Protein AF-0000000074168795 (afdb_homodimer)

Organism: Staphylococcus epidermidis (strain ATCC 35984 / DSM 28319 / BCRC 17069 / CCUG 31568 / BM 3577 / RP62A) (NCBI:txid176279)

Radius of gyration: 31.97 Å; Cα contacts (8 Å, |Δi|>4): 2483; chains: 2; bounding box: 90×80×62 Å

Structure (mmCIF, N/CA/C/O backbone):
data_AF-0000000074168795-model_v1
#
loop_
_entity.id
_entity.type
_entity.pdbx_description
1 polymer ATPase
#
loop_
_atom_site.group_PDB
_atom_site.id
_atom_site.type_symbol
_atom_site.label_atom_id
_atom_site.label_alt_id
_atom_site.label_comp_id
_atom_site.label_asym_id
_atom_site.label_entity_id
_atom_site.label_seq_id
_atom_site.pdbx_PDB_ins_code
_atom_site.Cartn_x
_atom_site.Cartn_y
_atom_site.Cartn_z
_atom_site.occupancy
_atom_site.B_iso_or_equiv
_atom_site.auth_seq_id
_atom_site.auth_comp_id
_atom_site.auth_asym_id
_atom_site.auth_atom_id
_atom_site.pdbx_PDB_model_num
ATOM 1 N N . MET A 1 1 ? -36.219 32.031 12.727 1 80.06 1 MET A N 1
ATOM 2 C CA . MET A 1 1 ? -35.438 31.453 13.82 1 80.06 1 MET A CA 1
ATOM 3 C C . MET A 1 1 ? -36.375 30.984 14.945 1 80.06 1 MET A C 1
ATOM 5 O O . MET A 1 1 ? -37.25 31.703 15.359 1 80.06 1 MET A O 1
ATOM 9 N N . LYS A 1 2 ? -36.188 29.719 15.266 1 93.5 2 LYS A N 1
ATOM 10 C CA . LYS A 1 2 ? -37.031 29.109 16.297 1 93.5 2 LYS A CA 1
ATOM 11 C C . LYS A 1 2 ? -36.312 29.031 17.625 1 93.5 2 LYS A C 1
ATOM 13 O O . LYS A 1 2 ? -35.094 29.203 17.672 1 93.5 2 LYS A O 1
ATOM 18 N N . SER A 1 3 ? -37.094 28.875 18.641 1 95.44 3 SER A N 1
ATOM 19 C CA . SER A 1 3 ? -36.5 28.766 19.969 1 95.44 3 SER A CA 1
ATOM 20 C C . SER A 1 3 ? -36.094 27.344 20.281 1 95.44 3 SER A C 1
ATOM 22 O O . SER A 1 3 ? -36.531 26.391 19.625 1 95.44 3 SER A O 1
ATOM 24 N N . ALA A 1 4 ? -35.219 27.234 21.188 1 96.75 4 ALA A N 1
ATOM 25 C CA . ALA A 1 4 ? -34.812 25.906 21.672 1 96.75 4 ALA A CA 1
ATOM 26 C C . ALA A 1 4 ? -36 25.125 22.172 1 96.75 4 ALA A C 1
ATOM 28 O O . ALA A 1 4 ? -36.062 23.906 22.047 1 96.75 4 ALA A O 1
ATOM 29 N N . GLN A 1 5 ? -36.969 25.812 22.719 1 96.12 5 GLN A N 1
ATOM 30 C CA . GLN A 1 5 ? -38.188 25.188 23.219 1 96.12 5 GLN A CA 1
ATOM 31 C C . GLN A 1 5 ? -39 24.578 22.078 1 96.12 5 GLN A C 1
ATOM 33 O O . GLN A 1 5 ? -39.625 23.516 22.234 1 96.12 5 GLN A O 1
ATOM 38 N N . ALA A 1 6 ? -38.969 25.328 21.078 1 96.75 6 ALA A N 1
ATOM 39 C CA . ALA A 1 6 ? -39.688 24.812 19.922 1 96.75 6 ALA A CA 1
ATOM 40 C C . ALA A 1 6 ? -39.062 23.5 19.438 1 96.75 6 ALA A C 1
ATOM 42 O O . ALA A 1 6 ? -39.781 22.594 19.016 1 96.75 6 ALA A O 1
ATOM 43 N N . LEU A 1 7 ? -37.719 23.484 19.422 1 97.69 7 LEU A N 1
ATOM 44 C CA . LEU A 1 7 ? -37.031 22.25 19.047 1 97.69 7 LEU A CA 1
ATOM 45 C C . LEU A 1 7 ? -37.375 21.125 20 1 97.69 7 LEU A C 1
ATOM 47 O O . LEU A 1 7 ? -37.625 19.984 19.578 1 97.69 7 LEU A O 1
ATOM 51 N N . GLU A 1 8 ? -37.406 21.422 21.234 1 97.44 8 GLU A N 1
ATOM 52 C CA . GLU A 1 8 ? -37.75 20.438 22.266 1 97.44 8 GLU A CA 1
ATOM 53 C C . GLU A 1 8 ? -39.156 19.859 22.047 1 97.44 8 GLU A C 1
ATOM 55 O O . GLU A 1 8 ? -39.344 18.656 22.125 1 97.44 8 GLU A O 1
ATOM 60 N N . GLN A 1 9 ? -40.062 20.703 21.75 1 97.12 9 GLN A N 1
ATOM 61 C CA . GLN A 1 9 ? -41.438 20.281 21.516 1 97.12 9 GLN A CA 1
ATOM 62 C C . GLN A 1 9 ? -41.531 19.406 20.266 1 97.12 9 GLN A C 1
ATOM 64 O O . GLN A 1 9 ? -42.219 18.391 20.266 1 97.12 9 GLN A O 1
ATOM 69 N N . THR A 1 10 ? -40.875 19.875 19.312 1 97.44 10 THR A N 1
ATOM 70 C CA . THR A 1 10 ? -40.906 19.125 18.062 1 97.44 10 THR A CA 1
ATOM 71 C C . THR A 1 10 ? -40.344 17.719 18.25 1 97.44 10 THR A C 1
ATOM 73 O O . THR A 1 10 ? -40.906 16.734 17.781 1 97.44 10 THR A O 1
ATOM 76 N N . LEU A 1 11 ? -39.188 17.594 18.906 1 97.56 11 LEU A N 1
ATOM 77 C CA . LEU A 1 11 ? -38.531 16.297 19.125 1 97.56 11 LEU A CA 1
ATOM 78 C C . LEU A 1 11 ? -39.406 15.383 19.969 1 97.56 11 LEU A C 1
ATOM 80 O O . LEU A 1 11 ? -39.438 14.172 19.734 1 97.56 11 LEU A O 1
ATOM 84 N N . THR A 1 12 ? -40.125 16 20.891 1 96.75 12 THR A N 1
ATOM 85 C CA . THR A 1 12 ? -41.031 15.227 21.734 1 96.75 12 THR A CA 1
ATOM 86 C C . THR A 1 12 ? -42.188 14.688 20.922 1 96.75 12 THR A C 1
ATOM 88 O O . THR A 1 12 ? -42.594 13.531 21.094 1 96.75 12 THR A O 1
ATOM 91 N N . SER A 1 13 ? -42.656 15.508 20.094 1 97.19 13 SER A N 1
ATOM 92 C CA . SER A 1 13 ? -43.781 15.117 19.266 1 97.19 13 SER A CA 1
ATOM 93 C C . SER A 1 13 ? -43.406 14.062 18.234 1 97.19 13 SER A C 1
ATOM 95 O O . SER A 1 13 ? -44.25 13.273 17.797 1 97.19 13 SER A O 1
ATOM 97 N N . LEU A 1 14 ? -42.156 14.047 17.859 1 96.94 14 LEU A N 1
ATOM 98 C CA . LEU A 1 14 ? -41.688 13.148 16.812 1 96.94 14 LEU A CA 1
ATOM 99 C C . LEU A 1 14 ? -41.406 11.758 17.375 1 96.94 14 LEU A C 1
ATOM 101 O O . LEU A 1 14 ? -41.25 10.797 16.625 1 96.94 14 LEU A O 1
ATOM 105 N N . ASP A 1 15 ? -41.438 11.617 18.719 1 96.81 15 ASP A N 1
ATOM 106 C CA . ASP A 1 15 ? -41.125 10.328 19.328 1 96.81 15 ASP A CA 1
ATOM 107 C C . ASP A 1 15 ? -42.062 9.242 18.844 1 96.81 15 ASP A C 1
ATOM 109 O O . ASP A 1 15 ? -43.312 9.422 18.859 1 96.81 15 ASP A O 1
ATOM 113 N N . GLY A 1 16 ? -41.5 8.227 18.328 1 95.81 16 GLY A N 1
ATOM 114 C CA . GLY A 1 16 ? -42.312 7.094 17.906 1 95.81 16 GLY A CA 1
ATOM 115 C C . GLY A 1 16 ? -42.719 7.168 16.438 1 95.81 16 GLY A C 1
ATOM 116 O O . GLY A 1 16 ? -43.219 6.199 15.883 1 95.81 16 GLY A O 1
ATOM 117 N N . GLN A 1 17 ? -42.469 8.219 15.852 1 96.38 17 GLN A N 1
ATOM 118 C CA . GLN A 1 17 ? -42.844 8.383 14.453 1 96.38 17 GLN A CA 1
ATOM 119 C C . GLN A 1 17 ? -41.781 7.75 13.539 1 96.38 17 GLN A C 1
ATOM 121 O O . GLN A 1 17 ? -40.812 7.18 14.016 1 96.38 17 GLN A O 1
ATOM 126 N N . LYS A 1 18 ? -42.094 7.816 12.242 1 94.5 18 LYS A N 1
ATOM 127 C CA . LYS A 1 18 ? -41.188 7.25 11.25 1 94.5 18 LYS A CA 1
ATOM 128 C C . LYS A 1 18 ? -39.938 8.094 11.117 1 94.5 18 LYS A C 1
ATOM 130 O O . LYS A 1 18 ? -39.969 9.32 11.227 1 94.5 18 LYS A O 1
ATOM 135 N N . TYR A 1 19 ? -38.875 7.551 10.82 1 94.62 19 TYR A N 1
ATOM 136 C CA . TYR A 1 19 ? -37.562 8.164 10.828 1 94.62 19 TYR A CA 1
ATOM 137 C C . TYR A 1 19 ? -37.531 9.406 9.938 1 94.62 19 TYR A C 1
ATOM 139 O O . TYR A 1 19 ? -36.844 10.391 10.258 1 94.62 19 TYR A O 1
ATOM 147 N N . GLY A 1 20 ? -38.281 9.297 8.852 1 93.88 20 GLY A N 1
ATOM 148 C CA . GLY A 1 20 ? -38.281 10.398 7.902 1 93.88 20 GLY A CA 1
ATOM 149 C C . GLY A 1 20 ? -38.781 11.695 8.492 1 93.88 20 GLY A C 1
ATOM 150 O O . GLY A 1 20 ? -38.5 12.781 7.984 1 93.88 20 GLY A O 1
ATOM 151 N N . ALA A 1 21 ? -39.531 11.602 9.57 1 95.81 21 ALA A N 1
ATOM 152 C CA . ALA A 1 21 ? -40.156 12.766 10.203 1 95.81 21 ALA A CA 1
ATOM 153 C C . ALA A 1 21 ? -39.094 13.672 10.828 1 95.81 21 ALA A C 1
ATOM 155 O O . ALA A 1 21 ? -39.375 14.844 11.102 1 95.81 21 ALA A O 1
ATOM 156 N N . TYR A 1 22 ? -37.875 13.219 11 1 96.62 22 TYR A N 1
ATOM 157 C CA . TYR A 1 22 ? -36.812 14.031 11.547 1 96.62 22 TYR A CA 1
ATOM 158 C C . TYR A 1 22 ? -36.562 15.273 10.68 1 96.62 22 TYR A C 1
ATOM 160 O O . TYR A 1 22 ? -36 16.25 11.148 1 96.62 22 TYR A O 1
ATOM 168 N N . LYS A 1 23 ? -36.938 15.219 9.461 1 95.94 23 LYS A N 1
ATOM 169 C CA . LYS A 1 23 ? -36.75 16.328 8.539 1 95.94 23 LYS A CA 1
ATOM 170 C C . LYS A 1 23 ? -37.406 17.609 9.062 1 95.94 23 LYS A C 1
ATOM 172 O O . LYS A 1 23 ? -37 18.719 8.703 1 95.94 23 LYS A O 1
ATOM 177 N N . GLN A 1 24 ? -38.281 17.453 9.977 1 95.5 24 GLN A N 1
ATOM 178 C CA . GLN A 1 24 ? -39.031 18.562 10.516 1 95.5 24 GLN A CA 1
ATOM 179 C C . GLN A 1 24 ? -38.188 19.453 11.414 1 95.5 24 GLN A C 1
ATOM 181 O O . GLN A 1 24 ? -38.531 20.594 11.688 1 95.5 24 GLN A O 1
ATOM 186 N N . ILE A 1 25 ? -37.062 18.906 11.773 1 96.56 25 ILE A N 1
ATOM 187 C CA . ILE A 1 25 ? -36.312 19.672 12.734 1 96.56 25 ILE A CA 1
ATOM 188 C C . ILE A 1 25 ? -35.25 20.516 12 1 96.56 25 ILE A C 1
ATOM 190 O O . ILE A 1 25 ? -34.5 21.266 12.625 1 96.56 25 ILE A O 1
ATOM 194 N N . LYS A 1 26 ? -35.125 20.422 10.719 1 96.44 26 LYS A N 1
ATOM 195 C CA . LYS A 1 26 ? -34.188 21.219 9.961 1 96.44 26 LYS A CA 1
ATOM 196 C C . LYS A 1 26 ? -34.531 22.703 10.047 1 96.44 26 LYS A C 1
ATOM 198 O O . LYS A 1 26 ? -35.469 23.172 9.414 1 96.44 26 LYS A O 1
ATOM 203 N N . ASP A 1 27 ? -33.75 23.453 10.781 1 95.81 27 ASP A N 1
ATOM 204 C CA . ASP A 1 27 ? -33.938 24.891 10.984 1 95.81 27 ASP A CA 1
ATOM 205 C C . ASP A 1 27 ? -32.812 25.5 11.805 1 95.81 27 ASP A C 1
ATOM 207 O O . ASP A 1 27 ? -31.797 24.859 12.047 1 95.81 27 ASP A O 1
ATOM 211 N N . LEU A 1 28 ? -32.969 26.75 12.094 1 97.19 28 LEU A N 1
ATOM 212 C CA . LEU A 1 28 ? -32.094 27.484 13 1 97.19 28 LEU A CA 1
ATOM 213 C C . LEU A 1 28 ? -32.781 27.719 14.344 1 97.19 28 LEU A C 1
ATOM 215 O O . LEU A 1 28 ? -33.906 28.219 14.391 1 97.19 28 LEU A O 1
ATOM 219 N N . TYR A 1 29 ? -32.125 27.328 15.406 1 98.19 29 TYR A N 1
ATOM 220 C CA . TYR A 1 29 ? -32.719 27.406 16.734 1 98.19 29 TYR A CA 1
ATOM 221 C C . TYR A 1 29 ? -31.906 28.297 17.656 1 98.19 29 TYR A C 1
ATOM 223 O O . TYR A 1 29 ? -30.672 28.219 17.656 1 98.19 29 TYR A O 1
ATOM 231 N N . GLU A 1 30 ? -32.531 29.078 18.375 1 97.62 30 GLU A N 1
ATOM 232 C CA . GLU A 1 30 ? -31.859 29.969 19.312 1 97.62 30 GLU A CA 1
ATOM 233 C C . GLU A 1 30 ? -31.828 29.375 20.719 1 97.62 30 GLU A C 1
ATOM 235 O O . GLU A 1 30 ? -32.875 29.062 21.297 1 97.62 30 GLU A O 1
ATOM 240 N N . PHE A 1 31 ? -30.672 29.219 21.203 1 97.5 31 PHE A N 1
ATOM 241 C CA . PHE A 1 31 ? -30.453 28.828 22.578 1 97.5 31 PHE A CA 1
ATOM 242 C C . PHE A 1 31 ? -30 30.016 23.422 1 97.5 31 PHE A C 1
ATOM 244 O O . PHE A 1 31 ? -29.906 31.141 22.906 1 97.5 31 PHE A O 1
ATOM 251 N N . ASN A 1 32 ? -29.766 29.781 24.688 1 93.81 32 ASN A N 1
ATOM 252 C CA . ASN A 1 32 ? -29.359 30.875 25.578 1 93.81 32 ASN A CA 1
ATOM 253 C C . ASN A 1 32 ? -27.984 31.422 25.188 1 93.81 32 ASN A C 1
ATOM 255 O O . ASN A 1 32 ? -27.781 32.625 25.188 1 93.81 32 ASN A O 1
ATOM 259 N N . LEU A 1 33 ? -27.047 30.547 24.859 1 94.69 33 LEU A N 1
ATOM 260 C CA . LEU A 1 33 ? -25.656 30.938 24.656 1 94.69 33 LEU A CA 1
ATOM 261 C C . LEU A 1 33 ? -25.281 30.922 23.188 1 94.69 33 LEU A C 1
ATOM 263 O O . LEU A 1 33 ? -24.328 31.562 22.766 1 94.69 33 LEU A O 1
ATOM 267 N N . PHE A 1 34 ? -26.031 30.188 22.453 1 97.56 34 PHE A N 1
ATOM 268 C CA . PHE A 1 34 ? -25.625 29.938 21.078 1 97.56 34 PHE A CA 1
ATOM 269 C C . PHE A 1 34 ? -26.828 29.672 20.188 1 97.56 34 PHE A C 1
ATOM 271 O O . PHE A 1 34 ? -27.969 29.625 20.672 1 97.56 34 PHE A O 1
ATOM 278 N N . LYS A 1 35 ? -26.594 29.641 18.922 1 97.81 35 LYS A N 1
ATOM 279 C CA . LYS A 1 35 ? -27.562 29.203 17.922 1 97.81 35 LYS A CA 1
ATOM 280 C C . LYS A 1 35 ? -27.188 27.844 17.344 1 97.81 35 LYS A C 1
ATOM 282 O O . LYS A 1 35 ? -26 27.547 17.156 1 97.81 35 LYS A O 1
ATOM 287 N N . LEU A 1 36 ? -28.172 27.016 17.203 1 98 36 LEU A N 1
ATOM 288 C CA . LEU A 1 36 ? -27.984 25.719 16.578 1 98 36 LEU A CA 1
ATOM 289 C C . LEU A 1 36 ? -28.578 25.688 15.18 1 98 36 LEU A C 1
ATOM 291 O O . LEU A 1 36 ? -29.781 25.922 15.008 1 98 36 LEU A O 1
ATOM 295 N N . ARG A 1 37 ? -27.75 25.484 14.242 1 96.56 37 ARG A N 1
ATOM 296 C CA . ARG A 1 37 ? -28.188 25.328 12.859 1 96.56 37 ARG A CA 1
ATOM 297 C C . ARG A 1 37 ? -28.188 23.859 12.445 1 96.56 37 ARG A C 1
ATOM 299 O O . ARG A 1 37 ? -27.156 23.203 12.469 1 96.56 37 ARG A O 1
ATOM 306 N N . ILE A 1 38 ? -29.297 23.266 12.125 1 96.69 38 ILE A N 1
ATOM 307 C CA . ILE A 1 38 ? -29.406 21.922 11.586 1 96.69 38 ILE A CA 1
ATOM 308 C C . ILE A 1 38 ? -29.422 21.969 10.062 1 96.69 38 ILE A C 1
ATOM 310 O O . ILE A 1 38 ? -30.484 22.172 9.461 1 96.69 38 ILE A O 1
ATOM 314 N N . ASP A 1 39 ? -28.344 21.656 9.555 1 93.44 39 ASP A N 1
ATOM 315 C CA . ASP A 1 39 ? -28.109 21.938 8.141 1 93.44 39 ASP A CA 1
ATOM 316 C C . ASP A 1 39 ? -28.562 20.766 7.27 1 93.44 39 ASP A C 1
ATOM 318 O O . ASP A 1 39 ? -29.078 20.969 6.168 1 93.44 39 ASP A O 1
ATOM 322 N N . HIS A 1 40 ? -28.328 19.562 7.723 1 94.38 40 HIS A N 1
ATOM 323 C CA . HIS A 1 40 ? -28.656 18.375 6.957 1 94.38 40 HIS A CA 1
ATOM 324 C C . HIS A 1 40 ? -29.125 17.234 7.875 1 94.38 40 HIS A C 1
ATOM 326 O O . HIS A 1 40 ? -28.5 16.984 8.906 1 94.38 40 HIS A O 1
ATOM 332 N N . ILE A 1 41 ? -30.234 16.609 7.41 1 95.19 41 ILE A N 1
ATOM 333 C CA . ILE A 1 41 ? -30.781 15.492 8.18 1 95.19 41 ILE A CA 1
ATOM 334 C C . ILE A 1 41 ? -30.469 14.172 7.48 1 95.19 41 ILE A C 1
ATOM 336 O O . ILE A 1 41 ? -30.75 14.016 6.289 1 95.19 41 ILE A O 1
ATOM 340 N N . GLN A 1 42 ? -29.828 13.312 8.266 1 93.5 42 GLN A N 1
ATOM 341 C CA . GLN A 1 42 ? -29.547 12 7.695 1 93.5 42 GLN A CA 1
ATOM 342 C C . GLN A 1 42 ? -30.828 11.32 7.223 1 93.5 42 GLN A C 1
ATOM 344 O O . GLN A 1 42 ? -31.891 11.453 7.859 1 93.5 42 GLN A O 1
ATOM 349 N N . ALA A 1 43 ? -30.719 10.508 6.145 1 87.94 43 ALA A N 1
ATOM 350 C CA . ALA A 1 43 ? -31.875 9.953 5.449 1 87.94 43 ALA A CA 1
ATOM 351 C C . ALA A 1 43 ? -32.438 8.742 6.199 1 87.94 43 ALA A C 1
ATOM 353 O O . ALA A 1 43 ? -33.656 8.484 6.148 1 87.94 43 ALA A O 1
ATOM 354 N N . ASP A 1 44 ? -31.547 7.988 6.715 1 87.94 44 ASP A N 1
ATOM 355 C CA . ASP A 1 44 ? -31.922 6.801 7.469 1 87.94 44 ASP A CA 1
ATOM 356 C C . ASP A 1 44 ? -30.953 6.535 8.617 1 87.94 44 ASP A C 1
ATOM 358 O O . ASP A 1 44 ? -29.906 7.184 8.711 1 87.94 44 ASP A O 1
ATOM 362 N N . PRO A 1 45 ? -31.406 5.719 9.477 1 85.94 45 PRO A N 1
ATOM 363 C CA . PRO A 1 45 ? -30.578 5.488 10.656 1 85.94 45 PRO A CA 1
ATOM 364 C C . PRO A 1 45 ? -29.188 4.984 10.312 1 85.94 45 PRO A C 1
ATOM 366 O O . PRO A 1 45 ? -28.266 5.09 11.125 1 85.94 45 PRO A O 1
ATOM 369 N N . PHE A 1 46 ? -28.984 4.48 9.156 1 77.5 46 PHE A N 1
ATOM 370 C CA . PHE A 1 46 ? -27.703 3.879 8.781 1 77.5 46 PHE A CA 1
ATOM 371 C C . PHE A 1 46 ? -26.938 4.789 7.828 1 77.5 46 PHE A C 1
ATOM 373 O O . PHE A 1 46 ? -25.797 4.492 7.453 1 77.5 46 PHE A O 1
ATOM 380 N N . ALA A 1 47 ? -27.547 5.824 7.516 1 83.06 47 ALA A N 1
ATOM 381 C CA . ALA A 1 47 ? -26.906 6.816 6.656 1 83.06 47 ALA A CA 1
ATOM 382 C C . ALA A 1 47 ? -25.891 7.641 7.434 1 83.06 47 ALA A C 1
ATOM 384 O O . ALA A 1 47 ? -25.875 7.617 8.664 1 83.06 47 ALA A O 1
ATOM 385 N N . PRO A 1 48 ? -25.016 8.391 6.711 1 86.19 48 PRO A N 1
ATOM 386 C CA . PRO A 1 48 ? -24.125 9.312 7.418 1 86.19 48 PRO A CA 1
ATOM 387 C C . PRO A 1 48 ? -24.875 10.281 8.328 1 86.19 48 PRO A C 1
ATOM 389 O O . PRO A 1 48 ? -25.969 10.742 7.988 1 86.19 48 PRO A O 1
ATOM 392 N N . PRO A 1 49 ? -24.297 10.594 9.359 1 93.75 49 PRO A N 1
ATOM 393 C CA . PRO A 1 49 ? -24.984 11.391 10.375 1 93.75 49 PRO A CA 1
ATOM 394 C C . PRO A 1 49 ? -25.391 12.773 9.875 1 93.75 49 PRO A C 1
ATOM 396 O O . PRO A 1 49 ? -24.891 13.227 8.844 1 93.75 49 PRO A O 1
ATOM 399 N N . SER A 1 50 ? -26.312 13.328 10.594 1 95.94 50 SER A N 1
ATOM 400 C CA . SER A 1 50 ? -26.781 14.672 10.281 1 95.94 50 SER A CA 1
ATOM 401 C C . SER A 1 50 ? -25.703 15.711 10.516 1 95.94 50 SER A C 1
ATOM 403 O O . SER A 1 50 ? -24.859 15.555 11.398 1 95.94 50 SER A O 1
ATOM 405 N N . LYS A 1 51 ? -25.734 16.812 9.758 1 96.06 51 LYS A N 1
ATOM 406 C CA . LYS A 1 51 ? -24.766 17.891 9.852 1 96.06 51 LYS A CA 1
ATOM 407 C C . LYS A 1 51 ? -25.375 19.109 10.539 1 96.06 51 LYS A C 1
ATOM 409 O O . LYS A 1 51 ? -26.422 19.594 10.133 1 96.06 51 LYS A O 1
ATOM 414 N N . MET A 1 52 ? -24.688 19.516 11.578 1 96.75 52 MET A N 1
ATOM 415 C CA . MET A 1 52 ? -25.172 20.656 12.352 1 96.75 52 MET A CA 1
ATOM 416 C C . MET A 1 52 ? -24.047 21.625 12.664 1 96.75 52 MET A C 1
ATOM 418 O O . MET A 1 52 ? -22.859 21.281 12.547 1 96.75 52 MET A O 1
ATOM 422 N N . SER A 1 53 ? -24.375 22.906 13 1 96.44 53 SER A N 1
ATOM 423 C CA . SER A 1 53 ? -23.406 23.922 13.391 1 96.44 53 SER A CA 1
ATOM 424 C C . SER A 1 53 ? -23.859 24.672 14.641 1 96.44 53 SER A C 1
ATOM 426 O O . SER A 1 53 ? -25.031 25 14.773 1 96.44 53 SER A O 1
ATOM 428 N N . VAL A 1 54 ? -22.984 24.75 15.492 1 97.44 54 VAL A N 1
ATOM 429 C CA . VAL A 1 54 ? -23.172 25.578 16.688 1 97.44 54 VAL A CA 1
ATOM 430 C C . VAL A 1 54 ? -22.5 26.938 16.484 1 97.44 54 VAL A C 1
ATOM 432 O O . VAL A 1 54 ? -21.297 27.016 16.25 1 97.44 54 VAL A O 1
ATOM 435 N N . VAL A 1 55 ? -23.281 28.031 16.609 1 97.31 55 VAL A N 1
ATOM 436 C CA . VAL A 1 55 ? -22.75 29.375 16.375 1 97.31 55 VAL A CA 1
ATOM 437 C C . VAL A 1 55 ? -22.875 30.203 17.641 1 97.31 55 VAL A C 1
ATOM 439 O O . VAL A 1 55 ? -23.969 30.375 18.188 1 97.31 55 VAL A O 1
ATOM 442 N N . ILE A 1 56 ? -21.797 30.688 18.062 1 97.5 56 ILE A N 1
ATOM 443 C CA . ILE A 1 56 ? -21.797 31.547 19.25 1 97.5 56 ILE A CA 1
ATOM 444 C C . ILE A 1 56 ? -21.203 32.906 18.891 1 97.5 56 ILE A C 1
ATOM 446 O O . ILE A 1 56 ? -20.234 33 18.141 1 97.5 56 ILE A O 1
ATOM 450 N N . ASP A 1 57 ? -21.812 33.938 19.406 1 96.62 57 ASP A N 1
ATOM 451 C CA . ASP A 1 57 ? -21.281 35.25 19.203 1 96.62 57 ASP A CA 1
ATOM 452 C C . ASP A 1 57 ? -19.969 35.438 19.969 1 96.62 57 ASP A C 1
ATOM 454 O O . ASP A 1 57 ? -19.859 35 21.125 1 96.62 57 ASP A O 1
ATOM 458 N N . ARG A 1 58 ? -19.031 36.125 19.359 1 95.25 58 ARG A N 1
ATOM 459 C CA . ARG A 1 58 ? -17.734 36.344 20 1 95.25 58 ARG A CA 1
ATOM 460 C C . ARG A 1 58 ? -17.906 37.125 21.312 1 95.25 58 ARG A C 1
ATOM 462 O O . ARG A 1 58 ? -17.156 36.906 22.266 1 95.25 58 ARG A O 1
ATOM 469 N N . GLN A 1 59 ? -18.891 37.969 21.359 1 94.06 59 GLN A N 1
ATOM 470 C CA . GLN A 1 59 ? -19.172 38.75 22.562 1 94.06 59 GLN A CA 1
ATOM 471 C C . GLN A 1 59 ? -19.656 37.844 23.703 1 94.06 59 GLN A C 1
ATOM 473 O O . GLN A 1 59 ? -19.438 38.156 24.875 1 94.06 59 GLN A O 1
ATOM 478 N N . GLN A 1 60 ? -20.359 36.844 23.312 1 94.25 60 GLN A N 1
ATOM 479 C CA . GLN A 1 60 ? -20.844 35.906 24.312 1 94.25 60 GLN A CA 1
ATOM 480 C C . GLN A 1 60 ? -19.75 34.938 24.734 1 94.25 60 GLN A C 1
ATOM 482 O O . GLN A 1 60 ? -19.656 34.562 25.906 1 94.25 60 GLN A O 1
ATOM 487 N N . ALA A 1 61 ? -19 34.531 23.766 1 95.94 61 ALA A N 1
ATOM 488 C CA . ALA A 1 61 ? -17.906 33.594 24.031 1 95.94 61 ALA A CA 1
ATOM 489 C C . ALA A 1 61 ? -16.812 34.25 24.859 1 95.94 61 ALA A C 1
ATOM 491 O O . ALA A 1 61 ? -16.172 33.594 25.703 1 95.94 61 ALA A O 1
ATOM 492 N N . LYS A 1 62 ? -16.5 35.531 24.672 1 95.94 62 LYS A N 1
ATOM 493 C CA . LYS A 1 62 ? -15.656 36.438 25.438 1 95.94 62 LYS A CA 1
ATOM 494 C C . LYS A 1 62 ? -14.18 36.062 25.312 1 95.94 62 LYS A C 1
ATOM 496 O O . LYS A 1 62 ? -13.43 36.156 26.281 1 95.94 62 LYS A O 1
ATOM 501 N N . PHE A 1 63 ? -13.805 35.562 24.188 1 96.06 63 PHE A N 1
ATOM 502 C CA . PHE A 1 63 ? -12.383 35.406 23.922 1 96.06 63 PHE A CA 1
ATOM 503 C C . PHE A 1 63 ? -11.703 36.75 23.703 1 96.06 63 PHE A C 1
ATOM 505 O O . PHE A 1 63 ? -12.219 37.594 22.969 1 96.06 63 PHE A O 1
ATOM 512 N N . PRO A 1 64 ? -10.609 36.938 24.344 1 95.62 64 PRO A N 1
ATOM 513 C CA . PRO A 1 64 ? -9.914 38.219 24.156 1 95.62 64 PRO A CA 1
ATOM 514 C C . PRO A 1 64 ? -9.461 38.406 22.703 1 95.62 64 PRO A C 1
ATOM 516 O O . PRO A 1 64 ? -9.031 37.469 22.047 1 95.62 64 PRO A O 1
ATOM 519 N N . ASP A 1 65 ? -9.508 39.594 22.266 1 94.06 65 ASP A N 1
ATOM 520 C CA . ASP A 1 65 ? -9.094 39.938 20.922 1 94.06 65 ASP A CA 1
ATOM 521 C C . ASP A 1 65 ? -7.613 39.656 20.703 1 94.06 65 ASP A C 1
ATOM 523 O O . ASP A 1 65 ? -7.195 39.344 19.578 1 94.06 65 ASP A O 1
ATOM 527 N N . SER A 1 66 ? -6.91 39.75 21.734 1 94.56 66 SER A N 1
ATOM 528 C CA . SER A 1 66 ? -5.473 39.531 21.656 1 94.56 66 SER A CA 1
ATOM 529 C C . SER A 1 66 ? -5.176 38.094 21.203 1 94.56 66 SER A C 1
ATOM 531 O O . SER A 1 66 ? -4.113 37.812 20.641 1 94.56 66 SER A O 1
ATOM 533 N N . LEU A 1 67 ? -6.121 37.219 21.406 1 95.81 67 LEU A N 1
ATOM 534 C CA . LEU A 1 67 ? -5.941 35.844 21.016 1 95.81 67 LEU A CA 1
ATOM 535 C C . LEU A 1 67 ? -6.461 35.594 19.609 1 95.81 67 LEU A C 1
ATOM 537 O O . LEU A 1 67 ? -6.176 34.562 19 1 95.81 67 LEU A O 1
ATOM 541 N N . LEU A 1 68 ? -7.148 36.594 19 1 95.38 68 LEU A N 1
ATOM 542 C CA . LEU A 1 68 ? -7.832 36.344 17.734 1 95.38 68 LEU A CA 1
ATOM 543 C C . LEU A 1 68 ? -7.453 37.406 16.703 1 95.38 68 LEU A C 1
ATOM 545 O O . LEU A 1 68 ? -8.07 37.5 15.641 1 95.38 68 LEU A O 1
ATOM 549 N N . ASN A 1 69 ? -6.422 38.188 16.875 1 93.94 69 ASN A N 1
ATOM 550 C CA . ASN A 1 69 ? -6.145 39.344 16.062 1 93.94 69 ASN A CA 1
ATOM 551 C C . ASN A 1 69 ? -5.227 39.031 14.883 1 93.94 69 ASN A C 1
ATOM 553 O O . ASN A 1 69 ? -4.66 39.906 14.258 1 93.94 69 ASN A O 1
ATOM 557 N N . SER A 1 70 ? -4.914 37.812 14.68 1 93.88 70 SER A N 1
ATOM 558 C CA . SER A 1 70 ? -4.176 37.375 13.5 1 93.88 70 SER A CA 1
ATOM 559 C C . SER A 1 70 ? -4.672 36.031 13.008 1 93.88 70 SER A C 1
ATOM 561 O O . SER A 1 70 ? -5.273 35.25 13.766 1 93.88 70 SER A O 1
ATOM 563 N N . GLU A 1 71 ? -4.438 35.781 11.75 1 92.75 71 GLU A N 1
ATOM 564 C CA . GLU A 1 71 ? -4.855 34.5 11.164 1 92.75 71 GLU A CA 1
ATOM 565 C C . GLU A 1 71 ? -4.184 33.344 11.867 1 92.75 71 GLU A C 1
ATOM 567 O O . GLU A 1 71 ? -4.805 32.281 12.062 1 92.75 71 GLU A O 1
ATOM 572 N N . LEU A 1 72 ? -2.955 33.562 12.227 1 94.94 72 LEU A N 1
ATOM 573 C CA . LEU A 1 72 ? -2.186 32.531 12.891 1 94.94 72 LEU A CA 1
ATOM 574 C C . LEU A 1 72 ? -2.773 32.188 14.258 1 94.94 72 LEU A C 1
ATOM 576 O O . LEU A 1 72 ? -2.908 31.031 14.617 1 94.94 72 LEU A O 1
ATOM 580 N N . LYS A 1 73 ? -3.082 33.219 14.977 1 96.75 73 LYS A N 1
ATOM 581 C CA . LYS A 1 73 ? -3.676 33.031 16.297 1 96.75 73 LYS A CA 1
ATOM 582 C C . LYS A 1 73 ? -5.051 32.375 16.203 1 96.75 73 LYS A C 1
ATOM 584 O O . LYS A 1 73 ? -5.387 31.5 17 1 96.75 73 LYS A O 1
ATOM 589 N N . GLN A 1 74 ? -5.797 32.812 15.227 1 96.31 74 GLN A N 1
ATOM 590 C CA . GLN A 1 74 ? -7.117 32.219 15.031 1 96.31 74 GLN A CA 1
ATOM 591 C C . GLN A 1 74 ? -7.016 30.719 14.727 1 96.31 74 GLN A C 1
ATOM 593 O O . GLN A 1 74 ? -7.836 29.922 15.203 1 96.31 74 GLN A O 1
ATOM 598 N N . ARG A 1 75 ? -6.02 30.375 13.961 1 95.94 75 ARG A N 1
ATOM 599 C CA . ARG A 1 75 ? -5.805 28.969 13.656 1 95.94 75 ARG A CA 1
ATOM 600 C C . ARG A 1 75 ? -5.461 28.188 14.914 1 95.94 75 ARG A C 1
ATOM 602 O O . ARG A 1 75 ? -5.961 27.078 15.109 1 95.94 75 ARG A O 1
ATOM 609 N N . ALA A 1 76 ? -4.613 28.719 15.711 1 97.81 76 ALA A N 1
ATOM 610 C CA . ALA A 1 76 ? -4.223 28.062 16.953 1 97.81 76 ALA A CA 1
ATOM 611 C C . ALA A 1 76 ? -5.422 27.891 17.891 1 97.81 76 ALA A C 1
ATOM 613 O O . ALA A 1 76 ? -5.598 26.844 18.5 1 97.81 76 ALA A O 1
ATOM 614 N N . VAL A 1 77 ? -6.223 28.953 17.953 1 98 77 VAL A N 1
ATOM 615 C CA . VAL A 1 77 ? -7.387 28.922 18.828 1 98 77 VAL A CA 1
ATOM 616 C C . VAL A 1 77 ? -8.422 27.953 18.281 1 98 77 VAL A C 1
ATOM 618 O O . VAL A 1 77 ? -9.008 27.172 19.047 1 98 77 VAL A O 1
ATOM 621 N N . SER A 1 78 ? -8.641 28.031 17.031 1 97.56 78 SER A N 1
ATOM 622 C CA . SER A 1 78 ? -9.586 27.109 16.406 1 97.56 78 SER A CA 1
ATOM 623 C C . SER A 1 78 ? -9.195 25.656 16.656 1 97.56 78 SER A C 1
ATOM 625 O O . SER A 1 78 ? -10.062 24.828 16.922 1 9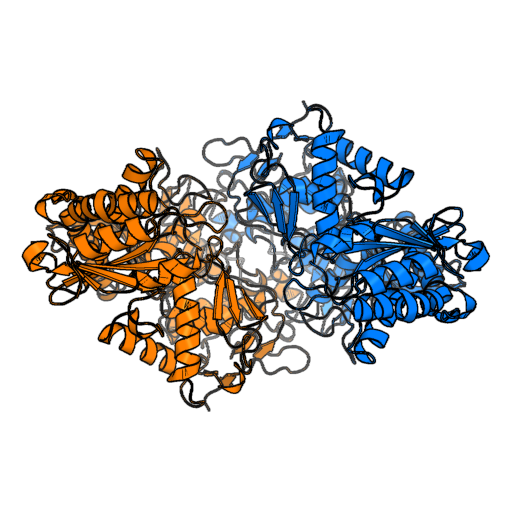7.56 78 SER A O 1
ATOM 627 N N . ASP A 1 79 ? -7.949 25.391 16.5 1 98.06 79 ASP A N 1
ATOM 628 C CA . ASP A 1 79 ? -7.465 24.031 16.75 1 98.06 79 ASP A CA 1
ATOM 629 C C . ASP A 1 79 ? -7.703 23.625 18.203 1 98.06 79 ASP A C 1
ATOM 631 O O . ASP A 1 79 ? -8.188 22.531 18.469 1 98.06 79 ASP A O 1
ATOM 635 N N . TYR A 1 80 ? -7.387 24.516 19.078 1 98.06 80 TYR A N 1
ATOM 636 C CA . TYR A 1 80 ? -7.555 24.25 20.5 1 98.06 80 TYR A CA 1
ATOM 637 C C . TYR A 1 80 ? -9.016 23.969 20.844 1 98.06 80 TYR A C 1
ATOM 639 O O . TYR A 1 80 ? -9.328 23.016 21.547 1 98.06 80 TYR A O 1
ATOM 647 N N . LEU A 1 81 ? -9.867 24.812 20.312 1 98.12 81 LEU A N 1
ATOM 648 C CA . LEU A 1 81 ? -11.289 24.672 20.594 1 98.12 81 LEU A CA 1
ATOM 649 C C . LEU A 1 81 ? -11.828 23.375 20.016 1 98.12 81 LEU A C 1
ATOM 651 O O . LEU A 1 81 ? -12.695 22.734 20.609 1 98.12 81 LEU A O 1
ATOM 655 N N . THR A 1 82 ? -11.352 23 18.844 1 98.12 82 THR A N 1
ATOM 656 C CA . THR A 1 82 ? -11.75 21.734 18.25 1 98.12 82 THR A CA 1
ATOM 657 C C . THR A 1 82 ? -11.406 20.562 19.156 1 98.12 82 THR A C 1
ATOM 659 O O . THR A 1 82 ? -12.219 19.656 19.359 1 98.12 82 THR A O 1
ATOM 662 N N . ARG A 1 83 ? -10.211 20.594 19.703 1 97.88 83 ARG A N 1
ATOM 663 C CA . ARG A 1 83 ? -9.75 19.531 20.594 1 97.88 83 ARG A CA 1
ATOM 664 C C . ARG A 1 83 ? -10.57 19.5 21.875 1 97.88 83 ARG A C 1
ATOM 666 O O . ARG A 1 83 ? -10.914 18.422 22.375 1 97.88 83 ARG A O 1
ATOM 673 N N . VAL A 1 84 ? -10.812 20.656 22.438 1 97.69 84 VAL A N 1
ATOM 674 C CA . VAL A 1 84 ? -11.586 20.734 23.672 1 97.69 84 VAL A CA 1
ATOM 675 C C . VAL A 1 84 ? -13.008 20.219 23.422 1 97.69 84 VAL A C 1
ATOM 677 O O . VAL A 1 84 ? -13.547 19.469 24.234 1 97.69 84 VAL A O 1
ATOM 680 N N . PHE A 1 85 ? -13.602 20.688 22.328 1 97.94 85 PHE A N 1
ATOM 681 C CA . PHE A 1 85 ? -14.938 20.234 21.969 1 97.94 85 PHE A CA 1
ATOM 682 C C . PHE A 1 85 ? -14.984 18.719 21.844 1 97.94 85 PHE A C 1
ATOM 684 O O . PHE A 1 85 ? -15.898 18.078 22.375 1 97.94 85 PHE A O 1
ATOM 691 N N . HIS A 1 86 ? -14.031 18.172 21.172 1 97.5 86 HIS A N 1
ATOM 692 C CA . HIS A 1 86 ? -13.945 16.719 20.984 1 97.5 86 HIS A CA 1
ATOM 693 C C . HIS A 1 86 ? -13.828 16 22.328 1 97.5 86 HIS A C 1
ATOM 695 O O . HIS A 1 86 ? -14.508 15 22.562 1 97.5 86 HIS A O 1
ATOM 701 N N . LYS A 1 87 ? -12.977 16.469 23.172 1 96.5 87 LYS A N 1
ATOM 702 C CA . LYS A 1 87 ? -12.773 15.875 24.484 1 96.5 87 LYS A CA 1
ATOM 703 C C . LYS A 1 87 ? -14.047 15.914 25.328 1 96.5 87 LYS A C 1
ATOM 705 O O . LYS A 1 87 ? -14.352 14.969 26.047 1 96.5 87 LYS A O 1
ATOM 710 N N . GLN A 1 88 ? -14.719 17.031 25.219 1 96.12 88 GLN A N 1
ATOM 711 C CA . GLN A 1 88 ? -15.969 17.172 25.953 1 96.12 88 GLN A CA 1
ATOM 712 C C . GLN A 1 88 ? -17 16.156 25.484 1 96.12 88 GLN A C 1
ATOM 714 O O . GLN A 1 88 ? -17.734 15.586 26.281 1 96.12 88 GLN A O 1
ATOM 719 N N . ILE A 1 89 ? -17.094 16.016 24.188 1 96.5 89 ILE A N 1
ATOM 720 C CA . ILE A 1 89 ? -18.016 15.016 23.625 1 96.5 89 ILE A CA 1
ATOM 721 C C . ILE A 1 89 ? -17.672 13.633 24.188 1 96.5 89 ILE A C 1
ATOM 723 O O . ILE A 1 89 ? -18.562 12.922 24.672 1 96.5 89 ILE A O 1
ATOM 727 N N . GLN A 1 90 ? -16.406 13.312 24.156 1 94.75 90 GLN A N 1
ATOM 728 C CA . GLN A 1 90 ? -15.984 11.992 24.625 1 94.75 90 GLN A CA 1
ATOM 729 C C . GLN A 1 90 ? -16.312 11.797 26.094 1 94.75 90 GLN A C 1
ATOM 731 O O . GLN A 1 90 ? -16.766 10.727 26.5 1 94.75 90 GLN A O 1
ATOM 736 N N . SER A 1 91 ? -16.078 12.797 26.844 1 94 91 SER A N 1
ATOM 737 C CA . SER A 1 91 ? -16.297 12.727 28.281 1 94 91 SER A CA 1
ATOM 738 C C . SER A 1 91 ? -17.781 12.531 28.594 1 94 91 SER A C 1
ATOM 740 O O . SER A 1 91 ? -18.125 11.688 29.422 1 94 91 SER A O 1
ATOM 742 N N . ILE A 1 92 ? -18.562 13.227 27.922 1 92.25 92 ILE A N 1
ATOM 743 C CA . ILE A 1 92 ? -19.984 13.195 28.234 1 92.25 92 ILE A CA 1
ATOM 744 C C . ILE A 1 92 ? -20.578 11.883 27.734 1 92.25 92 ILE A C 1
ATOM 746 O O . ILE A 1 92 ? -21.422 11.281 28.406 1 92.25 92 ILE A O 1
ATOM 750 N N . VAL A 1 93 ? -20.188 11.5 26.547 1 88.06 93 VAL A N 1
ATOM 751 C CA . VAL A 1 93 ? -20.703 10.266 25.969 1 88.06 93 VAL A CA 1
ATOM 752 C C . VAL A 1 93 ? -20.297 9.078 26.828 1 88.06 93 VAL A C 1
ATOM 754 O O . VAL A 1 93 ? -21.031 8.102 26.953 1 88.06 93 VAL A O 1
ATOM 757 N N . ALA A 1 94 ? -19.125 9.125 27.438 1 89 94 ALA A N 1
ATOM 758 C CA . ALA A 1 94 ? -18.656 8.062 28.312 1 89 94 ALA A CA 1
ATOM 759 C C . ALA A 1 94 ? -19.516 7.977 29.578 1 89 94 ALA A C 1
ATOM 761 O O . ALA A 1 94 ? -19.703 6.895 30.125 1 89 94 ALA A O 1
ATOM 762 N N . GLN A 1 95 ? -20.016 9.062 30 1 89.81 95 GLN A N 1
ATOM 763 C CA . GLN A 1 95 ? -20.75 9.141 31.25 1 89.81 95 GLN A CA 1
ATOM 764 C C . GLN A 1 95 ? -22.234 8.906 31.031 1 89.81 95 GLN A C 1
ATOM 766 O O . GLN A 1 95 ? -22.953 8.477 31.953 1 89.81 95 GLN A O 1
ATOM 771 N N . ASP A 1 96 ? -22.719 9.25 29.906 1 90.88 96 ASP A N 1
ATOM 772 C CA . ASP A 1 96 ? -24.141 9.164 29.578 1 90.88 96 ASP A CA 1
ATOM 773 C C . ASP A 1 96 ? -24.359 8.336 28.328 1 90.88 96 ASP A C 1
ATOM 775 O O . ASP A 1 96 ? -24.312 8.859 27.203 1 90.88 96 ASP A O 1
ATOM 779 N N . LYS A 1 97 ? -24.75 7.098 28.516 1 85.5 97 LYS A N 1
ATOM 780 C CA . LYS A 1 97 ? -24.906 6.141 27.422 1 85.5 97 LYS A CA 1
ATOM 781 C C . LYS A 1 97 ? -26.188 6.383 26.656 1 85.5 97 LYS A C 1
ATOM 783 O O . LYS A 1 97 ? -26.406 5.789 25.594 1 85.5 97 LYS A O 1
ATOM 788 N N . LYS A 1 98 ? -27.016 7.344 27.156 1 88.5 98 LYS A N 1
ATOM 789 C CA . LYS A 1 98 ? -28.281 7.625 26.484 1 88.5 98 LYS A CA 1
ATOM 790 C C . LYS A 1 98 ? -28.094 8.648 25.375 1 88.5 98 LYS A C 1
ATOM 792 O O . LYS A 1 98 ? -29.016 8.875 24.578 1 88.5 98 LYS A O 1
ATOM 797 N N . VAL A 1 99 ? -26.953 9.234 25.312 1 89.56 99 VAL A N 1
ATOM 798 C CA . VAL A 1 99 ? -26.672 10.281 24.328 1 89.56 99 VAL A CA 1
ATOM 799 C C . VAL A 1 99 ? -26.469 9.672 22.953 1 89.56 99 VAL A C 1
ATOM 801 O O . VAL A 1 99 ? -25.812 8.625 22.828 1 89.56 99 VAL A O 1
ATOM 804 N N . SER A 1 100 ? -27.125 10.297 22 1 89.38 100 SER A N 1
ATOM 805 C CA . SER A 1 100 ? -26.891 9.875 20.625 1 89.38 100 SER A CA 1
ATOM 806 C C . SER A 1 100 ? -25.469 10.219 20.172 1 89.38 100 SER A C 1
ATOM 808 O O . SER A 1 100 ? -24.766 10.984 20.828 1 89.38 100 SER A O 1
ATOM 810 N N . LYS A 1 101 ? -25.172 9.656 19.062 1 91.69 101 LYS A N 1
ATOM 811 C CA . LYS A 1 101 ? -23.844 9.852 18.516 1 91.69 101 LYS A CA 1
ATOM 812 C C . LYS A 1 101 ? -23.609 11.312 18.141 1 91.69 101 LYS A C 1
ATOM 814 O O . LYS A 1 101 ? -24.391 11.898 17.391 1 91.69 101 LYS A O 1
ATOM 819 N N . ILE A 1 102 ? -22.656 12.008 18.781 1 95.5 102 ILE A N 1
ATOM 820 C CA . ILE A 1 102 ? -22.172 13.344 18.469 1 95.5 102 ILE A CA 1
ATOM 821 C C . ILE A 1 102 ? -20.688 13.281 18.109 1 95.5 102 ILE A C 1
ATOM 823 O O . ILE A 1 102 ? -19.906 12.641 18.812 1 95.5 102 ILE A O 1
ATOM 827 N N . GLN A 1 103 ? -20.406 13.883 17 1 96 103 GLN A N 1
ATOM 828 C CA . GLN A 1 103 ? -19 13.828 16.578 1 96 103 GLN A CA 1
ATOM 829 C C . GLN A 1 103 ? -18.531 15.18 16.047 1 96 103 GLN A C 1
ATOM 831 O O . GLN A 1 103 ? -19.344 15.953 15.523 1 96 103 GLN A O 1
ATOM 836 N N . ILE A 1 104 ? -17.312 15.516 16.203 1 96.94 104 ILE A N 1
ATOM 837 C CA . ILE A 1 104 ? -16.578 16.609 15.578 1 96.94 104 ILE A CA 1
ATOM 838 C C . ILE A 1 104 ? -15.25 16.109 15.039 1 96.94 104 ILE A C 1
ATOM 840 O O . ILE A 1 104 ? -14.812 15.008 15.375 1 96.94 104 ILE A O 1
ATOM 844 N N . ASP A 1 105 ? -14.688 16.828 14.102 1 95.25 105 ASP A N 1
ATOM 845 C CA . ASP A 1 105 ? -13.398 16.438 13.531 1 95.25 105 ASP A CA 1
ATOM 846 C C . ASP A 1 105 ? -12.359 16.203 14.625 1 95.25 105 ASP A C 1
ATOM 848 O O . ASP A 1 105 ? -12.336 16.922 15.625 1 95.25 105 ASP A O 1
ATOM 852 N N . SER A 1 106 ? -11.609 15.156 14.453 1 90.19 106 SER A N 1
ATOM 853 C CA . SER A 1 106 ? -10.586 14.797 15.438 1 90.19 106 SER A CA 1
ATOM 854 C C . SER A 1 106 ? -9.195 15.203 14.961 1 90.19 106 SER A C 1
ATOM 856 O O . SER A 1 106 ? -8.836 14.961 13.805 1 90.19 106 SER A O 1
ATOM 858 N N . CYS A 1 107 ? -8.539 15.797 15.859 1 90.44 107 CYS A N 1
ATOM 859 C CA . CYS A 1 107 ? -7.195 16.281 15.539 1 90.44 107 CYS A CA 1
ATOM 860 C C . CYS A 1 107 ? -6.141 15.266 15.969 1 90.44 107 CYS A C 1
ATOM 862 O O . CYS A 1 107 ? -6.336 14.531 16.938 1 90.44 107 CYS A O 1
ATOM 864 N N . GLY A 1 108 ? -5.047 15.242 15.18 1 94.12 108 GLY A N 1
ATOM 865 C CA . GLY A 1 108 ? -3.854 14.531 15.609 1 94.12 108 GLY A CA 1
ATOM 866 C C . GLY A 1 108 ? -2.861 15.43 16.328 1 94.12 108 GLY A C 1
ATOM 867 O O . GLY A 1 108 ? -3.254 16.344 17.047 1 94.12 108 GLY A O 1
ATOM 868 N N . GLN A 1 109 ? -1.558 15.078 16.203 1 97.06 109 GLN A N 1
ATOM 869 C CA . GLN A 1 109 ? -0.51 15.828 16.891 1 97.06 109 GLN A CA 1
ATOM 870 C C . GLN A 1 109 ? -0.214 17.141 16.172 1 97.06 109 GLN A C 1
ATOM 872 O O . GLN A 1 109 ? 0.322 18.078 16.781 1 97.06 109 GLN A O 1
ATOM 877 N N . GLU A 1 110 ? -0.558 17.25 14.93 1 97.81 110 GLU A N 1
ATOM 878 C CA . GLU A 1 110 ? -0.259 18.422 14.109 1 97.81 110 GLU A CA 1
ATOM 879 C C . GLU A 1 110 ? -1.404 19.422 14.148 1 97.81 110 GLU A C 1
ATOM 881 O O . GLU A 1 110 ? -2.568 19.047 14.297 1 97.81 110 GLU A O 1
ATOM 886 N N . ILE A 1 111 ? -1.083 20.656 14.055 1 97.88 111 ILE A N 1
ATOM 887 C CA . ILE A 1 111 ? -2.072 21.719 13.938 1 97.88 111 ILE A CA 1
ATOM 888 C C . ILE A 1 111 ? -2.303 22.047 12.461 1 97.88 111 ILE A C 1
ATOM 890 O O . ILE A 1 111 ? -1.404 22.547 11.781 1 97.88 111 ILE A O 1
ATOM 894 N N . LEU A 1 112 ? -3.469 21.75 12 1 96.81 112 LEU A N 1
ATOM 895 C CA . LEU A 1 112 ? -3.852 21.984 10.609 1 96.81 112 LEU A CA 1
ATOM 896 C C . LEU A 1 112 ? -5.012 22.969 10.531 1 96.81 112 LEU A C 1
ATOM 898 O O . LEU A 1 112 ? -5.758 23.141 11.492 1 96.81 112 LEU A O 1
ATOM 902 N N . GLU A 1 113 ? -5.102 23.703 9.469 1 96.12 113 GLU A N 1
ATOM 903 C CA . GLU A 1 113 ? -6.312 24.469 9.211 1 96.12 113 GLU A CA 1
ATOM 904 C C . GLU A 1 113 ? -7.496 23.562 8.898 1 96.12 113 GLU A C 1
ATOM 906 O O . GLU A 1 113 ? -7.426 22.734 7.996 1 96.12 113 GLU A O 1
ATOM 911 N N . ARG A 1 114 ? -8.531 23.688 9.695 1 96.44 114 ARG A N 1
ATOM 912 C CA . ARG A 1 114 ? -9.68 22.781 9.578 1 96.44 114 ARG A CA 1
ATOM 913 C C . ARG A 1 114 ? -10.977 23.578 9.453 1 96.44 114 ARG A C 1
ATOM 915 O O . ARG A 1 114 ? -10.992 24.797 9.656 1 96.44 114 ARG A O 1
ATOM 922 N N . THR A 1 115 ? -12.023 22.828 9.156 1 96.06 115 THR A N 1
ATOM 923 C CA . THR A 1 115 ? -13.344 23.438 9.047 1 96.06 115 THR A CA 1
ATOM 924 C C . THR A 1 115 ? -14.188 23.125 10.273 1 96.06 115 THR A C 1
ATOM 926 O O . THR A 1 115 ? -15.336 23.578 10.383 1 96.06 115 THR A O 1
ATOM 929 N N . ALA A 1 116 ? -13.641 22.438 11.234 1 96.81 116 ALA A N 1
ATOM 930 C CA . ALA A 1 116 ? -14.398 21.984 12.391 1 96.81 116 ALA A CA 1
ATOM 931 C C . ALA A 1 116 ? -14.844 23.156 13.25 1 96.81 116 ALA A C 1
ATOM 933 O O . ALA A 1 116 ? -16.016 23.25 13.641 1 96.81 116 ALA A O 1
ATOM 934 N N . VAL A 1 117 ? -13.922 24.031 13.594 1 97.38 117 VAL A N 1
ATOM 935 C CA . VAL A 1 117 ? -14.211 25.266 14.297 1 97.38 117 VAL A CA 1
ATOM 936 C C . VAL A 1 117 ? -13.68 26.453 13.492 1 97.38 117 VAL A C 1
ATOM 938 O O . VAL A 1 117 ? -12.484 26.547 13.227 1 97.38 117 VAL A O 1
ATOM 941 N N . VAL A 1 118 ? -14.586 27.359 13.148 1 95.62 118 VAL A N 1
ATOM 942 C CA . VAL A 1 118 ? -14.227 28.516 12.328 1 95.62 118 VAL A CA 1
ATOM 943 C C . VAL A 1 118 ? -14.5 29.797 13.109 1 95.62 118 VAL A C 1
ATOM 945 O O . VAL A 1 118 ? -15.602 30 13.617 1 95.62 118 VAL A O 1
ATOM 948 N N . ILE A 1 119 ? -13.484 30.562 13.164 1 95.44 119 ILE A N 1
ATOM 949 C CA . ILE A 1 119 ? -13.617 31.859 13.82 1 95.44 119 ILE A CA 1
ATOM 950 C C . ILE A 1 119 ? -13.812 32.969 12.773 1 95.44 119 ILE A C 1
ATOM 952 O O . ILE A 1 119 ? -12.93 33.188 11.938 1 95.44 119 ILE A O 1
ATOM 956 N N . LYS A 1 120 ? -14.906 33.531 12.844 1 91.38 120 LYS A N 1
ATOM 957 C CA . LYS A 1 120 ? -15.234 34.625 11.953 1 91.38 120 LYS A CA 1
ATOM 958 C C . LYS A 1 120 ? -15.18 35.969 12.695 1 91.38 120 LYS A C 1
ATOM 960 O O . LYS A 1 120 ? -14.789 36 13.867 1 91.38 120 LYS A O 1
ATOM 965 N N . ASN A 1 121 ? -15.492 37 12.031 1 89.38 121 ASN A N 1
ATOM 966 C CA . ASN A 1 121 ? -15.367 38.344 12.594 1 89.38 121 ASN A CA 1
ATOM 967 C C . ASN A 1 121 ? -16.266 38.5 13.812 1 89.38 121 ASN A C 1
ATOM 969 O O . ASN A 1 121 ? -15.859 39.125 14.805 1 89.38 121 ASN A O 1
ATOM 973 N N . ARG A 1 122 ? -17.484 37.875 13.766 1 92.38 122 ARG A N 1
ATOM 974 C CA . ARG A 1 122 ? -18.406 38.156 14.852 1 92.38 122 ARG A CA 1
ATOM 975 C C . ARG A 1 122 ? -18.875 36.875 15.531 1 92.38 122 ARG A C 1
ATOM 977 O O . ARG A 1 122 ? -19.609 36.938 16.516 1 92.38 122 ARG A O 1
ATOM 984 N N . GLN A 1 123 ? -18.422 35.812 15.039 1 95.94 123 GLN A N 1
ATOM 985 C CA . GLN A 1 123 ? -18.969 34.562 15.562 1 95.94 123 GLN A CA 1
ATOM 986 C C . GLN A 1 123 ? -17.906 33.438 15.531 1 95.94 123 GLN A C 1
ATOM 988 O O . GLN A 1 123 ? -16.922 33.562 14.812 1 95.94 123 GLN A O 1
ATOM 993 N N . ILE A 1 124 ? -18.094 32.5 16.359 1 97.06 124 ILE A N 1
ATOM 994 C CA . ILE A 1 124 ? -17.375 31.25 16.344 1 97.06 124 ILE A CA 1
ATOM 995 C C . ILE A 1 124 ? -18.344 30.109 16.016 1 97.06 124 ILE A C 1
ATOM 997 O O . ILE A 1 124 ? -19.406 29.984 16.625 1 97.06 124 ILE A O 1
ATOM 1001 N N . GLU A 1 125 ? -18 29.375 15.039 1 96.94 125 GLU A N 1
ATOM 1002 C CA . GLU A 1 125 ? -18.859 28.312 14.555 1 96.94 125 GLU A CA 1
ATOM 1003 C C . GLU A 1 125 ? -18.203 26.953 14.711 1 96.94 125 GLU A C 1
ATOM 1005 O O . GLU A 1 125 ? -17.078 26.734 14.242 1 96.94 125 GLU A O 1
ATOM 1010 N N . ALA A 1 126 ? -18.844 26.047 15.453 1 97.75 126 ALA A N 1
ATOM 1011 C CA . ALA A 1 126 ? -18.406 24.656 15.539 1 97.75 126 ALA A CA 1
ATOM 1012 C C . ALA A 1 126 ? -19.312 23.75 14.703 1 97.75 126 ALA A C 1
ATOM 1014 O O . ALA A 1 126 ? -20.531 23.75 14.875 1 97.75 126 ALA A O 1
ATOM 1015 N N . ARG A 1 127 ? -18.734 23.016 13.875 1 97.5 127 ARG A N 1
ATOM 1016 C CA . ARG A 1 127 ? -19.484 22.141 12.977 1 97.5 127 ARG A CA 1
ATOM 1017 C C . ARG A 1 127 ? -19.422 20.688 13.438 1 97.5 127 ARG A C 1
ATOM 1019 O O . ARG A 1 127 ? -18.344 20.109 13.523 1 97.5 127 ARG A O 1
ATOM 1026 N N . ILE A 1 128 ? -20.594 20.078 13.641 1 97.31 128 ILE A N 1
ATOM 1027 C CA . ILE A 1 128 ? -20.641 18.75 14.258 1 97.31 128 ILE A CA 1
ATOM 1028 C C . ILE A 1 128 ? -21.562 17.844 13.453 1 97.31 128 ILE A C 1
ATOM 1030 O O . ILE A 1 128 ? -22.281 18.297 12.562 1 97.31 128 ILE A O 1
ATOM 1034 N N . GLU A 1 129 ? -21.391 16.609 13.703 1 96.44 129 GLU A N 1
ATOM 1035 C CA . GLU A 1 129 ? -22.281 15.57 13.172 1 96.44 129 GLU A CA 1
ATOM 1036 C C . GLU A 1 129 ? -23.031 14.852 14.297 1 96.44 129 GLU A C 1
ATOM 1038 O O . GLU A 1 129 ? -22.438 14.508 15.32 1 96.44 129 GLU A O 1
ATOM 1043 N N . VAL A 1 130 ? -24.312 14.734 14.078 1 96.31 130 VAL A N 1
ATOM 1044 C CA . VAL A 1 130 ? -25.141 14.094 15.094 1 96.31 130 VAL A CA 1
ATOM 1045 C C . VAL A 1 130 ? -25.938 12.961 14.469 1 96.31 130 VAL A C 1
ATOM 1047 O O . VAL A 1 130 ? -26.688 13.18 13.516 1 96.31 130 VAL A O 1
ATOM 1050 N N . GLY A 1 131 ? -25.719 11.789 15.016 1 95.69 131 GLY A N 1
ATOM 1051 C CA . GLY A 1 131 ? -26.578 10.688 14.617 1 95.69 131 GLY A CA 1
ATOM 1052 C C . GLY A 1 131 ? -27.922 10.695 15.312 1 95.69 131 GLY A C 1
ATOM 1053 O O . GLY A 1 131 ? -28 10.508 16.531 1 95.69 131 GLY A O 1
ATOM 1054 N N . LEU A 1 132 ? -28.906 10.844 14.492 1 96.38 132 LEU A N 1
ATOM 1055 C CA . LEU A 1 132 ? -30.234 10.867 15.07 1 96.38 132 LEU A CA 1
ATOM 1056 C C . LEU A 1 132 ? -30.703 9.461 15.43 1 96.38 132 LEU A C 1
ATOM 1058 O O . LEU A 1 132 ? -30.688 8.562 14.586 1 96.38 132 LEU A O 1
ATOM 1062 N N . PRO A 1 133 ? -31.078 9.273 16.609 1 95.44 133 PRO A N 1
ATOM 1063 C CA . PRO A 1 133 ? -31.312 7.918 17.125 1 95.44 133 PRO A CA 1
ATOM 1064 C C . PRO A 1 133 ? -32.656 7.344 16.641 1 95.44 133 PRO A C 1
ATOM 1066 O O . PRO A 1 133 ? -33.625 8.094 16.453 1 95.44 133 PRO A O 1
ATOM 1069 N N . ALA A 1 134 ? -32.656 6.055 16.531 1 94.19 134 ALA A N 1
ATOM 1070 C CA . ALA A 1 134 ? -33.875 5.328 16.141 1 94.19 134 ALA A CA 1
ATOM 1071 C C . ALA A 1 134 ? -33.812 3.881 16.625 1 94.19 134 ALA A C 1
ATOM 1073 O O . ALA A 1 134 ? -32.719 3.363 16.938 1 94.19 134 ALA A O 1
ATOM 1074 N N . ARG A 1 135 ? -34.844 3.312 16.906 1 91.56 135 ARG A N 1
ATOM 1075 C CA . ARG A 1 135 ? -35.031 1.869 17.016 1 91.56 135 ARG A CA 1
ATOM 1076 C C . ARG A 1 135 ? -35.562 1.28 15.711 1 91.56 135 ARG A C 1
ATOM 1078 O O . ARG A 1 135 ? -36.75 1.383 15.398 1 91.56 135 ARG A O 1
ATOM 1085 N N . GLY A 1 136 ? -34.594 0.648 15.078 1 85.12 136 GLY A N 1
ATOM 1086 C CA . GLY A 1 136 ? -34.938 0.37 13.688 1 85.12 136 GLY A CA 1
ATOM 1087 C C . GLY A 1 136 ? -35.125 1.625 12.859 1 85.12 136 GLY A C 1
ATOM 1088 O O . GLY A 1 136 ? -34.188 2.404 12.68 1 85.12 136 GLY A O 1
ATOM 1089 N N . ARG A 1 137 ? -36.406 1.822 12.5 1 88.25 137 ARG A N 1
ATOM 1090 C CA . ARG A 1 137 ? -36.719 3.029 11.734 1 88.25 137 ARG A CA 1
ATOM 1091 C C . ARG A 1 137 ? -37.719 3.908 12.484 1 88.25 137 ARG A C 1
ATOM 1093 O O . ARG A 1 137 ? -38.312 4.816 11.906 1 88.25 137 ARG A O 1
ATOM 1100 N N . THR A 1 138 ? -37.844 3.637 13.781 1 94.06 138 THR A N 1
ATOM 1101 C CA . THR A 1 138 ? -38.719 4.414 14.648 1 94.06 138 THR A CA 1
ATOM 1102 C C . THR A 1 138 ? -37.906 5.438 15.445 1 94.06 138 THR A C 1
ATOM 1104 O O . THR A 1 138 ? -36.969 5.082 16.125 1 94.06 138 THR A O 1
ATOM 1107 N N . ILE A 1 139 ? -38.406 6.641 15.422 1 96.56 139 ILE A N 1
ATOM 1108 C CA . ILE A 1 139 ? -37.688 7.762 16.016 1 96.56 139 ILE A CA 1
ATOM 1109 C C . ILE A 1 139 ? -37.656 7.613 17.531 1 96.56 139 ILE A C 1
ATOM 1111 O O . ILE A 1 139 ? -38.656 7.289 18.156 1 96.56 139 ILE A O 1
ATOM 1115 N N . LEU A 1 140 ? -36.5 7.848 18.047 1 96.31 140 LEU A N 1
ATOM 1116 C CA . LEU A 1 140 ? -36.375 7.996 19.5 1 96.31 140 LEU A CA 1
ATOM 1117 C C . LEU A 1 140 ? -36.25 9.469 19.875 1 96.31 140 LEU A C 1
ATOM 1119 O O . LEU A 1 140 ? -35.156 9.945 20.203 1 96.31 140 LEU A O 1
ATOM 1123 N N . GLY A 1 141 ? -37.312 10.133 19.938 1 96 141 GLY A N 1
ATOM 1124 C CA . GLY A 1 141 ? -37.375 11.578 20.109 1 96 141 GLY A CA 1
ATOM 1125 C C . GLY A 1 141 ? -36.875 12.031 21.469 1 96 141 GLY A C 1
ATOM 1126 O O . GLY A 1 141 ? -36.281 13.109 21.578 1 96 141 GLY A O 1
ATOM 1127 N N . ARG A 1 142 ? -37.094 11.281 22.484 1 95.56 142 ARG A N 1
ATOM 1128 C CA . ARG A 1 142 ? -36.625 11.625 23.844 1 95.56 142 ARG A CA 1
ATOM 1129 C C . ARG A 1 142 ? -35.125 11.625 23.922 1 95.56 142 ARG A C 1
ATOM 1131 O O . ARG A 1 142 ? -34.531 12.484 24.594 1 95.56 142 ARG A O 1
ATOM 1138 N N . ILE A 1 143 ? -34.562 10.664 23.266 1 96.25 143 ILE A N 1
ATOM 1139 C CA . ILE A 1 143 ? -33.094 10.578 23.25 1 96.25 143 ILE A CA 1
ATOM 1140 C C . ILE A 1 143 ? -32.5 11.75 22.469 1 96.25 143 ILE A C 1
ATOM 1142 O O . ILE A 1 143 ? -31.531 12.352 22.891 1 96.25 143 ILE A O 1
ATOM 1146 N N . ALA A 1 144 ? -33.125 12.031 21.344 1 97.44 144 ALA A N 1
ATOM 1147 C CA . ALA A 1 144 ? -32.688 13.172 20.531 1 97.44 144 ALA A CA 1
ATOM 1148 C C . ALA A 1 144 ? -32.812 14.477 21.328 1 97.44 144 ALA A C 1
ATOM 1150 O O . ALA A 1 144 ? -31.922 15.336 21.25 1 97.44 144 ALA A O 1
ATOM 1151 N N . ARG A 1 145 ? -33.906 14.578 22.031 1 97 145 ARG A N 1
ATOM 1152 C CA . ARG A 1 145 ? -34.156 15.742 22.875 1 97 145 ARG A CA 1
ATOM 1153 C C . ARG A 1 145 ? -33.062 15.867 23.953 1 97 145 ARG A C 1
ATOM 1155 O O . ARG A 1 145 ? -32.5 16.938 24.156 1 97 145 ARG A O 1
ATOM 1162 N N . HIS A 1 146 ? -32.844 14.805 24.562 1 96.94 146 HIS A N 1
ATOM 1163 C CA . HIS A 1 146 ? -31.797 14.797 25.594 1 96.94 146 HIS A CA 1
ATOM 1164 C C . HIS A 1 146 ? -30.453 15.211 25.031 1 96.94 146 HIS A C 1
ATOM 1166 O O . HIS A 1 146 ? -29.734 16.016 25.625 1 96.94 146 HIS A O 1
ATOM 1172 N N . THR A 1 147 ? -30.109 14.742 23.875 1 97.44 147 THR A N 1
ATOM 1173 C CA . THR A 1 147 ? -28.828 14.992 23.234 1 97.44 147 THR A CA 1
ATOM 1174 C C . THR A 1 147 ? -28.703 16.453 22.828 1 97.44 147 THR A C 1
ATOM 1176 O O . THR A 1 147 ? -27.703 17.109 23.141 1 97.44 147 THR A O 1
ATOM 1179 N N . LEU A 1 148 ? -29.703 17.031 22.25 1 97.69 148 LEU A N 1
ATOM 1180 C CA . LEU A 1 148 ? -29.594 18.359 21.641 1 97.69 148 LEU A CA 1
ATOM 1181 C C . LEU A 1 148 ? -29.938 19.453 22.641 1 97.69 148 LEU A C 1
ATOM 1183 O O . LEU A 1 148 ? -29.391 20.547 22.562 1 97.69 148 LEU A O 1
ATOM 1187 N N . ILE A 1 149 ? -30.828 19.141 23.594 1 97.12 149 ILE A N 1
ATOM 1188 C CA . ILE A 1 149 ? -31.344 20.188 24.469 1 97.12 149 ILE A CA 1
ATOM 1189 C C . ILE A 1 149 ? -30.578 20.172 25.797 1 97.12 149 ILE A C 1
ATOM 1191 O O . ILE A 1 149 ? -30.328 21.219 26.375 1 97.12 149 ILE A O 1
ATOM 1195 N N . ASN A 1 150 ? -30.25 19.031 26.219 1 95.88 150 ASN A N 1
ATOM 1196 C CA . ASN A 1 150 ? -29.625 18.938 27.547 1 95.88 150 ASN A CA 1
ATOM 1197 C C . ASN A 1 150 ? -28.109 18.812 27.438 1 95.88 150 ASN A C 1
ATOM 1199 O O . ASN A 1 150 ? -27.359 19.469 28.172 1 95.88 150 ASN A O 1
ATOM 1203 N N . VAL A 1 151 ? -27.625 17.969 26.562 1 96.88 151 VAL A N 1
ATOM 1204 C CA . VAL A 1 151 ? -26.219 17.609 26.531 1 96.88 151 VAL A CA 1
ATOM 1205 C C . VAL A 1 151 ? -25.438 18.625 25.703 1 96.88 151 VAL A C 1
ATOM 1207 O O . VAL A 1 151 ? -24.391 19.125 26.156 1 96.88 151 VAL A O 1
ATOM 1210 N N . LEU A 1 152 ? -25.891 18.984 24.516 1 97.56 152 LEU A N 1
ATOM 1211 C CA . LEU A 1 152 ? -25.172 19.859 23.594 1 97.56 152 LEU A CA 1
ATOM 1212 C C . LEU A 1 152 ? -24.844 21.203 24.234 1 97.56 152 LEU A C 1
ATOM 1214 O O . LEU A 1 152 ? -23.719 21.688 24.109 1 97.56 152 LEU A O 1
ATOM 1218 N N . PRO A 1 153 ? -25.781 21.812 24.922 1 97.19 153 PRO A N 1
ATOM 1219 C CA . PRO A 1 153 ? -25.453 23.094 25.562 1 97.19 153 PRO A CA 1
ATOM 1220 C C . PRO A 1 153 ? -24.328 22.969 26.578 1 97.19 153 PRO A C 1
ATOM 1222 O O . PRO A 1 153 ? -23.516 23.906 26.719 1 97.19 153 PRO A O 1
ATOM 1225 N N . GLN A 1 154 ? -24.266 21.859 27.234 1 96.38 154 GLN A N 1
ATOM 1226 C CA . GLN A 1 154 ? -23.188 21.641 28.172 1 96.38 154 GLN A CA 1
ATOM 1227 C C . GLN A 1 154 ? -21.828 21.578 27.469 1 96.38 154 GLN A C 1
ATOM 1229 O O . GLN A 1 154 ? -20.859 22.188 27.922 1 96.38 154 GLN A O 1
ATOM 1234 N N . ILE A 1 155 ? -21.828 20.906 26.391 1 97.12 155 ILE A N 1
ATOM 1235 C CA . ILE A 1 155 ? -20.609 20.781 25.594 1 97.12 155 ILE A CA 1
ATOM 1236 C C . ILE A 1 155 ? -20.156 22.172 25.109 1 97.12 155 ILE A C 1
ATOM 1238 O O . ILE A 1 155 ? -18.984 22.516 25.219 1 97.12 155 ILE A O 1
ATOM 1242 N N . VAL A 1 156 ? -21.125 22.922 24.609 1 97.56 156 VAL A N 1
ATOM 1243 C CA . VAL A 1 156 ? -20.844 24.25 24.047 1 97.56 156 VAL A CA 1
ATOM 1244 C C . VAL A 1 156 ? -20.312 25.172 25.141 1 97.56 156 VAL A C 1
ATOM 1246 O O . VAL A 1 156 ? -19.328 25.875 24.938 1 97.56 156 VAL A O 1
ATOM 1249 N N . GLU A 1 157 ? -20.938 25.141 26.25 1 96.31 157 GLU A N 1
ATOM 1250 C CA . GLU A 1 157 ? -20.547 26 27.359 1 96.31 157 GLU A CA 1
ATOM 1251 C C . GLU A 1 157 ? -19.109 25.688 27.812 1 96.31 157 GLU A C 1
ATOM 1253 O O . GLU A 1 157 ? -18.359 26.609 28.125 1 96.31 157 GLU A O 1
ATOM 1258 N N . HIS A 1 158 ? -18.781 24.469 27.797 1 96.19 158 HIS A N 1
ATOM 1259 C CA . HIS A 1 158 ? -17.469 24.062 28.297 1 96.19 158 HIS A CA 1
ATOM 1260 C C . HIS A 1 158 ? -16.391 24.188 27.219 1 96.19 158 HIS A C 1
ATOM 1262 O O . HIS A 1 158 ? -15.211 24.359 27.531 1 96.19 158 HIS A O 1
ATOM 1268 N N . ALA A 1 159 ? -16.781 24.203 25.984 1 96.62 159 ALA A N 1
ATOM 1269 C CA . ALA A 1 159 ? -15.789 24.125 24.922 1 96.62 159 ALA A CA 1
ATOM 1270 C C . ALA A 1 159 ? -15.633 25.469 24.219 1 96.62 159 ALA A C 1
ATOM 1272 O O . ALA A 1 159 ? -14.555 25.781 23.703 1 96.62 159 ALA A O 1
ATOM 1273 N N . LEU A 1 160 ? -16.688 26.328 24.219 1 97.44 160 LEU A N 1
ATOM 1274 C CA . LEU A 1 160 ? -16.641 27.5 23.359 1 97.44 160 LEU A CA 1
ATOM 1275 C C . LEU A 1 160 ? -16.766 28.797 24.172 1 97.44 160 LEU A C 1
ATOM 1277 O O . LEU A 1 160 ? -16.875 29.875 23.594 1 97.44 160 LEU A O 1
ATOM 1281 N N . CYS A 1 161 ? -16.734 28.672 25.438 1 97 161 CYS A N 1
ATOM 1282 C CA . CYS A 1 161 ? -16.75 29.859 26.297 1 97 161 CYS A CA 1
ATOM 1283 C C . CYS A 1 161 ? -15.422 30.047 27.016 1 97 161 CYS A C 1
ATOM 1285 O O . CYS A 1 161 ? -14.961 29.156 27.719 1 97 161 CYS A O 1
ATOM 1287 N N . TYR A 1 162 ? -14.898 31.219 26.906 1 96.94 162 TYR A N 1
ATOM 1288 C CA . TYR A 1 162 ? -13.57 31.531 27.422 1 96.94 162 TYR A CA 1
ATOM 1289 C C . TYR A 1 162 ? -13.484 31.266 28.922 1 96.94 162 TYR A C 1
ATOM 1291 O O . TYR A 1 162 ? -12.461 30.781 29.406 1 96.94 162 TYR A O 1
ATOM 1299 N N . ARG A 1 163 ? -14.547 31.453 29.641 1 95.38 163 ARG A N 1
ATOM 1300 C CA . ARG A 1 163 ? -14.562 31.328 31.094 1 95.38 163 ARG A CA 1
ATOM 1301 C C . ARG A 1 163 ? -14.375 29.875 31.516 1 95.38 163 ARG A C 1
ATOM 1303 O O . ARG A 1 163 ? -13.93 29.609 32.625 1 95.38 163 ARG A O 1
ATOM 1310 N N . ASN A 1 164 ? -14.703 28.953 30.656 1 95.5 164 ASN A N 1
ATOM 1311 C CA . ASN A 1 164 ? -14.703 27.547 31.062 1 95.5 164 ASN A CA 1
ATOM 1312 C C . ASN A 1 164 ? -13.508 26.797 30.484 1 95.5 164 ASN A C 1
ATOM 1314 O O . ASN A 1 164 ? -13.25 25.641 30.859 1 95.5 164 ASN A O 1
ATOM 1318 N N . ILE A 1 165 ? -12.812 27.469 29.594 1 95.19 165 ILE A N 1
ATOM 1319 C CA . ILE A 1 165 ? -11.672 26.797 28.984 1 95.19 165 ILE A CA 1
ATOM 1320 C C . ILE A 1 165 ? -10.43 27 29.844 1 95.19 165 ILE A C 1
ATOM 1322 O O . ILE A 1 165 ? -10.391 27.906 30.688 1 95.19 165 ILE A O 1
ATOM 1326 N N . ASN A 1 166 ? -9.492 26.109 29.75 1 96.81 166 ASN A N 1
ATOM 1327 C CA . ASN A 1 166 ? -8.195 26.281 30.391 1 96.81 166 ASN A CA 1
ATOM 1328 C C . ASN A 1 166 ? -7.367 27.359 29.703 1 96.81 166 ASN A C 1
ATOM 1330 O O . ASN A 1 166 ? -6.609 27.078 28.781 1 96.81 166 ASN A O 1
ATOM 1334 N N . VAL A 1 167 ? -7.422 28.5 30.203 1 95.88 167 VAL A N 1
ATOM 1335 C CA . VAL A 1 167 ? -6.848 29.703 29.594 1 95.88 167 VAL A CA 1
ATOM 1336 C C . VAL A 1 167 ? -5.336 29.531 29.438 1 95.88 167 VAL A C 1
ATOM 1338 O O . VAL A 1 167 ? -4.762 29.906 28.422 1 95.88 167 VAL A O 1
ATOM 1341 N N . SER A 1 168 ? -4.762 29 30.438 1 96.88 168 SER A N 1
ATOM 1342 C CA . SER A 1 168 ? -3.316 28.797 30.406 1 96.88 168 SER A CA 1
ATOM 1343 C C . SER A 1 168 ? -2.902 27.906 29.25 1 96.88 168 SER A C 1
ATOM 1345 O O . SER A 1 168 ? -1.952 28.219 28.531 1 96.88 168 SER A O 1
ATOM 1347 N N . GLN A 1 169 ? -3.594 26.844 29.062 1 97.19 169 GLN A N 1
ATOM 1348 C CA . GLN A 1 169 ? -3.293 25.906 27.984 1 97.19 169 GLN A CA 1
ATOM 1349 C C . GLN A 1 169 ? -3.537 26.562 26.625 1 97.19 169 GLN A C 1
ATOM 1351 O O . GLN A 1 169 ? -2.781 26.344 25.672 1 97.19 169 GLN A O 1
ATOM 1356 N N . LEU A 1 170 ? -4.598 27.297 26.531 1 97.81 170 LEU A N 1
ATOM 1357 C CA . LEU A 1 170 ? -4.91 28 25.297 1 97.81 170 LEU A CA 1
ATOM 1358 C C . LEU A 1 170 ? -3.811 28.984 24.938 1 97.81 170 LEU A C 1
ATOM 1360 O O . LEU A 1 170 ? -3.344 29.016 23.797 1 97.81 170 LEU A O 1
ATOM 1364 N N . GLU A 1 171 ? -3.414 29.781 25.906 1 96.94 171 GLU A N 1
ATOM 1365 C CA . GLU A 1 171 ? -2.367 30.766 25.688 1 96.94 171 GLU A CA 1
ATOM 1366 C C . GLU A 1 171 ? -1.043 30.109 25.312 1 96.94 171 GLU A C 1
ATOM 1368 O O . GLU A 1 171 ? -0.31 30.594 24.453 1 96.94 171 GLU A O 1
ATOM 1373 N N . GLN A 1 172 ? -0.814 29.047 25.953 1 97.12 172 GLN A N 1
ATOM 1374 C CA . GLN A 1 172 ? 0.398 28.297 25.656 1 97.12 172 GLN A CA 1
ATOM 1375 C C . GLN A 1 172 ? 0.394 27.797 24.219 1 97.12 172 GLN A C 1
ATOM 1377 O O . GLN A 1 172 ? 1.42 27.844 23.531 1 97.12 172 GLN A O 1
ATOM 1382 N N . GLN A 1 173 ? -0.691 27.297 23.734 1 97.75 173 GLN A N 1
ATOM 1383 C CA . GLN A 1 173 ? -0.785 26.797 22.375 1 97.75 173 GLN A CA 1
ATOM 1384 C C . GLN A 1 173 ? -0.576 27.922 21.359 1 97.75 173 GLN A C 1
ATOM 1386 O O . GLN A 1 173 ? 0.118 27.75 20.359 1 97.75 173 GLN A O 1
ATOM 1391 N N . VAL A 1 174 ? -1.218 29.031 21.625 1 97.88 174 VAL A N 1
ATOM 1392 C CA . VAL A 1 174 ? -1.091 30.188 20.734 1 97.88 174 VAL A CA 1
ATOM 1393 C C . VAL A 1 174 ? 0.365 30.641 20.688 1 97.88 174 VAL A C 1
ATOM 1395 O O . VAL A 1 174 ? 0.917 30.859 19.609 1 97.88 174 VAL A O 1
ATOM 1398 N N . GLU A 1 175 ? 0.956 30.75 21.859 1 97.56 175 GLU A N 1
ATOM 1399 C CA . GLU A 1 175 ? 2.354 31.156 21.938 1 97.56 175 GLU A CA 1
ATOM 1400 C C . GLU A 1 175 ? 3.262 30.188 21.203 1 97.56 175 GLU A C 1
ATOM 1402 O O . GLU A 1 175 ? 4.16 30.594 20.453 1 97.56 175 GLU A O 1
ATOM 1407 N N . LEU A 1 176 ? 3.057 28.938 21.422 1 98.06 176 LEU A N 1
ATOM 1408 C CA . LEU A 1 176 ? 3.859 27.891 20.797 1 98.06 176 LEU A CA 1
ATOM 1409 C C . LEU A 1 176 ? 3.752 27.969 19.281 1 98.06 176 LEU A C 1
ATOM 1411 O O . LEU A 1 176 ? 4.758 27.844 18.578 1 98.06 176 LEU A O 1
ATOM 1415 N N . MET A 1 177 ? 2.561 28.141 18.797 1 97.88 177 MET A N 1
ATOM 1416 C CA . MET A 1 177 ? 2.365 28.219 17.344 1 97.88 177 MET A CA 1
ATOM 1417 C C . MET A 1 177 ? 3.1 29.406 16.766 1 97.88 177 MET A C 1
ATOM 1419 O O . MET A 1 177 ? 3.709 29.312 15.703 1 97.88 177 MET A O 1
ATOM 1423 N N . ILE A 1 178 ? 3.031 30.516 17.422 1 97.69 178 ILE A N 1
ATOM 1424 C CA . ILE A 1 178 ? 3.73 31.719 16.984 1 97.69 178 ILE A CA 1
ATOM 1425 C C . ILE A 1 178 ? 5.238 31.469 16.969 1 97.69 178 ILE A C 1
ATOM 1427 O O . ILE A 1 178 ? 5.926 31.828 16.016 1 97.69 178 ILE A O 1
ATOM 1431 N N . ASP A 1 179 ? 5.711 30.828 18.031 1 98.25 179 ASP A N 1
ATOM 1432 C CA . ASP A 1 179 ? 7.125 30.484 18.125 1 98.25 179 ASP A CA 1
ATOM 1433 C C . ASP A 1 179 ? 7.547 29.594 16.938 1 98.25 179 ASP A C 1
ATOM 1435 O O . ASP A 1 179 ? 8.594 29.828 16.344 1 98.25 179 ASP A O 1
ATOM 1439 N N . GLN A 1 180 ? 6.789 28.625 16.672 1 98.5 180 GLN A N 1
ATOM 1440 C CA . GLN A 1 180 ? 7.098 27.688 15.602 1 98.5 180 GLN A CA 1
ATOM 1441 C C . GLN A 1 180 ? 7.152 28.406 14.25 1 98.5 180 GLN A C 1
ATOM 1443 O O . GLN A 1 180 ? 8.062 28.156 13.453 1 98.5 180 GLN A O 1
ATOM 1448 N N . GLU A 1 181 ? 6.203 29.328 14.031 1 97.88 181 GLU A N 1
ATOM 1449 C CA . GLU A 1 181 ? 6.188 30.078 12.781 1 97.88 181 GLU A CA 1
ATOM 1450 C C . GLU A 1 181 ? 7.367 31.031 12.703 1 97.88 181 GLU A C 1
ATOM 1452 O O . GLU A 1 181 ? 7.91 31.281 11.617 1 97.88 181 GLU A O 1
ATOM 1457 N N . GLU A 1 182 ? 7.711 31.562 13.805 1 97.81 182 GLU A N 1
ATOM 1458 C CA . GLU A 1 182 ? 8.867 32.469 13.828 1 97.81 182 GLU A CA 1
ATOM 1459 C C . GLU A 1 182 ? 10.156 31.703 13.5 1 97.81 182 GLU A C 1
ATOM 1461 O O . GLU A 1 182 ? 11.016 32.219 12.781 1 97.81 182 GLU A O 1
ATOM 1466 N N . ILE A 1 183 ? 10.281 30.562 14.039 1 98.38 183 ILE A N 1
ATOM 1467 C CA . ILE A 1 183 ? 11.445 29.734 13.727 1 98.38 183 ILE A CA 1
ATOM 1468 C C . ILE A 1 183 ? 11.477 29.422 12.227 1 98.38 183 ILE A C 1
ATOM 1470 O O . ILE A 1 183 ? 12.531 29.5 11.594 1 98.38 183 ILE A O 1
ATOM 1474 N N . ARG A 1 184 ? 10.383 29.109 11.703 1 98 184 ARG A N 1
ATOM 1475 C CA . ARG A 1 184 ? 10.305 28.797 10.281 1 98 184 ARG A CA 1
ATOM 1476 C C . ARG A 1 184 ? 10.734 30 9.438 1 98 184 ARG A C 1
ATOM 1478 O O . ARG A 1 184 ? 11.398 29.844 8.414 1 98 184 ARG A O 1
ATOM 1485 N N . GLN A 1 185 ? 10.344 31.172 9.844 1 97.12 185 GLN A N 1
ATOM 1486 C CA . GLN A 1 185 ? 10.766 32.375 9.148 1 97.12 185 GLN A CA 1
ATOM 1487 C C . GLN A 1 185 ? 12.266 32.594 9.273 1 97.12 185 GLN A C 1
ATOM 1489 O O . GLN A 1 185 ? 12.922 33.031 8.32 1 97.12 185 GLN A O 1
ATOM 1494 N N . GLN A 1 186 ? 12.727 32.281 10.422 1 97.31 186 GLN A N 1
ATOM 1495 C CA . GLN A 1 186 ? 14.156 32.438 10.656 1 97.31 186 GLN A CA 1
ATOM 1496 C C . GLN A 1 186 ? 14.969 31.469 9.805 1 97.31 186 GLN A C 1
ATOM 1498 O O . GLN A 1 186 ? 16.109 31.781 9.422 1 97.31 186 GLN A O 1
ATOM 1503 N N . LEU A 1 187 ? 14.43 30.281 9.539 1 98 187 LEU A N 1
ATOM 1504 C CA . LEU A 1 187 ? 15.117 29.344 8.664 1 98 187 LEU A CA 1
ATOM 1505 C C . LEU A 1 187 ? 15.469 30 7.328 1 98 187 LEU A C 1
ATOM 1507 O O . LEU A 1 187 ? 16.594 29.891 6.852 1 98 187 LEU A O 1
ATOM 1511 N N . VAL A 1 188 ? 14.492 30.719 6.797 1 95.94 188 VAL A N 1
ATOM 1512 C CA . VAL A 1 188 ? 14.656 31.359 5.5 1 95.94 188 VAL A CA 1
ATOM 1513 C C . VAL A 1 188 ? 15.727 32.438 5.594 1 95.94 188 VAL A C 1
ATOM 1515 O O . VAL A 1 188 ? 16.609 32.531 4.746 1 95.94 188 VAL A O 1
ATOM 1518 N N . LYS A 1 189 ? 15.672 33.188 6.617 1 96.31 189 LYS A N 1
ATOM 1519 C CA . LYS A 1 189 ? 16.578 34.312 6.797 1 96.31 189 LYS A CA 1
ATOM 1520 C C . LYS A 1 189 ? 18.016 33.844 7.004 1 96.31 189 LYS A C 1
ATOM 1522 O O . LYS A 1 189 ? 18.969 34.531 6.605 1 96.31 189 LYS A O 1
ATOM 1527 N N . ARG A 1 190 ? 18.172 32.688 7.566 1 97.5 190 ARG A N 1
ATOM 1528 C CA . ARG A 1 190 ? 19.5 32.219 7.938 1 97.5 190 ARG A CA 1
ATOM 1529 C C . ARG A 1 190 ? 20 31.156 6.957 1 97.5 190 ARG A C 1
ATOM 1531 O O . ARG A 1 190 ? 21 30.484 7.215 1 97.5 190 ARG A O 1
ATOM 1538 N N . ASP A 1 191 ? 19.328 30.922 5.902 1 97.31 191 ASP A N 1
ATOM 1539 C CA . ASP A 1 191 ? 19.672 29.969 4.863 1 97.31 191 ASP A CA 1
ATOM 1540 C C . ASP A 1 191 ? 19.75 28.547 5.43 1 97.31 191 ASP A C 1
ATOM 1542 O O . ASP A 1 191 ? 20.734 27.828 5.211 1 97.31 191 ASP A O 1
ATOM 1546 N N . LEU A 1 192 ? 18.75 28.266 6.266 1 98.44 192 LEU A N 1
ATOM 1547 C CA . LEU A 1 192 ? 18.562 26.938 6.828 1 98.44 192 LEU A CA 1
ATOM 1548 C C . LEU A 1 192 ? 17.344 26.25 6.219 1 98.44 192 LEU A C 1
ATOM 1550 O O . LEU A 1 192 ? 16.438 26.922 5.719 1 98.44 192 LEU A O 1
ATOM 1554 N N . VAL A 1 193 ? 17.391 24.922 6.234 1 98.56 193 VAL A N 1
ATOM 1555 C CA . VAL A 1 193 ? 16.25 24.219 5.672 1 98.56 193 VAL A CA 1
ATOM 1556 C C . VAL A 1 193 ? 15.453 23.547 6.793 1 98.56 193 VAL A C 1
ATOM 1558 O O . VAL A 1 193 ? 14.281 23.219 6.613 1 98.56 193 VAL A O 1
ATOM 1561 N N . ALA A 1 194 ? 16.078 23.375 7.961 1 98.69 194 ALA A N 1
ATOM 1562 C CA . ALA A 1 194 ? 15.391 22.734 9.086 1 98.69 194 ALA A CA 1
ATOM 1563 C C . ALA A 1 194 ? 16.078 23.094 10.406 1 98.69 194 ALA A C 1
ATOM 1565 O O . ALA A 1 194 ? 17.219 23.547 10.422 1 98.69 194 ALA A O 1
ATOM 1566 N N . PHE A 1 195 ? 15.375 23.016 11.477 1 98.81 195 PHE A N 1
ATOM 1567 C CA . PHE A 1 195 ? 15.836 23.234 12.844 1 98.81 195 PHE A CA 1
ATOM 1568 C C . PHE A 1 195 ? 15.312 22.141 13.773 1 98.81 195 PHE A C 1
ATOM 1570 O O . PHE A 1 195 ? 14.125 21.812 13.727 1 98.81 195 PHE A O 1
ATOM 1577 N N . VAL A 1 196 ? 16.172 21.5 14.5 1 98.75 196 VAL A N 1
ATOM 1578 C CA . VAL A 1 196 ? 15.805 20.516 15.508 1 98.75 196 VAL A CA 1
ATOM 1579 C C . VAL A 1 196 ? 16.297 20.969 16.875 1 98.75 196 VAL A C 1
ATOM 1581 O O . VAL A 1 196 ? 17.5 21.047 17.109 1 98.75 196 VAL A O 1
ATOM 1584 N N . ALA A 1 197 ? 15.398 21.188 17.75 1 98.69 197 ALA A N 1
ATOM 1585 C CA . ALA A 1 197 ? 15.742 21.703 19.078 1 98.69 197 ALA A CA 1
ATOM 1586 C C . ALA A 1 197 ? 16.375 20.609 19.938 1 98.69 197 ALA A C 1
ATOM 1588 O O . ALA A 1 197 ? 16 19.438 19.844 1 98.69 197 ALA A O 1
ATOM 1589 N N . ASN A 1 198 ? 17.375 21.047 20.766 1 98.25 198 ASN A N 1
ATOM 1590 C CA . ASN A 1 198 ? 17.859 20.141 21.797 1 98.25 198 ASN A CA 1
ATOM 1591 C C . ASN A 1 198 ? 16.75 19.734 22.766 1 98.25 198 ASN A C 1
ATOM 1593 O O . ASN A 1 198 ? 15.898 20.562 23.109 1 98.25 198 ASN A O 1
ATOM 1597 N N . GLY A 1 199 ? 16.75 18.484 23.109 1 97.56 199 GLY A N 1
ATOM 1598 C CA . GLY A 1 199 ? 15.742 18 24.031 1 97.56 199 GLY A CA 1
ATOM 1599 C C . GLY A 1 199 ? 14.5 17.469 23.344 1 97.56 199 GLY A C 1
ATOM 1600 O O . GLY A 1 199 ? 13.602 16.922 24 1 97.56 199 GLY A O 1
ATOM 1601 N N . ALA A 1 200 ? 14.398 17.578 22.047 1 98.19 200 ALA A N 1
ATOM 1602 C CA . ALA A 1 200 ? 13.258 17.062 21.312 1 98.19 200 ALA A CA 1
ATOM 1603 C C . ALA A 1 200 ? 13.148 15.547 21.453 1 98.19 200 ALA A C 1
ATOM 1605 O O . ALA A 1 200 ? 14.164 14.852 21.547 1 98.19 200 ALA A O 1
ATOM 1606 N N . ILE A 1 201 ? 11.977 15.047 21.5 1 98.06 201 ILE A N 1
ATOM 1607 C CA . ILE A 1 201 ? 11.688 13.617 21.484 1 98.06 201 ILE A CA 1
ATOM 1608 C C . ILE A 1 201 ? 11.203 13.211 20.109 1 98.06 201 ILE A C 1
ATOM 1610 O O . ILE A 1 201 ? 10.023 13.391 19.766 1 98.06 201 ILE A O 1
ATOM 1614 N N . LEU A 1 202 ? 12.078 12.531 19.375 1 96.75 202 LEU A N 1
ATOM 1615 C CA . LEU A 1 202 ? 11.812 12.266 17.969 1 96.75 202 LEU A CA 1
ATOM 1616 C C . LEU A 1 202 ? 11.039 10.961 17.797 1 96.75 202 LEU A C 1
ATOM 1618 O O . LEU A 1 202 ? 10.086 10.898 17.016 1 96.75 202 LEU A O 1
ATOM 1622 N N . PRO A 1 203 ? 11.344 9.844 18.562 1 93.62 203 PRO A N 1
ATOM 1623 C CA . PRO A 1 203 ? 10.656 8.57 18.359 1 93.62 203 PRO A CA 1
ATOM 1624 C C . PRO A 1 203 ? 9.219 8.594 18.859 1 93.62 203 PRO A C 1
ATOM 1626 O O . PRO A 1 203 ? 8.883 9.375 19.75 1 93.62 203 PRO A O 1
ATOM 1629 N N . ARG A 1 204 ? 8.422 7.844 18.266 1 94.25 204 ARG A N 1
ATOM 1630 C CA . ARG A 1 204 ? 7.016 7.723 18.656 1 94.25 204 ARG A CA 1
ATOM 1631 C C . ARG A 1 204 ? 6.781 6.48 19.5 1 94.25 204 ARG A C 1
ATOM 1633 O O . ARG A 1 204 ? 7.637 5.59 19.562 1 94.25 204 ARG A O 1
ATOM 1640 N N . LYS A 1 205 ? 5.703 6.496 20.125 1 91 205 LYS A N 1
ATOM 1641 C CA . LYS A 1 205 ? 5.363 5.422 21.047 1 91 205 LYS A CA 1
ATOM 1642 C C . LYS A 1 205 ? 5.359 4.066 20.344 1 91 205 LYS A C 1
ATOM 1644 O O . LYS A 1 205 ? 5.836 3.074 20.891 1 91 205 LYS A O 1
ATOM 1649 N N . SER A 1 206 ? 4.77 4.051 19.203 1 82.12 206 SER A N 1
ATOM 1650 C CA . SER A 1 206 ? 4.746 2.857 18.359 1 82.12 206 SER A CA 1
ATOM 1651 C C . SER A 1 206 ? 4.539 3.221 16.906 1 82.12 206 SER A C 1
ATOM 1653 O O . SER A 1 206 ? 4.336 4.391 16.562 1 82.12 206 SER A O 1
ATOM 1655 N N . GLY A 1 207 ? 4.695 2.248 16.094 1 76.44 207 GLY A N 1
ATOM 1656 C CA . GLY A 1 207 ? 4.477 2.48 14.68 1 76.44 207 GLY A CA 1
ATOM 1657 C C . GLY A 1 207 ? 3.057 2.912 14.359 1 76.44 207 GLY A C 1
ATOM 1658 O O . GLY A 1 207 ? 2.805 3.5 13.305 1 76.44 207 GLY A O 1
ATOM 1659 N N . VAL A 1 208 ? 2.156 2.686 15.258 1 75.88 208 VAL A N 1
ATOM 1660 C CA . VAL A 1 208 ? 0.76 2.992 14.969 1 75.88 208 VAL A CA 1
ATOM 1661 C C . VAL A 1 208 ? 0.29 4.148 15.852 1 75.88 208 VAL A C 1
ATOM 1663 O O . VAL A 1 208 ? -0.856 4.59 15.742 1 75.88 208 VAL A O 1
ATOM 1666 N N . SER A 1 209 ? 1.232 4.656 16.656 1 86.94 209 SER A N 1
ATOM 1667 C CA . SER A 1 209 ? 0.903 5.789 17.516 1 86.94 209 SER A CA 1
ATOM 1668 C C . SER A 1 209 ? 1.849 6.957 17.281 1 86.94 209 SER A C 1
ATOM 1670 O O . SER A 1 209 ? 3.07 6.797 17.312 1 86.94 209 SER A O 1
ATOM 1672 N N . ASP A 1 210 ? 1.263 8.078 17.125 1 92.31 210 ASP A N 1
ATOM 1673 C CA . ASP A 1 210 ? 2.059 9.266 16.844 1 92.31 210 ASP A CA 1
ATOM 1674 C C . ASP A 1 210 ? 2.451 9.992 18.125 1 92.31 210 ASP A C 1
ATOM 1676 O O . ASP A 1 210 ? 3.053 11.062 18.094 1 92.31 210 ASP A O 1
ATOM 1680 N N . LEU A 1 211 ? 2.127 9.398 19.281 1 95.38 211 LEU A N 1
ATOM 1681 C CA . LEU A 1 211 ? 2.518 9.969 20.578 1 95.38 211 LEU A CA 1
ATOM 1682 C C . LEU A 1 211 ? 4.004 9.742 20.844 1 95.38 211 LEU A C 1
ATOM 1684 O O . LEU A 1 211 ? 4.605 8.828 20.281 1 95.38 211 LEU A O 1
ATOM 1688 N N . PRO A 1 212 ? 4.586 10.648 21.594 1 96.31 212 PRO A N 1
ATOM 1689 C CA . PRO A 1 212 ? 6.02 10.5 21.859 1 96.31 212 PRO A CA 1
ATOM 1690 C C . PRO A 1 212 ? 6.34 9.25 22.672 1 96.31 212 PRO A C 1
ATOM 1692 O O . PRO A 1 212 ? 5.559 8.859 23.547 1 96.31 212 PRO A O 1
ATOM 1695 N N . MET A 1 213 ? 7.422 8.672 22.344 1 94.31 213 MET A N 1
ATOM 1696 C CA . MET A 1 213 ? 7.91 7.52 23.094 1 94.31 213 MET A CA 1
ATOM 1697 C C . MET A 1 213 ? 8.297 7.918 24.516 1 94.31 213 MET A C 1
ATOM 1699 O O . MET A 1 213 ? 8.922 8.961 24.719 1 94.31 213 MET A O 1
ATOM 1703 N N . ASN A 1 214 ? 7.938 7.055 25.469 1 92.31 214 ASN A N 1
ATOM 1704 C CA . ASN A 1 214 ? 8.344 7.285 26.844 1 92.31 214 ASN A CA 1
ATOM 1705 C C . ASN A 1 214 ? 9.812 6.961 27.062 1 92.31 214 ASN A C 1
ATOM 1707 O O . ASN A 1 214 ? 10.336 6 26.5 1 92.31 214 ASN A O 1
ATOM 1711 N N . ASN A 1 215 ? 10.516 7.719 27.797 1 90.31 215 ASN A N 1
ATOM 1712 C CA . ASN A 1 215 ? 11.906 7.512 28.156 1 90.31 215 ASN A CA 1
ATOM 1713 C C . ASN A 1 215 ? 12.812 7.457 26.938 1 90.31 215 ASN A C 1
ATOM 1715 O O . ASN A 1 215 ? 13.734 6.641 26.859 1 90.31 215 ASN A O 1
ATOM 1719 N N . ALA A 1 216 ? 12.422 8.164 25.938 1 92.19 216 ALA A N 1
ATOM 1720 C CA . ALA A 1 216 ? 13.227 8.242 24.719 1 92.19 216 ALA A CA 1
ATOM 1721 C C . ALA A 1 216 ? 14.5 9.047 24.953 1 92.19 216 ALA A C 1
ATOM 1723 O O . ALA A 1 216 ? 14.562 9.883 25.875 1 92.19 216 ALA A O 1
ATOM 1724 N N . ILE A 1 217 ? 15.484 8.727 24.203 1 93.12 217 ILE A N 1
ATOM 1725 C CA . ILE A 1 217 ? 16.703 9.539 24.203 1 93.12 217 ILE A CA 1
ATOM 1726 C C . ILE A 1 217 ? 16.422 10.883 23.547 1 93.12 217 ILE A C 1
ATOM 1728 O O . ILE A 1 217 ? 15.977 10.945 22.391 1 93.12 217 ILE A O 1
ATOM 1732 N N . GLU A 1 218 ? 16.656 11.93 24.281 1 96.69 218 GLU A N 1
ATOM 1733 C CA . GLU A 1 218 ? 16.406 13.281 23.766 1 96.69 218 GLU A CA 1
ATOM 1734 C C . GLU A 1 218 ? 17.438 13.648 22.688 1 96.69 218 GLU A C 1
ATOM 1736 O O . GLU A 1 218 ? 18.609 13.273 22.781 1 96.69 218 GLU A O 1
ATOM 1741 N N . PHE A 1 219 ? 17.016 14.398 21.797 1 97.69 219 PHE A N 1
ATOM 1742 C CA . PHE A 1 219 ? 17.891 14.836 20.703 1 97.69 219 PHE A CA 1
ATOM 1743 C C . PHE A 1 219 ? 18.938 15.828 21.219 1 97.69 219 PHE A C 1
ATOM 1745 O O . PHE A 1 219 ? 18.625 16.688 22.047 1 97.69 219 PHE A O 1
ATOM 1752 N N . LYS A 1 220 ? 20.109 15.695 20.719 1 97.19 220 LYS A N 1
ATOM 1753 C CA . LYS A 1 220 ? 21.219 16.625 21 1 97.19 220 LYS A CA 1
ATOM 1754 C C . LYS A 1 220 ? 21.953 16.984 19.734 1 97.19 220 LYS A C 1
ATOM 1756 O O . LYS A 1 220 ? 22.375 16.109 18.969 1 97.19 220 LYS A O 1
ATOM 1761 N N . SER A 1 221 ? 22.141 18.234 19.547 1 96.94 221 SER A N 1
ATOM 1762 C CA . SER A 1 221 ? 22.781 18.734 18.328 1 96.94 221 SER A CA 1
ATOM 1763 C C . SER A 1 221 ? 24.281 18.484 18.359 1 96.94 221 SER A C 1
ATOM 1765 O O . SER A 1 221 ? 24.922 18.609 19.406 1 96.94 221 SER A O 1
ATOM 1767 N N . PRO A 1 222 ? 24.828 18.094 17.172 1 96.38 222 PRO A N 1
ATOM 1768 C CA . PRO A 1 222 ? 26.281 18.219 17.109 1 96.38 222 PRO A CA 1
ATOM 1769 C C . PRO A 1 222 ? 26.766 19.656 17.344 1 96.38 222 PRO A C 1
ATOM 1771 O O . PRO A 1 222 ? 26.109 20.609 16.891 1 96.38 222 PRO A O 1
ATOM 1774 N N . LYS A 1 223 ? 27.844 19.734 17.969 1 94.5 223 LYS A N 1
ATOM 1775 C CA . LYS A 1 223 ? 28.344 21.047 18.391 1 94.5 223 LYS A CA 1
ATOM 1776 C C . LYS A 1 223 ? 28.5 21.984 17.203 1 94.5 223 LYS A C 1
ATOM 1778 O O . LYS A 1 223 ? 28.141 23.172 17.297 1 94.5 223 LYS A O 1
ATOM 1783 N N . GLN A 1 224 ? 28.938 21.5 16.141 1 93.94 224 GLN A N 1
ATOM 1784 C CA . GLN A 1 224 ? 29.25 22.312 14.969 1 93.94 224 GLN A CA 1
ATOM 1785 C C . GLN A 1 224 ? 27.984 22.891 14.344 1 93.94 224 GLN A C 1
ATOM 1787 O O . GLN A 1 224 ? 28.047 23.891 13.625 1 93.94 224 GLN A O 1
ATOM 1792 N N . TYR A 1 225 ? 26.859 22.344 14.609 1 96.56 225 TYR A N 1
ATOM 1793 C CA . TYR A 1 225 ? 25.625 22.766 13.945 1 96.56 225 TYR A CA 1
ATOM 1794 C C . TYR A 1 225 ? 24.625 23.328 14.961 1 96.56 225 TYR A C 1
ATOM 1796 O O . TYR A 1 225 ? 23.484 23.625 14.609 1 96.56 225 TYR A O 1
ATOM 1804 N N . GLU A 1 226 ? 25.047 23.484 16.188 1 97.88 226 GLU A N 1
ATOM 1805 C CA . GLU A 1 226 ? 24.172 24.031 17.219 1 97.88 226 GLU A CA 1
ATOM 1806 C C . GLU A 1 226 ? 24.016 25.531 17.062 1 97.88 226 GLU A C 1
ATOM 1808 O O . GLU A 1 226 ? 25 26.266 16.953 1 97.88 226 GLU A O 1
ATOM 1813 N N . ILE A 1 227 ? 22.859 25.953 17 1 98.25 227 ILE A N 1
ATOM 1814 C CA . ILE A 1 227 ? 22.562 27.391 16.891 1 98.25 227 ILE A CA 1
ATOM 1815 C C . ILE A 1 227 ? 21.547 27.781 17.953 1 98.25 227 ILE A C 1
ATOM 1817 O O . ILE A 1 227 ? 20.969 26.922 18.625 1 98.25 227 ILE A O 1
ATOM 1821 N N . VAL A 1 228 ? 21.344 29.078 18.062 1 98 228 VAL A N 1
ATOM 1822 C CA . VAL A 1 228 ? 20.406 29.625 19.031 1 98 228 VAL A CA 1
ATOM 1823 C C . VAL A 1 228 ? 19.297 30.406 18.312 1 98 228 VAL A C 1
ATOM 1825 O O . VAL A 1 228 ? 19.594 31.25 17.453 1 98 228 VAL A O 1
ATOM 1828 N N . MET A 1 229 ? 18.125 30.094 18.578 1 97.44 229 MET A N 1
ATOM 1829 C CA . MET A 1 229 ? 16.953 30.812 18.094 1 97.44 229 MET A CA 1
ATOM 1830 C C . MET A 1 229 ? 16.344 31.672 19.188 1 97.44 229 MET A C 1
ATOM 1832 O O . MET A 1 229 ? 15.891 31.141 20.203 1 97.44 229 MET A O 1
ATOM 1836 N N . LYS A 1 230 ? 16.312 32.969 18.906 1 97.06 230 LYS A N 1
ATOM 1837 C CA . LYS A 1 230 ? 15.633 33.875 19.828 1 97.06 230 LYS A CA 1
ATOM 1838 C C . LYS A 1 230 ? 14.234 34.219 19.328 1 97.06 230 LYS A C 1
ATOM 1840 O O . LYS A 1 230 ? 14.078 34.688 18.188 1 97.06 230 LYS A O 1
ATOM 1845 N N . LEU A 1 231 ? 13.352 34.094 20.219 1 97.44 231 LEU A N 1
ATOM 1846 C CA . LEU A 1 231 ? 11.961 34.25 19.812 1 97.44 231 LEU A CA 1
ATOM 1847 C C . LEU A 1 231 ? 11.344 35.469 20.484 1 97.44 231 LEU A C 1
ATOM 1849 O O . LEU A 1 231 ? 11.844 35.938 21.516 1 97.44 231 LEU A O 1
ATOM 1853 N N . SER A 1 232 ? 10.305 35.969 19.906 1 93.62 232 SER A N 1
ATOM 1854 C CA . SER A 1 232 ? 9.617 37.156 20.406 1 93.62 232 SER A CA 1
ATOM 1855 C C . SER A 1 232 ? 8.961 36.875 21.75 1 93.62 232 SER A C 1
ATOM 1857 O O . SER A 1 232 ? 8.711 37.812 22.531 1 93.62 232 SER A O 1
ATOM 1859 N N . SER A 1 233 ? 8.68 35.625 22 1 94.69 233 SER A N 1
ATOM 1860 C CA . SER A 1 233 ? 8.094 35.25 23.281 1 94.69 233 SER A CA 1
ATOM 1861 C C . SER A 1 233 ? 9.102 35.406 24.406 1 94.69 233 SER A C 1
ATOM 1863 O O . SER A 1 233 ? 8.727 35.375 25.594 1 94.69 233 SER A O 1
ATOM 1865 N N . GLY A 1 234 ? 10.328 35.562 24.047 1 95.88 234 GLY A N 1
ATOM 1866 C CA . GLY A 1 234 ? 11.398 35.625 25.031 1 95.88 234 GLY A CA 1
ATOM 1867 C C . GLY A 1 234 ? 12.156 34.312 25.188 1 95.88 234 GLY A C 1
ATOM 1868 O O . GLY A 1 234 ? 13.219 34.281 25.812 1 95.88 234 GLY A O 1
ATOM 1869 N N . LYS A 1 235 ? 11.641 33.312 24.609 1 96.75 235 LYS A N 1
ATOM 1870 C CA . LYS A 1 235 ? 12.297 32.031 24.688 1 96.75 235 LYS A CA 1
ATOM 1871 C C . LYS A 1 235 ? 13.562 31.984 23.844 1 96.75 235 LYS A C 1
ATOM 1873 O O . LYS A 1 235 ? 13.617 32.594 22.766 1 96.75 235 LYS A O 1
ATOM 1878 N N . VAL A 1 236 ? 14.555 31.344 24.391 1 97.88 236 VAL A N 1
ATOM 1879 C CA . VAL A 1 236 ? 15.797 31.078 23.672 1 97.88 236 VAL A CA 1
ATOM 1880 C C . VAL A 1 236 ? 15.984 29.578 23.516 1 97.88 236 VAL A C 1
ATOM 1882 O O . VAL A 1 236 ? 16.141 28.844 24.5 1 97.88 236 VAL A O 1
ATOM 1885 N N . ILE A 1 237 ? 15.945 29.156 22.281 1 97.81 237 ILE A N 1
ATOM 1886 C CA . ILE A 1 237 ? 15.969 27.719 22.031 1 97.81 237 ILE A CA 1
ATOM 1887 C C . ILE A 1 237 ? 17.266 27.344 21.312 1 97.81 237 ILE A C 1
ATOM 1889 O O . ILE A 1 237 ? 17.625 27.953 20.312 1 97.81 237 ILE A O 1
ATOM 1893 N N . LYS A 1 238 ? 17.938 26.359 21.875 1 98.25 238 LYS A N 1
ATOM 1894 C CA . LYS A 1 238 ? 19.141 25.812 21.25 1 98.25 238 LYS A CA 1
ATOM 1895 C C . LYS A 1 238 ? 18.828 24.531 20.484 1 98.25 238 LYS A C 1
ATOM 1897 O O . LYS A 1 238 ? 18.016 23.719 20.938 1 98.25 238 LYS A O 1
ATOM 1902 N N . GLY A 1 239 ? 19.453 24.422 19.344 1 98.5 239 GLY A N 1
ATOM 1903 C CA . GLY A 1 239 ? 19.25 23.219 18.562 1 98.5 239 GLY A CA 1
ATOM 1904 C C . GLY A 1 239 ? 20.109 23.156 17.328 1 98.5 239 GLY A C 1
ATOM 1905 O O . GLY A 1 239 ? 21 23.984 17.141 1 98.5 239 GLY A O 1
ATOM 1906 N N . MET A 1 240 ? 19.906 22.141 16.516 1 98.62 240 MET A N 1
ATOM 1907 C CA . MET A 1 240 ? 20.656 21.938 15.281 1 98.62 240 MET A CA 1
ATOM 1908 C C . MET A 1 240 ? 20 22.688 14.117 1 98.62 240 MET A C 1
ATOM 1910 O O . MET A 1 240 ? 18.812 22.5 13.859 1 98.62 240 MET A O 1
ATOM 1914 N N . GLY A 1 241 ? 20.734 23.578 13.492 1 98.5 241 GLY A N 1
ATOM 1915 C CA . GLY A 1 241 ? 20.328 24.156 12.219 1 98.5 241 GLY A CA 1
ATOM 1916 C C . GLY A 1 241 ? 20.969 23.469 11.023 1 98.5 241 GLY A C 1
ATOM 1917 O O . GLY A 1 241 ? 22.203 23.344 10.953 1 98.5 241 GLY A O 1
ATOM 1918 N N . ILE A 1 242 ? 20.172 22.938 10.133 1 98.44 242 ILE A N 1
ATOM 1919 C CA . ILE A 1 242 ? 20.688 22.297 8.93 1 98.44 242 ILE A CA 1
ATOM 1920 C C . ILE A 1 242 ? 20.781 23.312 7.797 1 98.44 242 ILE A C 1
ATOM 1922 O O . ILE A 1 242 ? 19.766 23.859 7.363 1 98.44 242 ILE A O 1
ATOM 1926 N N . PRO A 1 243 ? 21.906 23.547 7.273 1 98.19 243 PRO A N 1
ATOM 1927 C CA . PRO A 1 243 ? 22.047 24.562 6.223 1 98.19 243 PRO A CA 1
ATOM 1928 C C . PRO A 1 243 ? 21.516 24.078 4.871 1 98.19 243 PRO A C 1
ATOM 1930 O O . PRO A 1 243 ? 21.344 22.875 4.66 1 98.19 243 PRO A O 1
ATOM 1933 N N . LYS A 1 244 ? 21.25 25.062 4 1 98.12 244 LYS A N 1
ATOM 1934 C CA . LYS A 1 244 ? 20.984 24.734 2.605 1 98.12 244 LYS A CA 1
ATOM 1935 C C . LYS A 1 244 ? 22.141 23.922 1.998 1 98.12 244 LYS A C 1
ATOM 1937 O O . LYS A 1 244 ? 23.281 24.062 2.416 1 98.12 244 LYS A O 1
ATOM 1942 N N . GLY A 1 245 ? 21.797 23.125 1.07 1 98.06 245 GLY A N 1
ATOM 1943 C CA . GLY A 1 245 ? 22.797 22.266 0.444 1 98.06 245 GLY A CA 1
ATOM 1944 C C . GLY A 1 245 ? 22.422 20.797 0.503 1 98.06 245 GLY A C 1
ATOM 1945 O O . GLY A 1 245 ? 21.25 20.438 0.49 1 98.06 245 GLY A O 1
ATOM 1946 N N . ILE A 1 246 ? 23.453 19.969 0.431 1 98.06 246 ILE A N 1
ATOM 1947 C CA . ILE A 1 246 ? 23.266 18.516 0.441 1 98.06 246 ILE A CA 1
ATOM 1948 C C . ILE A 1 246 ? 23.734 17.953 1.778 1 98.06 246 ILE A C 1
ATOM 1950 O O . ILE A 1 246 ? 24.922 17.984 2.092 1 98.06 246 ILE A O 1
ATOM 1954 N N . THR A 1 247 ? 22.797 17.531 2.59 1 98.31 247 THR A N 1
ATOM 1955 C CA . THR A 1 247 ? 23.094 16.938 3.893 1 98.31 247 THR A CA 1
ATOM 1956 C C . THR A 1 247 ? 22.891 15.43 3.869 1 98.31 247 THR A C 1
ATOM 1958 O O . THR A 1 247 ? 21.812 14.953 3.473 1 98.31 247 THR A O 1
ATOM 1961 N N . LEU A 1 248 ? 23.891 14.711 4.297 1 97.69 248 LEU A N 1
ATOM 1962 C CA . LEU A 1 248 ? 23.812 13.258 4.375 1 97.69 248 LEU A CA 1
ATOM 1963 C C . LEU A 1 248 ? 23.688 12.797 5.824 1 97.69 248 LEU A C 1
ATOM 1965 O O . LEU A 1 248 ? 24.422 13.266 6.695 1 97.69 248 LEU A O 1
ATOM 1969 N N . ILE A 1 249 ? 22.719 12.016 6.066 1 96.44 249 ILE A N 1
ATOM 1970 C CA . ILE A 1 249 ? 22.594 11.336 7.348 1 96.44 249 ILE A CA 1
ATOM 1971 C C . ILE A 1 249 ? 22.984 9.867 7.195 1 96.44 24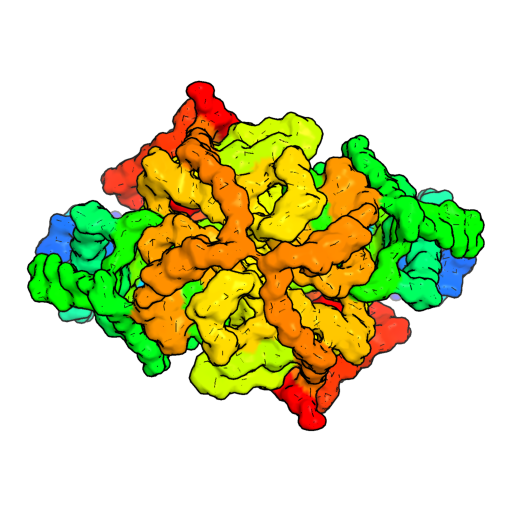9 ILE A C 1
ATOM 1973 O O . ILE A 1 249 ? 22.359 9.125 6.43 1 96.44 249 ILE A O 1
ATOM 1977 N N . VAL A 1 250 ? 24.016 9.477 7.902 1 94.56 250 VAL A N 1
ATOM 1978 C CA . VAL A 1 250 ? 24.531 8.117 7.789 1 94.56 250 VAL A CA 1
ATOM 1979 C C . VAL A 1 250 ? 24.547 7.453 9.164 1 94.56 250 VAL A C 1
ATOM 1981 O O . VAL A 1 250 ? 24.188 8.078 10.164 1 94.56 250 VAL A O 1
ATOM 1984 N N . GLY A 1 251 ? 24.859 6.191 9.219 1 89.25 251 GLY A N 1
ATOM 1985 C CA . GLY A 1 251 ? 24.891 5.41 10.445 1 89.25 251 GLY A CA 1
ATOM 1986 C C . GLY A 1 251 ? 24.469 3.969 10.242 1 89.25 251 GLY A C 1
ATOM 1987 O O . GLY A 1 251 ? 24.031 3.59 9.156 1 89.25 251 GLY A O 1
ATOM 1988 N N . GLY A 1 252 ? 24.734 3.25 11.305 1 82.62 252 GLY A N 1
ATOM 1989 C CA . GLY A 1 252 ? 24.328 1.854 11.25 1 82.62 252 GLY A CA 1
ATOM 1990 C C . GLY A 1 252 ? 22.828 1.668 11.25 1 82.62 252 GLY A C 1
ATOM 1991 O O . GLY A 1 252 ? 22.078 2.619 11.484 1 82.62 252 GLY A O 1
ATOM 1992 N N . GLY A 1 253 ? 22.438 0.449 10.922 1 79.56 253 GLY A N 1
ATOM 1993 C CA . GLY A 1 253 ? 21.016 0.119 10.984 1 79.56 253 GLY A CA 1
ATOM 1994 C C . GLY A 1 253 ? 20.438 0.249 12.383 1 79.56 253 GLY A C 1
ATOM 1995 O O . GLY A 1 253 ? 21.094 -0.108 13.367 1 79.56 253 GLY A O 1
ATOM 1996 N N . TYR A 1 254 ? 19.25 0.822 12.43 1 79.5 254 TYR A N 1
ATOM 1997 C CA . TYR A 1 254 ? 18.469 0.892 13.672 1 79.5 254 TYR A CA 1
ATOM 1998 C C . TYR A 1 254 ? 19.125 1.858 14.656 1 79.5 254 TYR A C 1
ATOM 2000 O O . TYR A 1 254 ? 18.953 1.713 15.867 1 79.5 254 TYR A O 1
ATOM 2008 N N . HIS A 1 255 ? 19.844 2.838 14.148 1 86.25 255 HIS A N 1
ATOM 2009 C CA . HIS A 1 255 ? 20.469 3.84 15 1 86.25 255 HIS A CA 1
ATOM 2010 C C . HIS A 1 255 ? 19.641 5.125 15.039 1 86.25 255 HIS A C 1
ATOM 2012 O O . HIS A 1 255 ? 20.031 6.094 15.695 1 86.25 255 HIS A O 1
ATOM 2018 N N . GLY A 1 256 ? 18.547 5.16 14.297 1 88.12 256 GLY A N 1
ATOM 2019 C CA . GLY A 1 256 ? 17.625 6.285 14.414 1 88.12 256 GLY A CA 1
ATOM 2020 C C . GLY A 1 256 ? 17.609 7.164 13.18 1 88.12 256 GLY A C 1
ATOM 2021 O O . GLY A 1 256 ? 17.031 8.258 13.203 1 88.12 256 GLY A O 1
ATOM 2022 N N . LYS A 1 257 ? 18.219 6.75 12.086 1 91.62 257 LYS A N 1
ATOM 2023 C CA . LYS A 1 257 ? 18.266 7.547 10.859 1 91.62 257 LYS A CA 1
ATOM 2024 C C . LYS A 1 257 ? 16.859 7.871 10.367 1 91.62 257 LYS A C 1
ATOM 2026 O O . LYS A 1 257 ? 16.531 9.039 10.148 1 91.62 257 LYS A O 1
ATOM 2031 N N . SER A 1 258 ? 16.094 6.859 10.242 1 90.38 258 SER A N 1
ATOM 2032 C CA . SER A 1 258 ? 14.734 7.051 9.734 1 90.38 258 SER A CA 1
ATOM 2033 C C . SER A 1 258 ? 13.891 7.859 10.719 1 90.38 258 SER A C 1
ATOM 2035 O O . SER A 1 258 ? 13.031 8.641 10.305 1 90.38 258 SER A O 1
ATOM 2037 N N . THR A 1 259 ? 14.117 7.703 12.039 1 91.88 259 THR A N 1
ATOM 2038 C CA . THR A 1 259 ? 13.398 8.453 13.07 1 91.88 259 THR A CA 1
ATOM 2039 C C . THR A 1 259 ? 13.641 9.953 12.906 1 91.88 259 THR A C 1
ATOM 2041 O O . THR A 1 259 ? 12.703 10.75 12.984 1 91.88 259 THR A O 1
ATOM 2044 N N . LEU A 1 260 ? 14.883 10.242 12.688 1 95.88 260 LEU A N 1
ATOM 2045 C CA . LEU A 1 260 ? 15.227 11.641 12.484 1 95.88 260 LEU A CA 1
ATOM 2046 C C . LEU A 1 260 ? 14.586 12.188 11.219 1 95.88 260 LEU A C 1
ATOM 2048 O O . LEU A 1 260 ? 13.984 13.266 11.234 1 95.88 260 LEU A O 1
ATOM 2052 N N . LEU A 1 261 ? 14.695 11.469 10.125 1 96.12 261 LEU A N 1
ATOM 2053 C CA . LEU A 1 261 ? 14.133 11.938 8.867 1 96.12 261 LEU A CA 1
ATOM 2054 C C . LEU A 1 261 ? 12.617 12.07 8.961 1 96.12 261 LEU A C 1
ATOM 2056 O O . LEU A 1 261 ? 12.031 13.008 8.414 1 96.12 261 LEU A O 1
ATOM 2060 N N . GLU A 1 262 ? 12.023 11.164 9.625 1 94.62 262 GLU A N 1
ATOM 2061 C CA . GLU A 1 262 ? 10.578 11.227 9.797 1 94.62 262 GLU A CA 1
ATOM 2062 C C . GLU A 1 262 ? 10.172 12.461 10.594 1 94.62 262 GLU A C 1
ATOM 2064 O O . GLU A 1 262 ? 9.141 13.078 10.305 1 94.62 262 GLU A O 1
ATOM 2069 N N . ALA A 1 263 ? 10.93 12.734 11.594 1 97.5 263 ALA A N 1
ATOM 2070 C CA . ALA A 1 263 ? 10.664 13.953 12.359 1 97.5 263 ALA A CA 1
ATOM 2071 C C . ALA A 1 263 ? 10.781 15.195 11.484 1 97.5 263 ALA A C 1
ATOM 2073 O O . ALA A 1 263 ? 9.961 16.109 11.578 1 97.5 263 ALA A O 1
ATOM 2074 N N . LEU A 1 264 ? 11.797 15.188 10.625 1 98.38 264 LEU A N 1
ATOM 2075 C CA . LEU A 1 264 ? 11.977 16.312 9.711 1 98.38 264 LEU A CA 1
ATOM 2076 C C . LEU A 1 264 ? 10.828 16.391 8.719 1 98.38 264 LEU A C 1
ATOM 2078 O O . LEU A 1 264 ? 10.359 17.484 8.391 1 98.38 264 LEU A O 1
ATOM 2082 N N . GLU A 1 265 ? 10.375 15.266 8.258 1 97.31 265 GLU A N 1
ATOM 2083 C CA . GLU A 1 265 ? 9.242 15.195 7.336 1 97.31 265 GLU A CA 1
ATOM 2084 C C . GLU A 1 265 ? 7.996 15.828 7.949 1 97.31 265 GLU A C 1
ATOM 2086 O O . GLU A 1 265 ? 7.25 16.531 7.262 1 97.31 265 GLU A O 1
ATOM 2091 N N . ARG A 1 266 ? 7.797 15.547 9.203 1 97.69 266 ARG A N 1
ATOM 2092 C CA . ARG A 1 266 ? 6.617 16.047 9.898 1 97.69 266 ARG A CA 1
ATOM 2093 C C . ARG A 1 266 ? 6.812 17.5 10.336 1 97.69 266 ARG A C 1
ATOM 2095 O O . ARG A 1 266 ? 5.844 18.188 10.664 1 97.69 266 ARG A O 1
ATOM 2102 N N . GLY A 1 267 ? 8.039 17.938 10.266 1 98.38 267 GLY A N 1
ATOM 2103 C CA . GLY A 1 267 ? 8.367 19.297 10.688 1 98.38 267 GLY A CA 1
ATOM 2104 C C . GLY A 1 267 ? 7.777 20.359 9.773 1 98.38 267 GLY A C 1
ATOM 2105 O O . GLY A 1 267 ? 7.84 21.547 10.086 1 98.38 267 GLY A O 1
ATOM 2106 N N . VAL A 1 268 ? 7.16 19.922 8.695 1 98.31 268 VAL A N 1
ATOM 2107 C CA . VAL A 1 268 ? 6.496 20.859 7.805 1 98.31 268 VAL A CA 1
ATOM 2108 C C . VAL A 1 268 ? 5.227 21.391 8.469 1 98.31 268 VAL A C 1
ATOM 2110 O O . VAL A 1 268 ? 4.695 22.438 8.062 1 98.31 268 VAL A O 1
ATOM 2113 N N . TYR A 1 269 ? 4.766 20.703 9.508 1 98.25 269 TYR A N 1
ATOM 2114 C CA . TYR A 1 269 ? 3.588 21.109 10.266 1 98.25 269 TYR A CA 1
ATOM 2115 C C . TYR A 1 269 ? 3.982 21.625 11.641 1 98.25 269 TYR A C 1
ATOM 2117 O O . TYR A 1 269 ? 5.078 21.344 12.125 1 98.25 269 TYR A O 1
ATOM 2125 N N . ASN A 1 270 ? 3.109 22.453 12.203 1 98.38 270 ASN A N 1
ATOM 2126 C CA . ASN A 1 270 ? 3.225 22.797 13.617 1 98.38 270 ASN A CA 1
ATOM 2127 C C . ASN A 1 270 ? 2.678 21.688 14.508 1 98.38 270 ASN A C 1
ATOM 2129 O O . ASN A 1 270 ? 1.76 20.969 14.117 1 98.38 270 ASN A O 1
ATOM 2133 N N . HIS A 1 271 ? 3.332 21.484 15.648 1 98.5 271 HIS A N 1
ATOM 2134 C CA . HIS A 1 271 ? 2.914 20.453 16.578 1 98.5 271 HIS A CA 1
ATOM 2135 C C . HIS A 1 271 ? 2.396 21.062 17.875 1 98.5 271 HIS A C 1
ATOM 2137 O O . HIS A 1 271 ? 2.781 22.172 18.25 1 98.5 271 HIS A O 1
ATOM 2143 N N . ILE A 1 272 ? 1.515 20.344 18.578 1 98.12 272 ILE A N 1
ATOM 2144 C CA . ILE A 1 272 ? 0.973 20.781 19.859 1 98.12 272 ILE A CA 1
ATOM 2145 C C . ILE A 1 272 ? 1.997 20.531 20.953 1 98.12 272 ILE A C 1
ATOM 2147 O O . ILE A 1 272 ? 2.969 19.797 20.766 1 98.12 272 ILE A O 1
ATOM 2151 N N . ALA A 1 273 ? 1.715 21.203 22.078 1 97.44 273 ALA A N 1
ATOM 2152 C CA . ALA A 1 273 ? 2.57 21 23.25 1 97.44 273 ALA A CA 1
ATOM 2153 C C . ALA A 1 273 ? 2.52 19.562 23.719 1 97.44 273 ALA A C 1
ATOM 2155 O O . ALA A 1 273 ? 1.452 18.938 23.734 1 97.44 273 ALA A O 1
ATOM 2156 N N . GLY A 1 274 ? 3.672 19.016 24.047 1 96.25 274 GLY A N 1
ATOM 2157 C CA . GLY A 1 274 ? 3.736 17.656 24.547 1 96.25 274 GLY A CA 1
ATOM 2158 C C . GLY A 1 274 ? 4.066 16.625 23.484 1 96.25 274 GLY A C 1
ATOM 2159 O O . GLY A 1 274 ? 4.332 15.461 23.781 1 96.25 274 GLY A O 1
ATOM 2160 N N . ASP A 1 275 ? 4.121 17.031 22.25 1 97.25 275 ASP A N 1
ATOM 2161 C CA . ASP A 1 275 ? 4.418 16.125 21.141 1 97.25 275 ASP A CA 1
ATOM 2162 C C . ASP A 1 275 ? 5.883 15.695 21.172 1 97.25 275 ASP A C 1
ATOM 2164 O O . ASP A 1 275 ? 6.227 14.602 20.703 1 97.25 275 ASP A O 1
ATOM 2168 N N . GLY A 1 276 ? 6.734 16.469 21.672 1 97.81 276 GLY A N 1
ATOM 2169 C CA . GLY A 1 276 ? 8.164 16.203 21.625 1 97.81 276 GLY A CA 1
ATOM 2170 C C . GLY A 1 276 ? 8.844 16.766 20.391 1 97.81 276 GLY A C 1
ATOM 2171 O O . GLY A 1 276 ? 10.062 16.891 20.359 1 97.81 276 GLY A O 1
ATOM 2172 N N . ARG A 1 277 ? 8.055 17.109 19.359 1 97.75 277 ARG A N 1
ATOM 2173 C CA . ARG A 1 277 ? 8.586 17.672 18.125 1 97.75 277 ARG A CA 1
ATOM 2174 C C . ARG A 1 277 ? 8.117 19.109 17.922 1 97.75 277 ARG A C 1
ATOM 2176 O O . ARG A 1 277 ? 8.031 19.578 16.781 1 97.75 277 ARG A O 1
ATOM 2183 N N . GLU A 1 278 ? 7.863 19.781 19 1 97.94 278 GLU A N 1
ATOM 2184 C CA . GLU A 1 278 ? 7.328 21.125 18.938 1 97.94 278 GLU A CA 1
ATOM 2185 C C . GLU A 1 278 ? 8.273 22.062 18.172 1 97.94 278 GLU A C 1
ATOM 2187 O O . GLU A 1 278 ? 7.824 22.969 17.469 1 97.94 278 GLU A O 1
ATOM 2192 N N . TYR A 1 279 ? 9.523 21.812 18.391 1 98.44 279 TYR A N 1
ATOM 2193 C CA . TYR A 1 279 ? 10.516 22.703 17.797 1 98.44 279 TYR A CA 1
ATOM 2194 C C . TYR A 1 279 ? 11.391 21.953 16.797 1 98.44 279 TYR A C 1
ATOM 2196 O O . TYR A 1 279 ? 12.602 22.188 16.719 1 98.44 279 TYR A O 1
ATOM 2204 N N . VAL A 1 280 ? 10.867 20.922 16.172 1 98.75 280 VAL A N 1
ATOM 2205 C CA . VAL A 1 280 ? 11.383 20.359 14.938 1 98.75 280 VAL A CA 1
ATOM 2206 C C . VAL A 1 280 ? 10.68 20.984 13.742 1 98.75 280 VAL A C 1
ATOM 2208 O O . VAL A 1 280 ? 9.547 20.641 13.422 1 98.75 280 VAL A O 1
ATOM 2211 N N . ILE A 1 281 ? 11.375 21.953 13.133 1 98.81 281 ILE A N 1
ATOM 2212 C CA . ILE A 1 281 ? 10.75 22.781 12.109 1 98.81 281 ILE A CA 1
ATOM 2213 C C . ILE A 1 281 ? 11.492 22.609 10.789 1 98.81 281 ILE A C 1
ATOM 2215 O O . ILE A 1 281 ? 12.719 22.734 10.742 1 98.81 281 ILE A O 1
ATOM 2219 N N . THR A 1 282 ? 10.812 22.25 9.742 1 98.69 282 THR A N 1
ATOM 2220 C CA . THR A 1 282 ? 11.336 22.109 8.391 1 98.69 282 THR A CA 1
ATOM 2221 C C . THR A 1 282 ? 10.656 23.094 7.438 1 98.69 282 THR A C 1
ATOM 2223 O O . THR A 1 282 ? 9.539 23.547 7.695 1 98.69 282 THR A O 1
ATOM 2226 N N . ASN A 1 283 ? 11.367 23.469 6.383 1 97.56 283 ASN A N 1
ATOM 2227 C CA . ASN A 1 283 ? 10.719 24.25 5.34 1 97.56 283 ASN A CA 1
ATOM 2228 C C . ASN A 1 283 ? 9.359 23.672 4.957 1 97.56 283 ASN A C 1
ATOM 2230 O O . ASN A 1 283 ? 9.234 22.453 4.777 1 97.56 283 ASN A O 1
ATOM 2234 N N . GLN A 1 284 ? 8.406 24.516 4.809 1 96.38 284 GLN A N 1
ATOM 2235 C CA . GLN A 1 284 ? 7.027 24.078 4.645 1 96.38 284 GLN A CA 1
ATOM 2236 C C . GLN A 1 284 ? 6.836 23.344 3.314 1 96.38 284 GLN A C 1
ATOM 2238 O O . GLN A 1 284 ? 5.965 22.484 3.193 1 96.38 284 GLN A O 1
ATOM 2243 N N . ASP A 1 285 ? 7.652 23.688 2.287 1 97.62 285 ASP A N 1
ATOM 2244 C CA . ASP A 1 285 ? 7.453 23.125 0.958 1 97.62 285 ASP A CA 1
ATOM 2245 C C . ASP A 1 285 ? 8.328 21.891 0.748 1 97.62 285 ASP A C 1
ATOM 2247 O O . ASP A 1 285 ? 8.492 21.422 -0.381 1 97.62 285 ASP A O 1
ATOM 2251 N N . ALA A 1 286 ? 8.938 21.375 1.858 1 98.62 286 ALA A N 1
ATOM 2252 C CA . ALA A 1 286 ? 9.766 20.172 1.767 1 98.62 286 ALA A CA 1
ATOM 2253 C C . ALA A 1 286 ? 8.93 18.969 1.341 1 98.62 286 ALA A C 1
ATOM 2255 O O . ALA A 1 286 ? 7.789 18.797 1.778 1 98.62 286 ALA A O 1
ATOM 2256 N N . MET A 1 287 ? 9.539 18.141 0.443 1 98.44 287 MET A N 1
ATOM 2257 C CA . MET A 1 287 ? 8.82 16.953 -0.019 1 98.44 287 MET A CA 1
ATOM 2258 C C . MET A 1 287 ? 9.656 15.703 0.182 1 98.44 287 MET A C 1
ATOM 2260 O O . MET A 1 287 ? 10.852 15.688 -0.117 1 98.44 287 MET A O 1
ATOM 2264 N N . LYS A 1 288 ? 9.055 14.719 0.781 1 98.12 288 LYS A N 1
ATOM 2265 C CA . LYS A 1 288 ? 9.656 13.391 0.856 1 98.12 288 LYS A CA 1
ATOM 2266 C C . LYS A 1 288 ? 9.523 12.648 -0.471 1 98.12 288 LYS A C 1
ATOM 2268 O O . LYS A 1 288 ? 8.445 12.617 -1.064 1 98.12 288 LYS A O 1
ATOM 2273 N N . ILE A 1 289 ? 10.648 12.117 -0.978 1 97.69 289 ILE A N 1
ATOM 2274 C CA . ILE A 1 289 ? 10.688 11.43 -2.26 1 97.69 289 ILE A CA 1
ATOM 2275 C C . ILE A 1 289 ? 10.914 9.938 -2.033 1 97.69 289 ILE A C 1
ATOM 2277 O O . ILE A 1 289 ? 11.719 9.547 -1.189 1 97.69 289 ILE A O 1
ATOM 2281 N N . ARG A 1 290 ? 10.195 9.109 -2.699 1 95.44 290 ARG A N 1
ATOM 2282 C CA . ARG A 1 290 ? 10.359 7.66 -2.652 1 95.44 290 ARG A CA 1
ATOM 2283 C C . ARG A 1 290 ? 10.031 7.031 -4 1 95.44 290 ARG A C 1
ATOM 2285 O O . ARG A 1 290 ? 9.492 7.695 -4.891 1 95.44 290 ARG A O 1
ATOM 2292 N N . ALA A 1 291 ? 10.422 5.801 -4.121 1 93.5 291 ALA A N 1
ATOM 2293 C CA . ALA A 1 291 ? 9.984 5.027 -5.281 1 93.5 291 ALA A CA 1
ATOM 2294 C C . ALA A 1 291 ? 8.555 4.539 -5.109 1 93.5 291 ALA A C 1
ATOM 2296 O O . ALA A 1 291 ? 8.148 4.152 -4.008 1 93.5 291 ALA A O 1
ATOM 2297 N N . GLU A 1 292 ? 7.758 4.699 -6.133 1 92.31 292 GLU A N 1
ATOM 2298 C CA . GLU A 1 292 ? 6.391 4.184 -6.164 1 92.31 292 GLU A CA 1
ATOM 2299 C C . GLU A 1 292 ? 6.16 3.312 -7.391 1 92.31 292 GLU A C 1
ATOM 2301 O O . GLU A 1 292 ? 5.48 3.725 -8.336 1 92.31 292 GLU A O 1
ATOM 2306 N N . ASP A 1 293 ? 6.566 2.141 -7.293 1 83.81 293 ASP A N 1
ATOM 2307 C CA . ASP A 1 293 ? 6.453 1.214 -8.414 1 83.81 293 ASP A CA 1
ATOM 2308 C C . ASP A 1 293 ? 4.996 1.01 -8.812 1 83.81 293 ASP A C 1
ATOM 2310 O O . ASP A 1 293 ? 4.117 0.898 -7.957 1 83.81 293 ASP A O 1
ATOM 2314 N N . GLY A 1 294 ? 4.809 1.012 -10.125 1 85.75 294 GLY A N 1
ATOM 2315 C CA . GLY A 1 294 ? 3.488 0.704 -10.656 1 85.75 294 GLY A CA 1
ATOM 2316 C C . GLY A 1 294 ? 2.617 1.933 -10.836 1 85.75 294 GLY A C 1
ATOM 2317 O O . GLY A 1 294 ? 1.569 1.867 -11.484 1 85.75 294 GLY A O 1
ATOM 2318 N N . ARG A 1 295 ? 3.049 3.076 -10.328 1 91.81 295 ARG A N 1
ATOM 2319 C CA . ARG A 1 295 ? 2.227 4.277 -10.445 1 91.81 295 ARG A CA 1
ATOM 2320 C C . ARG A 1 295 ? 2.203 4.781 -11.883 1 91.81 295 ARG A C 1
ATOM 2322 O O . ARG A 1 295 ? 3.094 4.461 -12.68 1 91.81 295 ARG A O 1
ATOM 2329 N N . SER A 1 296 ? 1.178 5.516 -12.25 1 93.75 296 SER A N 1
ATOM 2330 C CA . SER A 1 296 ? 1.068 6.121 -13.578 1 93.75 296 SER A CA 1
ATOM 2331 C C . SER A 1 296 ? 1.841 7.434 -13.648 1 93.75 296 SER A C 1
ATOM 2333 O O . SER A 1 296 ? 1.915 8.172 -12.664 1 93.75 296 SER A O 1
ATOM 2335 N N . ILE A 1 297 ? 2.496 7.652 -14.695 1 95.44 297 ILE A N 1
ATOM 2336 C CA . ILE A 1 297 ? 3.215 8.891 -14.984 1 95.44 297 ILE A CA 1
ATOM 2337 C C . ILE A 1 297 ? 2.717 9.484 -16.297 1 95.44 297 ILE A C 1
ATOM 2339 O O . ILE A 1 297 ? 2.582 8.766 -17.297 1 95.44 297 ILE A O 1
ATOM 2343 N N . GLN A 1 298 ? 2.387 10.773 -16.312 1 96.56 298 GLN A N 1
ATOM 2344 C CA . GLN A 1 298 ? 1.831 11.383 -17.516 1 96.56 298 GLN A CA 1
ATOM 2345 C C . GLN A 1 298 ? 2.645 12.609 -17.938 1 96.56 298 GLN A C 1
ATOM 2347 O O . GLN A 1 298 ? 2.617 13.641 -17.266 1 96.56 298 GLN A O 1
ATOM 2352 N N . ASN A 1 299 ? 3.373 12.469 -19 1 95.94 299 ASN A N 1
ATOM 2353 C CA . ASN A 1 299 ? 4.023 13.555 -19.734 1 95.94 299 ASN A CA 1
ATOM 2354 C C . ASN A 1 299 ? 4.988 14.328 -18.844 1 95.94 299 ASN A C 1
ATOM 2356 O O . ASN A 1 299 ? 4.922 15.555 -18.766 1 95.94 299 ASN A O 1
ATOM 2360 N N . VAL A 1 300 ? 5.832 13.719 -18.125 1 96.75 300 VAL A N 1
ATOM 2361 C CA . VAL A 1 300 ? 6.805 14.336 -17.25 1 96.75 300 VAL A CA 1
ATOM 2362 C C . VAL A 1 300 ? 8.188 14.32 -17.891 1 96.75 300 VAL A C 1
ATOM 2364 O O . VAL A 1 300 ? 8.57 13.328 -18.516 1 96.75 300 VAL A O 1
ATOM 2367 N N . ASN A 1 301 ? 8.859 15.406 -17.938 1 96 301 ASN A N 1
ATOM 2368 C CA . ASN A 1 301 ? 10.242 15.43 -18.391 1 96 301 ASN A CA 1
ATOM 2369 C C . ASN A 1 301 ? 11.172 14.773 -17.375 1 96 301 ASN A C 1
ATOM 2371 O O . ASN A 1 301 ? 11.516 15.383 -16.359 1 96 301 ASN A O 1
ATOM 2375 N N . ILE A 1 302 ? 11.594 13.562 -17.656 1 95.31 302 ILE A N 1
ATOM 2376 C CA . ILE A 1 302 ? 12.492 12.891 -16.719 1 95.31 302 ILE A CA 1
ATOM 2377 C C . ILE A 1 302 ? 13.883 12.797 -17.344 1 95.31 302 ILE A C 1
ATOM 2379 O O . ILE A 1 302 ? 14.734 12.047 -16.844 1 95.31 302 ILE A O 1
ATOM 2383 N N . GLN A 1 303 ? 14.164 13.531 -18.328 1 93.81 303 GLN A N 1
ATOM 2384 C CA . GLN A 1 303 ? 15.406 13.492 -19.078 1 93.81 303 GLN A CA 1
ATOM 2385 C C . GLN A 1 303 ? 16.609 13.742 -18.172 1 93.81 303 GLN A C 1
ATOM 2387 O O . GLN A 1 303 ? 17.688 13.164 -18.391 1 93.81 303 GLN A O 1
ATOM 2392 N N . PRO A 1 304 ? 16.5 14.523 -17.172 1 93.88 304 PRO A N 1
ATOM 2393 C CA . PRO A 1 304 ? 17.656 14.742 -16.297 1 93.88 304 PRO A CA 1
ATOM 2394 C C . PRO A 1 304 ? 18.203 13.453 -15.703 1 93.88 304 PRO A C 1
ATOM 2396 O O . PRO A 1 304 ? 19.391 13.359 -15.406 1 93.88 304 PRO A O 1
ATOM 2399 N N . PHE A 1 305 ? 17.328 12.477 -15.578 1 94.31 305 PHE A N 1
ATOM 2400 C CA . PHE A 1 305 ? 17.75 11.258 -14.891 1 94.31 305 PHE A CA 1
ATOM 2401 C C . PHE A 1 305 ? 17.766 10.078 -15.852 1 94.31 305 PHE A C 1
ATOM 2403 O O . PHE A 1 305 ? 18.5 9.109 -15.641 1 94.31 305 PHE A O 1
ATOM 2410 N N . ILE A 1 306 ? 16.906 10.109 -16.734 1 91.69 306 ILE A N 1
ATOM 2411 C CA . ILE A 1 306 ? 16.75 8.977 -17.641 1 91.69 306 ILE A CA 1
ATOM 2412 C C . ILE A 1 306 ? 16.766 9.469 -19.078 1 91.69 306 ILE A C 1
ATOM 2414 O O . ILE A 1 306 ? 15.898 10.25 -19.484 1 91.69 306 ILE A O 1
ATOM 2418 N N . ASP A 1 307 ? 17.75 8.969 -19.766 1 86.69 307 ASP A N 1
ATOM 2419 C CA . ASP A 1 307 ? 17.859 9.383 -21.156 1 86.69 307 ASP A CA 1
ATOM 2420 C C . ASP A 1 307 ? 18.078 8.18 -22.078 1 86.69 307 ASP A C 1
ATOM 2422 O O . ASP A 1 307 ? 18.625 7.16 -21.641 1 86.69 307 ASP A O 1
ATOM 2426 N N . HIS A 1 308 ? 17.625 8.156 -23.281 1 80.38 308 HIS A N 1
ATOM 2427 C CA . HIS A 1 308 ? 17.875 7.176 -24.344 1 80.38 308 HIS A CA 1
ATOM 2428 C C . HIS A 1 308 ? 17.266 5.82 -23.984 1 80.38 308 HIS A C 1
ATOM 2430 O O . HIS A 1 308 ? 17.953 4.797 -24.031 1 80.38 308 HIS A O 1
ATOM 2436 N N . LEU A 1 309 ? 16.078 5.824 -23.625 1 80.31 309 LEU A N 1
ATOM 2437 C CA . LEU A 1 309 ? 15.398 4.566 -23.359 1 80.31 309 LEU A CA 1
ATOM 2438 C C . LEU A 1 309 ? 15.352 3.688 -24.594 1 80.31 309 LEU A C 1
ATOM 2440 O O . LEU A 1 309 ? 15.297 4.195 -25.719 1 80.31 309 LEU A O 1
ATOM 2444 N N . PRO A 1 310 ? 15.469 2.373 -24.359 1 76.31 310 PRO A N 1
ATOM 2445 C CA . PRO A 1 310 ? 15.312 1.49 -25.516 1 76.31 310 PRO A CA 1
ATOM 2446 C C . PRO A 1 310 ? 14.047 1.778 -26.312 1 76.31 310 PRO A C 1
ATOM 2448 O O . PRO A 1 310 ? 13.008 2.088 -25.734 1 76.31 310 PRO A O 1
ATOM 2451 N N . GLY A 1 311 ? 14.016 1.609 -27.672 1 72.25 311 GLY A N 1
ATOM 2452 C CA . GLY A 1 311 ? 12.891 1.883 -28.547 1 72.25 311 GLY A CA 1
ATOM 2453 C C . GLY A 1 311 ? 12.727 3.357 -28.875 1 72.25 311 GLY A C 1
ATOM 2454 O O . GLY A 1 311 ? 11.711 3.766 -29.438 1 72.25 311 GLY A O 1
ATOM 2455 N N . GLU A 1 312 ? 13.75 4.18 -28.453 1 68.31 312 GLU A N 1
ATOM 2456 C CA . GLU A 1 312 ? 13.812 5.613 -28.719 1 68.31 312 GLU A CA 1
ATOM 2457 C C . GLU A 1 312 ? 12.609 6.336 -28.125 1 68.31 312 GLU A C 1
ATOM 2459 O O . GLU A 1 312 ? 11.961 7.141 -28.797 1 68.31 312 GLU A O 1
ATOM 2464 N N . ARG A 1 313 ? 12.336 5.938 -27.047 1 78.81 313 ARG A N 1
ATOM 2465 C CA . ARG A 1 313 ? 11.25 6.621 -26.359 1 78.81 313 ARG A CA 1
ATOM 2466 C C . ARG A 1 313 ? 11.688 8 -25.875 1 78.81 313 ARG A C 1
ATOM 2468 O O . ARG A 1 313 ? 12.812 8.172 -25.406 1 78.81 313 ARG A O 1
ATOM 2475 N N . ASP A 1 314 ? 10.789 8.977 -26.047 1 87.5 314 ASP A N 1
ATOM 2476 C CA . ASP A 1 314 ? 11.07 10.352 -25.641 1 87.5 314 ASP A CA 1
ATOM 2477 C C . ASP A 1 314 ? 10.906 10.508 -24.125 1 87.5 314 ASP A C 1
ATOM 2479 O O . ASP A 1 314 ? 9.797 10.398 -23.594 1 87.5 314 ASP A O 1
ATOM 2483 N N . THR A 1 315 ? 12.016 10.82 -23.391 1 92.31 315 THR A N 1
ATOM 2484 C CA . THR A 1 315 ? 11.969 10.938 -21.938 1 92.31 315 THR A CA 1
ATOM 2485 C C . THR A 1 315 ? 11.648 12.367 -21.516 1 92.31 315 THR A C 1
ATOM 2487 O O . THR A 1 315 ? 11.461 12.641 -20.328 1 92.31 315 THR A O 1
ATOM 2490 N N . THR A 1 316 ? 11.547 13.297 -22.469 1 93.44 316 THR A N 1
ATOM 2491 C CA . THR A 1 316 ? 11.125 14.664 -22.188 1 93.44 316 THR A CA 1
ATOM 2492 C C . THR A 1 316 ? 9.609 14.734 -22.031 1 93.44 316 THR A C 1
ATOM 2494 O O . THR A 1 316 ? 9.078 15.695 -21.469 1 93.44 316 THR A O 1
ATOM 2497 N N . HIS A 1 317 ? 8.969 13.828 -22.641 1 93.69 317 HIS A N 1
ATOM 2498 C CA . HIS A 1 317 ? 7.52 13.664 -22.5 1 93.69 317 HIS A CA 1
ATOM 2499 C C . HIS A 1 317 ? 7.16 12.234 -22.109 1 93.69 317 HIS A C 1
ATOM 2501 O O . HIS A 1 317 ? 6.387 11.57 -22.797 1 93.69 317 HIS A O 1
ATOM 2507 N N . PHE A 1 318 ? 7.613 11.891 -21 1 93.56 318 PHE A N 1
ATOM 2508 C CA . PHE A 1 318 ? 7.531 10.492 -20.594 1 93.56 318 PHE A CA 1
ATOM 2509 C C . PHE A 1 318 ? 6.172 10.18 -19.984 1 93.56 318 PHE A C 1
ATOM 2511 O O . PHE A 1 318 ? 5.699 10.906 -19.109 1 93.56 318 PHE A O 1
ATOM 2518 N N . SER A 1 319 ? 5.523 9.117 -20.453 1 93.19 319 SER A N 1
ATOM 2519 C CA . SER A 1 319 ? 4.262 8.617 -19.922 1 93.19 319 SER A CA 1
ATOM 2520 C C . SER A 1 319 ? 4.27 7.098 -19.812 1 93.19 319 SER A C 1
ATOM 2522 O O . SER A 1 319 ? 4.832 6.414 -20.672 1 93.19 319 SER A O 1
ATOM 2524 N N . THR A 1 320 ? 3.76 6.617 -18.734 1 90.38 320 THR A N 1
ATOM 2525 C CA . THR A 1 320 ? 3.594 5.18 -18.562 1 90.38 320 THR A CA 1
ATOM 2526 C C . THR A 1 320 ? 2.479 4.883 -17.562 1 90.38 320 THR A C 1
ATOM 2528 O O . THR A 1 320 ? 2.207 5.691 -16.672 1 90.38 320 THR A O 1
ATOM 2531 N N . GLU A 1 321 ? 1.807 3.779 -17.734 1 89.38 321 GLU A N 1
ATOM 2532 C CA . GLU A 1 321 ? 0.774 3.354 -16.797 1 89.38 321 GLU A CA 1
ATOM 2533 C C . GLU A 1 321 ? 1.364 2.504 -15.672 1 89.38 321 GLU A C 1
ATOM 2535 O O . GLU A 1 321 ? 0.707 2.264 -14.656 1 89.38 321 GLU A O 1
ATOM 2540 N N . ASN A 1 322 ? 2.578 2.184 -15.836 1 86.31 322 ASN A N 1
ATOM 2541 C CA . ASN A 1 322 ? 3.234 1.28 -14.898 1 86.31 322 ASN A CA 1
ATOM 2542 C C . ASN A 1 322 ? 4.723 1.585 -14.773 1 86.31 322 ASN A C 1
ATOM 2544 O O . ASN A 1 322 ? 5.559 0.854 -15.312 1 86.31 322 ASN A O 1
ATOM 2548 N N . ALA A 1 323 ? 5.008 2.482 -13.93 1 88.75 323 ALA A N 1
ATOM 2549 C CA . ALA A 1 323 ? 6.383 2.945 -13.789 1 88.75 323 ALA A CA 1
ATOM 2550 C C . ALA A 1 323 ? 7.223 1.938 -13.008 1 88.75 323 ALA A C 1
ATOM 2552 O O . ALA A 1 323 ? 6.734 1.309 -12.07 1 88.75 323 ALA A O 1
ATOM 2553 N N . SER A 1 324 ? 8.477 1.822 -13.422 1 84.44 324 SER A N 1
ATOM 2554 C CA . SER A 1 324 ? 9.453 1.083 -12.617 1 84.44 324 SER A CA 1
ATOM 2555 C C . SER A 1 324 ? 9.906 1.895 -11.406 1 84.44 324 SER A C 1
ATOM 2557 O O . SER A 1 324 ? 9.547 3.068 -11.273 1 84.44 324 SER A O 1
ATOM 2559 N N . GLY A 1 325 ? 10.664 1.284 -10.523 1 88.19 325 GLY A N 1
ATOM 2560 C CA . GLY A 1 325 ? 11.18 1.991 -9.367 1 88.19 325 GLY A CA 1
ATOM 2561 C C . GLY A 1 325 ? 11.961 3.236 -9.719 1 88.19 325 GLY A C 1
ATOM 2562 O O . GLY A 1 325 ? 11.703 4.316 -9.188 1 88.19 325 GLY A O 1
ATOM 2563 N N . SER A 1 326 ? 12.836 3.096 -10.703 1 90.38 326 SER A N 1
ATOM 2564 C CA . SER A 1 326 ? 13.711 4.203 -11.062 1 90.38 326 SER A CA 1
ATOM 2565 C C . SER A 1 326 ? 12.945 5.301 -11.789 1 90.38 326 SER A C 1
ATOM 2567 O O . SER A 1 326 ? 13.125 6.488 -11.5 1 90.38 326 SER A O 1
ATOM 2569 N N . THR A 1 327 ? 11.992 4.879 -12.664 1 90.94 327 THR A N 1
ATOM 2570 C CA . THR A 1 327 ? 11.25 5.879 -13.414 1 90.94 327 THR A CA 1
ATOM 2571 C C . THR A 1 327 ? 10.234 6.59 -12.523 1 90.94 327 THR A C 1
ATOM 2573 O O . THR A 1 327 ? 10 7.789 -12.672 1 90.94 327 THR A O 1
ATOM 2576 N N . SER A 1 328 ? 9.68 5.867 -11.602 1 94.06 328 SER A N 1
ATOM 2577 C CA . SER A 1 328 ? 8.719 6.48 -10.688 1 94.06 328 SER A CA 1
ATOM 2578 C C . SER A 1 328 ? 9.391 7.504 -9.781 1 94.06 328 SER A C 1
ATOM 2580 O O . SER A 1 328 ? 8.836 8.578 -9.531 1 94.06 328 SER A O 1
ATOM 2582 N N . GLN A 1 329 ? 10.547 7.16 -9.328 1 95.44 329 GLN A N 1
ATOM 2583 C CA . GLN A 1 329 ? 11.258 8.078 -8.445 1 95.44 329 GLN A CA 1
ATOM 2584 C C . GLN A 1 329 ? 11.766 9.297 -9.219 1 95.44 329 GLN A C 1
ATOM 2586 O O . GLN A 1 329 ? 11.711 10.422 -8.711 1 95.44 329 GLN A O 1
ATOM 2591 N N . ALA A 1 330 ? 12.258 9.047 -10.422 1 96.06 330 ALA A N 1
ATOM 2592 C CA . ALA A 1 330 ? 12.648 10.164 -11.273 1 96.06 330 ALA A CA 1
ATOM 2593 C C . ALA A 1 330 ? 11.484 11.133 -11.492 1 96.06 330 ALA A C 1
ATOM 2595 O O . ALA A 1 330 ? 11.648 12.344 -11.352 1 96.06 330 ALA A O 1
ATOM 2596 N N . ALA A 1 331 ? 10.352 10.523 -11.812 1 97.06 331 ALA A N 1
ATOM 2597 C CA . ALA A 1 331 ? 9.156 11.336 -12.016 1 97.06 331 ALA A CA 1
ATOM 2598 C C . ALA A 1 331 ? 8.773 12.078 -10.734 1 97.06 331 ALA A C 1
ATOM 2600 O O . ALA A 1 331 ? 8.367 13.234 -10.773 1 97.06 331 ALA A O 1
ATOM 2601 N N . ASN A 1 332 ? 8.898 11.43 -9.617 1 97.94 332 ASN A N 1
ATOM 2602 C CA . ASN A 1 332 ? 8.562 12.023 -8.328 1 97.94 332 ASN A CA 1
ATOM 2603 C C . ASN A 1 332 ? 9.422 13.258 -8.047 1 97.94 332 ASN A C 1
ATOM 2605 O O . ASN A 1 332 ? 8.922 14.266 -7.547 1 97.94 332 ASN A O 1
ATOM 2609 N N . VAL A 1 333 ? 10.68 13.148 -8.336 1 98.12 333 VAL A N 1
ATOM 2610 C CA . VAL A 1 333 ? 11.586 14.281 -8.141 1 98.12 333 VAL A CA 1
ATOM 2611 C C . VAL A 1 333 ? 11.156 15.445 -9.031 1 98.12 333 VAL A C 1
ATOM 2613 O O . VAL A 1 333 ? 11 16.562 -8.562 1 98.12 333 VAL A O 1
ATOM 2616 N N . MET A 1 334 ? 10.898 15.148 -10.289 1 98.19 334 MET A N 1
ATOM 2617 C CA . MET A 1 334 ? 10.562 16.203 -11.25 1 98.19 334 MET A CA 1
ATOM 2618 C C . MET A 1 334 ? 9.227 16.844 -10.898 1 98.19 334 MET A C 1
ATOM 2620 O O . MET A 1 334 ? 9.062 18.062 -11.008 1 98.19 334 MET A O 1
ATOM 2624 N N . GLU A 1 335 ? 8.312 16 -10.492 1 98.12 335 GLU A N 1
ATOM 2625 C CA . GLU A 1 335 ? 7.004 16.516 -10.086 1 98.12 335 GLU A CA 1
ATOM 2626 C C . GLU A 1 335 ? 7.109 17.359 -8.828 1 98.12 335 GLU A C 1
ATOM 2628 O O . GLU A 1 335 ? 6.391 18.359 -8.68 1 98.12 335 GLU A O 1
ATOM 2633 N N . ALA A 1 336 ? 7.953 16.984 -7.883 1 98.25 336 ALA A N 1
ATOM 2634 C CA . ALA A 1 336 ? 8.188 17.781 -6.676 1 98.25 336 ALA A CA 1
ATOM 2635 C C . ALA A 1 336 ? 8.781 19.141 -7.027 1 98.25 336 ALA A C 1
ATOM 2637 O O . ALA A 1 336 ? 8.398 20.156 -6.445 1 98.25 336 ALA A O 1
ATOM 2638 N N . LEU A 1 337 ? 9.695 19.109 -7.984 1 98.12 337 LEU A N 1
ATOM 2639 C CA . LEU A 1 337 ? 10.289 20.359 -8.438 1 98.12 337 LEU A CA 1
ATOM 2640 C C . LEU A 1 337 ? 9.25 21.234 -9.125 1 98.12 337 LEU A C 1
ATOM 2642 O O . LEU A 1 337 ? 9.219 22.453 -8.906 1 98.12 337 LEU A O 1
ATOM 2646 N N . GLU A 1 338 ? 8.422 20.578 -9.922 1 97.38 338 GLU A N 1
ATOM 2647 C CA . GLU A 1 338 ? 7.332 21.297 -10.57 1 97.38 338 GLU A CA 1
ATOM 2648 C C . GLU A 1 338 ? 6.402 21.922 -9.539 1 97.38 338 GLU A C 1
ATOM 2650 O O . GLU A 1 338 ? 5.852 23 -9.773 1 97.38 338 GLU A O 1
ATOM 2655 N N . SER A 1 339 ? 6.273 21.328 -8.391 1 97.44 339 SER A N 1
ATOM 2656 C CA . SER A 1 339 ? 5.43 21.828 -7.312 1 97.44 339 SER A CA 1
ATOM 2657 C C . SER A 1 339 ? 6.16 22.859 -6.469 1 97.44 339 SER A C 1
ATOM 2659 O O . SER A 1 339 ? 5.648 23.312 -5.445 1 97.44 339 SER A O 1
ATOM 2661 N N . GLN A 1 340 ? 7.434 23.188 -6.848 1 96.75 340 GLN A N 1
ATOM 2662 C CA . GLN A 1 340 ? 8.234 24.25 -6.273 1 96.75 340 GLN A CA 1
ATOM 2663 C C . GLN A 1 340 ? 8.758 23.875 -4.891 1 96.75 340 GLN A C 1
ATOM 2665 O O . GLN A 1 340 ? 8.82 24.719 -3.992 1 96.75 340 GLN A O 1
ATOM 2670 N N . ALA A 1 341 ? 9.008 22.594 -4.699 1 97.75 341 ALA A N 1
ATOM 2671 C CA . ALA A 1 341 ? 9.68 22.172 -3.477 1 97.75 341 ALA A CA 1
ATOM 2672 C C . ALA A 1 341 ? 11.102 22.719 -3.412 1 97.75 341 ALA A C 1
ATOM 2674 O O . ALA A 1 341 ? 11.812 22.734 -4.422 1 97.75 341 ALA A O 1
ATOM 2675 N N . SER A 1 342 ? 11.523 23.203 -2.25 1 97.75 342 SER A N 1
ATOM 2676 C CA . SER A 1 342 ? 12.867 23.75 -2.088 1 97.75 342 SER A CA 1
ATOM 2677 C C . SER A 1 342 ? 13.766 22.781 -1.324 1 97.75 342 SER A C 1
ATOM 2679 O O . SER A 1 342 ? 14.969 23.016 -1.207 1 97.75 342 SER A O 1
ATOM 2681 N N . LEU A 1 343 ? 13.172 21.75 -0.803 1 98.69 343 LEU A N 1
ATOM 2682 C CA . LEU A 1 343 ? 13.898 20.734 -0.043 1 98.69 343 LEU A CA 1
ATOM 2683 C C . LEU A 1 343 ? 13.344 19.344 -0.327 1 98.69 343 LEU A C 1
ATOM 2685 O O . LEU A 1 343 ? 12.133 19.125 -0.254 1 98.69 343 LEU A O 1
ATOM 2689 N N . LEU A 1 344 ? 14.234 18.438 -0.758 1 98.69 344 LEU A N 1
ATOM 2690 C CA . LEU A 1 344 ? 13.867 17.031 -0.959 1 98.69 344 LEU A CA 1
ATOM 2691 C C . LEU A 1 344 ? 14.398 16.172 0.172 1 98.69 344 LEU A C 1
ATOM 2693 O O . LEU A 1 344 ? 15.555 16.297 0.574 1 98.69 344 LEU A O 1
ATOM 2697 N N . LEU A 1 345 ? 13.539 15.414 0.802 1 98.62 345 LEU A N 1
ATOM 2698 C CA . LEU A 1 345 ? 13.898 14.414 1.804 1 98.62 345 LEU A CA 1
ATOM 2699 C C . LEU A 1 345 ? 13.883 13.008 1.205 1 98.62 345 LEU A C 1
ATOM 2701 O O . LEU A 1 345 ? 12.852 12.562 0.697 1 98.62 345 LEU A O 1
ATOM 2705 N N . ILE A 1 346 ? 15.023 12.297 1.233 1 97.25 346 ILE A N 1
ATOM 2706 C CA . ILE A 1 346 ? 15.133 11.008 0.555 1 97.25 346 ILE A CA 1
ATOM 2707 C C . ILE A 1 346 ? 15.711 9.969 1.512 1 97.25 346 ILE A C 1
ATOM 2709 O O . ILE A 1 346 ? 16.703 10.242 2.203 1 97.25 346 ILE A O 1
ATOM 2713 N N . ASP A 1 347 ? 15.086 8.891 1.609 1 94.19 347 ASP A N 1
ATOM 2714 C CA . ASP A 1 347 ? 15.562 7.727 2.35 1 94.19 347 ASP A CA 1
ATOM 2715 C C . ASP A 1 347 ? 15.992 6.609 1.399 1 94.19 347 ASP A C 1
ATOM 2717 O O . ASP A 1 347 ? 15.188 6.125 0.603 1 94.19 347 ASP A O 1
ATOM 2721 N N . GLU A 1 348 ? 17.219 6.234 1.518 1 90.81 348 GLU A N 1
ATOM 2722 C CA . GLU A 1 348 ? 17.781 5.215 0.64 1 90.81 348 GLU A CA 1
ATOM 2723 C C . GLU A 1 348 ? 16.938 3.938 0.666 1 90.81 348 GLU A C 1
ATOM 2725 O O . GLU A 1 348 ? 16.766 3.283 -0.364 1 90.81 348 GLU A O 1
ATOM 2730 N N . ASP A 1 349 ? 16.422 3.596 1.767 1 88.62 349 ASP A N 1
ATOM 2731 C CA . ASP A 1 349 ? 15.742 2.316 1.949 1 88.62 349 ASP A CA 1
ATOM 2732 C C . ASP A 1 349 ? 14.375 2.314 1.264 1 88.62 349 ASP A C 1
ATOM 2734 O O . ASP A 1 349 ? 13.781 1.256 1.052 1 88.62 349 ASP A O 1
ATOM 2738 N N . THR A 1 350 ? 13.844 3.455 0.949 1 90.56 350 THR A N 1
ATOM 2739 C CA . THR A 1 350 ? 12.562 3.516 0.248 1 90.56 350 THR A CA 1
ATOM 2740 C C . THR A 1 350 ? 12.758 4.008 -1.184 1 90.56 350 THR A C 1
ATOM 2742 O O . THR A 1 350 ? 11.797 4.406 -1.843 1 90.56 350 THR A O 1
ATOM 2745 N N . SER A 1 351 ? 13.977 4.043 -1.611 1 93.31 351 SER A N 1
ATOM 2746 C CA . SER A 1 351 ? 14.328 4.496 -2.955 1 93.31 351 SER A CA 1
ATOM 2747 C C . SER A 1 351 ? 14.742 3.328 -3.844 1 93.31 351 SER A C 1
ATOM 2749 O O . SER A 1 351 ? 15.062 2.248 -3.346 1 93.31 351 SER A O 1
ATOM 2751 N N . ALA A 1 352 ? 14.664 3.527 -5.117 1 90.81 352 ALA A N 1
ATOM 2752 C CA . ALA A 1 352 ? 15.211 2.557 -6.062 1 90.81 352 ALA A CA 1
ATOM 2753 C C . ALA A 1 352 ? 16.734 2.65 -6.121 1 90.81 352 ALA A C 1
ATOM 2755 O O . ALA A 1 352 ? 17.281 3.723 -6.375 1 90.81 352 ALA A O 1
ATOM 2756 N N . THR A 1 353 ? 17.344 1.575 -5.938 1 88.69 353 THR A N 1
ATOM 2757 C CA . THR A 1 353 ? 18.812 1.554 -5.848 1 88.69 353 THR A CA 1
ATOM 2758 C C . THR A 1 353 ? 19.438 2.072 -7.137 1 88.69 353 THR A C 1
ATOM 2760 O O . THR A 1 353 ? 20.359 2.885 -7.102 1 88.69 353 THR A O 1
ATOM 2763 N N . ASN A 1 354 ? 18.875 1.644 -8.281 1 87.19 354 ASN A N 1
ATOM 2764 C CA . ASN A 1 354 ? 19.438 2.02 -9.57 1 87.19 354 ASN A CA 1
ATOM 2765 C C . ASN A 1 354 ? 19.281 3.512 -9.844 1 87.19 354 ASN A C 1
ATOM 2767 O O . ASN A 1 354 ? 19.969 4.074 -10.688 1 87.19 354 ASN A O 1
ATOM 2771 N N . PHE A 1 355 ? 18.438 4.145 -9.211 1 91.38 355 PHE A N 1
ATOM 2772 C CA . PHE A 1 355 ? 18.234 5.586 -9.312 1 91.38 355 PHE A CA 1
ATOM 2773 C C . PHE A 1 355 ? 19.219 6.328 -8.406 1 91.38 355 PHE A C 1
ATOM 2775 O O . PHE A 1 355 ? 19.656 7.438 -8.734 1 91.38 355 PHE A O 1
ATOM 2782 N N . MET A 1 356 ? 19.531 5.648 -7.312 1 91.81 356 MET A N 1
ATOM 2783 C CA . MET A 1 356 ? 20.328 6.332 -6.293 1 91.81 356 MET A CA 1
ATOM 2784 C C . MET A 1 356 ? 21.812 6.223 -6.602 1 91.81 356 MET A C 1
ATOM 2786 O O . MET A 1 356 ? 22.562 7.176 -6.387 1 91.81 356 MET A O 1
ATOM 2790 N N . ILE A 1 357 ? 22.188 5.035 -7.066 1 87.56 357 ILE A N 1
ATOM 2791 C CA . ILE A 1 357 ? 23.641 4.848 -7.211 1 87.56 357 ILE A CA 1
ATOM 2792 C C . ILE A 1 357 ? 23.922 3.953 -8.414 1 87.56 357 ILE A C 1
ATOM 2794 O O . ILE A 1 357 ? 23.031 3.254 -8.898 1 87.56 357 ILE A O 1
ATOM 2798 N N . ARG A 1 358 ? 25.172 4.039 -8.867 1 84.06 358 ARG A N 1
ATOM 2799 C CA . ARG A 1 358 ? 25.781 3.105 -9.812 1 84.06 358 ARG A CA 1
ATOM 2800 C C . ARG A 1 358 ? 27.266 2.932 -9.531 1 84.06 358 ARG A C 1
ATOM 2802 O O . ARG A 1 358 ? 28.062 3.852 -9.75 1 84.06 358 ARG A O 1
ATOM 2809 N N . ASP A 1 359 ? 27.594 1.744 -9.133 1 79 359 ASP A N 1
ATOM 2810 C CA . ASP A 1 359 ? 28.969 1.576 -8.68 1 79 359 ASP A CA 1
ATOM 2811 C C . ASP A 1 359 ? 29.906 1.317 -9.859 1 79 359 ASP A C 1
ATOM 2813 O O . ASP A 1 359 ? 29.453 1.117 -10.992 1 79 359 ASP A O 1
ATOM 2817 N N . GLY A 1 360 ? 31.141 1.303 -9.609 1 77.56 360 GLY A N 1
ATOM 2818 C CA . GLY A 1 360 ? 32.156 1.188 -10.641 1 77.56 360 GLY A CA 1
ATOM 2819 C C . GLY A 1 360 ? 32.156 -0.161 -11.328 1 77.56 360 GLY A C 1
ATOM 2820 O O . GLY A 1 360 ? 32.406 -0.245 -12.539 1 77.56 360 GLY A O 1
ATOM 2821 N N . ARG A 1 361 ? 31.891 -1.17 -10.617 1 82.38 361 ARG A N 1
ATOM 2822 C CA . ARG A 1 361 ? 31.891 -2.51 -11.195 1 82.38 361 ARG A CA 1
ATOM 2823 C C . ARG A 1 361 ? 30.75 -2.674 -12.188 1 82.38 361 ARG A C 1
ATOM 2825 O O . ARG A 1 361 ? 30.922 -3.246 -13.266 1 82.38 361 ARG A O 1
ATOM 2832 N N . MET A 1 362 ? 29.672 -2.154 -11.781 1 85.31 362 MET A N 1
ATOM 2833 C CA . MET A 1 362 ? 28.531 -2.219 -12.68 1 85.31 362 MET A CA 1
ATOM 2834 C C . MET A 1 362 ? 28.766 -1.402 -13.945 1 85.31 362 MET A C 1
ATOM 2836 O O . MET A 1 362 ? 28.375 -1.809 -15.039 1 85.31 362 MET A O 1
ATOM 2840 N N . GLN A 1 363 ? 29.422 -0.331 -13.758 1 83.31 363 GLN A N 1
ATOM 2841 C CA . GLN A 1 363 ? 29.719 0.535 -14.891 1 83.31 363 GLN A CA 1
ATOM 2842 C C . GLN A 1 363 ? 30.656 -0.159 -15.875 1 83.31 363 GLN A C 1
ATOM 2844 O O . GLN A 1 363 ? 30.594 0.091 -17.078 1 83.31 363 GLN A O 1
ATOM 2849 N N . ARG A 1 364 ? 31.422 -0.984 -15.375 1 84.81 364 ARG A N 1
ATOM 2850 C CA . ARG A 1 364 ? 32.344 -1.72 -16.219 1 84.81 364 ARG A CA 1
ATOM 2851 C C . ARG A 1 364 ? 31.625 -2.834 -16.984 1 84.81 364 ARG A C 1
ATOM 2853 O O . ARG A 1 364 ? 32 -3.17 -18.109 1 84.81 364 ARG A O 1
ATOM 2860 N N . LEU A 1 365 ? 30.672 -3.361 -16.359 1 88.19 365 LEU A N 1
ATOM 2861 C CA . LEU A 1 365 ? 29.953 -4.484 -16.953 1 88.19 365 LEU A CA 1
ATOM 2862 C C . LEU A 1 365 ? 28.984 -3.996 -18.016 1 88.19 365 LEU A C 1
ATOM 2864 O O . LEU A 1 365 ? 28.844 -4.613 -19.078 1 88.19 365 LEU A O 1
ATOM 2868 N N . ILE A 1 366 ? 28.281 -2.971 -17.719 1 85.44 366 ILE A N 1
ATOM 2869 C CA . ILE A 1 366 ? 27.281 -2.402 -18.609 1 85.44 366 ILE A CA 1
ATOM 2870 C C . ILE A 1 366 ? 27.828 -1.136 -19.266 1 85.44 366 ILE A C 1
ATOM 2872 O O . ILE A 1 366 ? 28.125 -0.156 -18.578 1 85.44 366 ILE A O 1
ATOM 2876 N N . ALA A 1 367 ? 27.859 -1.135 -20.5 1 81.31 367 ALA A N 1
ATOM 2877 C CA . ALA A 1 367 ? 28.359 0.024 -21.234 1 81.31 367 ALA A CA 1
ATOM 2878 C C . ALA A 1 367 ? 27.516 1.263 -20.953 1 81.31 367 ALA A C 1
ATOM 2880 O O . ALA A 1 367 ? 26.281 1.175 -20.844 1 81.31 367 ALA A O 1
ATOM 2881 N N . PRO A 1 368 ? 28.188 2.396 -20.781 1 76.94 368 PRO A N 1
ATOM 2882 C CA . PRO A 1 368 ? 27.469 3.637 -20.469 1 76.94 368 PRO A CA 1
ATOM 2883 C C . PRO A 1 368 ? 26.359 3.949 -21.469 1 76.94 368 PRO A C 1
ATOM 2885 O O . PRO A 1 368 ? 25.312 4.473 -21.078 1 76.94 368 PRO A O 1
ATOM 2888 N N . GLU A 1 369 ? 26.578 3.578 -22.672 1 78.44 369 GLU A N 1
ATOM 2889 C CA . GLU A 1 369 ? 25.609 3.883 -23.703 1 78.44 369 GLU A CA 1
ATOM 2890 C C . GLU A 1 369 ? 24.344 3.037 -23.547 1 78.44 369 GLU A C 1
ATOM 2892 O O . GLU A 1 369 ? 23.297 3.371 -24.094 1 78.44 369 GLU A O 1
ATOM 2897 N N . LYS A 1 370 ? 24.547 2.059 -22.75 1 79.69 370 LYS A N 1
ATOM 2898 C CA . LYS A 1 370 ? 23.422 1.14 -22.594 1 79.69 370 LYS A CA 1
ATOM 2899 C C . LYS A 1 370 ? 22.688 1.402 -21.281 1 79.69 370 LYS A C 1
ATOM 2901 O O . LYS A 1 370 ? 21.703 0.733 -20.969 1 79.69 370 LYS A O 1
ATOM 2906 N N . GLU A 1 371 ? 23.156 2.381 -20.594 1 80.56 371 GLU A N 1
ATOM 2907 C CA . GLU A 1 371 ? 22.516 2.73 -19.328 1 80.56 371 GLU A CA 1
ATOM 2908 C C . GLU A 1 371 ? 21.812 4.078 -19.438 1 80.56 371 GLU A C 1
ATOM 2910 O O . GLU A 1 371 ? 22.438 5.129 -19.328 1 80.56 371 GLU A O 1
ATOM 2915 N N . PRO A 1 372 ? 20.547 3.922 -19.453 1 84.44 372 PRO A N 1
ATOM 2916 C CA . PRO A 1 372 ? 19.812 5.176 -19.641 1 84.44 372 PRO A CA 1
ATOM 2917 C C . PRO A 1 372 ? 19.703 5.992 -18.359 1 84.44 372 PRO A C 1
ATOM 2919 O O . PRO A 1 372 ? 19.391 7.188 -18.406 1 84.44 372 PRO A O 1
ATOM 2922 N N . ILE A 1 373 ? 19.969 5.469 -17.156 1 87.56 373 ILE A N 1
ATOM 2923 C CA . ILE A 1 373 ? 19.688 6.145 -15.891 1 87.56 373 ILE A CA 1
ATOM 2924 C C . ILE A 1 373 ? 20.938 6.871 -15.406 1 87.56 373 ILE A C 1
ATOM 2926 O O . ILE A 1 373 ? 22.016 6.277 -15.32 1 87.56 373 ILE A O 1
ATOM 2930 N N . THR A 1 374 ? 20.875 8.094 -15.297 1 90.38 374 THR A N 1
ATOM 2931 C CA . THR A 1 374 ? 21.859 8.859 -14.555 1 90.38 374 THR A CA 1
ATOM 2932 C C . THR A 1 374 ? 21.531 8.867 -13.062 1 90.38 374 THR A C 1
ATOM 2934 O O . THR A 1 374 ? 20.5 9.43 -12.656 1 90.38 374 THR A O 1
ATOM 2937 N N . PRO A 1 375 ? 22.375 8.266 -12.312 1 90.81 375 PRO A N 1
ATOM 2938 C CA . PRO A 1 375 ? 22.047 8.148 -10.891 1 90.81 375 PRO A CA 1
ATOM 2939 C C . PRO A 1 375 ? 21.875 9.508 -10.211 1 90.81 375 PRO A C 1
ATOM 2941 O O . PRO A 1 375 ? 22.5 10.492 -10.633 1 90.81 375 PRO A O 1
ATOM 2944 N N . PHE A 1 376 ? 21.125 9.562 -9.172 1 94.19 376 PHE A N 1
ATOM 2945 C CA . PHE A 1 376 ? 20.844 10.789 -8.438 1 94.19 376 PHE A CA 1
ATOM 2946 C C . PHE A 1 376 ? 22.125 11.375 -7.852 1 94.19 376 PHE A C 1
ATOM 2948 O O . PHE A 1 376 ? 22.25 12.594 -7.75 1 94.19 376 PHE A O 1
ATOM 2955 N N . SER A 1 377 ? 23.078 10.531 -7.488 1 91.19 377 SER A N 1
ATOM 2956 C CA . SER A 1 377 ? 24.359 10.969 -6.938 1 91.19 377 SER A CA 1
ATOM 2957 C C . SER A 1 377 ? 25.094 11.875 -7.91 1 91.19 377 SER A C 1
ATOM 2959 O O . SER A 1 377 ? 25.891 12.734 -7.496 1 91.19 377 SER A O 1
ATOM 2961 N N . ASN A 1 378 ? 24.766 11.727 -9.18 1 90.81 378 ASN A N 1
ATOM 2962 C CA . ASN A 1 378 ? 25.438 12.523 -10.211 1 90.81 378 ASN A CA 1
ATOM 2963 C C . ASN A 1 378 ? 24.688 13.82 -10.484 1 90.81 378 ASN A C 1
ATOM 2965 O O . ASN A 1 378 ? 25.203 14.727 -11.133 1 90.81 378 ASN A O 1
ATOM 2969 N N . LYS A 1 379 ? 23.5 13.93 -9.969 1 94.38 379 LYS A N 1
ATOM 2970 C CA . LYS A 1 379 ? 22.641 15.055 -10.359 1 94.38 379 LYS A CA 1
ATOM 2971 C C . LYS A 1 379 ? 22.328 15.945 -9.164 1 94.38 379 LYS A C 1
ATOM 2973 O O . LYS A 1 379 ? 21.906 17.094 -9.328 1 94.38 379 LYS A O 1
ATOM 2978 N N . VAL A 1 380 ? 22.562 15.453 -7.98 1 95.44 380 VAL A N 1
ATOM 2979 C CA . VAL A 1 380 ? 22.094 16.125 -6.77 1 95.44 380 VAL A CA 1
ATOM 2980 C C . VAL A 1 380 ? 22.828 17.453 -6.613 1 95.44 380 VAL A C 1
ATOM 2982 O O . VAL A 1 380 ? 22.234 18.453 -6.184 1 95.44 380 VAL A O 1
ATOM 2985 N N . LYS A 1 381 ? 24.094 17.562 -6.957 1 95.12 381 LYS A N 1
ATOM 2986 C CA . LYS A 1 381 ? 24.844 18.812 -6.871 1 95.12 381 LYS A CA 1
ATOM 2987 C C . LYS A 1 381 ? 24.312 19.828 -7.879 1 95.12 381 LYS A C 1
ATOM 2989 O O . LYS A 1 381 ? 24.094 21 -7.535 1 95.12 381 LYS A O 1
ATOM 2994 N N . ALA A 1 382 ? 24.062 19.344 -9.07 1 95.69 382 ALA A N 1
ATOM 2995 C CA . ALA A 1 382 ? 23.5 20.219 -10.102 1 95.69 382 ALA A CA 1
ATOM 2996 C C . ALA A 1 382 ? 22.109 20.719 -9.695 1 95.69 382 ALA A C 1
ATOM 2998 O O . ALA A 1 382 ? 21.75 21.844 -10.016 1 95.69 382 ALA A O 1
ATOM 2999 N N . LEU A 1 383 ? 21.391 19.875 -9.062 1 96.88 383 LEU A N 1
ATOM 3000 C CA . LEU A 1 383 ? 20.062 20.266 -8.586 1 96.88 383 LEU A CA 1
ATOM 3001 C C . LEU A 1 383 ? 20.141 21.453 -7.648 1 96.88 383 LEU A C 1
ATOM 3003 O O . LEU A 1 383 ? 19.375 22.406 -7.781 1 96.88 383 LEU A O 1
ATOM 3007 N N . TYR A 1 384 ? 21.062 21.422 -6.719 1 96.88 384 TYR A N 1
ATOM 3008 C CA . TYR A 1 384 ? 21.25 22.531 -5.781 1 96.88 384 TYR A CA 1
ATOM 3009 C C . TYR A 1 384 ? 21.812 23.75 -6.488 1 96.88 384 TYR A C 1
ATOM 3011 O O . TYR A 1 384 ? 21.297 24.859 -6.32 1 96.88 384 TYR A O 1
ATOM 3019 N N . ASP A 1 385 ? 22.797 23.578 -7.34 1 95.56 385 ASP A N 1
ATOM 3020 C CA . ASP A 1 385 ? 23.5 24.688 -7.98 1 95.56 385 ASP A CA 1
ATOM 3021 C C . ASP A 1 385 ? 22.594 25.422 -8.969 1 95.56 385 ASP A C 1
ATOM 3023 O O . ASP A 1 385 ? 22.609 26.641 -9.047 1 95.56 385 ASP A O 1
ATOM 3027 N N . ASP A 1 386 ? 21.781 24.641 -9.68 1 96 386 ASP A N 1
ATOM 3028 C CA . ASP A 1 386 ? 21 25.219 -10.758 1 96 386 ASP A CA 1
ATOM 3029 C C . ASP A 1 386 ? 19.625 25.688 -10.25 1 96 386 ASP A C 1
ATOM 3031 O O . ASP A 1 386 ? 19.078 26.672 -10.758 1 96 386 ASP A O 1
ATOM 3035 N N . HIS A 1 387 ? 19.094 25 -9.281 1 96.25 387 HIS A N 1
ATOM 3036 C CA . HIS A 1 387 ? 17.703 25.266 -8.938 1 96.25 387 HIS A CA 1
ATOM 3037 C C . HIS A 1 387 ? 17.547 25.625 -7.461 1 96.25 387 HIS A C 1
ATOM 3039 O O . HIS A 1 387 ? 16.453 25.906 -6.988 1 96.25 387 HIS A O 1
ATOM 3045 N N . ASN A 1 388 ? 18.641 25.641 -6.699 1 96.5 388 ASN A N 1
ATOM 3046 C CA . ASN A 1 388 ? 18.656 26 -5.285 1 96.5 388 ASN A CA 1
ATOM 3047 C C . ASN A 1 388 ? 17.75 25.109 -4.461 1 96.5 388 ASN A C 1
ATOM 3049 O O . ASN A 1 388 ? 17 25.578 -3.609 1 96.5 388 ASN A O 1
ATOM 3053 N N . VAL A 1 389 ? 17.719 23.812 -4.848 1 98 389 VAL A N 1
ATOM 3054 C CA . VAL A 1 389 ? 16.938 22.828 -4.109 1 98 389 VAL A CA 1
ATOM 3055 C C . VAL A 1 389 ? 17.859 21.984 -3.227 1 98 389 VAL A C 1
ATOM 3057 O O . VAL A 1 389 ? 18.781 21.344 -3.725 1 98 389 VAL A O 1
ATOM 3060 N N . SER A 1 390 ? 17.625 22.109 -1.904 1 98.62 390 SER A N 1
ATOM 3061 C CA . SER A 1 390 ? 18.422 21.344 -0.947 1 98.62 390 SER A CA 1
ATOM 3062 C C . SER A 1 390 ? 17.938 19.906 -0.839 1 98.62 390 SER A C 1
ATOM 3064 O O . SER A 1 390 ? 16.812 19.594 -1.261 1 98.62 390 SER A O 1
ATOM 3066 N N . THR A 1 391 ? 18.844 19.031 -0.409 1 98.38 391 THR A N 1
ATOM 3067 C CA . THR A 1 391 ? 18.484 17.625 -0.229 1 98.38 391 THR A CA 1
ATOM 3068 C C . THR A 1 391 ? 19 17.109 1.109 1 98.38 391 THR A C 1
ATOM 3070 O O . THR A 1 391 ? 20.125 17.422 1.51 1 98.38 391 THR A O 1
ATOM 3073 N N . ILE A 1 392 ? 18.188 16.5 1.889 1 98.44 392 ILE A N 1
ATOM 3074 C CA . ILE A 1 392 ? 18.594 15.695 3.033 1 98.44 392 ILE A CA 1
ATOM 3075 C C . ILE A 1 392 ? 18.406 14.211 2.705 1 98.44 392 ILE A C 1
ATOM 3077 O O . ILE A 1 392 ? 17.297 13.766 2.418 1 98.44 392 ILE A O 1
ATOM 3081 N N . LEU A 1 393 ? 19.531 13.453 2.748 1 96.62 393 LEU A N 1
ATOM 3082 C CA . LEU A 1 393 ? 19.547 12.062 2.312 1 96.62 393 LEU A CA 1
ATOM 3083 C C . LEU A 1 393 ? 19.984 11.141 3.447 1 96.62 393 LEU A C 1
ATOM 3085 O O . LEU A 1 393 ? 20.984 11.398 4.113 1 96.62 393 LEU A O 1
ATOM 3089 N N . ILE A 1 394 ? 19.156 10.148 3.652 1 94.62 394 ILE A N 1
ATOM 3090 C CA . ILE A 1 394 ? 19.641 9.031 4.457 1 94.62 394 ILE A CA 1
ATOM 3091 C C . ILE A 1 394 ? 20.312 8 3.559 1 94.62 394 ILE A C 1
ATOM 3093 O O . ILE A 1 394 ? 19.719 7.523 2.588 1 94.62 394 ILE A O 1
ATOM 3097 N N . VAL A 1 395 ? 21.547 7.711 3.889 1 91.5 395 VAL A N 1
ATOM 3098 C CA . VAL A 1 395 ? 22.266 6.695 3.133 1 91.5 395 VAL A CA 1
ATOM 3099 C C . VAL A 1 395 ? 22.938 5.711 4.094 1 91.5 395 VAL A C 1
ATOM 3101 O O . VAL A 1 395 ? 23.531 6.117 5.098 1 91.5 395 VAL A O 1
ATOM 3104 N N . GLY A 1 396 ? 22.844 4.453 3.867 1 83.44 396 GLY A N 1
ATOM 3105 C CA . GLY A 1 396 ? 23.438 3.43 4.707 1 83.44 396 GLY A CA 1
ATOM 3106 C C . GLY A 1 396 ? 24.359 2.5 3.951 1 83.44 396 GLY A C 1
ATOM 3107 O O . GLY A 1 396 ? 25.25 1.876 4.543 1 83.44 396 GLY A O 1
ATOM 3108 N N . GLY A 1 397 ? 24.203 2.389 2.705 1 80.94 397 GLY A N 1
ATOM 3109 C CA . GLY A 1 397 ? 24.922 1.353 1.979 1 80.94 397 GLY A CA 1
ATOM 3110 C C . GLY A 1 397 ? 25.953 1.903 1.019 1 80.94 397 GLY A C 1
ATOM 3111 O O . GLY A 1 397 ? 26.906 1.211 0.663 1 80.94 397 GLY A O 1
ATOM 3112 N N . SER A 1 398 ? 25.766 3.111 0.63 1 82.25 398 SER A N 1
ATOM 3113 C CA . SER A 1 398 ? 26.625 3.621 -0.426 1 82.25 398 SER A CA 1
ATOM 3114 C C . SER A 1 398 ? 27.344 4.898 0.009 1 82.25 398 SER A C 1
ATOM 3116 O O . SER A 1 398 ? 26.703 5.832 0.498 1 82.25 398 SER A O 1
ATOM 3118 N N . GLY A 1 399 ? 28.594 4.918 -0.208 1 85 399 GLY A N 1
ATOM 3119 C CA . GLY A 1 399 ? 29.375 6.109 0.094 1 85 399 GLY A CA 1
ATOM 3120 C C . GLY A 1 399 ? 29.516 7.047 -1.09 1 85 399 GLY A C 1
ATOM 3121 O O . GLY A 1 399 ? 30.281 8.016 -1.033 1 85 399 GLY A O 1
ATOM 3122 N N . ASP A 1 400 ? 28.781 6.859 -2.178 1 83.81 400 ASP A N 1
ATOM 3123 C CA . ASP A 1 400 ? 28.859 7.656 -3.4 1 83.81 400 ASP A CA 1
ATOM 3124 C C . ASP A 1 400 ? 28.516 9.117 -3.129 1 83.81 400 ASP A C 1
ATOM 3126 O O . ASP A 1 400 ? 29.031 10.016 -3.801 1 83.81 400 ASP A O 1
ATOM 3130 N N . TYR A 1 401 ? 27.812 9.352 -2.162 1 91.44 401 TYR A N 1
ATOM 3131 C CA . TYR A 1 401 ? 27.312 10.703 -1.904 1 91.44 401 TYR A CA 1
ATOM 3132 C C . TYR A 1 401 ? 28.328 11.516 -1.102 1 91.44 401 TYR A C 1
ATOM 3134 O O . TYR A 1 401 ? 28.141 12.711 -0.898 1 91.44 401 TYR A O 1
ATOM 3142 N N . PHE A 1 402 ? 29.391 10.867 -0.61 1 92.38 402 PHE A N 1
ATOM 3143 C CA . PHE A 1 402 ? 30.422 11.594 0.127 1 92.38 402 PHE A CA 1
ATOM 3144 C C . PHE A 1 402 ? 31.047 12.68 -0.74 1 92.38 402 PHE A C 1
ATOM 3146 O O . PHE A 1 402 ? 31.453 13.734 -0.234 1 92.38 402 PHE A O 1
ATOM 3153 N N . ASP A 1 403 ? 31.047 12.445 -2.021 1 88.81 403 ASP A N 1
ATOM 3154 C CA . ASP A 1 403 ? 31.703 13.352 -2.965 1 88.81 403 ASP A CA 1
ATOM 3155 C C . ASP A 1 403 ? 30.922 14.656 -3.107 1 88.81 403 ASP A C 1
ATOM 3157 O O . ASP A 1 403 ? 31.5 15.711 -3.379 1 88.81 403 ASP A O 1
ATOM 3161 N N . VAL A 1 404 ? 29.672 14.57 -2.934 1 92.38 404 VAL A N 1
ATOM 3162 C CA . VAL A 1 404 ? 28.844 15.711 -3.293 1 92.38 404 VAL A CA 1
ATOM 3163 C C . VAL A 1 404 ? 28.219 16.312 -2.035 1 92.38 404 VAL A C 1
ATOM 3165 O O . VAL A 1 404 ? 27.703 17.438 -2.064 1 92.38 404 VAL A O 1
ATOM 3168 N N . ALA A 1 405 ? 28.312 15.656 -0.924 1 95.94 405 ALA A N 1
ATOM 3169 C CA . ALA A 1 405 ? 27.656 16.109 0.301 1 95.94 405 ALA A CA 1
ATOM 3170 C C . ALA A 1 405 ? 28.359 17.328 0.888 1 95.94 405 ALA A C 1
ATOM 3172 O O . ALA A 1 405 ? 29.594 17.391 0.917 1 95.94 405 ALA A O 1
ATOM 3173 N N . ASP A 1 406 ? 27.578 18.297 1.269 1 96.62 406 ASP A N 1
ATOM 3174 C CA . ASP A 1 406 ? 28.125 19.453 1.984 1 96.62 406 ASP A CA 1
ATOM 3175 C C . ASP A 1 406 ? 28.359 19.125 3.459 1 96.62 406 ASP A C 1
ATOM 3177 O O . ASP A 1 406 ? 29.359 19.547 4.047 1 96.62 406 ASP A O 1
ATOM 3181 N N . GLN A 1 407 ? 27.406 18.422 4.055 1 96.56 407 GLN A N 1
ATOM 3182 C CA . GLN A 1 407 ? 27.484 17.953 5.438 1 96.56 407 GLN A CA 1
ATOM 3183 C C . GLN A 1 407 ? 27.156 16.469 5.539 1 96.56 407 GLN A C 1
ATOM 3185 O O . GLN A 1 407 ? 26.281 15.977 4.828 1 96.56 407 GLN A O 1
ATOM 3190 N N . VAL A 1 408 ? 27.922 15.82 6.375 1 97.12 408 VAL A N 1
ATOM 3191 C CA . VAL A 1 408 ? 27.672 14.414 6.652 1 97.12 408 VAL A CA 1
ATOM 3192 C C . VAL A 1 408 ? 27.516 14.195 8.156 1 97.12 408 VAL A C 1
ATOM 3194 O O . VAL A 1 408 ? 28.453 14.414 8.922 1 97.12 408 VAL A O 1
ATOM 3197 N N . LEU A 1 409 ? 26.328 13.836 8.555 1 97.25 409 LEU A N 1
ATOM 3198 C CA . LEU A 1 409 ? 25.984 13.602 9.953 1 97.25 409 LEU A CA 1
ATOM 3199 C C . LEU A 1 409 ? 25.75 12.117 10.219 1 97.25 409 LEU A C 1
ATOM 3201 O O . LEU A 1 409 ? 25 11.461 9.5 1 97.25 409 LEU A O 1
ATOM 3205 N N . MET A 1 410 ? 26.375 11.57 11.227 1 95.94 410 MET A N 1
ATOM 3206 C CA . MET A 1 410 ? 26.281 10.141 11.523 1 95.94 410 MET A CA 1
ATOM 3207 C C . MET A 1 410 ? 25.469 9.906 12.789 1 95.94 410 MET A C 1
ATOM 3209 O O . MET A 1 410 ? 25.766 10.492 13.836 1 95.94 410 MET A O 1
ATOM 3213 N N . MET A 1 411 ? 24.438 9.156 12.609 1 93.25 411 MET A N 1
ATOM 3214 C CA . MET A 1 411 ? 23.672 8.703 13.773 1 93.25 411 MET A CA 1
ATOM 3215 C C . MET A 1 411 ? 24.375 7.527 14.453 1 93.25 411 MET A C 1
ATOM 3217 O O . MET A 1 411 ? 24.562 6.473 13.844 1 93.25 411 MET A O 1
ATOM 3221 N N . ASP A 1 412 ? 24.781 7.691 15.648 1 90.75 412 ASP A N 1
ATOM 3222 C CA . ASP A 1 412 ? 25.438 6.668 16.453 1 90.75 412 ASP A CA 1
ATOM 3223 C C . ASP A 1 412 ? 24.703 6.457 17.781 1 90.75 412 ASP A C 1
ATOM 3225 O O . ASP A 1 412 ? 24.875 7.234 18.719 1 90.75 412 ASP A O 1
ATOM 3229 N N . GLU A 1 413 ? 23.953 5.316 17.891 1 87.81 413 GLU A N 1
ATOM 3230 C CA . GLU A 1 413 ? 23.141 5.008 19.062 1 87.81 413 GLU A CA 1
ATOM 3231 C C . GLU A 1 413 ? 22.219 6.176 19.422 1 87.81 413 GLU A C 1
ATOM 3233 O O . GLU A 1 413 ? 22.234 6.648 20.562 1 87.81 413 GLU A O 1
ATOM 3238 N N . TYR A 1 414 ? 21.625 6.723 18.5 1 88.69 414 TYR A N 1
ATOM 3239 C CA . TYR A 1 414 ? 20.594 7.738 18.578 1 88.69 414 TYR A CA 1
ATOM 3240 C C . TYR A 1 414 ? 21.188 9.109 18.875 1 88.69 414 TYR A C 1
ATOM 3242 O O . TYR A 1 414 ? 20.453 10.047 19.219 1 88.69 414 TYR A O 1
ATOM 3250 N N . VAL A 1 415 ? 22.516 9.188 18.75 1 93.31 415 VAL A N 1
ATOM 3251 C CA . VAL A 1 415 ? 23.188 10.469 18.906 1 93.31 415 VAL A CA 1
ATOM 3252 C C . VAL A 1 415 ? 23.812 10.891 17.578 1 93.31 415 VAL A C 1
ATOM 3254 O O . VAL A 1 415 ? 24.469 10.086 16.906 1 93.31 415 VAL A O 1
ATOM 3257 N N . LEU A 1 416 ? 23.641 12.125 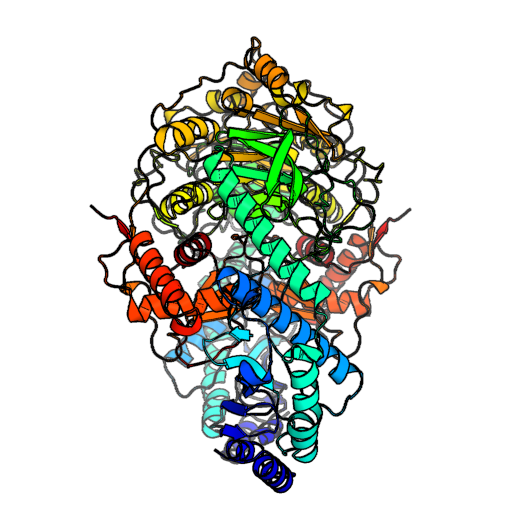17.234 1 95.69 416 LEU A N 1
ATOM 3258 C CA . LEU A 1 416 ? 24.109 12.641 15.953 1 95.69 416 LEU A CA 1
ATOM 3259 C C . LEU A 1 416 ? 25.516 13.234 16.094 1 95.69 416 LEU A C 1
ATOM 3261 O O . LEU A 1 416 ? 25.766 14.039 17 1 95.69 416 LEU A O 1
ATOM 3265 N N . LYS A 1 417 ? 26.391 12.852 15.18 1 95.75 417 LYS A N 1
ATOM 3266 C CA . LYS A 1 417 ? 27.766 13.344 15.164 1 95.75 417 LYS A CA 1
ATOM 3267 C C . LYS A 1 417 ? 28.141 13.898 13.789 1 95.75 417 LYS A C 1
ATOM 3269 O O . LYS A 1 417 ? 27.688 13.383 12.766 1 95.75 417 LYS A O 1
ATOM 3274 N N . ASP A 1 418 ? 28.938 14.93 13.812 1 96.5 418 ASP A N 1
ATOM 3275 C CA . ASP A 1 418 ? 29.453 15.469 12.562 1 96.5 418 ASP A CA 1
ATOM 3276 C C . ASP A 1 418 ? 30.688 14.68 12.094 1 96.5 418 ASP A C 1
ATOM 3278 O O . ASP A 1 418 ? 31.703 14.656 12.781 1 96.5 418 ASP A O 1
ATOM 3282 N N . VAL A 1 419 ? 30.547 14.078 10.938 1 96.31 419 VAL A N 1
ATOM 3283 C CA . VAL A 1 419 ? 31.672 13.312 10.391 1 96.31 419 VAL A CA 1
ATOM 3284 C C . VAL A 1 419 ? 32.031 13.828 9 1 96.31 419 VAL A C 1
ATOM 3286 O O . VAL A 1 419 ? 32.438 13.062 8.133 1 96.31 419 VAL A O 1
ATOM 3289 N N . THR A 1 420 ? 31.703 15.094 8.703 1 96.25 420 THR A N 1
ATOM 3290 C CA . THR A 1 420 ? 31.859 15.695 7.387 1 96.25 420 THR A CA 1
ATOM 3291 C C . THR A 1 420 ? 33.312 15.578 6.914 1 96.25 420 THR A C 1
ATOM 3293 O O . THR A 1 420 ? 33.562 15.125 5.797 1 96.25 420 THR A O 1
ATOM 3296 N N . GLN A 1 421 ? 34.219 15.938 7.781 1 95.19 421 GLN A N 1
ATOM 3297 C CA . GLN A 1 421 ? 35.625 15.906 7.395 1 95.19 421 GLN A CA 1
ATOM 3298 C C . GLN A 1 421 ? 36.094 14.477 7.133 1 95.19 421 GLN A C 1
ATOM 3300 O O . GLN A 1 421 ? 36.812 14.219 6.164 1 95.19 421 GLN A O 1
ATOM 3305 N N . HIS A 1 422 ? 35.656 13.625 7.988 1 94.56 422 HIS A N 1
ATOM 3306 C CA . HIS A 1 422 ? 36.031 12.219 7.816 1 94.56 422 HIS A CA 1
ATOM 3307 C C . HIS A 1 422 ? 35.5 11.68 6.484 1 94.56 422 HIS A C 1
ATOM 3309 O O . HIS A 1 422 ? 36.219 10.969 5.781 1 94.56 422 HIS A O 1
ATOM 3315 N N . ALA A 1 423 ? 34.312 11.945 6.164 1 94.25 423 ALA A N 1
ATOM 3316 C CA . ALA A 1 423 ? 33.688 11.508 4.91 1 94.25 423 ALA A CA 1
ATOM 3317 C C . ALA A 1 423 ? 34.438 12.094 3.711 1 94.25 423 ALA A C 1
ATOM 3319 O O . ALA A 1 423 ? 34.656 11.398 2.713 1 94.25 423 ALA A O 1
ATOM 3320 N N . LYS A 1 424 ? 34.812 13.32 3.799 1 93.38 424 LYS A N 1
ATOM 3321 C CA . LYS A 1 424 ? 35.562 13.961 2.721 1 93.38 424 LYS A CA 1
ATOM 3322 C C . LYS A 1 424 ? 36.906 13.312 2.535 1 93.38 424 LYS A C 1
ATOM 3324 O O . LYS A 1 424 ? 37.375 13.141 1.407 1 93.38 424 LYS A O 1
ATOM 3329 N N . ASP A 1 425 ? 37.5 12.961 3.639 1 92.88 425 ASP A N 1
ATOM 3330 C CA . ASP A 1 425 ? 38.812 12.273 3.584 1 92.88 425 ASP A CA 1
ATOM 3331 C C . ASP A 1 425 ? 38.688 10.93 2.869 1 92.88 425 ASP A C 1
ATOM 3333 O O . ASP A 1 425 ? 39.562 10.562 2.076 1 92.88 425 ASP A O 1
ATOM 3337 N N . ILE A 1 426 ? 37.656 10.297 3.182 1 89.81 426 ILE A N 1
ATOM 3338 C CA . ILE A 1 426 ? 37.406 9 2.557 1 89.81 426 ILE A CA 1
ATOM 3339 C C . ILE A 1 426 ? 37.156 9.188 1.06 1 89.81 426 ILE A C 1
ATOM 3341 O O . ILE A 1 426 ? 37.688 8.414 0.245 1 89.81 426 ILE A O 1
ATOM 3345 N N . ALA A 1 427 ? 36.438 10.141 0.737 1 87 427 ALA A N 1
ATOM 3346 C CA . ALA A 1 427 ? 36.094 10.406 -0.661 1 87 427 ALA A CA 1
ATOM 3347 C C . ALA A 1 427 ? 37.344 10.734 -1.467 1 87 427 ALA A C 1
ATOM 3349 O O . ALA A 1 427 ? 37.438 10.43 -2.66 1 87 427 ALA A O 1
ATOM 3350 N N . GLN A 1 428 ? 38.312 11.328 -0.892 1 84.12 428 GLN A N 1
ATOM 3351 C CA . GLN A 1 428 ? 39.531 11.75 -1.566 1 84.12 428 GLN A CA 1
ATOM 3352 C C . GLN A 1 428 ? 40.594 10.633 -1.582 1 84.12 428 GLN A C 1
ATOM 3354 O O . GLN A 1 428 ? 41.594 10.711 -2.303 1 84.12 428 GLN A O 1
ATOM 3359 N N . SER A 1 429 ? 40.469 9.758 -0.743 1 74.69 429 SER A N 1
ATOM 3360 C CA . SER A 1 429 ? 41.469 8.695 -0.655 1 74.69 429 SER A CA 1
ATOM 3361 C C . SER A 1 429 ? 41.469 7.832 -1.913 1 74.69 429 SER A C 1
ATOM 3363 O O . SER A 1 429 ? 40.469 7.754 -2.619 1 74.69 429 SER A O 1
ATOM 3365 N N . ASP A 1 430 ? 42.719 7.426 -2.402 1 54.75 430 ASP A N 1
ATOM 3366 C CA . ASP A 1 430 ? 43.188 6.691 -3.578 1 54.75 430 ASP A CA 1
ATOM 3367 C C . ASP A 1 430 ? 42.5 5.332 -3.68 1 54.75 430 ASP A C 1
ATOM 3369 O O . ASP A 1 430 ? 42.188 4.707 -2.662 1 54.75 430 ASP A O 1
ATOM 3373 N N . GLY A 1 431 ? 41.375 5.051 -4.652 1 51.94 431 GLY A N 1
ATOM 3374 C CA . GLY A 1 431 ? 40.875 3.77 -5.121 1 51.94 431 GLY A CA 1
ATOM 3375 C C . GLY A 1 431 ? 39.438 3.838 -5.648 1 51.94 431 GLY A C 1
ATOM 3376 O O . GLY A 1 431 ? 38.969 2.92 -6.328 1 51.94 431 GLY A O 1
ATOM 3377 N N . TYR A 1 432 ? 38.719 4.746 -5.082 1 53.44 432 TYR A N 1
ATOM 3378 C CA . TYR A 1 432 ? 37.344 4.719 -5.594 1 53.44 432 TYR A CA 1
ATOM 3379 C C . TYR A 1 432 ? 37.125 5.816 -6.633 1 53.44 432 TYR A C 1
ATOM 3381 O O . TYR A 1 432 ? 36.906 6.977 -6.281 1 53.44 432 TYR A O 1
ATOM 3389 N N . GLN A 1 433 ? 37.875 5.723 -7.766 1 49.94 433 GLN A N 1
ATOM 3390 C CA . GLN A 1 433 ? 37.688 6.762 -8.773 1 49.94 433 GLN A CA 1
ATOM 3391 C C . GLN A 1 433 ? 36.312 6.617 -9.453 1 49.94 433 GLN A C 1
ATOM 3393 O O . GLN A 1 433 ? 36.094 5.633 -10.156 1 49.94 433 GLN A O 1
ATOM 3398 N N . ARG A 1 434 ? 35.344 7.094 -8.844 1 55.28 434 ARG A N 1
ATOM 3399 C CA . ARG A 1 434 ? 34.125 7.242 -9.633 1 55.28 434 ARG A CA 1
ATOM 3400 C C . ARG A 1 434 ? 34.312 8.289 -10.727 1 55.28 434 ARG A C 1
ATOM 3402 O O . ARG A 1 434 ? 34.906 9.352 -10.484 1 55.28 434 ARG A O 1
ATOM 3409 N N . ARG A 1 435 ? 34.219 7.793 -12.016 1 47.59 435 ARG A N 1
ATOM 3410 C CA . ARG A 1 435 ? 34.219 8.82 -13.055 1 47.59 435 ARG A CA 1
ATOM 3411 C C . ARG A 1 435 ? 33.094 9.828 -12.812 1 47.59 435 ARG A C 1
ATOM 3413 O O . ARG A 1 435 ? 31.922 9.484 -12.859 1 47.59 435 ARG A O 1
ATOM 3420 N N . LEU A 1 436 ? 33.25 10.719 -11.836 1 52.69 436 LEU A N 1
ATOM 3421 C CA . LEU A 1 436 ? 32.25 11.773 -11.633 1 52.69 436 LEU A CA 1
ATOM 3422 C C . LEU A 1 436 ? 31.906 12.445 -12.961 1 52.69 436 LEU A C 1
ATOM 3424 O O . LEU A 1 436 ? 32.75 13.07 -13.586 1 52.69 436 LEU A O 1
ATOM 3428 N N . SER A 1 437 ? 31.141 11.875 -13.836 1 50.56 437 SER A N 1
ATOM 3429 C CA . SER A 1 437 ? 30.609 12.695 -14.922 1 50.56 437 SER A CA 1
ATOM 3430 C C . SER A 1 437 ? 29.656 13.766 -14.391 1 50.56 437 SER A C 1
ATOM 3432 O O . SER A 1 437 ? 28.5 13.469 -14.055 1 50.56 437 SER A O 1
ATOM 3434 N N . SER A 1 438 ? 30.156 14.531 -13.43 1 51.19 438 SER A N 1
ATOM 3435 C CA . SER A 1 438 ? 29.312 15.625 -12.984 1 51.19 438 SER A CA 1
ATOM 3436 C C . SER A 1 438 ? 28.578 16.281 -14.164 1 51.19 438 SER A C 1
ATOM 3438 O O . SER A 1 438 ? 29.219 16.766 -15.094 1 51.19 438 SER A O 1
ATOM 3440 N N . HIS A 1 439 ? 27.453 15.734 -14.469 1 61 439 HIS A N 1
ATOM 3441 C CA . HIS A 1 439 ? 26.625 16.453 -15.43 1 61 439 HIS A CA 1
ATOM 3442 C C . HIS A 1 439 ? 26.406 17.906 -14.984 1 61 439 HIS A C 1
ATOM 3444 O O . HIS A 1 439 ? 25.875 18.156 -13.906 1 61 439 HIS A O 1
ATOM 3450 N N . TYR A 1 440 ? 27.078 18.781 -15.531 1 70.31 440 TYR A N 1
ATOM 3451 C CA . TYR A 1 440 ? 27.203 20.188 -15.148 1 70.31 440 TYR A CA 1
ATOM 3452 C C . TYR A 1 440 ? 25.828 20.859 -15.117 1 70.31 440 TYR A C 1
ATOM 3454 O O . TYR A 1 440 ? 25.578 21.719 -14.266 1 70.31 440 TYR A O 1
ATOM 3462 N N . GLN A 1 441 ? 24.875 20.344 -15.852 1 89.81 441 GLN A N 1
ATOM 3463 C CA . GLN A 1 441 ? 23.578 20.984 -15.844 1 89.81 441 GLN A CA 1
ATOM 3464 C C . GLN A 1 441 ? 22.469 19.984 -15.469 1 89.81 441 GLN A C 1
ATOM 3466 O O . GLN A 1 441 ? 22.516 18.828 -15.891 1 89.81 441 GLN A O 1
ATOM 3471 N N . PHE A 1 442 ? 21.641 20.344 -14.594 1 93.88 442 PHE A N 1
ATOM 3472 C CA . PHE A 1 442 ? 20.562 19.469 -14.133 1 93.88 442 PHE A CA 1
ATOM 3473 C C . PHE A 1 442 ? 19.562 19.203 -15.258 1 93.88 442 PHE A C 1
ATOM 3475 O O . PHE A 1 442 ? 19.203 18.047 -15.508 1 93.88 442 PHE A O 1
ATOM 3482 N N . GLY A 1 443 ? 19.141 20.219 -15.945 1 91.88 443 GLY A N 1
ATOM 3483 C CA . GLY A 1 443 ? 18.109 20.109 -16.969 1 91.88 443 GLY A CA 1
ATOM 3484 C C . GLY A 1 443 ? 16.875 20.922 -16.656 1 91.88 443 GLY A C 1
ATOM 3485 O O . GLY A 1 443 ? 16.891 21.797 -15.789 1 91.88 443 GLY A O 1
ATOM 3486 N N . HIS A 1 444 ? 15.781 20.625 -17.391 1 91.56 444 HIS A N 1
ATOM 3487 C CA . HIS A 1 444 ? 14.594 21.484 -17.328 1 91.56 444 HIS A CA 1
ATOM 3488 C C . HIS A 1 444 ? 13.516 20.859 -16.469 1 91.56 444 HIS A C 1
ATOM 3490 O O . HIS A 1 444 ? 13.297 19.641 -16.516 1 91.56 444 HIS A O 1
ATOM 3496 N N . ILE A 1 445 ? 12.906 21.719 -15.672 1 93.75 445 ILE A N 1
ATOM 3497 C CA . ILE A 1 445 ? 11.742 21.328 -14.883 1 93.75 445 ILE A CA 1
ATOM 3498 C C . ILE A 1 445 ? 10.484 21.406 -15.742 1 93.75 445 ILE A C 1
ATOM 3500 O O . ILE A 1 445 ? 10.266 22.391 -16.453 1 93.75 445 ILE A O 1
ATOM 3504 N N . PRO A 1 446 ? 9.664 20.422 -15.695 1 92.06 446 PRO A N 1
ATOM 3505 C CA . PRO A 1 446 ? 8.453 20.422 -16.531 1 92.06 446 PRO A CA 1
ATOM 3506 C C . PRO A 1 446 ? 7.469 21.516 -16.125 1 92.06 446 PRO A C 1
ATOM 3508 O O . PRO A 1 446 ? 7.453 21.938 -14.953 1 92.06 446 PRO A O 1
ATOM 3511 N N . SER A 1 447 ? 6.75 22.031 -17.047 1 95.19 447 SER A N 1
ATOM 3512 C CA . SER A 1 447 ? 5.582 22.891 -16.875 1 95.19 447 SER A CA 1
ATOM 3513 C C . SER A 1 447 ? 4.367 22.328 -17.609 1 95.19 447 SER A C 1
ATOM 3515 O O . SER A 1 447 ? 4.176 22.578 -18.797 1 95.19 447 SER A O 1
ATOM 3517 N N . ARG A 1 448 ? 3.535 21.719 -16.859 1 97.06 448 ARG A N 1
ATOM 3518 C CA . ARG A 1 448 ? 2.527 20.875 -17.5 1 97.06 448 ARG A CA 1
ATOM 3519 C C . ARG A 1 448 ? 1.131 21.453 -17.312 1 97.06 448 ARG A C 1
ATOM 3521 O O . ARG A 1 448 ? 0.864 22.141 -16.328 1 97.06 448 ARG A O 1
ATOM 3528 N N . ILE A 1 449 ? 0.281 21.203 -18.281 1 97.94 449 ILE A N 1
ATOM 3529 C CA . ILE A 1 449 ? -1.086 21.703 -18.312 1 97.94 449 ILE A CA 1
ATOM 3530 C C . ILE A 1 449 ? -2.07 20.547 -18.25 1 97.94 449 ILE A C 1
ATOM 3532 O O . ILE A 1 449 ? -2.152 19.734 -19.172 1 97.94 449 ILE A O 1
ATOM 3536 N N . PRO A 1 450 ? -2.779 20.422 -17.094 1 97.38 450 PRO A N 1
ATOM 3537 C CA . PRO A 1 450 ? -3.809 19.375 -17.031 1 97.38 450 PRO A CA 1
ATOM 3538 C C . PRO A 1 450 ? -5.016 19.688 -17.922 1 97.38 450 PRO A C 1
ATOM 3540 O O . PRO A 1 450 ? -5.438 20.844 -18 1 97.38 450 PRO A O 1
ATOM 3543 N N . LEU A 1 451 ? -5.547 18.688 -18.484 1 97.25 451 LEU A N 1
ATOM 3544 C CA . LEU A 1 451 ? -6.637 18.859 -19.438 1 97.25 451 LEU A CA 1
ATOM 3545 C C . LEU A 1 451 ? -7.973 18.484 -18.828 1 97.25 451 LEU A C 1
ATOM 3547 O O . LEU A 1 451 ? -8.047 17.531 -18.031 1 97.25 451 LEU A O 1
ATOM 3551 N N . ARG A 1 452 ? -8.992 19.125 -19.266 1 95.62 452 ARG A N 1
ATOM 3552 C CA . ARG A 1 452 ? -10.352 18.859 -18.812 1 95.62 452 ARG A CA 1
ATOM 3553 C C . ARG A 1 452 ? -10.773 17.438 -19.188 1 95.62 452 ARG A C 1
ATOM 3555 O O . ARG A 1 452 ? -11.539 16.797 -18.453 1 95.62 452 ARG A O 1
ATOM 3562 N N . ALA A 1 453 ? -10.234 16.953 -20.219 1 94.75 453 ALA A N 1
ATOM 3563 C CA . ALA A 1 453 ? -10.586 15.625 -20.719 1 94.75 453 ALA A CA 1
ATOM 3564 C C . ALA A 1 453 ? -10.203 14.539 -19.719 1 94.75 453 ALA A C 1
ATOM 3566 O O . ALA A 1 453 ? -10.664 13.398 -19.828 1 94.75 453 ALA A O 1
ATOM 3567 N N . SER A 1 454 ? -9.336 14.891 -18.734 1 94.94 454 SER A N 1
ATOM 3568 C CA . SER A 1 454 ? -8.938 13.945 -17.688 1 94.94 454 SER A CA 1
ATOM 3569 C C . SER A 1 454 ? -10.133 13.484 -16.875 1 94.94 454 SER A C 1
ATOM 3571 O O . SER A 1 454 ? -10.133 12.375 -16.328 1 94.94 454 SER A O 1
ATOM 3573 N N . PHE A 1 455 ? -11.078 14.336 -16.719 1 95.25 455 PHE A N 1
ATOM 3574 C CA . PHE A 1 455 ? -12.219 14.094 -15.844 1 95.25 455 PHE A CA 1
ATOM 3575 C C . PHE A 1 455 ? -13.5 13.938 -16.656 1 95.25 455 PHE A C 1
ATOM 3577 O O . PHE A 1 455 ? -14.32 14.859 -16.719 1 95.25 455 PHE A O 1
ATOM 3584 N N . ASN A 1 456 ? -13.742 12.719 -17.188 1 88.94 456 ASN A N 1
ATOM 3585 C CA . ASN A 1 456 ? -14.82 12.516 -18.156 1 88.94 456 ASN A CA 1
ATOM 3586 C C . ASN A 1 456 ? -15.906 11.609 -17.594 1 88.94 456 ASN A C 1
ATOM 3588 O O . ASN A 1 456 ? -16.719 11.055 -18.344 1 88.94 456 ASN A O 1
ATOM 3592 N N . GLN A 1 457 ? -15.867 11.445 -16.312 1 88 457 GLN A N 1
ATOM 3593 C CA . GLN A 1 457 ? -16.953 10.641 -15.742 1 88 457 GLN A CA 1
ATOM 3594 C C . GLN A 1 457 ? -18.266 11.406 -15.766 1 88 457 GLN A C 1
ATOM 3596 O O . GLN A 1 457 ? -18.281 12.641 -15.836 1 88 457 GLN A O 1
ATOM 3601 N N . LYS A 1 458 ? -19.375 10.656 -15.828 1 86.81 458 LYS A N 1
ATOM 3602 C CA . LYS A 1 458 ? -20.688 11.281 -15.898 1 86.81 458 LYS A CA 1
ATOM 3603 C C . LYS A 1 458 ? -21.609 10.742 -14.812 1 86.81 458 LYS A C 1
ATOM 3605 O O . LYS A 1 458 ? -21.359 9.688 -14.242 1 86.81 458 LYS A O 1
ATOM 3610 N N . GLY A 1 459 ? -22.547 11.523 -14.5 1 85.31 459 GLY A N 1
ATOM 3611 C CA . GLY A 1 459 ? -23.562 11.102 -13.562 1 85.31 459 GLY A CA 1
ATOM 3612 C C . GLY A 1 459 ? -23.047 10.883 -12.156 1 85.31 459 GLY A C 1
ATOM 3613 O O . GLY A 1 459 ? -22.312 11.727 -11.617 1 85.31 459 GLY A O 1
ATOM 3614 N N . LYS A 1 460 ? -23.469 9.742 -11.578 1 81.38 460 LYS A N 1
ATOM 3615 C CA . LYS A 1 460 ? -23.141 9.43 -10.188 1 81.38 460 LYS A CA 1
ATOM 3616 C C . LYS A 1 460 ? -21.656 9.109 -10.031 1 81.38 460 LYS A C 1
ATOM 3618 O O . LYS A 1 460 ? -21.109 9.203 -8.922 1 81.38 460 LYS A O 1
ATOM 3623 N N . ARG A 1 461 ? -21.062 8.906 -11.117 1 85.25 461 ARG A N 1
ATOM 3624 C CA . ARG A 1 461 ? -19.656 8.555 -11.078 1 85.25 461 ARG A CA 1
ATOM 3625 C C . ARG A 1 461 ? -18.781 9.805 -11.117 1 85.25 461 ARG A C 1
ATOM 3627 O O . ARG A 1 461 ? -17.578 9.734 -10.828 1 85.25 461 ARG A O 1
ATOM 3634 N N . ASP A 1 462 ? -19.375 10.938 -11.422 1 92 462 ASP A N 1
ATOM 3635 C CA . ASP A 1 462 ? -18.625 12.188 -11.508 1 92 462 ASP A CA 1
ATOM 3636 C C . ASP A 1 462 ? -18.453 12.82 -10.125 1 92 462 ASP A C 1
ATOM 3638 O O . ASP A 1 462 ? -18.891 13.953 -9.898 1 92 462 ASP A O 1
ATOM 3642 N N . ARG A 1 463 ? -17.844 12.117 -9.227 1 93.25 463 ARG A N 1
ATOM 3643 C CA . ARG A 1 463 ? -17.641 12.602 -7.863 1 93.25 463 ARG A CA 1
ATOM 3644 C C . ARG A 1 463 ? -16.344 12.047 -7.277 1 93.25 463 ARG A C 1
ATOM 3646 O O . ARG A 1 463 ? -15.984 10.898 -7.543 1 93.25 463 ARG A O 1
ATOM 3653 N N . PHE A 1 464 ? -15.734 12.945 -6.559 1 94.88 464 PHE A N 1
ATOM 3654 C CA . PHE A 1 464 ? -14.562 12.523 -5.797 1 94.88 464 PHE A CA 1
ATOM 3655 C C . PHE A 1 464 ? -14.953 12.133 -4.375 1 94.88 464 PHE A C 1
ATOM 3657 O O . PHE A 1 464 ? -15.812 12.781 -3.764 1 94.88 464 PHE A O 1
ATOM 3664 N N . LYS A 1 465 ? -14.375 11.109 -3.887 1 94.06 465 LYS A N 1
ATOM 3665 C CA . LYS A 1 465 ? -14.586 10.68 -2.506 1 94.06 465 LYS A CA 1
ATOM 3666 C C . LYS A 1 465 ? -13.266 10.297 -1.842 1 94.06 465 LYS A C 1
ATOM 3668 O O . LYS A 1 465 ? -12.359 9.789 -2.502 1 94.06 465 LYS A O 1
ATOM 3673 N N . ALA A 1 466 ? -13.156 10.641 -0.579 1 94.75 466 ALA A N 1
ATOM 3674 C CA . ALA A 1 466 ? -11.984 10.242 0.202 1 94.75 466 ALA A CA 1
ATOM 3675 C C . ALA A 1 466 ? -12.266 8.977 1.003 1 94.75 466 ALA A C 1
ATOM 3677 O O . ALA A 1 466 ? -13.375 8.797 1.523 1 94.75 466 ALA A O 1
ATOM 3678 N N . LYS A 1 467 ? -11.352 8.109 0.999 1 90.44 467 LYS A N 1
ATOM 3679 C CA . LYS A 1 467 ? -11.414 6.906 1.82 1 90.44 467 LYS A CA 1
ATOM 3680 C C . LYS A 1 467 ? -10.18 6.789 2.715 1 90.44 467 LYS A C 1
ATOM 3682 O O . LYS A 1 467 ? -9.148 6.262 2.297 1 90.44 467 LYS A O 1
ATOM 3687 N N . GLY A 1 468 ? -10.344 7.207 3.939 1 90.06 468 GLY A N 1
ATOM 3688 C CA . GLY A 1 468 ? -9.219 7.156 4.859 1 90.06 468 GLY A CA 1
ATOM 3689 C C . GLY A 1 468 ? -8.125 8.148 4.516 1 90.06 468 GLY A C 1
ATOM 3690 O O . GLY A 1 468 ? -8.391 9.188 3.904 1 90.06 468 GLY A O 1
ATOM 3691 N N . LEU A 1 469 ? -6.941 7.816 4.941 1 92.44 469 LEU A N 1
ATOM 3692 C CA . LEU A 1 469 ? -5.801 8.719 4.828 1 92.44 469 LEU A CA 1
ATOM 3693 C C . LEU A 1 469 ? -5.18 8.648 3.438 1 92.44 469 LEU A C 1
ATOM 3695 O O . LEU A 1 469 ? -4.656 9.641 2.934 1 92.44 469 LEU A O 1
ATOM 3699 N N . ASN A 1 470 ? -5.375 7.523 2.73 1 93.25 470 ASN A N 1
ATOM 3700 C CA . ASN A 1 470 ? -4.438 7.289 1.635 1 93.25 470 ASN A CA 1
ATOM 3701 C C . ASN A 1 470 ? -5.168 7.035 0.318 1 93.25 470 ASN A C 1
ATOM 3703 O O . ASN A 1 470 ? -4.559 6.602 -0.66 1 93.25 470 ASN A O 1
ATOM 3707 N N . VAL A 1 471 ? -6.469 7.285 0.23 1 94.31 471 VAL A N 1
ATOM 3708 C CA . VAL A 1 471 ? -7.184 6.926 -0.99 1 94.31 471 VAL A CA 1
ATOM 3709 C C . VAL A 1 471 ? -8.203 8.016 -1.333 1 94.31 471 VAL A C 1
ATOM 3711 O O . VAL A 1 471 ? -8.938 8.477 -0.463 1 94.31 471 VAL A O 1
ATOM 3714 N N . VAL A 1 472 ? -8.172 8.406 -2.537 1 96.56 472 VAL A N 1
ATOM 3715 C CA . VAL A 1 472 ? -9.227 9.203 -3.15 1 96.56 472 VAL A CA 1
ATOM 3716 C C . VAL A 1 472 ? -9.828 8.453 -4.332 1 96.56 472 VAL A C 1
ATOM 3718 O O . VAL A 1 472 ? -9.117 7.73 -5.043 1 96.56 472 VAL A O 1
ATOM 3721 N N . THR A 1 473 ? -11.086 8.523 -4.488 1 95.56 473 THR A N 1
ATOM 3722 C CA . THR A 1 473 ? -11.711 7.871 -5.637 1 95.56 473 THR A CA 1
ATOM 3723 C C . THR A 1 473 ? -12.406 8.898 -6.527 1 95.56 473 THR A C 1
ATOM 3725 O O . THR A 1 473 ? -12.922 9.898 -6.035 1 95.56 473 THR A O 1
ATOM 3728 N N . TYR A 1 474 ? -12.336 8.758 -7.719 1 96.19 474 TYR A N 1
ATOM 3729 C CA . TYR A 1 474 ? -13.117 9.461 -8.734 1 96.19 474 TYR A CA 1
ATOM 3730 C C . TYR A 1 474 ? -13.93 8.492 -9.57 1 96.19 474 TYR A C 1
ATOM 3732 O O . TYR A 1 474 ? -13.398 7.836 -10.477 1 96.19 474 TYR A O 1
ATOM 3740 N N . GLY A 1 475 ? -15.188 8.422 -9.242 1 92.19 475 GLY A N 1
ATOM 3741 C CA . GLY A 1 475 ? -15.969 7.328 -9.805 1 92.19 475 GLY A CA 1
ATOM 3742 C C . GLY A 1 475 ? -15.477 5.961 -9.375 1 92.19 475 GLY A C 1
ATOM 3743 O O . GLY A 1 475 ? -15.398 5.668 -8.18 1 92.19 475 GLY A O 1
ATOM 3744 N N . LYS A 1 476 ? -15.141 5.184 -10.32 1 86.19 476 LYS A N 1
ATOM 3745 C CA . LYS A 1 476 ? -14.633 3.846 -10.023 1 86.19 476 LYS A CA 1
ATOM 3746 C C . LYS A 1 476 ? -13.109 3.832 -9.984 1 86.19 476 LYS A C 1
ATOM 3748 O O . LYS A 1 476 ? -12.508 2.857 -9.539 1 86.19 476 LYS A O 1
ATOM 3753 N N . GLU A 1 477 ? -12.547 4.934 -10.297 1 90.62 477 GLU A N 1
ATOM 3754 C CA . GLU A 1 477 ? -11.086 5.004 -10.344 1 90.62 477 GLU A CA 1
ATOM 3755 C C . GLU A 1 477 ? -10.508 5.359 -8.984 1 90.62 477 GLU A C 1
ATOM 3757 O O . GLU A 1 477 ? -10.961 6.301 -8.328 1 90.62 477 GLU A O 1
ATOM 3762 N N . THR A 1 478 ? -9.562 4.59 -8.57 1 90.94 478 THR A N 1
ATOM 3763 C CA . THR A 1 478 ? -8.922 4.828 -7.281 1 90.94 478 THR A CA 1
ATOM 3764 C C . THR A 1 478 ? -7.602 5.57 -7.461 1 90.94 478 THR A C 1
ATOM 3766 O O . THR A 1 478 ? -6.793 5.215 -8.32 1 90.94 478 THR A O 1
ATOM 3769 N N . ILE A 1 479 ? -7.402 6.586 -6.762 1 95.44 479 ILE A N 1
ATOM 3770 C CA . ILE A 1 479 ? -6.148 7.328 -6.676 1 95.44 479 ILE A CA 1
ATOM 3771 C C . ILE A 1 479 ? -5.438 6.988 -5.367 1 95.44 479 ILE A C 1
ATOM 3773 O O . ILE A 1 479 ? -5.773 7.531 -4.312 1 95.44 479 ILE A O 1
ATOM 3777 N N . HIS A 1 480 ? -4.434 6.168 -5.504 1 92.06 480 HIS A N 1
ATOM 3778 C CA . HIS A 1 480 ? -3.672 5.77 -4.328 1 92.06 480 HIS A CA 1
ATOM 3779 C C . HIS A 1 480 ? -2.613 6.809 -3.977 1 92.06 480 HIS A C 1
ATOM 3781 O O . HIS A 1 480 ? -1.742 7.113 -4.797 1 92.06 480 HIS A O 1
ATOM 3787 N N . ILE A 1 481 ? -2.695 7.297 -2.766 1 96.38 481 ILE A N 1
ATOM 3788 C CA . ILE A 1 481 ? -1.737 8.336 -2.408 1 96.38 481 ILE A CA 1
ATOM 3789 C C . ILE A 1 481 ? -0.972 7.922 -1.152 1 96.38 481 ILE A C 1
ATOM 3791 O O . ILE A 1 481 ? -0.598 8.773 -0.339 1 96.38 481 ILE A O 1
ATOM 3795 N N . SER A 1 482 ? -0.79 6.66 -0.911 1 91.38 482 SER A N 1
ATOM 3796 C CA . SER A 1 482 ? -0.058 6.141 0.24 1 91.38 482 SER A CA 1
ATOM 3797 C C . SER A 1 482 ? 1.412 6.543 0.186 1 91.38 482 SER A C 1
ATOM 3799 O O . SER A 1 482 ? 2.098 6.547 1.211 1 91.38 482 SER A O 1
ATOM 3801 N N . GLY A 1 483 ? 1.892 6.875 -0.993 1 92.94 483 GLY A N 1
ATOM 3802 C CA . GLY A 1 483 ? 3.273 7.305 -1.136 1 92.94 483 GLY A CA 1
ATOM 3803 C C . GLY A 1 483 ? 3.523 8.695 -0.578 1 92.94 483 GLY A C 1
ATOM 3804 O O . GLY A 1 483 ? 4.676 9.094 -0.384 1 92.94 483 GLY A O 1
ATOM 3805 N N . LEU A 1 484 ? 2.479 9.422 -0.363 1 96.19 484 LEU A N 1
ATOM 3806 C CA . LEU A 1 484 ? 2.602 10.75 0.24 1 96.19 484 LEU A CA 1
ATOM 3807 C C . LEU A 1 484 ? 2.686 10.648 1.76 1 96.19 484 LEU A C 1
ATOM 3809 O O . LEU A 1 484 ? 1.707 10.914 2.459 1 96.19 484 LEU A O 1
ATOM 3813 N N . GLU A 1 485 ? 3.842 10.477 2.205 1 93.88 485 GLU A N 1
ATOM 3814 C CA . GLU A 1 485 ? 4.082 10.117 3.6 1 93.88 485 GLU A CA 1
ATOM 3815 C C . GLU A 1 485 ? 3.848 11.312 4.523 1 93.88 485 GLU A C 1
ATOM 3817 O O . GLU A 1 485 ? 3.73 11.148 5.738 1 93.88 485 GLU A O 1
ATOM 3822 N N . GLN A 1 486 ? 3.711 12.438 3.959 1 97.25 486 GLN A N 1
ATOM 3823 C CA . GLN A 1 486 ? 3.584 13.633 4.793 1 97.25 486 GLN A CA 1
ATOM 3824 C C . GLN A 1 486 ? 2.119 13.953 5.066 1 97.25 486 GLN A C 1
ATOM 3826 O O . GLN A 1 486 ? 1.813 14.883 5.82 1 97.25 486 GLN A O 1
ATOM 3831 N N . LEU A 1 487 ? 1.172 13.211 4.465 1 96.94 487 LEU A N 1
ATOM 3832 C CA . LEU A 1 487 ? -0.22 13.297 4.898 1 96.94 487 LEU A CA 1
ATOM 3833 C C . LEU A 1 487 ? -0.402 12.672 6.273 1 96.94 487 LEU A C 1
ATOM 3835 O O . LEU A 1 487 ? 0.003 11.531 6.5 1 96.94 487 LEU A O 1
ATOM 3839 N N . VAL A 1 488 ? -1.085 13.414 7.191 1 96.06 488 VAL A N 1
ATOM 3840 C CA . VAL A 1 488 ? -1.063 12.945 8.57 1 96.06 488 VAL A CA 1
ATOM 3841 C C . VAL A 1 488 ? -2.492 12.781 9.086 1 96.06 488 VAL A C 1
ATOM 3843 O O . VAL A 1 488 ? -2.709 12.297 10.195 1 96.06 488 VAL A O 1
ATOM 3846 N N . ASP A 1 489 ? -3.488 13.188 8.234 1 96.81 489 ASP A N 1
ATOM 3847 C CA . ASP A 1 489 ? -4.859 13.211 8.727 1 96.81 489 ASP A CA 1
ATOM 3848 C C . ASP A 1 489 ? -5.852 12.859 7.625 1 96.81 489 ASP A C 1
ATOM 3850 O O . ASP A 1 489 ? -5.707 13.305 6.484 1 96.81 489 ASP A O 1
ATOM 3854 N N . ASP A 1 490 ? -6.852 12.117 7.984 1 95.81 490 ASP A N 1
ATOM 3855 C CA . ASP A 1 490 ? -7.895 11.742 7.035 1 95.81 490 ASP A CA 1
ATOM 3856 C C . ASP A 1 490 ? -8.594 12.977 6.473 1 95.81 490 ASP A C 1
ATOM 3858 O O . ASP A 1 490 ? -9.023 12.984 5.316 1 95.81 490 ASP A O 1
ATOM 3862 N N . SER A 1 491 ? -8.742 13.953 7.305 1 97.31 491 SER A N 1
ATOM 3863 C CA . SER A 1 491 ? -9.453 15.156 6.891 1 97.31 491 SER A CA 1
ATOM 3864 C C . SER A 1 491 ? -8.672 15.914 5.816 1 97.31 491 SER A C 1
ATOM 3866 O O . SER A 1 491 ? -9.25 16.703 5.07 1 97.31 491 SER A O 1
ATOM 3868 N N . GLN A 1 492 ? -7.348 15.703 5.75 1 98.06 492 GLN A N 1
ATOM 3869 C CA . GLN A 1 492 ? -6.582 16.234 4.629 1 98.06 492 GLN A CA 1
ATOM 3870 C C . GLN A 1 492 ? -6.984 15.57 3.318 1 98.06 492 GLN A C 1
ATOM 3872 O O . GLN A 1 492 ? -7.109 16.234 2.289 1 98.06 492 GLN A O 1
ATOM 3877 N N . THR A 1 493 ? -7.16 14.266 3.412 1 97.94 493 THR A N 1
ATOM 3878 C CA . THR A 1 493 ? -7.574 13.523 2.225 1 97.94 493 THR A CA 1
ATOM 3879 C C . THR A 1 493 ? -8.969 13.961 1.771 1 97.94 493 THR A C 1
ATOM 3881 O O . THR A 1 493 ? -9.227 14.062 0.572 1 97.94 493 THR A O 1
ATOM 3884 N N . GLN A 1 494 ? -9.836 14.219 2.738 1 96.62 494 GLN A N 1
ATOM 3885 C CA . GLN A 1 494 ? -11.133 14.789 2.396 1 96.62 494 GLN A CA 1
ATOM 3886 C C . GLN A 1 494 ? -10.969 16.141 1.703 1 96.62 494 GLN A C 1
ATOM 3888 O O . GLN A 1 494 ? -11.68 16.438 0.742 1 96.62 494 GLN A O 1
ATOM 3893 N N . GLY A 1 495 ? -10.039 16.875 2.238 1 97.12 495 GLY A N 1
ATOM 3894 C CA . GLY A 1 495 ? -9.734 18.156 1.604 1 97.12 495 GLY A CA 1
ATOM 3895 C C . GLY A 1 495 ? -9.242 18 0.177 1 97.12 495 GLY A C 1
ATOM 3896 O O . GLY A 1 495 ? -9.664 18.75 -0.711 1 97.12 495 GLY A O 1
ATOM 3897 N N . LEU A 1 496 ? -8.391 17.031 -0.059 1 98.19 496 LEU A N 1
ATOM 3898 C CA . LEU A 1 496 ? -7.855 16.781 -1.394 1 98.19 496 LEU A CA 1
ATOM 3899 C C . LEU A 1 496 ? -8.977 16.438 -2.371 1 98.19 496 LEU A C 1
ATOM 3901 O O . LEU A 1 496 ? -8.984 16.922 -3.506 1 98.19 496 LEU A O 1
ATOM 3905 N N . ALA A 1 497 ? -9.883 15.586 -1.956 1 97.25 497 ALA A N 1
ATOM 3906 C CA . ALA A 1 497 ? -11 15.203 -2.809 1 97.25 497 ALA A CA 1
ATOM 3907 C C . ALA A 1 497 ? -11.828 16.422 -3.203 1 97.25 497 ALA A C 1
ATOM 3909 O O . ALA A 1 497 ? -12.188 16.594 -4.371 1 97.25 497 ALA A O 1
ATOM 3910 N N . MET A 1 498 ? -12.117 17.266 -2.24 1 96.31 498 MET A N 1
ATOM 3911 C CA . MET A 1 498 ? -12.922 18.453 -2.504 1 96.31 498 MET A CA 1
ATOM 3912 C C . MET A 1 498 ? -12.164 19.438 -3.387 1 96.31 498 MET A C 1
ATOM 3914 O O . MET A 1 498 ? -12.758 20.094 -4.242 1 96.31 498 MET A O 1
ATOM 3918 N N . MET A 1 499 ? -10.914 19.531 -3.131 1 97.56 499 MET A N 1
ATOM 3919 C CA . MET A 1 499 ? -10.078 20.422 -3.924 1 97.56 499 MET A CA 1
ATOM 3920 C C . MET A 1 499 ? -10.039 19.984 -5.383 1 97.56 499 MET A C 1
ATOM 3922 O O . MET A 1 499 ? -10.117 20.812 -6.289 1 97.56 499 MET A O 1
ATOM 3926 N N . LEU A 1 500 ? -9.891 18.688 -5.586 1 97.38 500 LEU A N 1
ATOM 3927 C CA . LEU A 1 500 ? -9.906 18.141 -6.945 1 97.38 500 LEU A CA 1
ATOM 3928 C C . LEU A 1 500 ? -11.227 18.469 -7.637 1 97.38 500 LEU A C 1
ATOM 3930 O O . LEU A 1 500 ? -11.242 18.859 -8.812 1 97.38 500 LEU A O 1
ATOM 3934 N N . SER A 1 501 ? -12.312 18.312 -6.898 1 95.81 501 SER A N 1
ATOM 3935 C CA . SER A 1 501 ? -13.633 18.641 -7.434 1 95.81 501 SER A CA 1
ATOM 3936 C C . SER A 1 501 ? -13.727 20.109 -7.805 1 95.81 501 SER A C 1
ATOM 3938 O O . SER A 1 501 ? -14.25 20.453 -8.867 1 95.81 501 SER A O 1
ATOM 3940 N N . TYR A 1 502 ? -13.266 20.953 -6.926 1 95.69 502 TYR A N 1
ATOM 3941 C CA . TYR A 1 502 ? -13.305 22.391 -7.156 1 95.69 502 TYR A CA 1
ATOM 3942 C C . TYR A 1 502 ? -12.492 22.766 -8.383 1 95.69 502 TYR A C 1
ATOM 3944 O O . TYR A 1 502 ? -12.953 23.547 -9.234 1 95.69 502 TYR A O 1
ATOM 3952 N N . VAL A 1 503 ? -11.297 22.25 -8.484 1 96.5 503 VAL A N 1
ATOM 3953 C CA . VAL A 1 503 ? -10.422 22.562 -9.602 1 96.5 503 VAL A CA 1
ATOM 3954 C C . VAL A 1 503 ? -11.047 22.078 -10.914 1 96.5 503 VAL A C 1
ATOM 3956 O O . VAL A 1 503 ? -11.062 22.797 -11.906 1 96.5 503 VAL A O 1
ATOM 3959 N N . LYS A 1 504 ? -11.531 20.875 -10.891 1 95.69 504 LYS A N 1
ATOM 3960 C CA . LYS A 1 504 ? -12.18 20.297 -12.062 1 95.69 504 LYS A CA 1
ATOM 3961 C C . LYS A 1 504 ? -13.32 21.188 -12.555 1 95.69 504 LYS A C 1
ATOM 3963 O O . LYS A 1 504 ? -13.43 21.469 -13.75 1 95.69 504 LYS A O 1
ATOM 3968 N N . ASN A 1 505 ? -14.078 21.719 -11.664 1 94.06 505 ASN A N 1
ATOM 3969 C CA . ASN A 1 505 ? -15.32 22.391 -12.016 1 94.06 505 ASN A CA 1
ATOM 3970 C C . ASN A 1 505 ? -15.094 23.875 -12.258 1 94.06 505 ASN A C 1
ATOM 3972 O O . ASN A 1 505 ? -15.789 24.5 -13.07 1 94.06 505 ASN A O 1
ATOM 3976 N N . GLU A 1 506 ? -14.078 24.438 -11.531 1 94.44 506 GLU A N 1
ATOM 3977 C CA . GLU A 1 506 ? -14.047 25.906 -11.5 1 94.44 506 GLU A CA 1
ATOM 3978 C C . GLU A 1 506 ? -12.766 26.438 -12.133 1 94.44 506 GLU A C 1
ATOM 3980 O O . GLU A 1 506 ? -12.719 27.594 -12.57 1 94.44 506 GLU A O 1
ATOM 3985 N N . LEU A 1 507 ? -11.742 25.656 -12.125 1 95.5 507 LEU A N 1
ATOM 3986 C CA . LEU A 1 507 ? -10.461 26.297 -12.43 1 95.5 507 LEU A CA 1
ATOM 3987 C C . LEU A 1 507 ? -9.852 25.703 -13.695 1 95.5 507 LEU A C 1
ATOM 3989 O O . LEU A 1 507 ? -9.078 26.391 -14.391 1 95.5 507 LEU A O 1
ATOM 3993 N N . LEU A 1 508 ? -10.133 24.469 -14 1 95.94 508 LEU A N 1
ATOM 3994 C CA . LEU A 1 508 ? -9.539 23.828 -15.172 1 95.94 508 LEU A CA 1
ATOM 3995 C C . LEU A 1 508 ? -9.93 24.547 -16.453 1 95.94 508 LEU A C 1
ATOM 3997 O O . LEU A 1 508 ? -11.117 24.766 -16.703 1 95.94 508 LEU A O 1
ATOM 4001 N N . ASP A 1 509 ? -8.883 24.922 -17.344 1 95.69 509 ASP A N 1
ATOM 4002 C CA . ASP A 1 509 ? -9.164 25.703 -18.547 1 95.69 509 ASP A CA 1
ATOM 4003 C C . ASP A 1 509 ? -8.32 25.219 -19.734 1 95.69 509 ASP A C 1
ATOM 4005 O O . ASP A 1 509 ? -8.289 25.844 -20.781 1 95.69 509 ASP A O 1
ATOM 4009 N N . ASP A 1 510 ? -7.523 24.266 -19.594 1 96.06 510 ASP A N 1
ATOM 4010 C CA . ASP A 1 510 ? -6.68 23.656 -20.609 1 96.06 510 ASP A CA 1
ATOM 4011 C C . ASP A 1 510 ? -5.574 24.609 -21.047 1 96.06 510 ASP A C 1
ATOM 4013 O O . ASP A 1 510 ? -5.043 24.5 -22.156 1 96.06 510 ASP A O 1
ATOM 4017 N N . LYS A 1 511 ? -5.234 25.594 -20.203 1 96.31 511 LYS A N 1
ATOM 4018 C CA . LYS A 1 511 ? -4.207 26.578 -20.531 1 96.31 511 LYS A CA 1
ATOM 4019 C C . LYS A 1 511 ? -3.246 26.766 -19.359 1 96.31 511 LYS A C 1
ATOM 4021 O O . LYS A 1 511 ? -2.031 26.844 -19.547 1 96.31 511 LYS A O 1
ATOM 4026 N N . SER A 1 512 ? -3.83 26.844 -18.172 1 97.19 512 SER A N 1
ATOM 4027 C CA . SER A 1 512 ? -3.025 27.078 -16.969 1 97.19 512 SER A CA 1
ATOM 4028 C C . SER A 1 512 ? -2.234 25.828 -16.578 1 97.19 512 SER A C 1
ATOM 4030 O O . SER A 1 512 ? -2.732 24.703 -16.703 1 97.19 512 SER A O 1
ATOM 4032 N N . THR A 1 513 ? -1.012 26.062 -16.172 1 97.62 513 THR A N 1
ATOM 4033 C CA . THR A 1 513 ? -0.19 24.953 -15.68 1 97.62 513 THR A CA 1
ATOM 4034 C C . THR A 1 513 ? -0.706 24.453 -14.344 1 97.62 513 THR A C 1
ATOM 4036 O O . THR A 1 513 ? -1.53 25.109 -13.695 1 97.62 513 THR A O 1
ATOM 4039 N N . ILE A 1 514 ? -0.195 23.297 -13.969 1 97.56 514 ILE A N 1
ATOM 4040 C CA . ILE A 1 514 ? -0.57 22.688 -12.695 1 97.56 514 ILE A CA 1
ATOM 4041 C C . ILE A 1 514 ? -0.263 23.656 -11.555 1 97.56 514 ILE A C 1
ATOM 4043 O O . ILE A 1 514 ? -1.087 23.844 -10.656 1 97.56 514 ILE A O 1
ATOM 4047 N N . VAL A 1 515 ? 0.88 24.344 -11.562 1 96.94 515 VAL A N 1
ATOM 4048 C CA . VAL A 1 515 ? 1.31 25.234 -10.492 1 96.94 515 VAL A CA 1
ATOM 4049 C C . VAL A 1 515 ? 0.432 26.484 -10.477 1 96.94 515 VAL A C 1
ATOM 4051 O O . VAL A 1 515 ? 0.027 26.953 -9.414 1 96.94 515 VAL A O 1
ATOM 4054 N N . GLU A 1 516 ? 0.136 27 -11.664 1 97 516 GLU A N 1
ATOM 4055 C CA . GLU A 1 516 ? -0.708 28.188 -11.75 1 97 516 GLU A CA 1
ATOM 4056 C C . GLU A 1 516 ? -2.109 27.906 -11.211 1 97 516 GLU A C 1
ATOM 4058 O O . GLU A 1 516 ? -2.658 28.703 -10.445 1 97 516 GLU A O 1
ATOM 4063 N N . LEU A 1 517 ? -2.605 26.812 -11.617 1 96.94 517 LEU A N 1
ATOM 4064 C CA . LEU A 1 517 ? -3.926 26.406 -11.141 1 96.94 517 LEU A CA 1
ATOM 4065 C C . LEU A 1 517 ? -3.926 26.219 -9.625 1 96.94 517 LEU A C 1
ATOM 4067 O O . LEU A 1 517 ? -4.848 26.672 -8.945 1 96.94 517 LEU A O 1
ATOM 4071 N N . THR A 1 518 ? -2.957 25.562 -9.125 1 97.81 518 THR A N 1
ATOM 4072 C CA . THR A 1 518 ? -2.857 25.281 -7.691 1 97.81 518 THR A CA 1
ATOM 4073 C C . THR A 1 518 ? -2.676 26.578 -6.902 1 97.81 518 THR A C 1
ATOM 4075 O O . THR A 1 518 ? -3.287 26.75 -5.848 1 97.81 518 THR A O 1
ATOM 4078 N N . ASN A 1 519 ? -1.838 27.469 -7.414 1 97.31 519 ASN A N 1
ATOM 4079 C CA . ASN A 1 519 ? -1.661 28.766 -6.766 1 97.31 519 ASN A CA 1
ATOM 4080 C C . ASN A 1 519 ? -2.973 29.547 -6.703 1 97.31 519 ASN A C 1
ATOM 4082 O O . ASN A 1 519 ? -3.281 30.172 -5.684 1 97.31 519 ASN A O 1
ATOM 4086 N N . SER A 1 520 ? -3.695 29.453 -7.742 1 97.44 520 SER A N 1
ATOM 4087 C CA . SER A 1 520 ? -4.992 30.125 -7.77 1 97.44 520 SER A CA 1
ATOM 4088 C C . SER A 1 520 ? -5.938 29.531 -6.723 1 97.44 520 SER A C 1
ATOM 4090 O O . SER A 1 520 ? -6.641 30.281 -6.031 1 97.44 520 SER A O 1
ATOM 4092 N N . LEU A 1 521 ? -5.949 28.297 -6.637 1 97.75 521 LEU A N 1
ATOM 4093 C CA . LEU A 1 521 ? -6.773 27.594 -5.652 1 97.75 521 LEU A CA 1
ATOM 4094 C C . LEU A 1 521 ? -6.41 28.031 -4.238 1 97.75 521 LEU A C 1
ATOM 4096 O O . LEU A 1 521 ? -7.289 28.391 -3.447 1 97.75 521 LEU A O 1
ATOM 4100 N N . TYR A 1 522 ? -5.191 28.062 -3.893 1 97.56 522 TYR A N 1
ATOM 4101 C CA . TYR A 1 522 ? -4.746 28.359 -2.537 1 97.56 522 TYR A CA 1
ATOM 4102 C C . TYR A 1 522 ? -4.914 29.844 -2.223 1 97.56 522 TYR A C 1
ATOM 4104 O O . TYR A 1 522 ? -5.152 30.219 -1.071 1 97.56 522 TYR A O 1
ATOM 4112 N N . GLN A 1 523 ? -4.793 30.641 -3.234 1 97.06 523 GLN A N 1
ATOM 4113 C CA . GLN A 1 523 ? -5.098 32.062 -3.037 1 97.06 523 GLN A CA 1
ATOM 4114 C C . GLN A 1 523 ? -6.566 32.25 -2.662 1 97.06 523 GLN A C 1
ATOM 4116 O O . GLN A 1 523 ? -6.883 33.062 -1.794 1 97.06 523 GLN A O 1
ATOM 4121 N N . ARG A 1 524 ? -7.398 31.547 -3.268 1 95.94 524 ARG A N 1
ATOM 4122 C CA . ARG A 1 524 ? -8.828 31.609 -2.963 1 95.94 524 ARG A CA 1
ATOM 4123 C C . ARG A 1 524 ? -9.109 31.109 -1.55 1 95.94 524 ARG A C 1
ATOM 4125 O O . ARG A 1 524 ? -9.922 31.703 -0.831 1 95.94 524 ARG A O 1
ATOM 4132 N N . ILE A 1 525 ? -8.461 30.078 -1.207 1 95.56 525 ILE A N 1
ATOM 4133 C CA . ILE A 1 525 ? -8.633 29.516 0.131 1 95.56 525 ILE A CA 1
ATOM 4134 C C . ILE A 1 525 ? -8.141 30.516 1.173 1 95.56 525 ILE A C 1
ATOM 4136 O O . ILE A 1 525 ? -8.758 30.688 2.225 1 95.56 525 ILE A O 1
ATOM 4140 N N . GLU A 1 526 ? -7.012 31.141 0.858 1 93.75 526 GLU A N 1
ATOM 4141 C CA . GLU A 1 526 ? -6.461 32.125 1.769 1 93.75 526 GLU A CA 1
ATOM 4142 C C . GLU A 1 526 ? -7.414 33.312 1.937 1 93.75 526 GLU A C 1
ATOM 4144 O O . GLU A 1 526 ? -7.578 33.844 3.041 1 93.75 526 GLU A O 1
ATOM 4149 N N . LYS A 1 527 ? -8.039 33.594 0.902 1 92.44 527 LYS A N 1
ATOM 4150 C CA . LYS A 1 527 ? -8.898 34.781 0.899 1 92.44 527 LYS A CA 1
ATOM 4151 C C . LYS A 1 527 ? -10.266 34.469 1.502 1 92.44 527 LYS A C 1
ATOM 4153 O O . LYS A 1 527 ? -10.828 35.312 2.232 1 92.44 527 LYS A O 1
ATOM 4158 N N . HIS A 1 528 ? -10.805 33.312 1.233 1 90.62 528 HIS A N 1
ATOM 4159 C CA . HIS A 1 528 ? -12.203 33.062 1.559 1 90.62 528 HIS A CA 1
ATOM 4160 C C . HIS A 1 528 ? -12.344 31.969 2.605 1 90.62 528 HIS A C 1
ATOM 4162 O O . HIS A 1 528 ? -13.445 31.688 3.076 1 90.62 528 HIS A O 1
ATOM 4168 N N . GLY A 1 529 ? -11.266 31.406 2.93 1 89.94 529 GLY A N 1
ATOM 4169 C CA . GLY A 1 529 ? -11.312 30.297 3.865 1 89.94 529 GLY A CA 1
ATOM 4170 C C . GLY A 1 529 ? -11.445 28.953 3.184 1 89.94 529 GLY A C 1
ATOM 4171 O O . GLY A 1 529 ? -11.789 28.875 2 1 89.94 529 GLY A O 1
ATOM 4172 N N . LEU A 1 530 ? -11.242 27.922 3.914 1 92.75 530 LEU A N 1
ATOM 4173 C CA . LEU A 1 530 ? -11.234 26.562 3.389 1 92.75 530 LEU A CA 1
ATOM 4174 C C . LEU A 1 530 ? -12.617 26.156 2.9 1 92.75 530 LEU A C 1
ATOM 4176 O O . LEU A 1 530 ? -12.75 25.266 2.072 1 92.75 530 LEU A O 1
ATOM 4180 N N . ASP A 1 531 ? -13.617 26.859 3.264 1 91.12 531 ASP A N 1
ATOM 4181 C CA . ASP A 1 531 ? -15 26.578 2.904 1 91.12 531 ASP A CA 1
ATOM 4182 C C . ASP A 1 531 ? -15.242 26.828 1.417 1 91.12 531 ASP A C 1
ATOM 4184 O O . ASP A 1 531 ? -16.234 26.344 0.856 1 91.12 531 ASP A O 1
ATOM 4188 N N . VAL A 1 532 ? -14.383 27.547 0.9 1 91.31 532 VAL A N 1
ATOM 4189 C CA . VAL A 1 532 ? -14.594 27.969 -0.48 1 91.31 532 VAL A CA 1
ATOM 4190 C C . VAL A 1 532 ? -14.625 26.75 -1.396 1 91.31 532 VAL A C 1
ATOM 4192 O O . VAL A 1 532 ? -15.266 26.766 -2.447 1 91.31 532 VAL A O 1
ATOM 4195 N N . ILE A 1 533 ? -13.984 25.641 -0.982 1 92.12 533 ILE A N 1
ATOM 4196 C CA . ILE A 1 533 ? -13.859 24.484 -1.865 1 92.12 533 ILE A CA 1
ATOM 4197 C C . ILE A 1 533 ? -15.078 23.578 -1.703 1 92.12 533 ILE A C 1
ATOM 4199 O O . ILE A 1 533 ? -15.258 22.625 -2.467 1 92.12 533 ILE A O 1
ATOM 4203 N N . SER A 1 534 ? -15.852 23.844 -0.764 1 87.31 534 SER A N 1
ATOM 4204 C CA . SER A 1 534 ? -17.031 23.016 -0.525 1 87.31 534 SER A CA 1
ATOM 4205 C C . SER A 1 534 ? -18.25 23.562 -1.268 1 87.31 534 SER A C 1
ATOM 4207 O O . SER A 1 534 ? -18.375 24.766 -1.457 1 87.31 534 SER A O 1
ATOM 4209 N N . ASN A 1 535 ? -19.031 22.609 -1.687 1 76.75 535 ASN A N 1
ATOM 4210 C CA . ASN A 1 535 ? -20.266 23 -2.373 1 76.75 535 ASN A CA 1
ATOM 4211 C C . ASN A 1 535 ? -21.344 23.422 -1.385 1 76.75 535 ASN A C 1
ATOM 4213 O O . ASN A 1 535 ? -22.328 24.047 -1.77 1 76.75 535 ASN A O 1
ATOM 4217 N N . HIS A 1 536 ? -21.203 23.047 -0.198 1 75.38 536 HIS A N 1
ATOM 4218 C CA . HIS A 1 536 ? -22.203 23.344 0.815 1 75.38 536 HIS A CA 1
ATOM 4219 C C . HIS A 1 536 ? -21.641 24.25 1.899 1 75.38 536 HIS A C 1
ATOM 4221 O O . HIS A 1 536 ? -20.562 23.984 2.443 1 75.38 536 HIS A O 1
ATOM 4227 N N . GLN A 1 537 ? -22.375 25.234 1.958 1 71.75 537 GLN A N 1
ATOM 4228 C CA . GLN A 1 537 ? -21.906 26.188 2.953 1 71.75 537 GLN A CA 1
ATOM 4229 C C . GLN A 1 537 ? -21.844 25.547 4.34 1 71.75 537 GLN A C 1
ATOM 4231 O O . GLN A 1 537 ? -22.828 24.969 4.809 1 71.75 537 GLN A O 1
ATOM 4236 N N . GLY A 1 538 ? -20.703 25.625 4.852 1 73.44 538 GLY A N 1
ATOM 4237 C CA . GLY A 1 538 ? -20.531 25.219 6.238 1 73.44 538 GLY A CA 1
ATOM 4238 C C . GLY A 1 538 ? -20.188 23.75 6.395 1 73.44 538 GLY A C 1
ATOM 4239 O O . GLY A 1 538 ? -19.828 23.297 7.484 1 73.44 538 GLY A O 1
ATOM 4240 N N . HIS A 1 539 ? -20.453 23.047 5.453 1 82.88 539 HIS A N 1
ATOM 4241 C CA . HIS A 1 539 ? -20.172 21.625 5.531 1 82.88 539 HIS A CA 1
ATOM 4242 C C . HIS A 1 539 ? -19.344 21.156 4.348 1 82.88 539 HIS A C 1
ATOM 4244 O O . HIS A 1 539 ? -19.406 21.734 3.264 1 82.88 539 HIS A O 1
ATOM 4250 N N . PRO A 1 540 ? -18.562 20.094 4.582 1 86.94 540 PRO A N 1
ATOM 4251 C CA . PRO A 1 540 ? -18.438 19.312 5.809 1 86.94 540 PRO A CA 1
ATOM 4252 C C . PRO A 1 540 ? -17.531 19.953 6.844 1 86.94 540 PRO A C 1
ATOM 4254 O O . PRO A 1 540 ? -16.688 20.797 6.496 1 86.94 540 PRO A O 1
ATOM 4257 N N . GLY A 1 541 ? -17.672 19.594 8.047 1 92.56 541 GLY A N 1
ATOM 4258 C CA . GLY A 1 541 ? -16.859 20.109 9.133 1 92.56 541 GLY A CA 1
ATOM 4259 C C . GLY A 1 541 ? -15.586 19.312 9.367 1 92.56 541 GLY A C 1
ATOM 4260 O O . GLY A 1 541 ? -14.82 19.625 10.273 1 92.56 541 GLY A O 1
ATOM 4261 N N . HIS A 1 542 ? -15.336 18.391 8.547 1 93.62 542 HIS A N 1
ATOM 4262 C CA . HIS A 1 542 ? -14.172 17.547 8.766 1 93.62 542 HIS A CA 1
ATOM 4263 C C . HIS A 1 542 ? -13.195 17.641 7.602 1 93.62 542 HIS A C 1
ATOM 4265 O O . HIS A 1 542 ? -12.75 16.609 7.07 1 93.62 542 HIS A O 1
ATOM 4271 N N . LEU A 1 543 ? -12.898 18.891 7.203 1 96 543 LEU A N 1
ATOM 4272 C CA . LEU A 1 543 ? -11.852 19.172 6.227 1 96 543 LEU A CA 1
ATOM 4273 C C . LEU A 1 543 ? -10.602 19.719 6.914 1 96 543 LEU A C 1
ATOM 4275 O O . LEU A 1 543 ? -10.695 20.438 7.906 1 96 543 LEU A O 1
ATOM 4279 N N . ALA A 1 544 ? -9.5 19.312 6.438 1 97.38 544 ALA A N 1
ATOM 4280 C CA . ALA A 1 544 ? -8.211 19.906 6.785 1 97.38 544 ALA A CA 1
ATOM 4281 C C . ALA A 1 544 ? -7.43 20.297 5.535 1 97.38 544 ALA A C 1
ATOM 4283 O O . ALA A 1 544 ? -7.512 19.625 4.508 1 97.38 544 ALA A O 1
ATOM 4284 N N . LEU A 1 545 ? -6.77 21.375 5.605 1 97.69 545 LEU A N 1
ATOM 4285 C CA . LEU A 1 545 ? -6.062 21.906 4.445 1 97.69 545 LEU A CA 1
ATOM 4286 C C . LEU A 1 545 ? -4.762 21.156 4.203 1 97.69 545 LEU A C 1
ATOM 4288 O O . LEU A 1 545 ? -3.871 21.156 5.055 1 97.69 545 LEU A O 1
ATOM 4292 N N . PRO A 1 546 ? -4.645 20.453 3.029 1 98.06 546 PRO A N 1
ATOM 4293 C CA . PRO A 1 546 ? -3.35 19.875 2.66 1 98.06 546 PRO A CA 1
ATOM 4294 C C . PRO A 1 546 ? -2.381 20.922 2.1 1 98.06 546 PRO A C 1
ATOM 4296 O O . PRO A 1 546 ? -2.783 22.047 1.811 1 98.06 546 PRO A O 1
ATOM 4299 N N . ARG A 1 547 ? -1.146 20.562 1.987 1 97.62 547 ARG A N 1
ATOM 4300 C CA . ARG A 1 547 ? -0.157 21.453 1.372 1 97.62 547 ARG A CA 1
ATOM 4301 C C . ARG A 1 547 ? -0.279 21.438 -0.148 1 97.62 547 ARG A C 1
ATOM 4303 O O . ARG A 1 547 ? -0.844 20.5 -0.72 1 97.62 547 ARG A O 1
ATOM 4310 N N . LYS A 1 548 ? 0.271 22.5 -0.775 1 97.5 548 LYS A N 1
ATOM 4311 C CA . LYS A 1 548 ? 0.257 22.609 -2.23 1 97.5 548 LYS A CA 1
ATOM 4312 C C . LYS A 1 548 ? 0.916 21.391 -2.875 1 97.5 548 LYS A C 1
ATOM 4314 O O . LYS A 1 548 ? 0.424 20.859 -3.879 1 97.5 548 LYS A O 1
ATOM 4319 N N . GLN A 1 549 ? 2 20.953 -2.311 1 98.12 549 GLN A N 1
ATOM 4320 C CA . GLN A 1 549 ? 2.773 19.828 -2.828 1 98.12 549 GLN A CA 1
ATOM 4321 C C . GLN A 1 549 ? 1.954 18.547 -2.805 1 98.12 549 GLN A C 1
ATOM 4323 O O . GLN A 1 549 ? 2.031 17.734 -3.732 1 98.12 549 GLN A O 1
ATOM 4328 N N . GLU A 1 550 ? 1.133 18.406 -1.776 1 98.19 550 GLU A N 1
ATOM 4329 C CA . GLU A 1 550 ? 0.317 17.203 -1.633 1 98.19 550 GLU A CA 1
ATOM 4330 C C . GLU A 1 550 ? -0.84 17.203 -2.629 1 98.19 550 GLU A C 1
ATOM 4332 O O . GLU A 1 550 ? -1.219 16.141 -3.143 1 98.19 550 GLU A O 1
ATOM 4337 N N . PHE A 1 551 ? -1.36 18.375 -2.877 1 98.31 551 PHE A N 1
ATOM 4338 C CA . PHE A 1 551 ? -2.422 18.469 -3.871 1 98.31 551 PHE A CA 1
ATOM 4339 C C . PHE A 1 551 ? -1.904 18.094 -5.254 1 98.31 551 PHE A C 1
ATOM 4341 O O . PHE A 1 551 ? -2.498 17.266 -5.941 1 98.31 551 PHE A O 1
ATOM 4348 N N . ILE A 1 552 ? -0.802 18.703 -5.645 1 98.5 552 ILE A N 1
ATOM 4349 C CA . ILE A 1 552 ? -0.222 18.453 -6.957 1 98.5 552 ILE A CA 1
ATOM 4350 C C . ILE A 1 552 ? 0.164 16.969 -7.078 1 98.5 552 ILE A C 1
ATOM 4352 O O . ILE A 1 552 ? -0.084 16.344 -8.109 1 98.5 552 ILE A O 1
ATOM 4356 N N . ALA A 1 553 ? 0.753 16.438 -6.023 1 98.44 553 ALA A N 1
ATOM 4357 C CA . ALA A 1 553 ? 1.154 15.039 -6.027 1 98.44 553 ALA A CA 1
ATOM 4358 C C . ALA A 1 553 ? -0.056 14.125 -6.195 1 98.44 553 ALA A C 1
ATOM 4360 O O . ALA A 1 553 ? 0.023 13.102 -6.875 1 98.44 553 ALA A O 1
ATOM 4361 N N . THR A 1 554 ? -1.177 14.461 -5.523 1 98.38 554 THR A N 1
ATOM 4362 C CA . THR A 1 554 ? -2.4 13.68 -5.648 1 98.38 554 THR A CA 1
ATOM 4363 C C . THR A 1 554 ? -2.914 13.703 -7.086 1 98.38 554 THR A C 1
ATOM 4365 O O . THR A 1 554 ? -3.287 12.672 -7.641 1 98.38 554 THR A O 1
ATOM 4368 N N . LEU A 1 555 ? -2.883 14.859 -7.668 1 98.06 555 LEU A N 1
ATOM 4369 C CA . LEU A 1 555 ? -3.297 15 -9.055 1 98.06 555 LEU A CA 1
ATOM 4370 C C . LEU A 1 555 ? -2.438 14.141 -9.977 1 98.06 555 LEU A C 1
ATOM 4372 O O . LEU A 1 555 ? -2.957 13.469 -10.867 1 98.06 555 LEU A O 1
ATOM 4376 N N . ASN A 1 556 ? -1.188 14.109 -9.719 1 97.88 556 ASN A N 1
ATOM 4377 C CA . ASN A 1 556 ? -0.229 13.375 -10.539 1 97.88 556 ASN A CA 1
ATOM 4378 C C . ASN A 1 556 ? -0.427 11.867 -10.43 1 97.88 556 ASN A C 1
ATOM 4380 O O . ASN A 1 556 ? 0.05 11.109 -11.273 1 97.88 556 ASN A O 1
ATOM 4384 N N . ARG A 1 557 ? -1.077 11.406 -9.43 1 97 557 ARG A N 1
ATOM 4385 C CA . ARG A 1 557 ? -1.238 9.977 -9.195 1 97 557 ARG A CA 1
ATOM 4386 C C . ARG A 1 557 ? -2.557 9.477 -9.781 1 97 557 ARG A C 1
ATOM 4388 O O . ARG A 1 557 ? -2.854 8.281 -9.711 1 97 557 ARG A O 1
ATOM 4395 N N . TYR A 1 558 ? -3.307 10.422 -10.375 1 96.5 558 TYR A N 1
ATOM 4396 C CA . TYR A 1 558 ? -4.535 10.039 -11.062 1 96.5 558 TYR A CA 1
ATOM 4397 C C . TYR A 1 558 ? -4.227 9.359 -12.391 1 96.5 558 TYR A C 1
ATOM 4399 O O . TYR A 1 558 ? -3.68 9.984 -13.305 1 96.5 558 TYR A O 1
ATOM 4407 N N . ARG A 1 559 ? -4.648 8.141 -12.562 1 93.81 559 ARG A N 1
ATOM 4408 C CA . ARG A 1 559 ? -4.23 7.309 -13.68 1 93.81 559 ARG A CA 1
ATOM 4409 C C . ARG A 1 559 ? -4.805 7.828 -14.992 1 93.81 559 ARG A C 1
ATOM 4411 O O . ARG A 1 559 ? -4.215 7.629 -16.062 1 93.81 559 ARG A O 1
ATOM 4418 N N . ARG A 1 560 ? -5.914 8.484 -15.008 1 94 560 ARG A N 1
ATOM 4419 C CA . ARG A 1 560 ? -6.555 8.93 -16.234 1 94 560 ARG A CA 1
ATOM 4420 C C . ARG A 1 560 ? -6.219 10.391 -16.547 1 94 560 ARG A C 1
ATOM 4422 O O . ARG A 1 560 ? -6.855 11.016 -17.391 1 94 560 ARG A O 1
ATOM 4429 N N . LEU A 1 561 ? -5.242 10.883 -15.805 1 96.31 561 LEU A N 1
ATOM 4430 C CA . LEU A 1 561 ? -4.816 12.266 -16 1 96.31 561 LEU A CA 1
ATOM 4431 C C . LEU A 1 561 ? -4.262 12.469 -17.406 1 96.31 561 LEU A C 1
ATOM 4433 O O . LEU A 1 561 ? -3.449 11.672 -17.875 1 96.31 561 LEU A O 1
ATOM 4437 N N . LYS A 1 562 ? -4.766 13.398 -18.109 1 96.06 562 LYS A N 1
ATOM 4438 C CA . LYS A 1 562 ? -4.242 13.844 -19.406 1 96.06 562 LYS A CA 1
ATOM 4439 C C . LYS A 1 562 ? -3.584 15.211 -19.281 1 96.06 562 LYS A C 1
ATOM 4441 O O . LYS A 1 562 ? -4.176 16.156 -18.75 1 96.06 562 LYS A O 1
ATOM 4446 N N . ILE A 1 563 ? -2.328 15.266 -19.734 1 96.19 563 ILE A N 1
ATOM 4447 C CA . ILE A 1 563 ? -1.533 16.469 -19.516 1 96.19 563 ILE A CA 1
ATOM 4448 C C . ILE A 1 563 ? -0.757 16.812 -20.797 1 96.19 563 ILE A C 1
ATOM 4450 O O . ILE A 1 563 ? -0.294 15.906 -21.5 1 96.19 563 ILE A O 1
ATOM 4454 N N . LYS A 1 564 ? -0.714 18.016 -21.141 1 94.81 564 LYS A N 1
ATOM 4455 C CA . LYS A 1 564 ? 0.187 18.484 -22.203 1 94.81 564 LYS A CA 1
ATOM 4456 C C . LYS A 1 564 ? 1.269 19.391 -21.641 1 94.81 564 LYS A C 1
ATOM 4458 O O . LYS A 1 564 ? 1.092 19.984 -20.578 1 94.81 564 LYS A O 1
ATOM 4463 N N . GLN A 1 565 ? 2.432 19.406 -22.219 1 92 565 GLN A N 1
ATOM 4464 C CA . GLN A 1 565 ? 3.516 20.297 -21.781 1 92 565 GLN A CA 1
ATOM 4465 C C . GLN A 1 565 ? 3.375 21.672 -22.406 1 92 565 GLN A C 1
ATOM 4467 O O . GLN A 1 565 ? 2.967 21.812 -23.562 1 92 565 GLN A O 1
ATOM 4472 N N . ARG A 1 566 ? 3.676 22.625 -21.547 1 87.81 566 ARG A N 1
ATOM 4473 C CA . ARG A 1 566 ? 3.666 24 -22.062 1 87.81 566 ARG A CA 1
ATOM 4474 C C . ARG A 1 566 ? 4.824 24.219 -23.031 1 87.81 566 ARG A C 1
ATOM 4476 O O . ARG A 1 566 ? 5.945 23.766 -22.781 1 87.81 566 ARG A O 1
ATOM 4483 N N . GLU A 1 567 ? 4.566 24.641 -24.266 1 67.56 567 GLU A N 1
ATOM 4484 C CA . GLU A 1 567 ? 5.562 24.969 -25.281 1 67.56 567 GLU A CA 1
ATOM 4485 C C . GLU A 1 567 ? 6.43 26.156 -24.844 1 67.56 567 GLU A C 1
ATOM 4487 O O . GLU A 1 567 ? 5.969 27.031 -24.125 1 67.56 567 GLU A O 1
ATOM 4492 N N . MET B 1 1 ? -37.25 -33.438 -3.338 1 80 1 MET B N 1
ATOM 4493 C CA . MET B 1 1 ? -36.812 -32.812 -4.578 1 80 1 MET B CA 1
ATOM 4494 C C . MET B 1 1 ? -38 -32.375 -5.422 1 80 1 MET B C 1
ATOM 4496 O O . MET B 1 1 ? -38.969 -33.125 -5.602 1 80 1 MET B O 1
ATOM 4500 N N . LYS B 1 2 ? -37.969 -31.125 -5.738 1 93.56 2 LYS B N 1
ATOM 4501 C CA . LYS B 1 2 ? -39.094 -30.531 -6.504 1 93.56 2 LYS B CA 1
ATOM 4502 C C . LYS B 1 2 ? -38.719 -30.438 -7.984 1 93.56 2 LYS B C 1
ATOM 4504 O O . LYS B 1 2 ? -37.562 -30.578 -8.359 1 93.56 2 LYS B O 1
ATOM 4509 N N . SER B 1 3 ? -39.781 -30.328 -8.758 1 95.44 3 SER B N 1
ATOM 4510 C CA . SER B 1 3 ? -39.562 -30.203 -10.195 1 95.44 3 SER B CA 1
ATOM 4511 C C . SER B 1 3 ? -39.281 -28.766 -10.602 1 95.44 3 SER B C 1
ATOM 4513 O O . SER B 1 3 ? -39.594 -27.828 -9.852 1 95.44 3 SER B O 1
ATOM 4515 N N . ALA B 1 4 ? -38.688 -28.641 -11.711 1 96.81 4 ALA B N 1
ATOM 4516 C CA . ALA B 1 4 ? -38.5 -27.312 -12.289 1 96.81 4 ALA B CA 1
ATOM 4517 C C . ALA B 1 4 ? -39.812 -26.562 -12.453 1 96.81 4 ALA B C 1
ATOM 4519 O O . ALA B 1 4 ? -39.875 -25.344 -12.305 1 96.81 4 ALA B O 1
ATOM 4520 N N . GLN B 1 5 ? -40.844 -27.297 -12.711 1 96.19 5 GLN B N 1
ATOM 4521 C CA . GLN B 1 5 ? -42.188 -26.719 -12.867 1 96.19 5 GLN B CA 1
ATOM 4522 C C . GLN B 1 5 ? -42.688 -26.141 -11.547 1 96.19 5 GLN B C 1
ATOM 4524 O O . GLN B 1 5 ? -43.344 -25.094 -11.539 1 96.19 5 GLN B O 1
ATOM 4529 N N . ALA B 1 6 ? -42.344 -26.859 -10.594 1 96.75 6 ALA B N 1
ATOM 4530 C CA . ALA B 1 6 ? -42.75 -26.359 -9.273 1 96.75 6 ALA B CA 1
ATOM 4531 C C . ALA B 1 6 ? -42.062 -25.031 -8.977 1 96.75 6 ALA B C 1
ATOM 4533 O O . ALA B 1 6 ? -42.688 -24.141 -8.375 1 96.75 6 ALA B O 1
ATOM 4534 N N . LEU B 1 7 ? -40.781 -24.953 -9.336 1 97.69 7 LEU B N 1
ATOM 4535 C CA . LEU B 1 7 ? -40.031 -23.703 -9.156 1 97.69 7 LEU B CA 1
ATOM 4536 C C . LEU B 1 7 ? -40.688 -22.594 -9.984 1 97.69 7 LEU B C 1
ATOM 4538 O O . LEU B 1 7 ? -40.812 -21.469 -9.516 1 97.69 7 LEU B O 1
ATOM 4542 N N . GLU B 1 8 ? -41.031 -22.906 -11.172 1 97.44 8 GLU B N 1
ATOM 4543 C CA . GLU B 1 8 ? -41.688 -21.953 -12.07 1 97.44 8 GLU B CA 1
ATOM 4544 C C . GLU B 1 8 ? -42.969 -21.422 -11.469 1 97.44 8 GLU B C 1
ATOM 4546 O O . GLU B 1 8 ? -43.219 -20.203 -11.492 1 97.44 8 GLU B O 1
ATOM 4551 N N . GLN B 1 9 ? -43.75 -22.281 -10.938 1 97.12 9 GLN B N 1
ATOM 4552 C CA . GLN B 1 9 ? -45 -21.906 -10.344 1 97.12 9 GLN B CA 1
ATOM 4553 C C . GLN B 1 9 ? -44.812 -21.031 -9.109 1 97.12 9 GLN B C 1
ATOM 4555 O O . GLN B 1 9 ? -45.5 -20.047 -8.914 1 97.12 9 GLN B O 1
ATOM 4560 N N . THR B 1 10 ? -43.906 -21.469 -8.359 1 97.44 10 THR B N 1
ATOM 4561 C CA . THR B 1 10 ? -43.625 -20.703 -7.148 1 97.44 10 THR B CA 1
ATOM 4562 C C . THR B 1 10 ? -43.156 -19.281 -7.488 1 97.44 10 THR B C 1
ATOM 4564 O O . THR B 1 10 ? -43.625 -18.312 -6.883 1 97.44 10 THR B O 1
ATOM 4567 N N . LEU B 1 11 ? -42.25 -19.125 -8.438 1 97.62 11 LEU B N 1
ATOM 4568 C CA . LEU B 1 11 ? -41.719 -17.812 -8.82 1 97.62 11 LEU B CA 1
ATOM 4569 C C . LEU B 1 11 ? -42.844 -16.938 -9.391 1 97.62 11 LEU B C 1
ATOM 4571 O O . LEU B 1 11 ? -42.844 -15.719 -9.156 1 97.62 11 LEU B O 1
ATOM 4575 N N . THR B 1 12 ? -43.75 -17.578 -10.102 1 96.75 12 THR B N 1
ATOM 4576 C CA . THR B 1 12 ? -44.875 -16.844 -10.664 1 96.75 12 THR B CA 1
ATOM 4577 C C . THR B 1 12 ? -45.781 -16.344 -9.562 1 96.75 12 THR B C 1
ATOM 4579 O O . THR B 1 12 ? -46.281 -15.203 -9.609 1 96.75 12 THR B O 1
ATOM 4582 N N . SER B 1 13 ? -45.969 -17.172 -8.633 1 97.25 13 SER B N 1
ATOM 4583 C CA . SER B 1 13 ? -46.875 -16.812 -7.527 1 97.25 13 SER B CA 1
ATOM 4584 C C . SER B 1 13 ? -46.25 -15.742 -6.641 1 97.25 13 SER B C 1
ATOM 4586 O O . SER B 1 13 ? -46.969 -14.984 -5.984 1 97.25 13 SER B O 1
ATOM 4588 N N . LEU B 1 14 ? -44.969 -15.688 -6.625 1 97 14 LEU B N 1
ATOM 4589 C CA . LEU B 1 14 ? -44.25 -14.766 -5.746 1 97 14 LEU B CA 1
ATOM 4590 C C . LEU B 1 14 ? -44.188 -13.367 -6.359 1 97 14 LEU B C 1
ATOM 4592 O O . LEU B 1 14 ? -43.844 -12.398 -5.672 1 97 14 LEU B O 1
ATOM 4596 N N . ASP B 1 15 ? -44.562 -13.25 -7.637 1 96.88 15 ASP B N 1
ATOM 4597 C CA . ASP B 1 15 ? -44.5 -11.961 -8.312 1 96.88 15 ASP B CA 1
ATOM 4598 C C . ASP B 1 15 ? -45.312 -10.898 -7.586 1 96.88 15 ASP B C 1
ATOM 4600 O O . ASP B 1 15 ? -46.5 -11.125 -7.281 1 96.88 15 ASP B O 1
ATOM 4604 N N . GLY B 1 16 ? -44.688 -9.859 -7.246 1 95.88 16 GLY B N 1
ATOM 4605 C CA . GLY B 1 16 ? -45.375 -8.75 -6.613 1 95.88 16 GLY B CA 1
ATOM 4606 C C . GLY B 1 16 ? -45.344 -8.828 -5.098 1 95.88 16 GLY B C 1
ATOM 4607 O O . GLY B 1 16 ? -45.75 -7.875 -4.418 1 95.88 16 GLY B O 1
ATOM 4608 N N . GLN B 1 17 ? -44.906 -9.859 -4.594 1 96.38 17 GLN B N 1
ATOM 4609 C CA . GLN B 1 17 ? -44.875 -10.023 -3.145 1 96.38 17 GLN B CA 1
ATOM 4610 C C . GLN B 1 17 ? -43.656 -9.344 -2.549 1 96.38 17 GLN B C 1
ATOM 4612 O O . GLN B 1 17 ? -42.844 -8.758 -3.277 1 96.38 17 GLN B O 1
ATOM 4617 N N . LYS B 1 18 ? -43.594 -9.406 -1.225 1 94.56 18 LYS B N 1
ATOM 4618 C CA . LYS B 1 18 ? -42.469 -8.797 -0.517 1 94.56 18 LYS B CA 1
ATOM 4619 C C . LYS B 1 18 ? -41.188 -9.602 -0.733 1 94.56 18 LYS B C 1
ATOM 4621 O O . LYS B 1 18 ? -41.219 -10.828 -0.82 1 94.56 18 LYS B O 1
ATOM 4626 N N . TYR B 1 19 ? -40.125 -9.023 -0.721 1 94.69 19 TYR B N 1
ATOM 4627 C CA . TYR B 1 19 ? -38.812 -9.594 -1.086 1 94.69 19 TYR B CA 1
ATOM 4628 C C . TYR B 1 19 ? -38.5 -10.82 -0.239 1 94.69 19 TYR B C 1
ATOM 4630 O O . TYR B 1 19 ? -37.938 -11.789 -0.731 1 94.69 19 TYR B O 1
ATOM 4638 N N . GLY B 1 20 ? -38.938 -10.734 1.008 1 93.94 20 GLY B N 1
ATOM 4639 C CA . GLY B 1 20 ? -38.656 -11.828 1.92 1 93.94 20 GLY B CA 1
ATOM 4640 C C . GLY B 1 20 ? -39.281 -13.148 1.49 1 93.94 20 GLY B C 1
ATOM 4641 O O . GLY B 1 20 ? -38.812 -14.219 1.901 1 93.94 20 GLY B O 1
ATOM 4642 N N . ALA B 1 21 ? -40.25 -13.078 0.641 1 95.81 21 ALA B N 1
ATOM 4643 C CA . ALA B 1 21 ? -40.969 -14.266 0.199 1 95.81 21 ALA B CA 1
ATOM 4644 C C . ALA B 1 21 ? -40.094 -15.148 -0.688 1 95.81 21 ALA B C 1
ATOM 4646 O O . ALA B 1 21 ? -40.406 -16.328 -0.877 1 95.81 21 ALA B O 1
ATOM 4647 N N . TYR B 1 22 ? -39 -14.656 -1.173 1 96.69 22 TYR B N 1
ATOM 4648 C CA . TYR B 1 22 ? -38.094 -15.438 -1.989 1 96.69 22 TYR B CA 1
ATOM 4649 C C . TYR B 1 22 ? -37.594 -16.656 -1.226 1 96.69 22 TYR B C 1
ATOM 4651 O O . TYR B 1 22 ? -37.125 -17.625 -1.828 1 96.69 22 TYR B O 1
ATOM 4659 N N . LYS B 1 23 ? -37.625 -16.609 0.056 1 96 23 LYS B N 1
ATOM 4660 C CA . LYS B 1 23 ? -37.125 -17.703 0.888 1 96 23 LYS B CA 1
ATOM 4661 C C . LYS B 1 23 ? -37.875 -19 0.558 1 96 23 LYS B C 1
ATOM 4663 O O . LYS B 1 23 ? -37.344 -20.094 0.792 1 96 23 LYS B O 1
ATOM 4668 N N . GLN B 1 24 ? -38.969 -18.891 -0.083 1 95.56 24 GLN B N 1
ATOM 4669 C CA . GLN B 1 24 ? -39.812 -20.031 -0.395 1 95.56 24 GLN B CA 1
ATOM 4670 C C . GLN B 1 24 ? -39.188 -20.891 -1.492 1 95.56 24 GLN B C 1
ATOM 4672 O O . GLN B 1 24 ? -39.562 -22.062 -1.668 1 95.56 24 GLN B O 1
ATOM 4677 N N . ILE B 1 25 ? -38.25 -20.312 -2.137 1 96.56 25 ILE B N 1
ATOM 4678 C CA . ILE B 1 25 ? -37.719 -21.062 -3.273 1 96.56 25 ILE B CA 1
ATOM 4679 C C . ILE B 1 25 ? -36.5 -21.859 -2.852 1 96.56 25 ILE B C 1
ATOM 4681 O O . ILE B 1 25 ? -35.906 -22.594 -3.654 1 96.56 25 ILE B O 1
ATOM 4685 N N . LYS B 1 26 ? -36.031 -21.75 -1.651 1 96.5 26 LYS B N 1
ATOM 4686 C CA . LYS B 1 26 ? -34.875 -22.516 -1.176 1 96.5 26 LYS B CA 1
ATOM 4687 C C . LYS B 1 26 ? -35.188 -24.016 -1.172 1 96.5 26 LYS B C 1
ATOM 4689 O O . LYS B 1 26 ? -35.938 -24.5 -0.313 1 96.5 26 LYS B O 1
ATOM 4694 N N . ASP B 1 27 ? -34.594 -24.734 -2.09 1 95.81 27 ASP B N 1
ATOM 4695 C CA . ASP B 1 27 ? -34.812 -26.172 -2.227 1 95.81 27 ASP B CA 1
ATOM 4696 C C . ASP B 1 27 ? -33.906 -26.766 -3.322 1 95.81 27 ASP B C 1
ATOM 4698 O O . ASP B 1 27 ? -33 -26.078 -3.822 1 95.81 27 ASP B O 1
ATOM 4702 N N . LEU B 1 28 ? -34.094 -28.016 -3.562 1 97.19 28 LEU B N 1
ATOM 4703 C CA . LEU B 1 28 ? -33.5 -28.734 -4.676 1 97.19 28 LEU B CA 1
ATOM 4704 C C . LEU B 1 28 ? -34.5 -29 -5.781 1 97.19 28 LEU B C 1
ATOM 4706 O O . LEU B 1 28 ? -35.562 -29.547 -5.523 1 97.19 28 LEU B O 1
ATOM 4710 N N . TYR B 1 29 ? -34.188 -28.578 -6.98 1 98.19 29 TYR B N 1
ATOM 4711 C CA . TYR B 1 29 ? -35.094 -28.688 -8.102 1 98.19 29 TYR B CA 1
ATOM 4712 C C . TYR B 1 29 ? -34.531 -29.562 -9.211 1 98.19 29 TYR B C 1
ATOM 4714 O O . TYR B 1 29 ? -33.344 -29.438 -9.547 1 98.19 29 TYR B O 1
ATOM 4722 N N . GLU B 1 30 ? -35.281 -30.359 -9.734 1 97.69 30 GLU B N 1
ATOM 4723 C CA . GLU B 1 30 ? -34.875 -31.25 -10.82 1 97.69 30 GLU B CA 1
ATOM 4724 C C . GLU B 1 30 ? -35.25 -30.656 -12.18 1 97.69 30 GLU B C 1
ATOM 4726 O O . GLU B 1 30 ? -36.406 -30.391 -12.453 1 97.69 30 GLU B O 1
ATOM 4731 N N . PHE B 1 31 ? -34.281 -30.469 -12.945 1 97.56 31 PHE B N 1
ATOM 4732 C CA . PHE B 1 31 ? -34.438 -30.078 -14.344 1 97.56 31 PHE B CA 1
ATOM 4733 C C . PHE B 1 31 ? -34.188 -31.25 -15.266 1 97.56 31 PHE B C 1
ATOM 4735 O O . PHE B 1 31 ? -33.938 -32.375 -14.805 1 97.56 31 PHE B O 1
ATOM 4742 N N . ASN B 1 32 ? -34.312 -31.031 -16.562 1 93.88 32 ASN B N 1
ATOM 4743 C CA . ASN B 1 32 ? -34.125 -32.125 -17.516 1 93.88 32 ASN B CA 1
ATOM 4744 C C . ASN B 1 32 ? -32.656 -32.625 -17.531 1 93.88 32 ASN B C 1
ATOM 4746 O O . ASN B 1 32 ? -32.438 -33.812 -17.578 1 93.88 32 ASN B O 1
ATOM 4750 N N . LEU B 1 33 ? -31.719 -31.719 -17.453 1 94.75 33 LEU B N 1
ATOM 4751 C CA . LEU B 1 33 ? -30.312 -32.062 -17.641 1 94.75 33 LEU B CA 1
ATOM 4752 C C . LEU B 1 33 ? -29.547 -32 -16.328 1 94.75 33 LEU B C 1
ATOM 4754 O O . LEU B 1 33 ? -28.484 -32.594 -16.188 1 94.75 33 LEU B O 1
ATOM 4758 N N . PHE B 1 34 ? -30.094 -31.281 -15.414 1 97.56 34 PHE B N 1
ATOM 4759 C CA . PHE B 1 34 ? -29.344 -31.016 -14.203 1 97.56 34 PHE B CA 1
ATOM 4760 C C . PHE B 1 34 ? -30.281 -30.781 -13.023 1 97.56 34 PHE B C 1
ATOM 4762 O O . PHE B 1 34 ? -31.5 -30.766 -13.18 1 97.56 34 PHE B O 1
ATOM 4769 N N . LYS B 1 35 ? -29.703 -30.719 -11.867 1 97.81 35 LYS B N 1
ATOM 4770 C CA . LYS B 1 35 ? -30.391 -30.312 -10.641 1 97.81 35 LYS B CA 1
ATOM 4771 C C . LYS B 1 35 ? -29.922 -28.922 -10.18 1 97.81 35 LYS B C 1
ATOM 4773 O O . LYS B 1 35 ? -28.75 -28.594 -10.328 1 97.81 35 LYS B O 1
ATOM 4778 N N . LEU B 1 36 ? -30.859 -28.141 -9.781 1 98 36 LEU B N 1
ATOM 4779 C CA . LEU B 1 36 ? -30.547 -26.828 -9.234 1 98 36 LEU B CA 1
ATOM 4780 C C . LEU B 1 36 ? -30.75 -26.812 -7.719 1 98 36 LEU B C 1
ATOM 4782 O O . LEU B 1 36 ? -31.844 -27.078 -7.23 1 98 36 LEU B O 1
ATOM 4786 N N . ARG B 1 37 ? -29.703 -26.562 -7.039 1 96.56 37 ARG B N 1
ATOM 4787 C CA . ARG B 1 37 ? -29.766 -26.422 -5.59 1 96.56 37 ARG B CA 1
ATOM 4788 C C . ARG B 1 37 ? -29.703 -24.938 -5.188 1 96.56 37 ARG B C 1
ATOM 4790 O O . ARG B 1 37 ? -28.734 -24.25 -5.496 1 96.56 37 ARG B O 1
ATOM 4797 N N . ILE B 1 38 ? -30.688 -24.406 -4.582 1 96.69 38 ILE B N 1
ATOM 4798 C CA . ILE B 1 38 ? -30.703 -23.047 -4.031 1 96.69 38 ILE B CA 1
ATOM 4799 C C . ILE B 1 38 ? -30.312 -23.094 -2.557 1 96.69 38 ILE B C 1
ATOM 4801 O O . ILE B 1 38 ? -31.156 -23.328 -1.691 1 96.69 38 ILE B O 1
ATOM 4805 N N . ASP B 1 39 ? -29.141 -22.719 -2.357 1 93.44 39 ASP B N 1
ATOM 4806 C CA . ASP B 1 39 ? -28.531 -22.984 -1.059 1 93.44 39 ASP B CA 1
ATOM 4807 C C . ASP B 1 39 ? -28.766 -21.812 -0.098 1 93.44 39 ASP B C 1
ATOM 4809 O O . ASP B 1 39 ? -28.953 -22.031 1.103 1 93.44 39 ASP B O 1
ATOM 4813 N N . HIS B 1 40 ? -28.719 -20.609 -0.6 1 94.38 40 HIS B N 1
ATOM 4814 C CA . HIS B 1 40 ? -28.859 -19.422 0.227 1 94.38 40 HIS B CA 1
ATOM 4815 C C . HIS B 1 40 ? -29.594 -18.328 -0.53 1 94.38 40 HIS B C 1
ATOM 4817 O O . HIS B 1 40 ? -29.281 -18.047 -1.691 1 94.38 40 HIS B O 1
ATOM 4823 N N . ILE B 1 41 ? -30.578 -17.719 0.212 1 95.25 41 ILE B N 1
ATOM 4824 C CA . ILE B 1 41 ? -31.359 -16.641 -0.379 1 95.25 41 ILE B CA 1
ATOM 4825 C C . ILE B 1 41 ? -30.906 -15.305 0.217 1 95.25 41 ILE B C 1
ATOM 4827 O O . ILE B 1 41 ? -30.859 -15.148 1.439 1 95.25 41 ILE B O 1
ATOM 4831 N N . GLN B 1 42 ? -30.531 -14.43 -0.709 1 93.56 42 GLN B N 1
ATOM 4832 C CA . GLN B 1 42 ? -30.156 -13.102 -0.229 1 93.56 42 GLN B CA 1
ATOM 4833 C C . GLN B 1 42 ? -31.281 -12.469 0.572 1 93.56 42 GLN B C 1
ATOM 4835 O O . GLN B 1 42 ? -32.469 -12.641 0.241 1 93.56 42 GLN B O 1
ATOM 4840 N N . ALA B 1 43 ? -30.906 -11.641 1.577 1 88.12 43 ALA B N 1
ATOM 4841 C CA . ALA B 1 43 ? -31.859 -11.117 2.561 1 88.12 43 ALA B CA 1
ATOM 4842 C C . ALA B 1 43 ? -32.656 -9.945 1.995 1 88.12 43 ALA B C 1
ATOM 4844 O O . ALA B 1 43 ? -33.812 -9.719 2.373 1 88.12 43 ALA B O 1
ATOM 4845 N N . ASP B 1 44 ? -31.938 -9.164 1.247 1 88.12 44 ASP B N 1
ATOM 4846 C CA . ASP B 1 44 ? -32.562 -7.996 0.63 1 88.12 44 ASP B CA 1
ATOM 4847 C C . ASP B 1 44 ? -31.953 -7.707 -0.738 1 88.12 44 ASP B C 1
ATOM 4849 O O . ASP B 1 44 ? -30.938 -8.312 -1.114 1 88.12 44 ASP B O 1
ATOM 4853 N N . PRO B 1 45 ? -32.656 -6.91 -1.442 1 86.31 45 PRO B N 1
ATOM 4854 C CA . PRO B 1 45 ? -32.188 -6.66 -2.807 1 86.31 45 PRO B CA 1
ATOM 4855 C C . PRO B 1 45 ? -30.75 -6.105 -2.848 1 86.31 45 PRO B C 1
ATOM 4857 O O . PRO B 1 45 ? -30.078 -6.184 -3.881 1 86.31 45 PRO B O 1
ATOM 4860 N N . PHE B 1 46 ? -30.266 -5.578 -1.789 1 78 46 PHE B N 1
ATOM 4861 C CA . PHE B 1 46 ? -28.969 -4.926 -1.765 1 78 46 PHE B CA 1
ATOM 4862 C C . PHE B 1 46 ? -27.938 -5.801 -1.06 1 78 46 PHE B C 1
ATOM 4864 O O . PHE B 1 46 ? -26.75 -5.457 -1.008 1 78 46 PHE B O 1
ATOM 4871 N N . ALA B 1 47 ? -28.391 -6.852 -0.602 1 83.25 47 ALA B N 1
ATOM 4872 C CA . ALA B 1 47 ? -27.516 -7.812 0.054 1 83.25 47 ALA B CA 1
ATOM 4873 C C . ALA B 1 47 ? -26.703 -8.602 -0.972 1 83.25 47 ALA B C 1
ATOM 4875 O O . ALA B 1 47 ? -27.016 -8.586 -2.164 1 83.25 47 ALA B O 1
ATOM 4876 N N . PRO B 1 48 ? -25.656 -9.32 -0.504 1 86.31 48 PRO B N 1
ATOM 4877 C CA . PRO B 1 48 ? -24.938 -10.211 -1.426 1 86.31 48 PRO B CA 1
ATOM 4878 C C . PRO B 1 48 ? -25.875 -11.219 -2.104 1 86.31 48 PRO B C 1
ATOM 4880 O O . PRO B 1 48 ? -26.812 -11.711 -1.479 1 86.31 48 PRO B O 1
ATOM 4883 N N . PRO B 1 49 ? -25.594 -11.523 -3.25 1 93.88 49 PRO B N 1
ATOM 4884 C CA . PRO B 1 49 ? -26.5 -12.352 -4.051 1 93.88 49 PRO B CA 1
ATOM 4885 C C . PRO B 1 49 ? -26.703 -13.742 -3.455 1 93.88 49 PRO B C 1
ATOM 4887 O O . PRO B 1 49 ? -25.922 -14.172 -2.6 1 93.88 49 PRO B O 1
ATOM 4890 N N . SER B 1 50 ? -27.766 -14.336 -3.908 1 95.94 50 SER B N 1
ATOM 4891 C CA . SER B 1 50 ? -28.094 -15.695 -3.477 1 95.94 50 SER B CA 1
ATOM 4892 C C . SER B 1 50 ? -27.078 -16.703 -3.998 1 95.94 50 SER B C 1
ATOM 4894 O O . SER B 1 50 ? -26.516 -16.516 -5.082 1 95.94 50 SER B O 1
ATOM 4896 N N . LYS B 1 51 ? -26.859 -17.797 -3.26 1 96 51 LYS B N 1
ATOM 4897 C CA . LYS B 1 51 ? -25.922 -18.844 -3.619 1 96 51 LYS B CA 1
ATOM 4898 C C . LYS B 1 51 ? -26.656 -20.094 -4.117 1 96 51 LYS B C 1
ATOM 4900 O O . LYS B 1 51 ? -27.547 -20.609 -3.438 1 96 51 LYS B O 1
ATOM 4905 N N . MET B 1 52 ? -26.266 -20.469 -5.301 1 96.69 52 MET B N 1
ATOM 4906 C CA . MET B 1 52 ? -26.891 -21.641 -5.914 1 96.69 52 MET B CA 1
ATOM 4907 C C . MET B 1 52 ? -25.859 -22.578 -6.52 1 96.69 52 MET B C 1
ATOM 4909 O O . MET B 1 52 ? -24.703 -22.172 -6.723 1 96.69 52 MET B O 1
ATOM 4913 N N . SER B 1 53 ? -26.219 -23.875 -6.75 1 96.44 53 SER B N 1
ATOM 4914 C CA . SER B 1 53 ? -25.359 -24.859 -7.391 1 96.44 53 SER B CA 1
ATOM 4915 C C . SER B 1 53 ? -26.094 -25.625 -8.469 1 96.44 53 SER B C 1
ATOM 4917 O O . SER B 1 53 ? -27.25 -26.016 -8.281 1 96.44 53 SER B O 1
ATOM 4919 N N . VAL B 1 54 ? -25.484 -25.688 -9.539 1 97.5 54 VAL B N 1
ATOM 4920 C CA . VAL B 1 54 ? -25.969 -26.516 -10.633 1 97.5 54 VAL B CA 1
ATOM 4921 C C . VAL B 1 54 ? -25.219 -27.859 -10.625 1 97.5 54 VAL B C 1
ATOM 4923 O O . VAL B 1 54 ? -24 -27.891 -10.727 1 97.5 54 VAL B O 1
ATOM 4926 N N . VAL B 1 55 ? -25.953 -28.984 -10.531 1 97.31 55 VAL B N 1
ATOM 4927 C CA . VAL B 1 55 ? -25.344 -30.297 -10.445 1 97.31 55 VAL B CA 1
ATOM 4928 C C . VAL B 1 55 ? -25.766 -31.156 -11.641 1 97.31 55 VAL B C 1
ATOM 4930 O O . VAL B 1 55 ? -26.953 -31.359 -11.867 1 97.31 55 VAL B O 1
ATOM 4933 N N . ILE B 1 56 ? -24.844 -31.594 -12.344 1 97.5 56 ILE B N 1
ATOM 4934 C CA . ILE B 1 56 ? -25.125 -32.469 -13.477 1 97.5 56 ILE B CA 1
ATOM 4935 C C . ILE B 1 56 ? -24.406 -33.812 -13.297 1 97.5 56 ILE B C 1
ATOM 4937 O O . ILE B 1 56 ? -23.266 -33.844 -12.828 1 97.5 56 ILE B O 1
ATOM 4941 N N . ASP B 1 57 ? -25.078 -34.844 -13.625 1 96.75 57 ASP B N 1
ATOM 4942 C CA . ASP B 1 57 ? -24.453 -36.156 -13.578 1 96.75 57 ASP B CA 1
ATOM 4943 C C . ASP B 1 57 ? -23.406 -36.312 -14.672 1 96.75 57 ASP B C 1
ATOM 4945 O O . ASP B 1 57 ? -23.609 -35.875 -15.812 1 96.75 57 ASP B O 1
ATOM 4949 N N . ARG B 1 58 ? -22.312 -36.938 -14.336 1 95.25 58 ARG B N 1
ATOM 4950 C CA . ARG B 1 58 ? -21.234 -37.125 -15.305 1 95.25 58 ARG B CA 1
ATOM 4951 C C . ARG B 1 58 ? -21.703 -37.906 -16.516 1 95.25 58 ARG B C 1
ATOM 4953 O O . ARG B 1 58 ? -21.25 -37.688 -17.641 1 95.25 58 ARG B O 1
ATOM 4960 N N . GLN B 1 59 ? -22.641 -38.781 -16.297 1 94.12 59 GLN B N 1
ATOM 4961 C CA . GLN B 1 59 ? -23.203 -39.594 -17.375 1 94.12 59 GLN B CA 1
ATOM 4962 C C . GLN B 1 59 ? -24.016 -38.75 -18.344 1 94.12 59 GLN B C 1
ATOM 4964 O O . GLN B 1 59 ? -24.094 -39.031 -19.531 1 94.12 59 GLN B O 1
ATOM 4969 N N . GLN B 1 60 ? -24.625 -37.75 -17.781 1 94.31 60 GLN B N 1
ATOM 4970 C CA . GLN B 1 60 ? -25.391 -36.844 -18.609 1 94.31 60 GLN B CA 1
ATOM 4971 C C . GLN B 1 60 ? -24.5 -35.812 -19.312 1 94.31 60 GLN B C 1
ATOM 4973 O O . GLN B 1 60 ? -24.734 -35.469 -20.469 1 94.31 60 GLN B O 1
ATOM 4978 N N . ALA B 1 61 ? -23.516 -35.375 -18.578 1 96 61 ALA B N 1
ATOM 4979 C CA . ALA B 1 61 ? -22.578 -34.406 -19.125 1 96 61 ALA B CA 1
ATOM 4980 C C . ALA B 1 61 ? -21.719 -35.031 -20.234 1 96 61 ALA B C 1
ATOM 4982 O O . ALA B 1 61 ? -21.359 -34.375 -21.203 1 96 61 ALA B O 1
ATOM 4983 N N . LYS B 1 62 ? -21.328 -36.312 -20.141 1 96 62 LYS B N 1
ATOM 4984 C CA . LYS B 1 62 ? -20.688 -37.188 -21.109 1 96 62 LYS B CA 1
ATOM 4985 C C . LYS B 1 62 ? -19.25 -36.781 -21.391 1 96 62 LYS B C 1
ATOM 4987 O O . LYS B 1 62 ? -18.781 -36.844 -22.516 1 96 62 LYS B O 1
ATOM 4992 N N . PHE B 1 63 ? -18.609 -36.25 -20.391 1 96.06 63 PHE B N 1
ATOM 4993 C CA . PHE B 1 63 ? -17.172 -36.031 -20.516 1 96.06 63 PHE B CA 1
ATOM 4994 C C . PHE B 1 63 ? -16.422 -37.344 -20.5 1 96.06 63 PHE B C 1
ATOM 4996 O O . PHE B 1 63 ? -16.672 -38.219 -19.641 1 96.06 63 PHE B O 1
ATOM 5003 N N . PRO B 1 64 ? -15.523 -37.5 -21.406 1 95.62 64 PRO B N 1
ATOM 5004 C CA . PRO B 1 64 ? -14.75 -38.75 -21.406 1 95.62 64 PRO B CA 1
ATOM 5005 C C . PRO B 1 64 ? -13.922 -38.938 -20.141 1 95.62 64 PRO B C 1
ATOM 5007 O O . PRO B 1 64 ? -13.359 -37.969 -19.625 1 95.62 64 PRO B O 1
ATOM 5010 N N . ASP B 1 65 ? -13.805 -40.125 -19.703 1 94.12 65 ASP B N 1
ATOM 5011 C CA . ASP B 1 65 ? -13.031 -40.438 -18.516 1 94.12 65 ASP B CA 1
ATOM 5012 C C . ASP B 1 65 ? -11.562 -40.062 -18.703 1 94.12 65 ASP B C 1
ATOM 5014 O O . ASP B 1 65 ? -10.867 -39.75 -17.734 1 94.12 65 ASP B O 1
ATOM 5018 N N . SER B 1 66 ? -11.156 -40.156 -19.891 1 94.62 66 SER B N 1
ATOM 5019 C CA . SER B 1 66 ? -9.766 -39.875 -20.203 1 94.62 66 SER B CA 1
ATOM 5020 C C . SER B 1 66 ? -9.406 -38.438 -19.844 1 94.62 66 SER B C 1
ATOM 5022 O O . SER B 1 66 ? -8.234 -38.125 -19.578 1 94.62 66 SER B O 1
ATOM 5024 N N . LEU B 1 67 ? -10.406 -37.594 -19.781 1 95.88 67 LEU B N 1
ATOM 5025 C CA . LEU B 1 67 ? -10.172 -36.219 -19.453 1 95.88 67 LEU B CA 1
ATOM 5026 C C . LEU B 1 67 ? -10.305 -35.969 -17.953 1 95.88 67 LEU B C 1
ATOM 5028 O O . LEU B 1 67 ? -9.906 -34.906 -17.453 1 95.88 67 LEU B O 1
ATOM 5032 N N . LEU B 1 68 ? -10.766 -36.969 -17.188 1 95.44 68 LEU B N 1
ATOM 5033 C CA . LEU B 1 68 ? -11.094 -36.75 -15.781 1 95.44 68 LEU B CA 1
ATOM 5034 C C . LEU B 1 68 ? -10.414 -37.781 -14.891 1 95.44 68 LEU B C 1
ATOM 5036 O O . LEU B 1 68 ? -10.727 -37.875 -13.703 1 95.44 68 LEU B O 1
ATOM 5040 N N . ASN B 1 69 ? -9.445 -38.531 -15.336 1 93.94 69 ASN B N 1
ATOM 5041 C CA . ASN B 1 69 ? -8.914 -39.688 -14.625 1 93.94 69 ASN B CA 1
ATOM 5042 C C . ASN B 1 69 ? -7.73 -39.312 -13.75 1 93.94 69 ASN B C 1
ATOM 5044 O O . ASN B 1 69 ? -6.984 -40.188 -13.297 1 93.94 69 ASN B O 1
ATOM 5048 N N . SER B 1 70 ? -7.418 -38.094 -13.625 1 93.94 70 SER B N 1
ATOM 5049 C CA . SER B 1 70 ? -6.406 -37.625 -12.688 1 93.94 70 SER B CA 1
ATOM 5050 C C . SER B 1 70 ? -6.805 -36.281 -12.086 1 93.94 70 SER B C 1
ATOM 5052 O O . SER B 1 70 ? -7.613 -35.531 -12.656 1 93.94 70 SER B O 1
ATOM 5054 N N . GLU B 1 71 ? -6.242 -36 -10.945 1 92.81 71 GLU B N 1
ATOM 5055 C CA . GLU B 1 71 ? -6.535 -34.75 -10.266 1 92.81 71 GLU B CA 1
ATOM 5056 C C . GLU B 1 71 ? -6.121 -33.562 -11.117 1 92.81 71 GLU B C 1
ATOM 5058 O O . GLU B 1 71 ? -6.809 -32.531 -11.141 1 92.81 71 GLU B O 1
ATOM 5063 N N . LEU B 1 72 ? -5.02 -33.75 -11.789 1 94.94 72 LEU B N 1
ATOM 5064 C CA . LEU B 1 72 ? -4.492 -32.688 -12.633 1 94.94 72 LEU B CA 1
ATOM 5065 C C . LEU B 1 72 ? -5.438 -32.406 -13.789 1 94.94 72 LEU B C 1
ATOM 5067 O O . LEU B 1 72 ? -5.707 -31.234 -14.102 1 94.94 72 LEU B O 1
ATOM 5071 N N . LYS B 1 73 ? -5.898 -33.438 -14.406 1 96.75 73 LYS B N 1
ATOM 5072 C CA . LYS B 1 73 ? -6.832 -33.281 -15.523 1 96.75 73 LYS B CA 1
ATOM 5073 C C . LYS B 1 73 ? -8.156 -32.656 -15.055 1 96.75 73 LYS B C 1
ATOM 5075 O O . LYS B 1 73 ? -8.719 -31.812 -15.727 1 96.75 73 LYS B O 1
ATOM 5080 N N . GLN B 1 74 ? -8.594 -33.125 -13.914 1 96.31 74 GLN B N 1
ATOM 5081 C CA . GLN B 1 74 ? -9.828 -32.562 -13.367 1 96.31 74 GLN B CA 1
ATOM 5082 C C . GLN B 1 74 ? -9.711 -31.078 -13.102 1 96.31 74 GLN B C 1
ATOM 5084 O O . GLN B 1 74 ? -10.656 -30.312 -13.328 1 96.31 74 GLN B O 1
ATOM 5089 N N . ARG B 1 75 ? -8.555 -30.688 -12.633 1 96 75 ARG B N 1
ATOM 5090 C CA . ARG B 1 75 ? -8.312 -29.266 -12.391 1 96 75 ARG B CA 1
ATOM 5091 C C . ARG B 1 75 ? -8.352 -28.484 -13.695 1 96 75 ARG B C 1
ATOM 5093 O O . ARG B 1 75 ? -8.93 -27.391 -13.758 1 96 75 ARG B O 1
ATOM 5100 N N . ALA B 1 76 ? -7.727 -29 -14.703 1 97.88 76 ALA B N 1
ATOM 5101 C CA . ALA B 1 76 ? -7.715 -28.344 -16 1 97.88 76 ALA B CA 1
ATOM 5102 C C . ALA B 1 76 ? -9.125 -28.219 -16.578 1 97.88 76 ALA B C 1
ATOM 5104 O O . ALA B 1 76 ? -9.5 -27.188 -17.109 1 97.88 76 ALA B O 1
ATOM 5105 N N . VAL B 1 77 ? -9.875 -29.312 -16.422 1 98.06 77 VAL B N 1
ATOM 5106 C CA . VAL B 1 77 ? -11.234 -29.328 -16.953 1 98.06 77 VAL B CA 1
ATOM 5107 C C . VAL B 1 77 ? -12.117 -28.391 -16.141 1 98.06 77 VAL B C 1
ATOM 5109 O O . VAL B 1 77 ? -12.914 -27.641 -16.719 1 98.06 77 VAL B O 1
ATOM 5112 N N . SER B 1 78 ? -11.984 -28.469 -14.875 1 97.62 78 SER B N 1
ATOM 5113 C CA . SER B 1 78 ? -12.766 -27.578 -14.016 1 97.62 78 SER B CA 1
ATOM 5114 C C . SER B 1 78 ? -12.508 -26.109 -14.359 1 97.62 78 SER B C 1
ATOM 5116 O O . SER B 1 78 ? -13.438 -25.312 -14.391 1 97.62 78 SER B O 1
ATOM 5118 N N . ASP B 1 79 ? -11.273 -25.797 -14.555 1 98.06 79 ASP B N 1
ATOM 5119 C CA . ASP B 1 79 ? -10.922 -24.438 -14.922 1 98.06 79 ASP B CA 1
ATOM 5120 C C . ASP B 1 79 ? -11.555 -24.047 -16.266 1 98.06 79 ASP B C 1
ATOM 5122 O O . ASP B 1 79 ? -12.141 -22.969 -16.391 1 98.06 79 ASP B O 1
ATOM 5126 N N . TYR B 1 80 ? -11.453 -24.922 -17.188 1 98.06 80 TYR B N 1
ATOM 5127 C CA . TYR B 1 80 ? -12.008 -24.672 -18.516 1 98.06 80 TYR B CA 1
ATOM 5128 C C . TYR B 1 80 ? -13.516 -24.453 -18.438 1 98.06 80 TYR B C 1
ATOM 5130 O O . TYR B 1 80 ? -14.039 -23.516 -19.031 1 98.06 80 TYR B O 1
ATOM 5138 N N . LEU B 1 81 ? -14.164 -25.328 -17.703 1 98.12 81 LEU B N 1
ATOM 5139 C CA . LEU B 1 81 ? -15.609 -25.234 -17.594 1 98.12 81 LEU B CA 1
ATOM 5140 C C . LEU B 1 81 ? -16.031 -23.953 -16.891 1 98.12 81 LEU B C 1
ATOM 5142 O O . LEU B 1 81 ? -17.047 -23.344 -17.234 1 98.12 81 LEU B O 1
ATOM 5146 N N . THR B 1 82 ? -15.258 -23.547 -15.898 1 98.19 82 THR B N 1
ATOM 5147 C CA . THR B 1 82 ? -15.531 -22.297 -15.211 1 98.19 82 THR B CA 1
ATOM 5148 C C . THR B 1 82 ? -15.484 -21.125 -16.188 1 98.19 82 THR B C 1
ATOM 5150 O O . THR B 1 82 ? -16.359 -20.25 -16.156 1 98.19 82 THR B O 1
ATOM 5153 N N . ARG B 1 83 ? -14.484 -21.109 -17.016 1 97.88 83 ARG B N 1
ATOM 5154 C CA . ARG B 1 83 ? -14.312 -20.047 -18 1 97.88 83 ARG B CA 1
ATOM 5155 C C . ARG B 1 83 ? -15.453 -20.062 -19.016 1 97.88 83 ARG B C 1
ATOM 5157 O O . ARG B 1 83 ? -15.961 -19 -19.391 1 97.88 83 ARG B O 1
ATOM 5164 N N . VAL B 1 84 ? -15.789 -21.219 -19.484 1 97.69 84 VAL B N 1
ATOM 5165 C CA . VAL B 1 84 ? -16.859 -21.344 -20.469 1 97.69 84 VAL B CA 1
ATOM 5166 C C . VAL B 1 84 ? -18.188 -20.875 -19.844 1 97.69 84 VAL B C 1
ATOM 5168 O O . VAL B 1 84 ? -18.953 -20.141 -20.484 1 97.69 84 VAL B O 1
ATOM 5171 N N . PHE B 1 85 ? -18.453 -21.359 -18.641 1 97.94 85 PHE B N 1
ATOM 5172 C CA . PHE B 1 85 ? -19.656 -20.953 -17.922 1 97.94 85 PHE B CA 1
ATOM 5173 C C . PHE B 1 85 ? -19.719 -19.438 -17.797 1 97.94 85 PHE B C 1
ATOM 5175 O O . PHE B 1 85 ? -20.766 -18.828 -18.062 1 97.94 85 PHE B O 1
ATOM 5182 N N . HIS B 1 86 ? -18.641 -18.844 -17.406 1 97.56 86 HIS B N 1
ATOM 5183 C CA . HIS B 1 86 ? -18.562 -17.391 -17.25 1 97.56 86 HIS B CA 1
ATOM 5184 C C . HIS B 1 86 ? -18.828 -16.688 -18.562 1 97.56 86 HIS B C 1
ATOM 5186 O O . HIS B 1 86 ? -19.594 -15.703 -18.609 1 97.56 86 HIS B O 1
ATOM 5192 N N . LYS B 1 87 ? -18.234 -17.125 -19.609 1 96.56 87 LYS B N 1
ATOM 5193 C CA . LYS B 1 87 ? -18.406 -16.531 -20.938 1 96.56 87 LYS B CA 1
ATOM 5194 C C . LYS B 1 87 ? -19.859 -16.625 -21.391 1 96.56 87 LYS B C 1
ATOM 5196 O O . LYS B 1 87 ? -20.391 -15.695 -22 1 96.56 87 LYS B O 1
ATOM 5201 N N . GLN B 1 88 ? -20.438 -17.766 -21.109 1 96.12 88 GLN B N 1
ATOM 5202 C CA . GLN B 1 88 ? -21.844 -17.969 -21.484 1 96.12 88 GLN B CA 1
ATOM 5203 C C . GLN B 1 88 ? -22.75 -16.984 -20.75 1 96.12 88 GLN B C 1
ATOM 5205 O O . GLN B 1 88 ? -23.688 -16.438 -21.328 1 96.12 88 GLN B O 1
ATOM 5210 N N . ILE B 1 89 ? -22.484 -16.828 -19.469 1 96.56 89 ILE B N 1
ATOM 5211 C CA . ILE B 1 89 ? -23.25 -15.859 -18.688 1 96.56 89 ILE B CA 1
ATOM 5212 C C . ILE B 1 89 ? -23.141 -14.477 -19.328 1 96.56 89 ILE B C 1
ATOM 5214 O O . ILE B 1 89 ? -24.141 -13.805 -19.531 1 96.56 89 ILE B O 1
ATOM 5218 N N . GLN B 1 90 ? -21.922 -14.109 -19.625 1 94.81 90 GLN B N 1
ATOM 5219 C CA . GLN B 1 90 ? -21.688 -12.781 -20.188 1 94.81 90 GLN B CA 1
ATOM 5220 C C . GLN B 1 90 ? -22.391 -12.602 -21.516 1 94.81 90 GLN B C 1
ATOM 5222 O O . GLN B 1 90 ? -22.984 -11.555 -21.781 1 94.81 90 GLN B O 1
ATOM 5227 N N . SER B 1 91 ? -22.344 -13.609 -22.297 1 94 91 SER B N 1
ATOM 5228 C CA . SER B 1 91 ? -22.938 -13.555 -23.625 1 94 91 SER B CA 1
ATOM 5229 C C . SER B 1 91 ? -24.453 -13.422 -23.531 1 94 91 SER B C 1
ATOM 5231 O O . SER B 1 91 ? -25.062 -12.594 -24.234 1 94 91 SER B O 1
ATOM 5233 N N . ILE B 1 92 ? -25 -14.141 -22.688 1 92.19 92 ILE B N 1
ATOM 5234 C CA . ILE B 1 92 ? -26.453 -14.164 -22.594 1 92.19 92 ILE B CA 1
ATOM 5235 C C . ILE B 1 92 ? -26.953 -12.875 -21.938 1 92.19 92 ILE B C 1
ATOM 5237 O O . ILE B 1 92 ? -27.969 -12.312 -22.359 1 92.19 92 ILE B O 1
ATOM 5241 N N . VAL B 1 93 ? -26.266 -12.469 -20.906 1 88.06 93 VAL B N 1
ATOM 5242 C CA . VAL B 1 93 ? -26.656 -11.25 -20.203 1 88.06 93 VAL B CA 1
ATOM 5243 C C . VAL B 1 93 ? -26.531 -10.055 -21.141 1 88.06 93 VAL B C 1
ATOM 5245 O O . VAL B 1 93 ? -27.312 -9.102 -21.047 1 88.06 93 VAL B O 1
ATOM 5248 N N . ALA B 1 94 ? -25.578 -10.062 -22.031 1 88.94 94 ALA B N 1
ATOM 5249 C CA . ALA B 1 94 ? -25.391 -8.984 -23 1 88.94 94 ALA B CA 1
ATOM 5250 C C . ALA B 1 94 ? -26.562 -8.945 -23.984 1 88.94 94 ALA B C 1
ATOM 5252 O O . ALA B 1 94 ? -26.938 -7.875 -24.469 1 88.94 94 ALA B O 1
ATOM 5253 N N . GLN B 1 95 ? -27.109 -10.062 -24.266 1 89.88 95 GLN B N 1
ATOM 5254 C CA . GLN B 1 95 ? -28.156 -10.18 -25.281 1 89.88 95 GLN B CA 1
ATOM 5255 C C . GLN B 1 95 ? -29.531 -9.992 -24.672 1 89.88 95 GLN B C 1
ATOM 5257 O O . GLN B 1 95 ? -30.469 -9.57 -25.344 1 89.88 95 GLN B O 1
ATOM 5262 N N . ASP B 1 96 ? -29.688 -10.336 -23.453 1 90.75 96 ASP B N 1
ATOM 5263 C CA . ASP B 1 96 ? -30.969 -10.289 -22.766 1 90.75 96 ASP B CA 1
ATOM 5264 C C . ASP B 1 96 ? -30.875 -9.453 -21.5 1 90.75 96 ASP B C 1
ATOM 5266 O O . ASP B 1 96 ? -30.516 -9.961 -20.438 1 90.75 96 ASP B O 1
ATOM 5270 N N . LYS B 1 97 ? -31.359 -8.234 -21.594 1 85.62 97 LYS B N 1
ATOM 5271 C CA . LYS B 1 97 ? -31.234 -7.27 -20.5 1 85.62 97 LYS B CA 1
ATOM 5272 C C . LYS B 1 97 ? -32.25 -7.551 -19.406 1 85.62 97 LYS B C 1
ATOM 5274 O O . LYS B 1 97 ? -32.188 -6.953 -18.328 1 85.62 97 LYS B O 1
ATOM 5279 N N . LYS B 1 98 ? -33.125 -8.547 -19.656 1 88.75 98 LYS B N 1
ATOM 5280 C CA . LYS B 1 98 ? -34.156 -8.867 -18.672 1 88.75 98 LYS B CA 1
ATOM 5281 C C . LYS B 1 98 ? -33.656 -9.867 -17.641 1 88.75 98 LYS B C 1
ATOM 5283 O O . LYS B 1 98 ? -34.312 -10.117 -16.625 1 88.75 98 LYS B O 1
ATOM 5288 N N . VAL B 1 99 ? -32.5 -10.414 -17.891 1 89.88 99 VAL B N 1
ATOM 5289 C CA . VAL B 1 99 ? -31.938 -11.445 -17.031 1 89.88 99 VAL B CA 1
ATOM 5290 C C . VAL B 1 99 ? -31.391 -10.805 -15.758 1 89.88 99 VAL B C 1
ATOM 5292 O O . VAL B 1 99 ? -30.766 -9.734 -15.812 1 89.88 99 VAL B O 1
ATOM 5295 N N . SER B 1 100 ? -31.734 -11.445 -14.656 1 89.5 100 SER B N 1
ATOM 5296 C CA . SER B 1 100 ? -31.156 -11 -13.398 1 89.5 100 SER B CA 1
ATOM 5297 C C . SER B 1 100 ? -29.656 -11.297 -13.344 1 89.5 100 SER B C 1
ATOM 5299 O O . SER B 1 100 ? -29.141 -12.031 -14.18 1 89.5 100 SER B O 1
ATOM 5301 N N . LYS B 1 101 ? -29.094 -10.703 -12.367 1 91.75 101 LYS B N 1
ATOM 5302 C CA . LYS B 1 101 ? -27.656 -10.852 -12.195 1 91.75 101 LYS B CA 1
ATOM 5303 C C . LYS B 1 101 ? -27.281 -12.305 -11.906 1 91.75 101 LYS B C 1
ATOM 5305 O O . LYS B 1 101 ? -27.812 -12.914 -10.977 1 91.75 101 LYS B O 1
ATOM 5310 N N . ILE B 1 102 ? -26.516 -12.961 -12.781 1 95.56 102 ILE B N 1
ATOM 5311 C CA . ILE B 1 102 ? -25.906 -14.281 -12.602 1 95.56 102 ILE B CA 1
ATOM 5312 C C . ILE B 1 102 ? -24.391 -14.164 -12.672 1 95.56 102 ILE B C 1
ATOM 5314 O O . ILE B 1 102 ? -23.859 -13.5 -13.562 1 95.56 102 ILE B O 1
ATOM 5318 N N . GLN B 1 103 ? -23.797 -14.742 -11.68 1 96.06 103 GLN B N 1
ATOM 5319 C CA . GLN B 1 103 ? -22.344 -14.641 -11.664 1 96.06 103 GLN B CA 1
ATOM 5320 C C . GLN B 1 103 ? -21.688 -15.961 -11.266 1 96.06 103 GLN B C 1
ATOM 5322 O O . GLN B 1 103 ? -22.297 -16.766 -10.555 1 96.06 103 GLN B O 1
ATOM 5327 N N . ILE B 1 104 ? -20.547 -16.266 -11.75 1 96.94 104 ILE B N 1
ATOM 5328 C CA . ILE B 1 104 ? -19.641 -17.328 -11.344 1 96.94 104 ILE B CA 1
ATOM 5329 C C . ILE B 1 104 ? -18.219 -16.781 -11.18 1 96.94 104 ILE B C 1
ATOM 5331 O O . ILE B 1 104 ? -17.922 -15.672 -11.641 1 96.94 104 ILE B O 1
ATOM 5335 N N . ASP B 1 105 ? -17.422 -17.453 -10.43 1 95.25 105 ASP B N 1
ATOM 5336 C CA . ASP B 1 105 ? -16.031 -17.031 -10.219 1 95.25 105 ASP B CA 1
ATOM 5337 C C . ASP B 1 105 ? -15.336 -16.781 -11.555 1 95.25 105 ASP B C 1
ATOM 5339 O O . ASP B 1 105 ? -15.539 -17.516 -12.523 1 95.25 105 ASP B O 1
ATOM 5343 N N . SER B 1 106 ? -14.609 -15.672 -11.594 1 90.38 106 SER B N 1
ATOM 5344 C CA . SER B 1 106 ? -13.906 -15.297 -12.812 1 90.38 106 SER B CA 1
ATOM 5345 C C . SER B 1 106 ? -12.422 -15.633 -12.727 1 90.38 106 SER B C 1
ATOM 5347 O O . SER B 1 106 ? -11.766 -15.328 -11.734 1 90.38 106 SER B O 1
ATOM 5349 N N . CYS B 1 107 ? -12.008 -16.234 -13.758 1 90.56 107 CYS B N 1
ATOM 5350 C CA . CYS B 1 107 ? -10.617 -16.656 -13.805 1 90.56 107 CYS B CA 1
ATOM 5351 C C . CYS B 1 107 ? -9.75 -15.617 -14.508 1 90.56 107 CYS B C 1
ATOM 5353 O O . CYS B 1 107 ? -10.234 -14.914 -15.398 1 90.56 107 CYS B O 1
ATOM 5355 N N . GLY B 1 108 ? -8.492 -15.539 -14.039 1 94.19 108 GLY B N 1
ATOM 5356 C CA . GLY B 1 108 ? -7.492 -14.789 -14.781 1 94.19 108 GLY B CA 1
ATOM 5357 C C . GLY B 1 108 ? -6.691 -15.656 -15.742 1 94.19 108 GLY B C 1
ATOM 5358 O O . GLY B 1 108 ? -7.227 -16.594 -16.328 1 94.19 108 GLY B O 1
ATOM 5359 N N . GLN B 1 109 ? -5.422 -15.25 -15.969 1 97.19 109 GLN B N 1
ATOM 5360 C CA . GLN B 1 109 ? -4.57 -15.961 -16.922 1 97.19 109 GLN B CA 1
ATOM 5361 C C . GLN B 1 109 ? -4.039 -17.266 -16.312 1 97.19 109 GLN B C 1
ATOM 5363 O O . GLN B 1 109 ? -3.645 -18.172 -17.031 1 97.19 109 GLN B O 1
ATOM 5368 N N . GLU B 1 110 ? -4.027 -17.375 -15.016 1 97.88 110 GLU B N 1
ATOM 5369 C CA . GLU B 1 110 ? -3.479 -18.531 -14.312 1 97.88 110 GLU B CA 1
ATOM 5370 C C . GLU B 1 110 ? -4.555 -19.578 -14.047 1 97.88 110 GLU B C 1
ATOM 5372 O O . GLU B 1 110 ? -5.727 -19.234 -13.867 1 97.88 110 GLU B O 1
ATOM 5377 N N . ILE B 1 111 ? -4.18 -20.797 -14.031 1 97.88 111 ILE B N 1
ATOM 5378 C CA . ILE B 1 111 ? -5.066 -21.891 -13.648 1 97.88 111 ILE B CA 1
ATOM 5379 C C . ILE B 1 111 ? -4.875 -22.219 -12.172 1 97.88 111 ILE B C 1
ATOM 5381 O O . ILE B 1 111 ? -3.809 -22.672 -11.758 1 97.88 111 ILE B O 1
ATOM 5385 N N . LEU B 1 112 ? -5.887 -21.969 -11.414 1 96.88 112 LEU B N 1
ATOM 5386 C CA . LEU B 1 112 ? -5.875 -22.203 -9.977 1 96.88 112 LEU B CA 1
ATOM 5387 C C . LEU B 1 112 ? -6.93 -23.234 -9.586 1 96.88 112 LEU B C 1
ATOM 5389 O O . LEU B 1 112 ? -7.902 -23.438 -10.32 1 96.88 112 LEU B O 1
ATOM 5393 N N . GLU B 1 113 ? -6.707 -23.953 -8.539 1 96.12 113 GLU B N 1
ATOM 5394 C CA . GLU B 1 113 ? -7.777 -24.766 -7.973 1 96.12 113 GLU B CA 1
ATOM 5395 C C . GLU B 1 113 ? -8.867 -23.906 -7.352 1 96.12 113 GLU B C 1
ATOM 5397 O O . GLU B 1 113 ? -8.578 -23.062 -6.5 1 96.12 113 GLU B O 1
ATOM 5402 N N . ARG B 1 114 ? -10.07 -24.062 -7.836 1 96.44 114 ARG B N 1
ATOM 5403 C CA . ARG B 1 114 ? -11.172 -23.203 -7.414 1 96.44 114 ARG B CA 1
ATOM 5404 C C . ARG B 1 114 ? -12.367 -24.047 -6.945 1 96.44 114 ARG B C 1
ATOM 5406 O O . ARG B 1 114 ? -12.391 -25.266 -7.141 1 96.44 114 ARG B O 1
ATOM 5413 N N . THR B 1 115 ? -13.32 -23.328 -6.383 1 96.06 115 THR B N 1
ATOM 5414 C CA . THR B 1 115 ? -14.539 -23.984 -5.922 1 96.06 115 THR B CA 1
ATOM 5415 C C . THR B 1 115 ? -15.695 -23.703 -6.875 1 96.06 115 THR B C 1
ATOM 5417 O O . THR B 1 115 ? -16.812 -24.188 -6.668 1 96.06 115 THR B O 1
ATOM 5420 N N . ALA B 1 116 ? -15.445 -23 -7.945 1 96.81 116 ALA B N 1
ATOM 5421 C CA . ALA B 1 116 ? -16.5 -22.594 -8.859 1 96.81 116 ALA B CA 1
ATOM 5422 C C . ALA B 1 116 ? -17.109 -23.797 -9.57 1 96.81 116 ALA B C 1
ATOM 5424 O O . ALA B 1 116 ? -18.344 -23.922 -9.633 1 96.81 116 ALA B O 1
ATOM 5425 N N . VAL B 1 117 ? -16.297 -24.625 -10.148 1 97.44 117 VAL B N 1
ATOM 5426 C CA . VAL B 1 117 ? -16.719 -25.875 -10.75 1 97.44 117 VAL B CA 1
ATOM 5427 C C . VAL B 1 117 ? -15.945 -27.031 -10.117 1 97.44 117 VAL B C 1
ATOM 5429 O O . VAL B 1 117 ? -14.719 -27.078 -10.188 1 97.44 117 VAL B O 1
ATOM 5432 N N . VAL B 1 118 ? -16.688 -27.984 -9.547 1 95.69 118 VAL B N 1
ATOM 5433 C CA . VAL B 1 118 ? -16.078 -29.109 -8.852 1 95.69 118 VAL B CA 1
ATOM 5434 C C . VAL B 1 118 ? -16.5 -30.422 -9.531 1 95.69 118 VAL B C 1
ATOM 5436 O O . VAL B 1 118 ? -17.703 -30.672 -9.727 1 95.69 118 VAL B O 1
ATOM 5439 N N . ILE B 1 119 ? -15.516 -31.141 -9.867 1 95.5 119 ILE B N 1
ATOM 5440 C CA . ILE B 1 119 ? -15.773 -32.438 -10.469 1 95.5 119 ILE B CA 1
ATOM 5441 C C . ILE B 1 119 ? -15.633 -33.531 -9.406 1 95.5 119 ILE B C 1
ATOM 5443 O O . ILE B 1 119 ? -14.555 -33.75 -8.844 1 95.5 119 ILE B O 1
ATOM 5447 N N . LYS B 1 120 ? -16.688 -34.125 -9.172 1 91.56 120 LYS B N 1
ATOM 5448 C CA . LYS B 1 120 ? -16.719 -35.25 -8.227 1 91.56 120 LYS B CA 1
ATOM 5449 C C . LYS B 1 120 ? -16.828 -36.594 -8.961 1 91.56 120 LYS B C 1
ATOM 5451 O O . LYS B 1 120 ? -16.766 -36.625 -10.188 1 91.56 120 LYS B O 1
ATOM 5456 N N . ASN B 1 121 ? -16.906 -37.625 -8.242 1 89.75 121 ASN B N 1
ATOM 5457 C CA . ASN B 1 121 ? -16.891 -38.969 -8.82 1 89.75 121 ASN B CA 1
ATOM 5458 C C . ASN B 1 121 ? -18.078 -39.188 -9.75 1 89.75 121 ASN B C 1
ATOM 5460 O O . ASN B 1 121 ? -17.938 -39.812 -10.805 1 89.75 121 ASN B O 1
ATOM 5464 N N . ARG B 1 122 ? -19.25 -38.594 -9.367 1 92.56 122 ARG B N 1
ATOM 5465 C CA . ARG B 1 122 ? -20.438 -38.906 -10.156 1 92.56 122 ARG B CA 1
ATOM 5466 C C . ARG B 1 122 ? -21.109 -37.656 -10.695 1 92.56 122 ARG B C 1
ATOM 5468 O O . ARG B 1 122 ? -22.078 -37.75 -11.453 1 92.56 122 ARG B O 1
ATOM 5475 N N . GLN B 1 123 ? -20.578 -36.562 -10.328 1 96 123 GLN B N 1
ATOM 5476 C CA . GLN B 1 123 ? -21.281 -35.344 -10.695 1 96 123 GLN B CA 1
ATOM 5477 C C . GLN B 1 123 ? -20.312 -34.188 -10.945 1 96 123 GLN B C 1
ATOM 5479 O O . GLN B 1 123 ? -19.156 -34.25 -10.516 1 96 123 GLN B O 1
ATOM 5484 N N . ILE B 1 124 ? -20.734 -33.281 -11.695 1 97.12 124 ILE B N 1
ATOM 5485 C CA . ILE B 1 124 ? -20.094 -31.984 -11.875 1 97.12 124 ILE B CA 1
ATOM 5486 C C . ILE B 1 124 ? -20.969 -30.875 -11.289 1 97.12 124 ILE B C 1
ATOM 5488 O O . ILE B 1 124 ? -22.156 -30.812 -11.586 1 97.12 124 ILE B O 1
ATOM 5492 N N . GLU B 1 125 ? -20.406 -30.125 -10.445 1 96.94 125 GLU B N 1
ATOM 5493 C CA . GLU B 1 125 ? -21.141 -29.078 -9.75 1 96.94 125 GLU B CA 1
ATOM 5494 C C . GLU B 1 125 ? -20.594 -27.703 -10.078 1 96.94 125 GLU B C 1
ATOM 5496 O O . GLU B 1 125 ? -19.406 -27.453 -9.93 1 96.94 125 GLU B O 1
ATOM 5501 N N . ALA B 1 126 ? -21.453 -26.828 -10.617 1 97.75 126 ALA B N 1
ATOM 5502 C CA . ALA B 1 126 ? -21.109 -25.422 -10.82 1 97.75 126 ALA B CA 1
ATOM 5503 C C . ALA B 1 126 ? -21.781 -24.547 -9.766 1 97.75 126 ALA B C 1
ATOM 5505 O O . ALA B 1 126 ? -23 -24.594 -9.602 1 97.75 126 ALA B O 1
ATOM 5506 N N . ARG B 1 127 ? -21.031 -23.781 -9.117 1 97.5 127 ARG B N 1
ATOM 5507 C CA . ARG B 1 127 ? -21.531 -22.938 -8.047 1 97.5 127 ARG B CA 1
ATOM 5508 C C . ARG B 1 127 ? -21.656 -21.484 -8.508 1 97.5 127 ARG B C 1
ATOM 5510 O O . ARG B 1 127 ? -20.656 -20.859 -8.875 1 97.5 127 ARG B O 1
ATOM 5517 N N . ILE B 1 128 ? -22.859 -20.922 -8.398 1 97.25 128 ILE B N 1
ATOM 5518 C CA . ILE B 1 128 ? -23.125 -19.594 -8.977 1 97.25 128 ILE B CA 1
ATOM 5519 C C . ILE B 1 128 ? -23.828 -18.719 -7.953 1 97.25 128 ILE B C 1
ATOM 5521 O O . ILE B 1 128 ? -24.266 -19.188 -6.902 1 97.25 128 ILE B O 1
ATOM 5525 N N . GLU B 1 129 ? -23.766 -17.469 -8.242 1 96.44 129 GLU B N 1
ATOM 5526 C CA . GLU B 1 129 ? -24.516 -16.469 -7.488 1 96.44 129 GLU B CA 1
ATOM 5527 C C . GLU B 1 129 ? -25.562 -15.781 -8.359 1 96.44 129 GLU B C 1
ATOM 5529 O O . GLU B 1 129 ? -25.281 -15.422 -9.508 1 96.44 129 GLU B O 1
ATOM 5534 N N . VAL B 1 130 ? -26.734 -15.703 -7.809 1 96.38 130 VAL B N 1
ATOM 5535 C CA . VAL B 1 130 ? -27.828 -15.102 -8.57 1 96.38 130 VAL B CA 1
ATOM 5536 C C . VAL B 1 130 ? -28.484 -13.992 -7.742 1 96.38 130 VAL B C 1
ATOM 5538 O O . VAL B 1 130 ? -28.938 -14.227 -6.621 1 96.38 130 VAL B O 1
ATOM 5541 N N . GLY B 1 131 ? -28.453 -12.828 -8.32 1 95.75 131 GLY B N 1
ATOM 5542 C CA . GLY B 1 131 ? -29.203 -11.742 -7.711 1 95.75 131 GLY B CA 1
ATOM 5543 C C . GLY B 1 131 ? -30.688 -11.812 -8.016 1 95.75 131 GLY B C 1
ATOM 5544 O O . GLY B 1 131 ? -31.109 -11.625 -9.156 1 95.75 131 GLY B O 1
ATOM 5545 N N . LEU B 1 132 ? -31.406 -11.984 -6.961 1 96.44 132 LEU B N 1
ATOM 5546 C CA . LEU B 1 132 ? -32.844 -12.062 -7.156 1 96.44 132 LEU B CA 1
ATOM 5547 C C . LEU B 1 132 ? -33.438 -10.672 -7.371 1 96.44 132 LEU B C 1
ATOM 5549 O O . LEU B 1 132 ? -33.25 -9.766 -6.559 1 96.44 132 LEU B O 1
ATOM 5553 N N . PRO B 1 133 ? -34.125 -10.516 -8.414 1 95.5 133 PRO B N 1
ATOM 5554 C CA . PRO B 1 133 ? -34.562 -9.172 -8.828 1 95.5 133 PRO B CA 1
ATOM 5555 C C . PRO B 1 133 ? -35.719 -8.641 -8.008 1 95.5 133 PRO B C 1
ATOM 5557 O O . PRO B 1 133 ? -36.594 -9.422 -7.574 1 95.5 133 PRO B O 1
ATOM 5560 N N . ALA B 1 134 ? -35.75 -7.355 -7.891 1 94.31 134 ALA B N 1
ATOM 5561 C CA . ALA B 1 134 ? -36.812 -6.664 -7.199 1 94.31 134 ALA B CA 1
ATOM 5562 C C . ALA B 1 134 ? -36.938 -5.219 -7.676 1 94.31 134 ALA B C 1
ATOM 5564 O O . ALA B 1 134 ? -36 -4.664 -8.242 1 94.31 134 ALA B O 1
ATOM 5565 N N . ARG B 1 135 ? -38.031 -4.691 -7.672 1 91.69 135 ARG B N 1
ATOM 5566 C CA . ARG B 1 135 ? -38.312 -3.258 -7.723 1 91.69 135 ARG B CA 1
ATOM 5567 C C . ARG B 1 135 ? -38.469 -2.678 -6.324 1 91.69 135 ARG B C 1
ATOM 5569 O O . ARG B 1 135 ? -39.531 -2.82 -5.707 1 91.69 135 ARG B O 1
ATOM 5576 N N . GLY B 1 136 ? -37.406 -2.008 -5.961 1 85.56 136 GLY B N 1
ATOM 5577 C CA . GLY B 1 136 ? -37.344 -1.73 -4.531 1 85.56 136 GLY B CA 1
ATOM 5578 C C . GLY B 1 136 ? -37.281 -2.984 -3.684 1 85.56 136 GLY B C 1
ATOM 5579 O O . GLY B 1 136 ? -36.281 -3.729 -3.762 1 85.56 136 GLY B O 1
ATOM 5580 N N . ARG B 1 137 ? -38.406 -3.227 -2.994 1 88.5 137 ARG B N 1
ATOM 5581 C CA . ARG B 1 137 ? -38.469 -4.438 -2.18 1 88.5 137 ARG B CA 1
ATOM 5582 C C . ARG B 1 137 ? -39.594 -5.355 -2.635 1 88.5 137 ARG B C 1
ATOM 5584 O O . ARG B 1 137 ? -39.969 -6.277 -1.915 1 88.5 137 ARG B O 1
ATOM 5591 N N . THR B 1 138 ? -40.062 -5.102 -3.852 1 94.25 138 THR B N 1
ATOM 5592 C CA . THR B 1 138 ? -41.125 -5.91 -4.457 1 94.25 138 THR B CA 1
ATOM 5593 C C . THR B 1 138 ? -40.531 -6.914 -5.445 1 94.25 138 THR B C 1
ATOM 5595 O O . THR B 1 138 ? -39.812 -6.531 -6.363 1 94.25 138 THR B O 1
ATOM 5598 N N . ILE B 1 139 ? -40.938 -8.133 -5.285 1 96.56 139 ILE B N 1
ATOM 5599 C CA . ILE B 1 139 ? -40.375 -9.234 -6.051 1 96.56 139 ILE B CA 1
ATOM 5600 C C . ILE B 1 139 ? -40.75 -9.102 -7.52 1 96.56 139 ILE B C 1
ATOM 5602 O O . ILE B 1 139 ? -41.906 -8.82 -7.84 1 96.56 139 ILE B O 1
ATOM 5606 N N . LEU B 1 140 ? -39.781 -9.289 -8.336 1 96.38 140 LEU B N 1
ATOM 5607 C CA . LEU B 1 140 ? -40.031 -9.453 -9.766 1 96.38 140 LEU B CA 1
ATOM 5608 C C . LEU B 1 140 ? -39.969 -10.922 -10.164 1 96.38 140 LEU B C 1
ATOM 5610 O O . LEU B 1 140 ? -39 -11.359 -10.773 1 96.38 140 LEU B O 1
ATOM 5614 N N . GLY B 1 141 ? -41 -11.633 -9.93 1 96.12 141 GLY B N 1
ATOM 5615 C CA . GLY B 1 141 ? -41.062 -13.078 -10.078 1 96.12 141 GLY B CA 1
ATOM 5616 C C . GLY B 1 141 ? -40.906 -13.531 -11.523 1 96.12 141 GLY B C 1
ATOM 5617 O O . GLY B 1 141 ? -40.344 -14.586 -11.797 1 96.12 141 GLY B O 1
ATOM 5618 N N . ARG B 1 142 ? -41.406 -12.789 -12.453 1 95.56 142 ARG B N 1
ATOM 5619 C CA . ARG B 1 142 ? -41.344 -13.117 -13.867 1 95.56 142 ARG B CA 1
ATOM 5620 C C . ARG B 1 142 ? -39.906 -13.07 -14.367 1 95.56 142 ARG B C 1
ATOM 5622 O O . ARG B 1 142 ? -39.5 -13.914 -15.164 1 95.56 142 ARG B O 1
ATOM 5629 N N . ILE B 1 143 ? -39.219 -12.086 -13.867 1 96.31 143 ILE B N 1
ATOM 5630 C CA . ILE B 1 143 ? -37.812 -11.945 -14.258 1 96.31 143 ILE B CA 1
ATOM 5631 C C . ILE B 1 143 ? -37 -13.086 -13.656 1 96.31 143 ILE B C 1
ATOM 5633 O O . ILE B 1 143 ? -36.156 -13.664 -14.328 1 96.31 143 ILE B O 1
ATOM 5637 N N . ALA B 1 144 ? -37.281 -13.383 -12.414 1 97.44 144 ALA B N 1
ATOM 5638 C CA . ALA B 1 144 ? -36.594 -14.5 -11.758 1 97.44 144 ALA B CA 1
ATOM 5639 C C . ALA B 1 144 ? -36.875 -15.812 -12.484 1 97.44 144 ALA B C 1
ATOM 5641 O O . ALA B 1 144 ? -35.969 -16.641 -12.656 1 97.44 144 ALA B O 1
ATOM 5642 N N . ARG B 1 145 ? -38.125 -15.961 -12.859 1 97 145 ARG B N 1
ATOM 5643 C CA . ARG B 1 145 ? -38.531 -17.141 -13.609 1 97 145 ARG B CA 1
ATOM 5644 C C . ARG B 1 145 ? -37.781 -17.234 -14.938 1 97 145 ARG B C 1
ATOM 5646 O O . ARG B 1 145 ? -37.25 -18.297 -15.289 1 97 145 ARG B O 1
ATOM 5653 N N . HIS B 1 146 ? -37.781 -16.172 -15.602 1 97 146 HIS B N 1
ATOM 5654 C CA . HIS B 1 146 ? -37.062 -16.141 -16.875 1 97 146 HIS B CA 1
ATOM 5655 C C . HIS B 1 146 ? -35.594 -16.5 -16.688 1 97 146 HIS B C 1
ATOM 5657 O O . HIS B 1 146 ? -35.031 -17.297 -17.453 1 97 146 HIS B O 1
ATOM 5663 N N . THR B 1 147 ? -34.969 -16.016 -15.664 1 97.44 147 THR B N 1
ATOM 5664 C CA . THR B 1 147 ? -33.562 -16.203 -15.391 1 97.44 147 THR B CA 1
ATOM 5665 C C . THR B 1 147 ? -33.25 -17.672 -15.039 1 97.44 147 THR B C 1
ATOM 5667 O O . THR B 1 147 ? -32.375 -18.281 -15.609 1 97.44 147 THR B O 1
ATOM 5670 N N . LEU B 1 148 ? -34.062 -18.266 -14.219 1 97.75 148 LEU B N 1
ATOM 5671 C CA . LEU B 1 148 ? -33.75 -19.578 -13.656 1 97.75 148 LEU B CA 1
ATOM 5672 C C . LEU B 1 148 ? -34.281 -20.703 -14.531 1 97.75 148 LEU B C 1
ATOM 5674 O O . LEU B 1 148 ? -33.719 -21.781 -14.617 1 97.75 148 LEU B O 1
ATOM 5678 N N . ILE B 1 149 ? -35.406 -20.422 -15.211 1 97.12 149 ILE B N 1
ATOM 5679 C CA . ILE B 1 149 ? -36.125 -21.5 -15.922 1 97.12 149 ILE B CA 1
ATOM 5680 C C . ILE B 1 149 ? -35.719 -21.469 -17.406 1 97.12 149 ILE B C 1
ATOM 5682 O O . ILE B 1 149 ? -35.594 -22.516 -18.031 1 97.12 149 ILE B O 1
ATOM 5686 N N . ASN B 1 150 ? -35.562 -20.312 -17.906 1 95.88 150 ASN B N 1
ATOM 5687 C CA . ASN B 1 150 ? -35.344 -20.219 -19.344 1 95.88 150 ASN B CA 1
ATOM 5688 C C . ASN B 1 150 ? -33.844 -20.031 -19.641 1 95.88 150 ASN B C 1
ATOM 5690 O O . ASN B 1 150 ? -33.312 -20.672 -20.547 1 95.88 150 ASN B O 1
ATOM 5694 N N . VAL B 1 151 ? -33.188 -19.172 -18.922 1 96.88 151 VAL B N 1
ATOM 5695 C CA . VAL B 1 151 ? -31.844 -18.75 -19.266 1 96.88 151 VAL B CA 1
ATOM 5696 C C . VAL B 1 151 ? -30.828 -19.734 -18.703 1 96.88 151 VAL B C 1
ATOM 5698 O O . VAL B 1 151 ? -29.922 -20.203 -19.406 1 96.88 151 VAL B O 1
ATOM 5701 N N . LEU B 1 152 ? -30.938 -20.109 -17.422 1 97.56 152 LEU B N 1
ATOM 5702 C CA . LEU B 1 152 ? -29.953 -20.938 -16.734 1 97.56 152 LEU B CA 1
ATOM 5703 C C . LEU B 1 152 ? -29.766 -22.266 -17.438 1 97.56 152 LEU B C 1
ATOM 5705 O O . LEU B 1 152 ? -28.641 -22.719 -17.625 1 97.56 152 LEU B O 1
ATOM 5709 N N . PRO B 1 153 ? -30.828 -22.938 -17.844 1 97.25 153 PRO B N 1
ATOM 5710 C CA . PRO B 1 153 ? -30.641 -24.203 -18.562 1 97.25 153 PRO B CA 1
ATOM 5711 C C . PRO B 1 153 ? -29.828 -24.062 -19.844 1 97.25 153 PRO B C 1
ATOM 5713 O O . PRO B 1 153 ? -29.062 -24.953 -20.203 1 97.25 153 PRO B O 1
ATOM 5716 N N . GLN B 1 154 ? -30 -22.938 -20.484 1 96.38 154 GLN B N 1
ATOM 5717 C CA . GLN B 1 154 ? -29.203 -22.688 -21.688 1 96.38 154 GLN B CA 1
ATOM 5718 C C . GLN B 1 154 ? -27.719 -22.578 -21.375 1 96.38 154 GLN B C 1
ATOM 5720 O O . GLN B 1 154 ? -26.875 -23.141 -22.078 1 96.38 154 GLN B O 1
ATOM 5725 N N . ILE B 1 155 ? -27.453 -21.906 -20.328 1 97.12 155 ILE B N 1
ATOM 5726 C CA . ILE B 1 155 ? -26.062 -21.734 -19.906 1 97.12 155 ILE B CA 1
ATOM 5727 C C . ILE B 1 155 ? -25.453 -23.078 -19.547 1 97.12 155 ILE B C 1
ATOM 5729 O O . ILE B 1 155 ? -24.344 -23.406 -19.969 1 97.12 155 ILE B O 1
ATOM 5733 N N . VAL B 1 156 ? -26.219 -23.875 -18.812 1 97.56 156 VAL B N 1
ATOM 5734 C CA . VAL B 1 156 ? -25.75 -25.172 -18.344 1 97.56 156 VAL B CA 1
ATOM 5735 C C . VAL B 1 156 ? -25.5 -26.094 -19.547 1 97.56 156 VAL B C 1
ATOM 5737 O O . VAL B 1 156 ? -24.469 -26.766 -19.609 1 97.56 156 VAL B O 1
ATOM 5740 N N . GLU B 1 157 ? -26.406 -26.094 -20.438 1 96.38 157 GLU B N 1
ATOM 5741 C CA . GLU B 1 157 ? -26.297 -26.938 -21.625 1 96.38 157 GLU B CA 1
ATOM 5742 C C . GLU B 1 157 ? -25.047 -26.594 -22.438 1 96.38 157 GLU B C 1
ATOM 5744 O O . GLU B 1 157 ? -24.359 -27.484 -22.953 1 96.38 157 GLU B O 1
ATOM 5749 N N . HIS B 1 158 ? -24.766 -25.344 -22.516 1 96.19 158 HIS B N 1
ATOM 5750 C CA . HIS B 1 158 ? -23.656 -24.906 -23.359 1 96.19 158 HIS B CA 1
ATOM 5751 C C . HIS B 1 158 ? -22.328 -24.984 -22.609 1 96.19 158 HIS B C 1
ATOM 5753 O O . HIS B 1 158 ? -21.266 -25.109 -23.234 1 96.19 158 HIS B O 1
ATOM 5759 N N . ALA B 1 159 ? -22.375 -25 -21.312 1 96.69 159 ALA B N 1
ATOM 5760 C CA . ALA B 1 159 ? -21.125 -24.875 -20.547 1 96.69 159 ALA B CA 1
ATOM 5761 C C . ALA B 1 159 ? -20.734 -26.219 -19.922 1 96.69 159 ALA B C 1
ATOM 5763 O O . ALA B 1 159 ? -19.547 -26.484 -19.719 1 96.69 159 ALA B O 1
ATOM 5764 N N . LEU B 1 160 ? -21.719 -27.125 -19.641 1 97.44 160 LEU B N 1
ATOM 5765 C CA . LEU B 1 160 ? -21.406 -28.281 -18.812 1 97.44 160 LEU B CA 1
ATOM 5766 C C . LEU B 1 160 ? -21.688 -29.578 -19.578 1 97.44 160 LEU B C 1
ATOM 5768 O O . LEU B 1 160 ? -21.594 -30.656 -19 1 97.44 160 LEU B O 1
ATOM 5772 N N . CYS B 1 161 ? -22.016 -29.469 -20.812 1 97.06 161 CYS B N 1
ATOM 5773 C CA . CYS B 1 161 ? -22.219 -30.656 -21.625 1 97.06 161 CYS B CA 1
ATOM 5774 C C . CYS B 1 161 ? -21.125 -30.797 -22.672 1 97.06 161 CYS B C 1
ATOM 5776 O O . CYS B 1 161 ? -20.906 -29.906 -23.484 1 97.06 161 CYS B O 1
ATOM 5778 N N . TYR B 1 162 ? -20.547 -31.953 -22.719 1 96.94 162 TYR B N 1
ATOM 5779 C CA . TYR B 1 162 ? -19.406 -32.219 -23.562 1 96.94 162 TYR B CA 1
ATOM 5780 C C . TYR B 1 162 ? -19.734 -31.969 -25.031 1 96.94 162 TYR B C 1
ATOM 5782 O O . TYR B 1 162 ? -18.891 -31.469 -25.781 1 96.94 162 TYR B O 1
ATOM 5790 N N . ARG B 1 163 ? -20.922 -32.219 -25.438 1 95.38 163 ARG B N 1
ATOM 5791 C CA . ARG B 1 163 ? -21.344 -32.094 -26.844 1 95.38 163 ARG B CA 1
ATOM 5792 C C . ARG B 1 163 ? -21.328 -30.641 -27.297 1 95.38 163 ARG B C 1
ATOM 5794 O O . ARG B 1 163 ? -21.219 -30.375 -28.5 1 95.38 163 ARG B O 1
ATOM 5801 N N . ASN B 1 164 ? -21.453 -29.719 -26.375 1 95.5 164 ASN B N 1
ATOM 5802 C CA . ASN B 1 164 ? -21.609 -28.312 -26.766 1 95.5 164 ASN B CA 1
ATOM 5803 C C . ASN B 1 164 ? -20.328 -27.516 -26.531 1 95.5 164 ASN B C 1
ATOM 5805 O O . ASN B 1 164 ? -20.234 -26.359 -26.938 1 95.5 164 ASN B O 1
ATOM 5809 N N . ILE B 1 165 ? -19.406 -28.156 -25.859 1 95.12 165 ILE B N 1
ATOM 5810 C CA . ILE B 1 165 ? -18.172 -27.438 -25.578 1 95.12 165 ILE B CA 1
ATOM 5811 C C . ILE B 1 165 ? -17.188 -27.609 -26.734 1 95.12 165 ILE B C 1
ATOM 5813 O O . ILE B 1 165 ? -17.344 -28.531 -27.547 1 95.12 165 ILE B O 1
ATOM 5817 N N . ASN B 1 166 ? -16.297 -26.672 -26.906 1 96.81 166 ASN B N 1
ATOM 5818 C CA . ASN B 1 166 ? -15.211 -26.812 -27.859 1 96.81 166 ASN B CA 1
ATOM 5819 C C . ASN B 1 166 ? -14.188 -27.859 -27.422 1 96.81 166 ASN B C 1
ATOM 5821 O O . ASN B 1 166 ? -13.219 -27.531 -26.734 1 96.81 166 ASN B O 1
ATOM 5825 N N . VAL B 1 167 ? -14.344 -29.016 -27.891 1 95.88 167 VAL B N 1
ATOM 5826 C CA . VAL B 1 167 ? -13.578 -30.188 -27.469 1 95.88 167 VAL B CA 1
ATOM 5827 C C . VAL B 1 167 ? -12.094 -29.953 -27.719 1 95.88 167 VAL B C 1
ATOM 5829 O O . VAL B 1 167 ? -11.25 -30.297 -26.891 1 95.88 167 VAL B O 1
ATOM 5832 N N . SER B 1 168 ? -11.82 -29.406 -28.828 1 96.88 168 SER B N 1
ATOM 5833 C CA . SER B 1 168 ? -10.43 -29.156 -29.203 1 96.88 168 SER B CA 1
ATOM 5834 C C . SER B 1 168 ? -9.75 -28.25 -28.188 1 96.88 168 SER B C 1
ATOM 5836 O O . SER B 1 168 ? -8.633 -28.516 -27.75 1 96.88 168 SER B O 1
ATOM 5838 N N . GLN B 1 169 ? -10.406 -27.203 -27.828 1 97.19 169 GLN B N 1
ATOM 5839 C CA . GLN B 1 169 ? -9.859 -26.266 -26.859 1 97.19 169 GLN B CA 1
ATOM 5840 C C . GLN B 1 169 ? -9.711 -26.906 -25.484 1 97.19 169 GLN B C 1
ATOM 5842 O O . GLN B 1 169 ? -8.734 -26.641 -24.781 1 97.19 169 GLN B O 1
ATOM 5847 N N . LEU B 1 170 ? -10.68 -27.672 -25.125 1 97.81 170 LEU B N 1
ATOM 5848 C CA . LEU B 1 170 ? -10.625 -28.375 -23.844 1 97.81 170 LEU B CA 1
ATOM 5849 C C . LEU B 1 170 ? -9.43 -29.328 -23.797 1 97.81 170 LEU B C 1
ATOM 5851 O O . LEU B 1 170 ? -8.672 -29.328 -22.828 1 97.81 170 LEU B O 1
ATOM 5855 N N . GLU B 1 171 ? -9.273 -30.094 -24.828 1 97 171 GLU B N 1
ATOM 5856 C CA . GLU B 1 171 ? -8.172 -31.047 -24.891 1 97 171 GLU B CA 1
ATOM 5857 C C . GLU B 1 171 ? -6.824 -30.344 -24.906 1 97 171 GLU B C 1
ATOM 5859 O O . GLU B 1 171 ? -5.871 -30.797 -24.266 1 97 171 GLU B O 1
ATOM 5864 N N . GLN B 1 172 ? -6.816 -29.281 -25.578 1 97.19 172 GLN B N 1
ATOM 5865 C CA . GLN B 1 172 ? -5.598 -28.484 -25.609 1 97.19 172 GLN B CA 1
ATOM 5866 C C . GLN B 1 172 ? -5.23 -27.969 -24.219 1 97.19 172 GLN B C 1
ATOM 5868 O O . GLN B 1 172 ? -4.059 -27.984 -23.844 1 97.19 172 GLN B O 1
ATOM 5873 N N . GLN B 1 173 ? -6.176 -27.5 -23.469 1 97.75 173 GLN B N 1
ATOM 5874 C CA . GLN B 1 173 ? -5.914 -27 -22.125 1 97.75 173 GLN B CA 1
ATOM 5875 C C . GLN B 1 173 ? -5.402 -28.109 -21.219 1 97.75 173 GLN B C 1
ATOM 5877 O O . GLN B 1 173 ? -4.473 -27.906 -20.438 1 97.75 173 GLN B O 1
ATOM 5882 N N . VAL B 1 174 ? -6.039 -29.25 -21.297 1 97.88 174 VAL B N 1
ATOM 5883 C CA . VAL B 1 174 ? -5.637 -30.375 -20.484 1 97.88 174 VAL B CA 1
ATOM 5884 C C . VAL B 1 174 ? -4.203 -30.781 -20.828 1 97.88 174 VAL B C 1
ATOM 5886 O O . VAL B 1 174 ? -3.373 -30.969 -19.938 1 97.88 174 VAL B O 1
ATOM 5889 N N . GLU B 1 175 ? -3.953 -30.875 -22.109 1 97.62 175 GLU B N 1
ATOM 5890 C CA . GLU B 1 175 ? -2.613 -31.25 -22.562 1 97.62 175 GLU B CA 1
ATOM 5891 C C . GLU B 1 175 ? -1.577 -30.219 -22.094 1 97.62 175 GLU B C 1
ATOM 5893 O O . GLU B 1 175 ? -0.501 -30.594 -21.625 1 97.62 175 GLU B O 1
ATOM 5898 N N . LEU B 1 176 ? -1.879 -29 -22.266 1 98.06 176 LEU B N 1
ATOM 5899 C CA . LEU B 1 176 ? -0.974 -27.922 -21.875 1 98.06 176 LEU B CA 1
ATOM 5900 C C . LEU B 1 176 ? -0.666 -27.984 -20.375 1 98.06 176 LEU B C 1
ATOM 5902 O O . LEU B 1 176 ? 0.487 -27.828 -19.969 1 98.06 176 LEU B O 1
ATOM 5906 N N . MET B 1 177 ? -1.678 -28.188 -19.594 1 97.88 177 MET B N 1
ATOM 5907 C CA . MET B 1 177 ? -1.474 -28.266 -18.156 1 97.88 177 MET B CA 1
ATOM 5908 C C . MET B 1 177 ? -0.567 -29.438 -17.781 1 97.88 177 MET B C 1
ATOM 5910 O O . MET B 1 177 ? 0.304 -29.297 -16.922 1 97.88 177 MET B O 1
ATOM 5914 N N . ILE B 1 178 ? -0.763 -30.547 -18.391 1 97.69 178 ILE B N 1
ATOM 5915 C CA . ILE B 1 178 ? 0.073 -31.719 -18.172 1 97.69 178 ILE B CA 1
ATOM 5916 C C . ILE B 1 178 ? 1.517 -31.406 -18.562 1 97.69 178 ILE B C 1
ATOM 5918 O O . ILE B 1 178 ? 2.451 -31.734 -17.828 1 97.69 178 ILE B O 1
ATOM 5922 N N . ASP B 1 179 ? 1.664 -30.766 -19.703 1 98.25 179 ASP B N 1
ATOM 5923 C CA . ASP B 1 179 ? 2.99 -30.359 -20.172 1 98.25 179 ASP B CA 1
ATOM 5924 C C . ASP B 1 179 ? 3.68 -29.453 -19.156 1 98.25 179 ASP B C 1
ATOM 5926 O O . ASP B 1 179 ? 4.859 -29.641 -18.844 1 98.25 179 ASP B O 1
ATOM 5930 N N . GLN B 1 180 ? 2.982 -28.516 -18.688 1 98.5 180 GLN B N 1
ATOM 5931 C CA . GLN B 1 180 ? 3.535 -27.562 -17.734 1 98.5 180 GLN B CA 1
ATOM 5932 C C . GLN B 1 180 ? 3.977 -28.266 -16.453 1 98.5 180 GLN B C 1
ATOM 5934 O O . GLN B 1 180 ? 5.055 -27.984 -15.93 1 98.5 180 GLN B O 1
ATOM 5939 N N . GLU B 1 181 ? 3.15 -29.203 -15.992 1 97.94 181 GLU B N 1
ATOM 5940 C CA . GLU B 1 181 ? 3.498 -29.938 -14.781 1 97.94 181 GLU B CA 1
ATOM 5941 C C . GLU B 1 181 ? 4.691 -30.859 -15.016 1 97.94 181 GLU B C 1
ATOM 5943 O O . GLU B 1 181 ? 5.512 -31.078 -14.125 1 97.94 181 GLU B O 1
ATOM 5948 N N . GLU B 1 182 ? 4.746 -31.391 -16.172 1 97.81 182 GLU B N 1
ATOM 5949 C CA . GLU B 1 182 ? 5.887 -32.25 -16.516 1 97.81 182 GLU B CA 1
ATOM 5950 C C . GLU B 1 182 ? 7.184 -31.438 -16.531 1 97.81 182 GLU B C 1
ATOM 5952 O O . GLU B 1 182 ? 8.227 -31.906 -16.078 1 97.81 182 GLU B O 1
ATOM 5957 N N . ILE B 1 183 ? 7.117 -30.297 -17.094 1 98.44 183 ILE B N 1
ATOM 5958 C CA . ILE B 1 183 ? 8.289 -29.422 -17.094 1 98.44 183 ILE B CA 1
ATOM 5959 C C . ILE B 1 183 ? 8.703 -29.109 -15.664 1 98.44 183 ILE B C 1
ATOM 5961 O O . ILE B 1 183 ? 9.891 -29.141 -15.328 1 98.44 183 ILE B O 1
ATOM 5965 N N . ARG B 1 184 ? 7.785 -28.828 -14.867 1 98 184 ARG B N 1
ATOM 5966 C CA . ARG B 1 184 ? 8.078 -28.516 -13.469 1 98 184 ARG B CA 1
ATOM 5967 C C . ARG B 1 184 ? 8.758 -29.688 -12.781 1 98 184 ARG B C 1
ATOM 5969 O O . ARG B 1 184 ? 9.672 -29.5 -11.969 1 98 184 ARG B O 1
ATOM 5976 N N . GLN B 1 185 ? 8.328 -30.875 -13.062 1 97.19 185 GLN B N 1
ATOM 5977 C CA . GLN B 1 185 ? 8.953 -32.062 -12.516 1 97.19 185 GLN B CA 1
ATOM 5978 C C . GLN B 1 185 ? 10.375 -32.25 -13.031 1 97.19 185 GLN B C 1
ATOM 5980 O O . GLN B 1 185 ? 11.273 -32.656 -12.289 1 97.19 185 GLN B O 1
ATOM 5985 N N . GLN B 1 186 ? 10.492 -31.906 -14.258 1 97.38 186 GLN B N 1
ATOM 5986 C CA . GLN B 1 186 ? 11.812 -32.031 -14.867 1 97.38 186 GLN B CA 1
ATOM 5987 C C . GLN B 1 186 ? 12.797 -31.016 -14.266 1 97.38 186 GLN B C 1
ATOM 5989 O O . GLN B 1 186 ? 14 -31.266 -14.203 1 97.38 186 GLN B O 1
ATOM 5994 N N . LEU B 1 187 ? 12.297 -29.844 -13.867 1 98 187 LEU B N 1
ATOM 5995 C CA . LEU B 1 187 ? 13.164 -28.875 -13.195 1 98 187 LEU B CA 1
ATOM 5996 C C . LEU B 1 187 ? 13.883 -29.516 -12.008 1 98 187 LEU B C 1
ATOM 5998 O O . LEU B 1 187 ? 15.094 -29.359 -11.852 1 98 187 LEU B O 1
ATOM 6002 N N . VAL B 1 188 ? 13.109 -30.266 -11.242 1 95.94 188 VAL B N 1
ATOM 6003 C CA . VAL B 1 188 ? 13.641 -30.891 -10.039 1 95.94 188 VAL B CA 1
ATOM 6004 C C . VAL B 1 188 ? 14.68 -31.953 -10.422 1 95.94 188 VAL B C 1
ATOM 6006 O O . VAL B 1 188 ? 15.773 -31.984 -9.844 1 95.94 188 VAL B O 1
ATOM 6009 N N . LYS B 1 189 ? 14.383 -32.688 -11.398 1 96.31 189 LYS B N 1
ATOM 6010 C CA . LYS B 1 189 ? 15.242 -33.781 -11.812 1 96.31 189 LYS B CA 1
ATOM 6011 C C . LYS B 1 189 ? 16.547 -33.281 -12.398 1 96.31 189 LYS B C 1
ATOM 6013 O O . LYS B 1 189 ? 17.594 -33.906 -12.273 1 96.31 189 LYS B O 1
ATOM 6018 N N . ARG B 1 190 ? 16.516 -32.125 -12.977 1 97.5 190 ARG B N 1
ATOM 6019 C CA . ARG B 1 190 ? 17.672 -31.594 -13.688 1 97.5 190 ARG B CA 1
ATOM 6020 C C . ARG B 1 190 ? 18.375 -30.516 -12.875 1 97.5 190 ARG B C 1
ATOM 6022 O O . ARG B 1 190 ? 19.25 -29.812 -13.391 1 97.5 190 ARG B O 1
ATOM 6029 N N . ASP B 1 191 ? 18 -30.297 -11.672 1 97.25 191 ASP B N 1
ATOM 6030 C CA . ASP B 1 191 ? 18.578 -29.312 -10.758 1 97.25 191 ASP B CA 1
ATOM 6031 C C . ASP B 1 191 ? 18.453 -27.891 -11.32 1 97.25 191 ASP B C 1
ATOM 6033 O O . ASP B 1 191 ? 19.438 -27.156 -11.375 1 97.25 191 ASP B O 1
ATOM 6037 N N . LEU B 1 192 ? 17.266 -27.656 -11.859 1 98.44 192 LEU B N 1
ATOM 6038 C CA . LEU B 1 192 ? 16.891 -26.328 -12.352 1 98.44 192 LEU B CA 1
ATOM 6039 C C . LEU B 1 192 ? 15.852 -25.688 -11.43 1 98.44 192 LEU B C 1
ATOM 6041 O O . LEU B 1 192 ? 15.141 -26.391 -10.703 1 98.44 192 LEU B O 1
ATOM 6045 N N . VAL B 1 193 ? 15.852 -24.375 -11.461 1 98.56 193 VAL B N 1
ATOM 6046 C CA . VAL B 1 193 ? 14.883 -23.688 -10.609 1 98.56 193 VAL B CA 1
ATOM 6047 C C . VAL B 1 193 ? 13.789 -23.062 -11.477 1 98.56 193 VAL B C 1
ATOM 6049 O O . VAL B 1 193 ? 12.695 -22.766 -10.984 1 98.56 193 VAL B O 1
ATOM 6052 N N . ALA B 1 194 ? 14.07 -22.875 -12.773 1 98.69 194 ALA B N 1
ATOM 6053 C CA . ALA B 1 194 ? 13.086 -22.266 -13.672 1 98.69 194 ALA B CA 1
ATOM 6054 C C . ALA B 1 194 ? 13.398 -22.609 -15.125 1 98.69 194 ALA B C 1
ATOM 6056 O O . ALA B 1 194 ? 14.516 -23.016 -15.453 1 98.69 194 ALA B O 1
ATOM 6057 N N . PHE B 1 195 ? 12.445 -22.562 -15.969 1 98.81 195 PHE B N 1
ATOM 6058 C CA . PHE B 1 195 ? 12.531 -22.766 -17.406 1 98.81 195 PHE B CA 1
ATOM 6059 C C . PHE B 1 195 ? 11.734 -21.703 -18.156 1 98.81 195 PHE B C 1
ATOM 6061 O O . PHE B 1 195 ? 10.594 -21.406 -17.797 1 98.81 195 PHE B O 1
ATOM 6068 N N . VAL B 1 196 ? 12.344 -21.031 -19.094 1 98.75 196 VAL B N 1
ATOM 6069 C CA . VAL B 1 196 ? 11.68 -20.062 -19.953 1 98.75 196 VAL B CA 1
ATOM 6070 C C . VAL B 1 196 ? 11.797 -20.5 -21.406 1 98.75 196 VAL B C 1
ATOM 6072 O O . VAL B 1 196 ? 12.898 -20.547 -21.969 1 98.75 196 VAL B O 1
ATOM 6075 N N . ALA B 1 197 ? 10.719 -20.766 -22.016 1 98.69 197 ALA B N 1
ATOM 6076 C CA . ALA B 1 197 ? 10.711 -21.266 -23.375 1 98.69 197 ALA B CA 1
ATOM 6077 C C . ALA B 1 197 ? 11.062 -20.172 -24.375 1 98.69 197 ALA B C 1
ATOM 6079 O O . ALA B 1 197 ? 10.672 -19.016 -24.188 1 98.69 197 ALA B O 1
ATOM 6080 N N . ASN B 1 198 ? 11.812 -20.562 -25.438 1 98.31 198 ASN B N 1
ATOM 6081 C CA . ASN B 1 198 ? 11.969 -19.641 -26.562 1 98.31 198 ASN B CA 1
ATOM 6082 C C . ASN B 1 198 ? 10.625 -19.297 -27.203 1 98.31 198 ASN B C 1
ATOM 6084 O O . ASN B 1 198 ? 9.75 -20.156 -27.312 1 98.31 198 ASN B O 1
ATOM 6088 N N . GLY B 1 199 ? 10.492 -18.031 -27.531 1 97.62 199 GLY B N 1
ATOM 6089 C CA . GLY B 1 199 ? 9.25 -17.609 -28.156 1 97.62 199 GLY B CA 1
ATOM 6090 C C . GLY B 1 199 ? 8.219 -17.109 -27.156 1 97.62 199 GLY B C 1
ATOM 6091 O O . GLY B 1 199 ? 7.168 -16.594 -27.531 1 97.62 199 GLY B O 1
ATOM 6092 N N . ALA B 1 200 ? 8.477 -17.219 -25.891 1 98.25 200 ALA B N 1
ATOM 6093 C CA . ALA B 1 200 ? 7.555 -16.75 -24.859 1 98.25 200 ALA B CA 1
ATOM 6094 C C . ALA B 1 200 ? 7.359 -15.234 -24.953 1 98.25 200 ALA B C 1
ATOM 6096 O O . ALA B 1 200 ? 8.289 -14.508 -25.297 1 98.25 200 ALA B O 1
ATOM 6097 N N . ILE B 1 201 ? 6.199 -14.766 -24.719 1 98.12 201 ILE B N 1
ATOM 6098 C CA . ILE B 1 201 ? 5.875 -13.352 -24.609 1 98.12 201 ILE B CA 1
ATOM 6099 C C . ILE B 1 201 ? 5.766 -12.961 -23.141 1 98.12 201 ILE B C 1
ATOM 6101 O O . ILE B 1 201 ? 4.738 -13.195 -22.5 1 98.12 201 ILE B O 1
ATOM 6105 N N . LEU B 1 202 ? 6.773 -12.227 -22.656 1 96.75 202 LEU B N 1
ATOM 6106 C CA . LEU B 1 202 ? 6.879 -11.969 -21.234 1 96.75 202 LEU B CA 1
ATOM 6107 C C . LEU B 1 202 ? 6.137 -10.695 -20.844 1 96.75 202 LEU B C 1
ATOM 6109 O O . LEU B 1 202 ? 5.43 -10.656 -19.844 1 96.75 202 LEU B O 1
ATOM 6113 N N . PRO B 1 203 ? 6.191 -9.578 -21.656 1 93.69 203 PRO B N 1
ATOM 6114 C CA . PRO B 1 203 ? 5.535 -8.328 -21.266 1 93.69 203 PRO B CA 1
ATOM 6115 C C . PRO B 1 203 ? 4.016 -8.398 -21.391 1 93.69 203 PRO B C 1
ATOM 6117 O O . PRO B 1 203 ? 3.49 -9.203 -22.156 1 93.69 203 PRO B O 1
ATOM 6120 N N . ARG B 1 204 ? 3.365 -7.68 -20.625 1 94.25 204 ARG B N 1
ATOM 6121 C CA . ARG B 1 204 ? 1.907 -7.609 -20.625 1 94.25 204 ARG B CA 1
ATOM 6122 C C . ARG B 1 204 ? 1.421 -6.375 -21.375 1 94.25 204 ARG B C 1
ATOM 6124 O O . ARG B 1 204 ? 2.201 -5.461 -21.656 1 94.25 204 ARG B O 1
ATOM 6131 N N . LYS B 1 205 ? 0.208 -6.426 -21.688 1 91.25 205 LYS B N 1
ATOM 6132 C CA . LYS B 1 205 ? -0.393 -5.367 -22.484 1 91.25 205 LYS B CA 1
ATOM 6133 C C . LYS B 1 205 ? -0.249 -4.008 -21.812 1 91.25 205 LYS B C 1
ATOM 6135 O O . LYS B 1 205 ? 0.041 -3.008 -22.469 1 91.25 205 LYS B O 1
ATOM 6140 N N . SER B 1 206 ? -0.511 -4.012 -20.547 1 82.06 206 SER B N 1
ATOM 6141 C CA . SER B 1 206 ? -0.346 -2.812 -19.734 1 82.06 206 SER B CA 1
ATOM 6142 C C . SER B 1 206 ? -0.143 -3.168 -18.266 1 82.06 206 SER B C 1
ATOM 6144 O O . SER B 1 206 ? -0.222 -4.34 -17.891 1 82.06 206 SER B O 1
ATOM 6146 N N . GLY B 1 207 ? 0.197 -2.197 -17.531 1 76.44 207 GLY B N 1
ATOM 6147 C CA . GLY B 1 207 ? 0.38 -2.426 -16.109 1 76.44 207 GLY B CA 1
ATOM 6148 C C . GLY B 1 207 ? -0.884 -2.893 -15.414 1 76.44 207 GLY B C 1
ATOM 6149 O O . GLY B 1 207 ? -0.822 -3.475 -14.328 1 76.44 207 GLY B O 1
ATOM 6150 N N . VAL B 1 208 ? -2.002 -2.705 -16.031 1 76.44 208 VAL B N 1
ATOM 6151 C CA . VAL B 1 208 ? -3.256 -3.051 -15.367 1 76.44 208 VAL B CA 1
ATOM 6152 C C . VAL B 1 208 ? -3.912 -4.23 -16.078 1 76.44 208 VAL B C 1
ATOM 6154 O O . VAL B 1 208 ? -4.977 -4.695 -15.68 1 76.44 208 VAL B O 1
ATOM 6157 N N . SER B 1 209 ? -3.209 -4.719 -17.125 1 87.31 209 SER B N 1
ATOM 6158 C CA . SER B 1 209 ? -3.723 -5.871 -17.859 1 87.31 209 SER B CA 1
ATOM 6159 C C . SER B 1 209 ? -2.717 -7.02 -17.859 1 87.31 209 SER B C 1
ATOM 6161 O O . SER B 1 209 ? -1.547 -6.824 -18.188 1 87.31 209 SER B O 1
ATOM 6163 N N . ASP B 1 210 ? -3.219 -8.148 -17.562 1 92.44 210 ASP B N 1
ATOM 6164 C CA . ASP B 1 210 ? -2.344 -9.32 -17.5 1 92.44 210 ASP B CA 1
ATOM 6165 C C . ASP B 1 210 ? -2.271 -10.023 -18.859 1 92.44 210 ASP B C 1
ATOM 6167 O O . ASP B 1 210 ? -1.647 -11.078 -18.969 1 92.44 210 ASP B O 1
ATOM 6171 N N . LEU B 1 211 ? -2.896 -9.445 -19.875 1 95.5 211 LEU B N 1
ATOM 6172 C CA . LEU B 1 211 ? -2.846 -10 -21.234 1 95.5 211 LEU B CA 1
ATOM 6173 C C . LEU B 1 211 ? -1.49 -9.742 -21.875 1 95.5 211 LEU B C 1
ATOM 6175 O O . LEU B 1 211 ? -0.79 -8.797 -21.5 1 95.5 211 LEU B O 1
ATOM 6179 N N . PRO B 1 212 ? -1.104 -10.625 -22.766 1 96.56 212 PRO B N 1
ATOM 6180 C CA . PRO B 1 212 ? 0.202 -10.438 -23.406 1 96.56 212 PRO B CA 1
ATOM 6181 C C . PRO B 1 212 ? 0.255 -9.188 -24.281 1 96.56 212 PRO B C 1
ATOM 6183 O O . PRO B 1 212 ? -0.746 -8.828 -24.906 1 96.56 212 PRO B O 1
ATOM 6186 N N . MET B 1 213 ? 1.366 -8.578 -24.266 1 94.5 213 MET B N 1
ATOM 6187 C CA . MET B 1 213 ? 1.598 -7.422 -25.125 1 94.5 213 MET B CA 1
ATOM 6188 C C . MET B 1 213 ? 1.61 -7.832 -26.594 1 94.5 213 MET B C 1
ATOM 6190 O O . MET B 1 213 ? 2.207 -8.852 -26.953 1 94.5 213 MET B O 1
ATOM 6194 N N . ASN B 1 214 ? 0.969 -7.012 -27.438 1 92.38 214 ASN B N 1
ATOM 6195 C CA . ASN B 1 214 ? 1.006 -7.25 -28.875 1 92.38 214 ASN B CA 1
ATOM 6196 C C . ASN B 1 214 ? 2.352 -6.852 -29.469 1 92.38 214 ASN B C 1
ATOM 6198 O O . ASN B 1 214 ? 2.947 -5.852 -29.062 1 92.38 214 ASN B O 1
ATOM 6202 N N . ASN B 1 215 ? 2.871 -7.586 -30.344 1 90.5 215 ASN B N 1
ATOM 6203 C CA . ASN B 1 215 ? 4.109 -7.309 -31.078 1 90.5 215 ASN B CA 1
ATOM 6204 C C . ASN B 1 215 ? 5.301 -7.207 -30.125 1 90.5 215 ASN B C 1
ATOM 6206 O O . ASN B 1 215 ? 6.168 -6.348 -30.297 1 90.5 215 ASN B O 1
ATOM 6210 N N . ALA B 1 216 ? 5.223 -7.922 -29.078 1 92.38 216 ALA B N 1
ATOM 6211 C CA . ALA B 1 216 ? 6.324 -7.953 -28.109 1 92.38 216 ALA B CA 1
ATOM 6212 C C . ALA B 1 216 ? 7.523 -8.711 -28.672 1 92.38 216 ALA B C 1
ATOM 6214 O O . ALA B 1 216 ? 7.371 -9.539 -29.578 1 92.38 216 ALA B O 1
ATOM 6215 N N . ILE B 1 217 ? 8.664 -8.344 -28.203 1 93.38 217 ILE B N 1
ATOM 6216 C CA . ILE B 1 217 ? 9.859 -9.109 -28.531 1 93.38 217 ILE B CA 1
ATOM 6217 C C . ILE B 1 217 ? 9.82 -10.461 -27.828 1 93.38 217 ILE B C 1
ATOM 6219 O O . ILE B 1 217 ? 9.703 -10.531 -26.594 1 93.38 217 ILE B O 1
ATOM 6223 N N . GLU B 1 218 ? 9.875 -11.508 -28.594 1 96.75 218 GLU B N 1
ATOM 6224 C CA . GLU B 1 218 ? 9.828 -12.852 -28.047 1 96.75 218 GLU B CA 1
ATOM 6225 C C . GLU B 1 218 ? 11.109 -13.188 -27.281 1 96.75 218 GLU B C 1
ATOM 6227 O O . GLU B 1 218 ? 12.195 -12.773 -27.688 1 96.75 218 GLU B O 1
ATOM 6232 N N . PHE B 1 219 ? 10.969 -13.945 -26.312 1 97.69 219 PHE B N 1
ATOM 6233 C CA . PHE B 1 219 ? 12.109 -14.352 -25.5 1 97.69 219 PHE B CA 1
ATOM 6234 C C . PHE B 1 219 ? 13.008 -15.305 -26.281 1 97.69 219 PHE B C 1
ATOM 6236 O O . PHE B 1 219 ? 12.523 -16.188 -27 1 97.69 219 PHE B O 1
ATOM 6243 N N . LYS B 1 220 ? 14.273 -15.133 -26.109 1 97.25 220 LYS B N 1
ATOM 6244 C CA . LYS B 1 220 ? 15.281 -16.016 -26.688 1 97.25 220 LYS B CA 1
ATOM 6245 C C . LYS B 1 220 ? 16.359 -16.344 -25.656 1 97.25 220 LYS B C 1
ATOM 6247 O O . LYS B 1 220 ? 16.938 -15.453 -25.031 1 97.25 220 LYS B O 1
ATOM 6252 N N . SER B 1 221 ? 16.625 -17.609 -25.531 1 96.94 221 SER B N 1
ATOM 6253 C CA . SER B 1 221 ? 17.578 -18.062 -24.531 1 96.94 221 SER B CA 1
ATOM 6254 C C . SER B 1 221 ? 19.016 -17.766 -24.953 1 96.94 221 SER B C 1
ATOM 6256 O O . SER B 1 221 ? 19.344 -17.875 -26.141 1 96.94 221 SER B O 1
ATOM 6258 N N . PRO B 1 222 ? 19.844 -17.344 -23.969 1 96.38 222 PRO B N 1
ATOM 6259 C CA . PRO B 1 222 ? 21.281 -17.438 -24.297 1 96.38 222 PRO B CA 1
ATOM 6260 C C . PRO B 1 222 ? 21.719 -18.844 -24.656 1 96.38 222 PRO B C 1
ATOM 6262 O O . PRO B 1 222 ? 21.25 -19.812 -24.047 1 96.38 222 PRO B O 1
ATOM 6265 N N . LYS B 1 223 ? 22.594 -18.891 -25.547 1 94.56 223 LYS B N 1
ATOM 6266 C CA . LYS B 1 223 ? 23 -20.188 -26.094 1 94.56 223 LYS B CA 1
ATOM 6267 C C . LYS B 1 223 ? 23.5 -21.125 -25 1 94.56 223 LYS B C 1
ATOM 6269 O O . LYS B 1 223 ? 23.188 -22.312 -24.984 1 94.56 223 LYS B O 1
ATOM 6274 N N . GLN B 1 224 ? 24.188 -20.609 -24.078 1 93.94 224 GLN B N 1
ATOM 6275 C CA . GLN B 1 224 ? 24.828 -21.391 -23.047 1 93.94 224 GLN B CA 1
ATOM 6276 C C . GLN B 1 224 ? 23.797 -22.016 -22.094 1 93.94 224 GLN B C 1
ATOM 6278 O O . GLN B 1 224 ? 24.094 -23.016 -21.422 1 93.94 224 GLN B O 1
ATOM 6283 N N . TYR B 1 225 ? 22.625 -21.516 -22.047 1 96.56 225 TYR B N 1
ATOM 6284 C CA . TYR B 1 225 ? 21.641 -21.969 -21.094 1 96.56 225 TYR B CA 1
ATOM 6285 C C . TYR B 1 225 ? 20.438 -22.578 -21.797 1 96.56 225 TYR B C 1
ATOM 6287 O O . TYR B 1 225 ? 19.422 -22.906 -21.156 1 96.56 225 TYR B O 1
ATOM 6295 N N . GLU B 1 226 ? 20.516 -22.719 -23.094 1 97.88 226 GLU B N 1
ATOM 6296 C CA . GLU B 1 226 ? 19.422 -23.297 -23.859 1 97.88 226 GLU B CA 1
ATOM 6297 C C . GLU B 1 226 ? 19.359 -24.812 -23.656 1 97.88 226 GLU B C 1
ATOM 6299 O O . GLU B 1 226 ? 20.359 -25.5 -23.828 1 97.88 226 GLU B O 1
ATOM 6304 N N . ILE B 1 227 ? 18.266 -25.266 -23.297 1 98.25 227 ILE B N 1
ATOM 6305 C CA . ILE B 1 227 ? 18.062 -26.703 -23.125 1 98.25 227 ILE B CA 1
ATOM 6306 C C . ILE B 1 227 ? 16.812 -27.141 -23.875 1 98.25 227 ILE B C 1
ATOM 6308 O O . ILE B 1 227 ? 16.047 -26.297 -24.359 1 98.25 227 ILE B O 1
ATOM 6312 N N . VAL B 1 228 ? 16.625 -28.453 -23.922 1 98 228 VAL B N 1
ATOM 6313 C CA . VAL B 1 228 ? 15.477 -29.031 -24.609 1 98 228 VAL B CA 1
ATOM 6314 C C . VAL B 1 228 ? 14.641 -29.844 -23.609 1 98 228 VAL B C 1
ATOM 6316 O O . VAL B 1 228 ? 15.172 -30.672 -22.875 1 98 228 VAL B O 1
ATOM 6319 N N . MET B 1 229 ? 13.43 -29.562 -23.547 1 97.44 229 MET B N 1
ATOM 6320 C CA . MET B 1 229 ? 12.461 -30.328 -22.766 1 97.44 229 MET B CA 1
ATOM 6321 C C . MET B 1 229 ? 11.609 -31.219 -23.656 1 97.44 229 MET B C 1
ATOM 6323 O O . MET B 1 229 ? 10.875 -30.719 -24.516 1 97.44 229 MET B O 1
ATOM 6327 N N . LYS B 1 230 ? 11.688 -32.5 -23.391 1 97.19 230 LYS B N 1
ATOM 6328 C CA . LYS B 1 230 ? 10.828 -33.469 -24.109 1 97.19 230 LYS B CA 1
ATOM 6329 C C . LYS B 1 230 ? 9.633 -33.844 -23.25 1 97.19 230 LYS B C 1
ATOM 6331 O O . LYS B 1 230 ? 9.797 -34.312 -22.109 1 97.19 230 LYS B O 1
ATOM 6336 N N . LEU B 1 231 ? 8.547 -33.75 -23.875 1 97.5 231 LEU B N 1
ATOM 6337 C CA . LEU B 1 231 ? 7.32 -33.969 -23.109 1 97.5 231 LEU B CA 1
ATOM 6338 C C . LEU B 1 231 ? 6.582 -35.219 -23.594 1 97.5 231 LEU B C 1
ATOM 6340 O O . LEU B 1 231 ? 6.801 -35.656 -24.734 1 97.5 231 LEU B O 1
ATOM 6344 N N . SER B 1 232 ? 5.766 -35.75 -22.766 1 93.69 232 SER B N 1
ATOM 6345 C CA . SER B 1 232 ? 5.012 -36.969 -23.078 1 93.69 232 SER B CA 1
ATOM 6346 C C . SER B 1 232 ? 4.004 -36.719 -24.188 1 93.69 232 SER B C 1
ATOM 6348 O O . SER B 1 232 ? 3.58 -37.656 -24.875 1 93.69 232 SER B O 1
ATOM 6350 N N . SER B 1 233 ? 3.619 -35.469 -24.344 1 94.75 233 SER B N 1
ATOM 6351 C CA . SER B 1 233 ? 2.695 -35.125 -25.422 1 94.75 233 SER B CA 1
ATOM 6352 C C . SER B 1 233 ? 3.363 -35.25 -26.781 1 94.75 233 SER B C 1
ATOM 6354 O O . SER B 1 233 ? 2.686 -35.219 -27.812 1 94.75 233 SER B O 1
ATOM 6356 N N . GLY B 1 234 ? 4.645 -35.344 -26.766 1 95.94 234 GLY B N 1
ATOM 6357 C CA . GLY B 1 234 ? 5.41 -35.375 -28 1 95.94 234 GLY B CA 1
ATOM 6358 C C . GLY B 1 234 ? 6.051 -34.031 -28.359 1 95.94 234 GLY B C 1
ATOM 6359 O O . GLY B 1 234 ? 6.906 -33.969 -29.234 1 95.94 234 GLY B O 1
ATOM 6360 N N . LYS B 1 235 ? 5.684 -33.062 -27.641 1 96.81 235 LYS B N 1
ATOM 6361 C CA . LYS B 1 235 ? 6.25 -31.75 -27.891 1 96.81 235 LYS B CA 1
ATOM 6362 C C . LYS B 1 235 ? 7.699 -31.672 -27.406 1 96.81 235 LYS B C 1
ATOM 6364 O O . LYS B 1 235 ? 8.055 -32.281 -26.391 1 96.81 235 LYS B O 1
ATOM 6369 N N . VAL B 1 236 ? 8.477 -31 -28.203 1 97.94 236 VAL B N 1
ATOM 6370 C CA . VAL B 1 236 ? 9.859 -30.672 -27.844 1 97.94 236 VAL B CA 1
ATOM 6371 C C . VAL B 1 236 ? 10.023 -29.156 -27.734 1 97.94 236 VAL B C 1
ATOM 6373 O O . VAL B 1 236 ? 9.883 -28.438 -28.719 1 97.94 236 VAL B O 1
ATOM 6376 N N . ILE B 1 237 ? 10.297 -28.734 -26.547 1 97.88 237 ILE B N 1
ATOM 6377 C CA . ILE B 1 237 ? 10.336 -27.312 -26.281 1 97.88 237 ILE B CA 1
ATOM 6378 C C . ILE B 1 237 ? 11.766 -26.875 -25.953 1 97.88 237 ILE B C 1
ATOM 6380 O O . ILE B 1 237 ? 12.406 -27.469 -25.078 1 97.88 237 ILE B O 1
ATOM 6384 N N . LYS B 1 238 ? 12.234 -25.875 -26.656 1 98.25 238 LYS B N 1
ATOM 6385 C CA . LYS B 1 238 ? 13.539 -25.281 -26.391 1 98.25 238 LYS B CA 1
ATOM 6386 C C . LYS B 1 238 ? 13.398 -24.016 -25.562 1 98.25 238 LYS B C 1
ATOM 6388 O O . LYS B 1 238 ? 12.477 -23.219 -25.781 1 98.25 238 LYS B O 1
ATOM 6393 N N . GLY B 1 239 ? 14.305 -23.875 -24.641 1 98.5 239 GLY B N 1
ATOM 6394 C CA . GLY B 1 239 ? 14.281 -22.672 -23.828 1 98.5 239 GLY B CA 1
ATOM 6395 C C . GLY B 1 239 ? 15.445 -22.578 -22.859 1 98.5 239 GLY B C 1
ATOM 6396 O O . GLY B 1 239 ? 16.391 -23.375 -22.938 1 98.5 239 GLY B O 1
ATOM 6397 N N . MET B 1 240 ? 15.422 -21.547 -22.031 1 98.69 240 MET B N 1
ATOM 6398 C CA . MET B 1 240 ? 16.469 -21.328 -21.047 1 98.69 240 MET B CA 1
ATOM 6399 C C . MET B 1 240 ? 16.172 -22.078 -19.75 1 98.69 240 MET B C 1
ATOM 6401 O O . MET B 1 240 ? 15.094 -21.938 -19.172 1 98.69 240 MET B O 1
ATOM 6405 N N . GLY B 1 241 ? 17.078 -22.953 -19.344 1 98.5 241 GLY B N 1
ATOM 6406 C CA . GLY B 1 241 ? 17.047 -23.53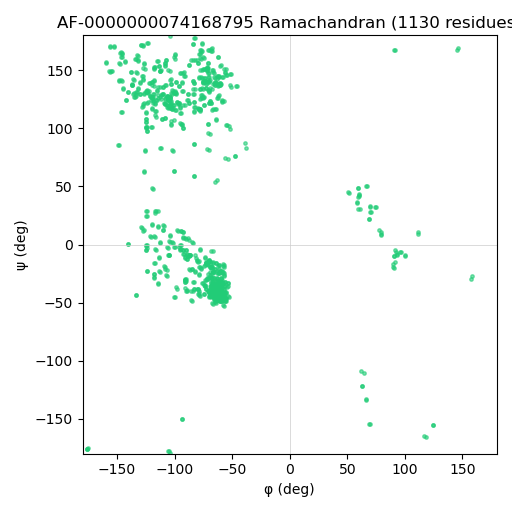1 -18.016 1 98.5 241 GLY B CA 1
ATOM 6407 C C . GLY B 1 241 ? 17.953 -22.812 -17.031 1 98.5 241 GLY B C 1
ATOM 6408 O O . GLY B 1 241 ? 19.156 -22.656 -17.281 1 98.5 241 GLY B O 1
ATOM 6409 N N . ILE B 1 242 ? 17.406 -22.312 -15.953 1 98.44 242 ILE B N 1
ATOM 6410 C CA . ILE B 1 242 ? 18.203 -21.641 -14.938 1 98.44 242 ILE B CA 1
ATOM 6411 C C . ILE B 1 242 ? 18.625 -22.641 -13.867 1 98.44 242 ILE B C 1
ATOM 6413 O O . ILE B 1 242 ? 17.781 -23.219 -13.18 1 98.44 242 ILE B O 1
ATOM 6417 N N . PRO B 1 243 ? 19.859 -22.844 -13.664 1 98.19 243 PRO B N 1
ATOM 6418 C CA . PRO B 1 243 ? 20.328 -23.844 -12.695 1 98.19 243 PRO B CA 1
ATOM 6419 C C . PRO B 1 243 ? 20.156 -23.375 -11.25 1 98.19 243 PRO B C 1
ATOM 6421 O O . PRO B 1 243 ? 20 -22.172 -10.992 1 98.19 243 PRO B O 1
ATOM 6424 N N . LYS B 1 244 ? 20.172 -24.359 -10.344 1 98.12 244 LYS B N 1
ATOM 6425 C CA . LYS B 1 244 ? 20.266 -24.031 -8.93 1 98.12 244 LYS B CA 1
ATOM 6426 C C . LYS B 1 244 ? 21.516 -23.188 -8.648 1 98.12 244 LYS B C 1
ATOM 6428 O O . LYS B 1 244 ? 22.516 -23.281 -9.367 1 98.12 244 LYS B O 1
ATOM 6433 N N . GLY B 1 245 ? 21.422 -22.391 -7.656 1 98.06 245 GLY B N 1
ATOM 6434 C CA . GLY B 1 245 ? 22.516 -21.484 -7.312 1 98.06 245 GLY B CA 1
ATOM 6435 C C . GLY B 1 245 ? 22.094 -20.031 -7.266 1 98.06 245 GLY B C 1
ATOM 6436 O O . GLY B 1 245 ? 20.953 -19.719 -6.926 1 98.06 245 GLY B O 1
ATOM 6437 N N . ILE B 1 246 ? 23.078 -19.172 -7.48 1 98.12 246 ILE B N 1
ATOM 6438 C CA . ILE B 1 246 ? 22.844 -17.734 -7.434 1 98.12 246 ILE B CA 1
ATOM 6439 C C . ILE B 1 246 ? 22.922 -17.156 -8.844 1 98.12 246 ILE B C 1
ATOM 6441 O O . ILE B 1 246 ? 23.984 -17.141 -9.469 1 98.12 246 ILE B O 1
ATOM 6445 N N . THR B 1 247 ? 21.781 -16.766 -9.375 1 98.31 247 THR B N 1
ATOM 6446 C CA . THR B 1 247 ? 21.703 -16.172 -10.711 1 98.31 247 THR B CA 1
ATOM 6447 C C . THR B 1 247 ? 21.453 -14.672 -10.625 1 98.31 247 THR B C 1
ATOM 6449 O O . THR B 1 247 ? 20.516 -14.234 -9.961 1 98.31 247 THR B O 1
ATOM 6452 N N . LEU B 1 248 ? 22.281 -13.93 -11.305 1 97.69 248 LEU B N 1
ATOM 6453 C CA . LEU B 1 248 ? 22.141 -12.477 -11.352 1 97.69 248 LEU B CA 1
ATOM 6454 C C . LEU B 1 248 ? 21.609 -12.031 -12.711 1 97.69 248 LEU B C 1
ATOM 6456 O O . LEU B 1 248 ? 22.094 -12.477 -13.75 1 97.69 248 LEU B O 1
ATOM 6460 N N . ILE B 1 249 ? 20.578 -11.281 -12.688 1 96.38 249 ILE B N 1
ATOM 6461 C CA . ILE B 1 249 ? 20.078 -10.609 -13.883 1 96.38 249 ILE B CA 1
ATOM 6462 C C . ILE B 1 249 ? 20.453 -9.133 -13.836 1 96.38 249 ILE B C 1
ATOM 6464 O O . ILE B 1 249 ? 20.047 -8.406 -12.93 1 96.38 249 ILE B O 1
ATOM 6468 N N . VAL B 1 250 ? 21.25 -8.703 -14.789 1 94.5 250 VAL B N 1
ATOM 6469 C CA . VAL B 1 250 ? 21.734 -7.332 -14.82 1 94.5 250 VAL B CA 1
ATOM 6470 C C . VAL B 1 250 ? 21.344 -6.672 -16.141 1 94.5 250 VAL B C 1
ATOM 6472 O O . VAL B 1 250 ? 20.766 -7.316 -17.016 1 94.5 250 VAL B O 1
ATOM 6475 N N . GLY B 1 251 ? 21.594 -5.406 -16.266 1 89.12 251 GLY B N 1
ATOM 6476 C CA . GLY B 1 251 ? 21.266 -4.629 -17.453 1 89.12 251 GLY B CA 1
ATOM 6477 C C . GLY B 1 251 ? 20.859 -3.199 -17.141 1 89.12 251 GLY B C 1
ATOM 6478 O O . GLY B 1 251 ? 20.703 -2.84 -15.977 1 89.12 251 GLY B O 1
ATOM 6479 N N . GLY B 1 252 ? 20.828 -2.465 -18.219 1 82.38 252 GLY B N 1
ATOM 6480 C CA . GLY B 1 252 ? 20.406 -1.085 -18.047 1 82.38 252 GLY B CA 1
ATOM 6481 C C . GLY B 1 252 ? 18.953 -0.954 -17.656 1 82.38 252 GLY B C 1
ATOM 6482 O O . GLY B 1 252 ? 18.203 -1.933 -17.688 1 82.38 252 GLY B O 1
ATOM 6483 N N . GLY B 1 253 ? 18.594 0.243 -17.219 1 79.44 253 GLY B N 1
ATOM 6484 C CA . GLY B 1 253 ? 17.203 0.519 -16.906 1 79.44 253 GLY B CA 1
ATOM 6485 C C . GLY B 1 253 ? 16.281 0.366 -18.094 1 79.44 253 GLY B C 1
ATOM 6486 O O . GLY B 1 253 ? 16.625 0.752 -19.219 1 79.44 253 GLY B O 1
ATOM 6487 N N . TYR B 1 254 ? 15.133 -0.242 -17.844 1 79.38 254 TYR B N 1
ATOM 6488 C CA . TYR B 1 254 ? 14.07 -0.342 -18.828 1 79.38 254 TYR B CA 1
ATOM 6489 C C . TYR B 1 254 ? 14.453 -1.288 -19.953 1 79.38 254 TYR B C 1
ATOM 6491 O O . TYR B 1 254 ? 13.992 -1.141 -21.094 1 79.38 254 TYR B O 1
ATOM 6499 N N . HIS B 1 255 ? 15.305 -2.256 -19.656 1 86.12 255 HIS B N 1
ATOM 6500 C CA . HIS B 1 255 ? 15.711 -3.238 -20.656 1 86.12 255 HIS B CA 1
ATOM 6501 C C . HIS B 1 255 ? 14.961 -4.551 -20.484 1 86.12 255 HIS B C 1
ATOM 6503 O O . HIS B 1 255 ? 15.188 -5.508 -21.234 1 86.12 255 HIS B O 1
ATOM 6509 N N . GLY B 1 256 ? 14.109 -4.625 -19.469 1 88.19 256 GLY B N 1
ATOM 6510 C CA . GLY B 1 256 ? 13.242 -5.789 -19.344 1 88.19 256 GLY B CA 1
ATOM 6511 C C . GLY B 1 256 ? 13.578 -6.66 -18.156 1 88.19 256 GLY B C 1
ATOM 6512 O O . GLY B 1 256 ? 13.062 -7.77 -18.031 1 88.19 256 GLY B O 1
ATOM 6513 N N . LYS B 1 257 ? 14.453 -6.211 -17.266 1 91.62 257 LYS B N 1
ATOM 6514 C CA . LYS B 1 257 ? 14.852 -6.996 -16.094 1 91.62 257 LYS B CA 1
ATOM 6515 C C . LYS B 1 257 ? 13.641 -7.367 -15.242 1 91.62 257 LYS B C 1
ATOM 6517 O O . LYS B 1 257 ? 13.422 -8.539 -14.945 1 91.62 257 LYS B O 1
ATOM 6522 N N . SER B 1 258 ? 12.906 -6.375 -14.906 1 90.38 258 SER B N 1
ATOM 6523 C CA . SER B 1 258 ? 11.742 -6.613 -14.055 1 90.38 258 SER B CA 1
ATOM 6524 C C . SER B 1 258 ? 10.695 -7.453 -14.773 1 90.38 258 SER B C 1
ATOM 6526 O O . SER B 1 258 ? 10 -8.258 -14.148 1 90.38 258 SER B O 1
ATOM 6528 N N . THR B 1 259 ? 10.547 -7.293 -16.109 1 91.94 259 THR B N 1
ATOM 6529 C CA . THR B 1 259 ? 9.609 -8.07 -16.906 1 91.94 259 THR B CA 1
ATOM 6530 C C . THR B 1 259 ? 9.938 -9.562 -16.828 1 91.94 259 THR B C 1
ATOM 6532 O O . THR B 1 259 ? 9.039 -10.391 -16.656 1 91.94 259 THR B O 1
ATOM 6535 N N . LEU B 1 260 ? 11.203 -9.812 -16.953 1 95.94 260 LEU B N 1
ATOM 6536 C CA . LEU B 1 260 ? 11.641 -11.203 -16.859 1 95.94 260 LEU B CA 1
ATOM 6537 C C . LEU B 1 260 ? 11.367 -11.766 -15.469 1 95.94 260 LEU B C 1
ATOM 6539 O O . LEU B 1 260 ? 10.82 -12.859 -15.328 1 95.94 260 LEU B O 1
ATOM 6543 N N . LEU B 1 261 ? 11.75 -11.031 -14.438 1 96.19 261 LEU B N 1
ATOM 6544 C CA . LEU B 1 261 ? 11.562 -11.516 -13.078 1 96.19 261 LEU B CA 1
ATOM 6545 C C . LEU B 1 261 ? 10.078 -11.695 -12.766 1 96.19 261 LEU B C 1
ATOM 6547 O O . LEU B 1 261 ? 9.695 -12.656 -12.086 1 96.19 261 LEU B O 1
ATOM 6551 N N . GLU B 1 262 ? 9.297 -10.812 -13.234 1 94.69 262 GLU B N 1
ATOM 6552 C CA . GLU B 1 262 ? 7.859 -10.922 -13.016 1 94.69 262 GLU B CA 1
ATOM 6553 C C . GLU B 1 262 ? 7.297 -12.18 -13.672 1 94.69 262 GLU B C 1
ATOM 6555 O O . GLU B 1 262 ? 6.406 -12.836 -13.125 1 94.69 262 GLU B O 1
ATOM 6560 N N . ALA B 1 263 ? 7.773 -12.43 -14.844 1 97.56 263 ALA B N 1
ATOM 6561 C CA . ALA B 1 263 ? 7.348 -13.656 -15.523 1 97.56 263 ALA B CA 1
ATOM 6562 C C . ALA B 1 263 ? 7.734 -14.891 -14.711 1 97.56 263 ALA B C 1
ATOM 6564 O O . ALA B 1 263 ? 6.953 -15.836 -14.594 1 97.56 263 ALA B O 1
ATOM 6565 N N . LEU B 1 264 ? 8.938 -14.844 -14.156 1 98.44 264 LEU B N 1
ATOM 6566 C CA . LEU B 1 264 ? 9.398 -15.961 -13.336 1 98.44 264 LEU B CA 1
ATOM 6567 C C . LEU B 1 264 ? 8.562 -16.078 -12.07 1 98.44 264 LEU B C 1
ATOM 6569 O O . LEU B 1 264 ? 8.234 -17.188 -11.633 1 98.44 264 LEU B O 1
ATOM 6573 N N . GLU B 1 265 ? 8.211 -14.969 -11.484 1 97.44 265 GLU B N 1
ATOM 6574 C CA . GLU B 1 265 ? 7.363 -14.938 -10.297 1 97.44 265 GLU B CA 1
ATOM 6575 C C . GLU B 1 265 ? 6.023 -15.617 -10.562 1 97.44 265 GLU B C 1
ATOM 6577 O O . GLU B 1 265 ? 5.512 -16.344 -9.711 1 97.44 265 GLU B O 1
ATOM 6582 N N . ARG B 1 266 ? 5.48 -15.352 -11.727 1 97.75 266 ARG B N 1
ATOM 6583 C CA . ARG B 1 266 ? 4.18 -15.898 -12.086 1 97.75 266 ARG B CA 1
ATOM 6584 C C . ARG B 1 266 ? 4.301 -17.344 -12.555 1 97.75 266 ARG B C 1
ATOM 6586 O O . ARG B 1 266 ? 3.307 -18.062 -12.625 1 97.75 266 ARG B O 1
ATOM 6593 N N . GLY B 1 267 ? 5.52 -17.734 -12.828 1 98.38 267 GLY B N 1
ATOM 6594 C CA . GLY B 1 267 ? 5.773 -19.078 -13.312 1 98.38 267 GLY B CA 1
ATOM 6595 C C . GLY B 1 267 ? 5.488 -20.156 -12.281 1 98.38 267 GLY B C 1
ATOM 6596 O O . GLY B 1 267 ? 5.508 -21.344 -12.602 1 98.38 267 GLY B O 1
ATOM 6597 N N . VAL B 1 268 ? 5.168 -19.734 -11.078 1 98.31 268 VAL B N 1
ATOM 6598 C CA . VAL B 1 268 ? 4.805 -20.688 -10.047 1 98.31 268 VAL B CA 1
ATOM 6599 C C . VAL B 1 268 ? 3.422 -21.266 -10.344 1 98.31 268 VAL B C 1
ATOM 6601 O O . VAL B 1 268 ? 3.049 -22.312 -9.805 1 98.31 268 VAL B O 1
ATOM 6604 N N . TYR B 1 269 ? 2.674 -20.609 -11.219 1 98.25 269 TYR B N 1
ATOM 6605 C CA . TYR B 1 269 ? 1.353 -21.062 -11.633 1 98.25 269 TYR B CA 1
ATOM 6606 C C . TYR B 1 269 ? 1.383 -21.578 -13.07 1 98.25 269 TYR B C 1
ATOM 6608 O O . TYR B 1 269 ? 2.293 -21.25 -13.836 1 98.25 269 TYR B O 1
ATOM 6616 N N . ASN B 1 270 ? 0.415 -22.438 -13.383 1 98.38 270 ASN B N 1
ATOM 6617 C CA . ASN B 1 270 ? 0.157 -22.781 -14.773 1 98.38 270 ASN B CA 1
ATOM 6618 C C . ASN B 1 270 ? -0.65 -21.703 -15.484 1 98.38 270 ASN B C 1
ATOM 6620 O O . ASN B 1 270 ? -1.459 -21.016 -14.859 1 98.38 270 ASN B O 1
ATOM 6624 N N . HIS B 1 271 ? -0.33 -21.5 -16.75 1 98.5 271 HIS B N 1
ATOM 6625 C CA . HIS B 1 271 ? -1.02 -20.484 -17.531 1 98.5 271 HIS B CA 1
ATOM 6626 C C . HIS B 1 271 ? -1.849 -21.109 -18.641 1 98.5 271 HIS B C 1
ATOM 6628 O O . HIS B 1 271 ? -1.546 -22.219 -19.094 1 98.5 271 HIS B O 1
ATOM 6634 N N . ILE B 1 272 ? -2.91 -20.422 -19.078 1 98.19 272 ILE B N 1
ATOM 6635 C CA . ILE B 1 272 ? -3.762 -20.891 -20.156 1 98.19 272 ILE B CA 1
ATOM 6636 C C . ILE B 1 272 ? -3.08 -20.625 -21.5 1 98.19 272 ILE B C 1
ATOM 6638 O O . ILE B 1 272 ? -2.119 -19.859 -21.578 1 98.19 272 ILE B O 1
ATOM 6642 N N . ALA B 1 273 ? -3.625 -21.312 -22.516 1 97.5 273 ALA B N 1
ATOM 6643 C CA . ALA B 1 273 ? -3.119 -21.109 -23.859 1 97.5 273 ALA B CA 1
ATOM 6644 C C . ALA B 1 273 ? -3.344 -19.656 -24.312 1 97.5 273 ALA B C 1
ATOM 6646 O O . ALA B 1 273 ? -4.395 -19.078 -24.047 1 97.5 273 ALA B O 1
ATOM 6647 N N . GLY B 1 274 ? -2.34 -19.094 -24.938 1 96.25 274 GLY B N 1
ATOM 6648 C CA . GLY B 1 274 ? -2.461 -17.734 -25.453 1 96.25 274 GLY B CA 1
ATOM 6649 C C . GLY B 1 274 ? -1.899 -16.688 -24.5 1 96.25 274 GLY B C 1
ATOM 6650 O O . GLY B 1 274 ? -1.768 -15.523 -24.875 1 96.25 274 GLY B O 1
ATOM 6651 N N . ASP B 1 275 ? -1.506 -17.078 -23.328 1 97.38 275 ASP B N 1
ATOM 6652 C CA . ASP B 1 275 ? -0.969 -16.125 -22.344 1 97.38 275 ASP B CA 1
ATOM 6653 C C . ASP B 1 275 ? 0.419 -15.641 -22.766 1 97.38 275 ASP B C 1
ATOM 6655 O O . ASP B 1 275 ? 0.82 -14.531 -22.406 1 97.38 275 ASP B O 1
ATOM 6659 N N . GLY B 1 276 ? 1.148 -16.406 -23.453 1 97.81 276 GLY B N 1
ATOM 6660 C CA . GLY B 1 276 ? 2.523 -16.078 -23.797 1 97.81 276 GLY B CA 1
ATOM 6661 C C . GLY B 1 276 ? 3.529 -16.594 -22.781 1 97.81 276 GLY B C 1
ATOM 6662 O O . GLY B 1 276 ? 4.727 -16.672 -23.078 1 97.81 276 GLY B O 1
ATOM 6663 N N . ARG B 1 277 ? 3.055 -17 -21.578 1 97.75 277 ARG B N 1
ATOM 6664 C CA . ARG B 1 277 ? 3.922 -17.516 -20.531 1 97.75 277 ARG B CA 1
ATOM 6665 C C . ARG B 1 277 ? 3.584 -18.969 -20.219 1 97.75 277 ARG B C 1
ATOM 6667 O O . ARG B 1 277 ? 3.832 -19.453 -19.109 1 97.75 277 ARG B O 1
ATOM 6674 N N . GLU B 1 278 ? 3.064 -19.641 -21.203 1 98 278 GLU B N 1
ATOM 6675 C CA . GLU B 1 278 ? 2.617 -21.016 -21 1 98 278 GLU B CA 1
ATOM 6676 C C . GLU B 1 278 ? 3.762 -21.906 -20.516 1 98 278 GLU B C 1
ATOM 6678 O O . GLU B 1 278 ? 3.553 -22.828 -19.719 1 98 278 GLU B O 1
ATOM 6683 N N . TYR B 1 279 ? 4.902 -21.609 -21.062 1 98.44 279 TYR B N 1
ATOM 6684 C CA . TYR B 1 279 ? 6.047 -22.453 -20.75 1 98.44 279 TYR B CA 1
ATOM 6685 C C . TYR B 1 279 ? 7.129 -21.672 -20.016 1 98.44 279 TYR B C 1
ATOM 6687 O O . TYR B 1 279 ? 8.32 -21.859 -20.266 1 98.44 279 TYR B O 1
ATOM 6695 N N . VAL B 1 280 ? 6.75 -20.672 -19.281 1 98.75 280 VAL B N 1
ATOM 6696 C CA . VAL B 1 280 ? 7.566 -20.062 -18.219 1 98.75 280 VAL B CA 1
ATOM 6697 C C . VAL B 1 280 ? 7.234 -20.719 -16.891 1 98.75 280 VAL B C 1
ATOM 6699 O O . VAL B 1 280 ? 6.211 -20.406 -16.266 1 98.75 280 VAL B O 1
ATOM 6702 N N . ILE B 1 281 ? 8.109 -21.641 -16.484 1 98.81 281 ILE B N 1
ATOM 6703 C CA . ILE B 1 281 ? 7.809 -22.484 -15.336 1 98.81 281 ILE B CA 1
ATOM 6704 C C . ILE B 1 281 ? 8.875 -22.297 -14.258 1 98.81 281 ILE B C 1
ATOM 6706 O O . ILE B 1 281 ? 10.07 -22.359 -14.547 1 98.81 281 ILE B O 1
ATOM 6710 N N . THR B 1 282 ? 8.484 -21.953 -13.07 1 98.69 282 THR B N 1
ATOM 6711 C CA . THR B 1 282 ? 9.344 -21.781 -11.906 1 98.69 282 THR B CA 1
ATOM 6712 C C . THR B 1 282 ? 8.984 -22.766 -10.812 1 98.69 282 THR B C 1
ATOM 6714 O O . THR B 1 282 ? 7.855 -23.266 -10.766 1 98.69 282 THR B O 1
ATOM 6717 N N . ASN B 1 283 ? 9.961 -23.109 -9.984 1 97.62 283 ASN B N 1
ATOM 6718 C CA . ASN B 1 283 ? 9.648 -23.922 -8.805 1 97.62 283 ASN B CA 1
ATOM 6719 C C . ASN B 1 283 ? 8.422 -23.375 -8.07 1 97.62 283 ASN B C 1
ATOM 6721 O O . ASN B 1 283 ? 8.297 -22.172 -7.867 1 97.62 283 ASN B O 1
ATOM 6725 N N . GLN B 1 284 ? 7.574 -24.266 -7.68 1 96.38 284 GLN B N 1
ATOM 6726 C CA . GLN B 1 284 ? 6.273 -23.875 -7.148 1 96.38 284 GLN B CA 1
ATOM 6727 C C . GLN B 1 284 ? 6.422 -23.141 -5.816 1 96.38 284 GLN B C 1
ATOM 6729 O O . GLN B 1 284 ? 5.586 -22.297 -5.469 1 96.38 284 GLN B O 1
ATOM 6734 N N . ASP B 1 285 ? 7.492 -23.438 -5.047 1 97.62 285 ASP B N 1
ATOM 6735 C CA . ASP B 1 285 ? 7.641 -22.875 -3.711 1 97.62 285 ASP B CA 1
ATOM 6736 C C . ASP B 1 285 ? 8.5 -21.609 -3.742 1 97.62 285 ASP B C 1
ATOM 6738 O O . ASP B 1 285 ? 8.953 -21.141 -2.697 1 97.62 285 ASP B O 1
ATOM 6742 N N . ALA B 1 286 ? 8.766 -21.078 -4.973 1 98.62 286 ALA B N 1
ATOM 6743 C CA . ALA B 1 286 ? 9.547 -19.859 -5.102 1 98.62 286 ALA B CA 1
ATOM 6744 C C . ALA B 1 286 ? 8.82 -18.672 -4.465 1 98.62 286 ALA B C 1
ATOM 6746 O O . ALA B 1 286 ? 7.598 -18.562 -4.578 1 98.62 286 ALA B O 1
ATOM 6747 N N . MET B 1 287 ? 9.617 -17.828 -3.762 1 98.44 287 MET B N 1
ATOM 6748 C CA . MET B 1 287 ? 9.008 -16.672 -3.117 1 98.44 287 MET B CA 1
ATOM 6749 C C . MET B 1 287 ? 9.711 -15.383 -3.527 1 98.44 287 MET B C 1
ATOM 6751 O O . MET B 1 287 ? 10.938 -15.328 -3.559 1 98.44 287 MET B O 1
ATOM 6755 N N . LYS B 1 288 ? 8.938 -14.43 -3.939 1 98.19 288 LYS B N 1
ATOM 6756 C CA . LYS B 1 288 ? 9.445 -13.078 -4.168 1 98.19 288 LYS B CA 1
ATOM 6757 C C . LYS B 1 288 ? 9.648 -12.336 -2.848 1 98.19 288 LYS B C 1
ATOM 6759 O O . LYS B 1 288 ? 8.773 -12.352 -1.98 1 98.19 288 LYS B O 1
ATOM 6764 N N . ILE B 1 289 ? 10.844 -11.766 -2.656 1 97.75 289 ILE B N 1
ATOM 6765 C CA . ILE B 1 289 ? 11.203 -11.062 -1.431 1 97.75 289 ILE B CA 1
ATOM 6766 C C . ILE B 1 289 ? 11.305 -9.562 -1.704 1 97.75 289 ILE B C 1
ATOM 6768 O O . ILE B 1 289 ? 11.844 -9.148 -2.732 1 97.75 289 ILE B O 1
ATOM 6772 N N . ARG B 1 290 ? 10.773 -8.758 -0.872 1 95.56 290 ARG B N 1
ATOM 6773 C CA . ARG B 1 290 ? 10.859 -7.301 -0.955 1 95.56 290 ARG B CA 1
ATOM 6774 C C . ARG B 1 290 ? 10.883 -6.672 0.434 1 95.56 290 ARG B C 1
ATOM 6776 O O . ARG B 1 290 ? 10.625 -7.352 1.432 1 95.56 290 ARG B O 1
ATOM 6783 N N . ALA B 1 291 ? 11.258 -5.434 0.454 1 93.56 291 ALA B N 1
ATOM 6784 C CA . ALA B 1 291 ? 11.117 -4.672 1.69 1 93.56 291 ALA B CA 1
ATOM 6785 C C . ALA B 1 291 ? 9.672 -4.234 1.907 1 93.56 291 ALA B C 1
ATOM 6787 O O . ALA B 1 291 ? 8.977 -3.871 0.956 1 93.56 291 ALA B O 1
ATOM 6788 N N . GLU B 1 292 ? 9.18 -4.414 3.107 1 92.44 292 GLU B N 1
ATOM 6789 C CA . GLU B 1 292 ? 7.852 -3.947 3.504 1 92.44 292 GLU B CA 1
ATOM 6790 C C . GLU B 1 292 ? 7.922 -3.076 4.754 1 92.44 292 GLU B C 1
ATOM 6792 O O . GLU B 1 292 ? 7.531 -3.508 5.84 1 92.44 292 GLU B O 1
ATOM 6797 N N . ASP B 1 293 ? 8.258 -1.897 4.555 1 84 293 ASP B N 1
ATOM 6798 C CA . ASP B 1 293 ? 8.422 -0.97 5.672 1 84 293 ASP B CA 1
ATOM 6799 C C . ASP B 1 293 ? 7.113 -0.812 6.445 1 84 293 ASP B C 1
ATOM 6801 O O . ASP B 1 293 ? 6.039 -0.734 5.848 1 84 293 ASP B O 1
ATOM 6805 N N . GLY B 1 294 ? 7.273 -0.808 7.758 1 85.69 294 GLY B N 1
ATOM 6806 C CA . GLY B 1 294 ? 6.129 -0.543 8.617 1 85.69 294 GLY B CA 1
ATOM 6807 C C . GLY B 1 294 ? 5.383 -1.8 9.023 1 85.69 294 GLY B C 1
ATOM 6808 O O . GLY B 1 294 ? 4.539 -1.766 9.914 1 85.69 294 GLY B O 1
ATOM 6809 N N . ARG B 1 295 ? 5.707 -2.932 8.406 1 91.81 295 ARG B N 1
ATOM 6810 C CA . ARG B 1 295 ? 4.988 -4.16 8.742 1 91.81 295 ARG B CA 1
ATOM 6811 C C . ARG B 1 295 ? 5.367 -4.656 10.125 1 91.81 295 ARG B C 1
ATOM 6813 O O . ARG B 1 295 ? 6.422 -4.301 10.656 1 91.81 295 ARG B O 1
ATOM 6820 N N . SER B 1 296 ? 4.508 -5.43 10.75 1 93.75 296 SER B N 1
ATOM 6821 C CA . SER B 1 296 ? 4.777 -6.031 12.047 1 93.75 296 SER B CA 1
ATOM 6822 C C . SER B 1 296 ? 5.59 -7.316 11.906 1 93.75 296 SER B C 1
ATOM 6824 O O . SER B 1 296 ? 5.434 -8.055 10.93 1 93.75 296 SER B O 1
ATOM 6826 N N . ILE B 1 297 ? 6.504 -7.508 12.742 1 95.5 297 ILE B N 1
ATOM 6827 C CA . ILE B 1 297 ? 7.32 -8.719 12.82 1 95.5 297 ILE B CA 1
ATOM 6828 C C . ILE B 1 297 ? 7.211 -9.32 14.219 1 95.5 297 ILE B C 1
ATOM 6830 O O . ILE B 1 297 ? 7.32 -8.609 15.227 1 95.5 297 ILE B O 1
ATOM 6834 N N . GLN B 1 298 ? 6.949 -10.617 14.32 1 96.62 298 GLN B N 1
ATOM 6835 C CA . GLN B 1 298 ? 6.758 -11.242 15.625 1 96.62 298 GLN B CA 1
ATOM 6836 C C . GLN B 1 298 ? 7.699 -12.43 15.812 1 96.62 298 GLN B C 1
ATOM 6838 O O . GLN B 1 298 ? 7.527 -13.469 15.164 1 96.62 298 GLN B O 1
ATOM 6843 N N . ASN B 1 299 ? 8.672 -12.258 16.641 1 95.94 299 ASN B N 1
ATOM 6844 C CA . ASN B 1 299 ? 9.523 -13.312 17.172 1 95.94 299 ASN B CA 1
ATOM 6845 C C . ASN B 1 299 ? 10.25 -14.062 16.047 1 95.94 299 ASN B C 1
ATOM 6847 O O . ASN B 1 299 ? 10.211 -15.289 16 1 95.94 299 ASN B O 1
ATOM 6851 N N . VAL B 1 300 ? 10.852 -13.422 15.148 1 96.81 300 VAL B N 1
ATOM 6852 C CA . VAL B 1 300 ? 11.57 -14.016 14.031 1 96.81 300 VAL B CA 1
ATOM 6853 C C . VAL B 1 300 ? 13.078 -13.953 14.289 1 96.81 300 VAL B C 1
ATOM 6855 O O . VAL B 1 300 ? 13.586 -12.945 14.797 1 96.81 300 VAL B O 1
ATOM 6858 N N . ASN B 1 301 ? 13.766 -15.008 14.148 1 96 301 ASN B N 1
ATOM 6859 C CA . ASN B 1 301 ? 15.227 -14.977 14.211 1 96 301 ASN B CA 1
ATOM 6860 C C . ASN B 1 301 ? 15.828 -14.297 12.984 1 96 301 ASN B C 1
ATOM 6862 O O . ASN B 1 301 ? 15.906 -14.898 11.914 1 96 301 ASN B O 1
ATOM 6866 N N . ILE B 1 302 ? 16.266 -13.078 13.148 1 95.25 302 ILE B N 1
ATOM 6867 C CA . ILE B 1 302 ? 16.859 -12.375 12.016 1 95.25 302 ILE B CA 1
ATOM 6868 C C . ILE B 1 302 ? 18.359 -12.234 12.234 1 95.25 302 ILE B C 1
ATOM 6870 O O . ILE B 1 302 ? 19.016 -11.453 11.539 1 95.25 302 ILE B O 1
ATOM 6874 N N . GLN B 1 303 ? 18.922 -12.945 13.102 1 93.75 303 GLN B N 1
ATOM 6875 C CA . GLN B 1 303 ? 20.312 -12.867 13.5 1 93.75 303 GLN B CA 1
ATOM 6876 C C . GLN B 1 303 ? 21.234 -13.078 12.305 1 93.75 303 GLN B C 1
ATOM 6878 O O . GLN B 1 303 ? 22.312 -12.469 12.219 1 93.75 303 GLN B O 1
ATOM 6883 N N . PRO B 1 304 ? 20.891 -13.867 11.367 1 93.88 304 PRO B N 1
ATOM 6884 C CA . PRO B 1 304 ? 21.781 -14.055 10.211 1 93.88 304 PRO B CA 1
ATOM 6885 C C . PRO B 1 304 ? 22.094 -12.742 9.492 1 93.88 304 PRO B C 1
ATOM 6887 O O . PRO B 1 304 ? 23.172 -12.609 8.891 1 93.88 304 PRO B O 1
ATOM 6890 N N . PHE B 1 305 ? 21.172 -11.805 9.617 1 94.31 305 PHE B N 1
ATOM 6891 C CA . PHE B 1 305 ? 21.359 -10.586 8.844 1 94.31 305 PHE B CA 1
ATOM 6892 C C . PHE B 1 305 ? 21.594 -9.391 9.766 1 94.31 305 PHE B C 1
ATOM 6894 O O . PHE B 1 305 ? 22.203 -8.398 9.367 1 94.31 305 PHE B O 1
ATOM 6901 N N . ILE B 1 306 ? 20.984 -9.445 10.844 1 91.81 306 ILE B N 1
ATOM 6902 C CA . ILE B 1 306 ? 21.047 -8.312 11.766 1 91.81 306 ILE B CA 1
ATOM 6903 C C . ILE B 1 306 ? 21.469 -8.797 13.156 1 91.81 306 ILE B C 1
ATOM 6905 O O . ILE B 1 306 ? 20.766 -9.609 13.766 1 91.81 306 ILE B O 1
ATOM 6909 N N . ASP B 1 307 ? 22.578 -8.266 13.562 1 86.81 307 ASP B N 1
ATOM 6910 C CA . ASP B 1 307 ? 23.078 -8.672 14.875 1 86.81 307 ASP B CA 1
ATOM 6911 C C . ASP B 1 307 ? 23.5 -7.461 15.695 1 86.81 307 ASP B C 1
ATOM 6913 O O . ASP B 1 307 ? 23.875 -6.426 15.141 1 86.81 307 ASP B O 1
ATOM 6917 N N . HIS B 1 308 ? 23.391 -7.453 16.984 1 80.56 308 HIS B N 1
ATOM 6918 C CA . HIS B 1 308 ? 23.875 -6.461 17.938 1 80.56 308 HIS B CA 1
ATOM 6919 C C . HIS B 1 308 ? 23.156 -5.125 17.766 1 80.56 308 HIS B C 1
ATOM 6921 O O . HIS B 1 308 ? 23.797 -4.082 17.641 1 80.56 308 HIS B O 1
ATOM 6927 N N . LEU B 1 309 ? 21.922 -5.172 17.734 1 80.56 309 LEU B N 1
ATOM 6928 C CA . LEU B 1 309 ? 21.156 -3.939 17.656 1 80.56 309 LEU B CA 1
ATOM 6929 C C . LEU B 1 309 ? 21.406 -3.057 18.875 1 80.56 309 LEU B C 1
ATOM 6931 O O . LEU B 1 309 ? 21.688 -3.561 19.969 1 80.56 309 LEU B O 1
ATOM 6935 N N . PRO B 1 310 ? 21.391 -1.73 18.609 1 76.5 310 PRO B N 1
ATOM 6936 C CA . PRO B 1 310 ? 21.531 -0.847 19.781 1 76.5 310 PRO B CA 1
ATOM 6937 C C . PRO B 1 310 ? 20.547 -1.175 20.891 1 76.5 310 PRO B C 1
ATOM 6939 O O . PRO B 1 310 ? 19.391 -1.525 20.609 1 76.5 310 PRO B O 1
ATOM 6942 N N . GLY B 1 311 ? 20.875 -1.011 22.203 1 72.5 311 GLY B N 1
ATOM 6943 C CA . GLY B 1 311 ? 20.031 -1.321 23.359 1 72.5 311 GLY B CA 1
ATOM 6944 C C . GLY B 1 311 ? 20.016 -2.799 23.703 1 72.5 311 GLY B C 1
ATOM 6945 O O . GLY B 1 311 ? 19.203 -3.24 24.516 1 72.5 311 GLY B O 1
ATOM 6946 N N . GLU B 1 312 ? 20.938 -3.582 23.016 1 68.56 312 GLU B N 1
ATOM 6947 C CA . GLU B 1 312 ? 21.109 -5.012 23.25 1 68.56 312 GLU B CA 1
ATOM 6948 C C . GLU B 1 312 ? 19.812 -5.781 22.984 1 68.56 312 GLU B C 1
ATOM 6950 O O . GLU B 1 312 ? 19.406 -6.609 23.797 1 68.56 312 GLU B O 1
ATOM 6955 N N . ARG B 1 313 ? 19.234 -5.391 22.031 1 78.88 313 ARG B N 1
ATOM 6956 C CA . ARG B 1 313 ? 18.016 -6.109 21.656 1 78.88 313 ARG B CA 1
ATOM 6957 C C . ARG B 1 313 ? 18.359 -7.477 21.078 1 78.88 313 ARG B C 1
ATOM 6959 O O . ARG B 1 313 ? 19.312 -7.617 20.312 1 78.88 313 ARG B O 1
ATOM 6966 N N . ASP B 1 314 ? 17.578 -8.469 21.469 1 87.44 314 ASP B N 1
ATOM 6967 C CA . ASP B 1 314 ? 17.766 -9.836 21 1 87.44 314 ASP B CA 1
ATOM 6968 C C . ASP B 1 314 ? 17.219 -10.008 19.578 1 87.44 314 ASP B C 1
ATOM 6970 O O . ASP B 1 314 ? 16.016 -9.93 19.359 1 87.44 314 ASP B O 1
ATOM 6974 N N . THR B 1 315 ? 18.094 -10.289 18.578 1 92.25 315 THR B N 1
ATOM 6975 C CA . THR B 1 315 ? 17.672 -10.414 17.188 1 92.25 315 THR B CA 1
ATOM 6976 C C . THR B 1 315 ? 17.297 -11.859 16.875 1 92.25 315 THR B C 1
ATOM 6978 O O . THR B 1 315 ? 16.812 -12.141 15.773 1 92.25 315 THR B O 1
ATOM 6981 N N . THR B 1 316 ? 17.484 -12.781 17.812 1 93.38 316 THR B N 1
ATOM 6982 C CA . THR B 1 316 ? 17.047 -14.164 17.641 1 93.38 316 THR B CA 1
ATOM 6983 C C . THR B 1 316 ? 15.555 -14.289 17.891 1 93.38 316 THR B C 1
ATOM 6985 O O . THR B 1 316 ? 14.93 -15.273 17.484 1 93.38 316 THR B O 1
ATOM 6988 N N . HIS B 1 317 ? 15.062 -13.398 18.656 1 93.69 317 HIS B N 1
ATOM 6989 C CA . HIS B 1 317 ? 13.625 -13.289 18.906 1 93.69 317 HIS B CA 1
ATOM 6990 C C . HIS B 1 317 ? 13.125 -11.883 18.625 1 93.69 317 HIS B C 1
ATOM 6992 O O . HIS B 1 317 ? 12.523 -11.242 19.5 1 93.69 317 HIS B O 1
ATOM 6998 N N . PHE B 1 318 ? 13.266 -11.523 17.438 1 93.62 318 PHE B N 1
ATOM 6999 C CA . PHE B 1 318 ? 13.031 -10.133 17.078 1 93.62 318 PHE B CA 1
ATOM 7000 C C . PHE B 1 318 ? 11.547 -9.875 16.859 1 93.62 318 PHE B C 1
ATOM 7002 O O . PHE B 1 318 ? 10.883 -10.625 16.141 1 93.62 318 PHE B O 1
ATOM 7009 N N . SER B 1 319 ? 11 -8.836 17.484 1 93.25 319 SER B N 1
ATOM 7010 C CA . SER B 1 319 ? 9.625 -8.383 17.297 1 93.25 319 SER B CA 1
ATOM 7011 C C . SER B 1 319 ? 9.547 -6.867 17.203 1 93.25 319 SER B C 1
ATOM 7013 O O . SER B 1 319 ? 10.297 -6.156 17.875 1 93.25 319 SER B O 1
ATOM 7015 N N . THR B 1 320 ? 8.766 -6.41 16.297 1 90.44 320 THR B N 1
ATOM 7016 C CA . THR B 1 320 ? 8.508 -4.98 16.172 1 90.44 320 THR B CA 1
ATOM 7017 C C . THR B 1 320 ? 7.156 -4.73 15.508 1 90.44 320 THR B C 1
ATOM 7019 O O . THR B 1 320 ? 6.688 -5.551 14.719 1 90.44 320 THR B O 1
ATOM 7022 N N . GLU B 1 321 ? 6.512 -3.654 15.852 1 89.31 321 GLU B N 1
ATOM 7023 C CA . GLU B 1 321 ? 5.254 -3.27 15.227 1 89.31 321 GLU B CA 1
ATOM 7024 C C . GLU B 1 321 ? 5.496 -2.404 13.992 1 89.31 321 GLU B C 1
ATOM 7026 O O . GLU B 1 321 ? 4.586 -2.191 13.188 1 89.31 321 GLU B O 1
ATOM 7031 N N . ASN B 1 322 ? 6.695 -2.033 13.844 1 86.19 322 ASN B N 1
ATOM 7032 C CA . ASN B 1 322 ? 7.047 -1.107 12.773 1 86.19 322 ASN B CA 1
ATOM 7033 C C . ASN B 1 322 ? 8.461 -1.361 12.25 1 86.19 322 ASN B C 1
ATOM 7035 O O . ASN B 1 322 ? 9.383 -0.599 12.547 1 86.19 322 ASN B O 1
ATOM 7039 N N . ALA B 1 323 ? 8.539 -2.252 11.359 1 88.94 323 ALA B N 1
ATOM 7040 C CA . ALA B 1 323 ? 9.844 -2.672 10.844 1 88.94 323 ALA B CA 1
ATOM 7041 C C . ALA B 1 323 ? 10.406 -1.642 9.875 1 88.94 323 ALA B C 1
ATOM 7043 O O . ALA B 1 323 ? 9.664 -1.032 9.102 1 88.94 323 ALA B O 1
ATOM 7044 N N . SER B 1 324 ? 11.719 -1.479 9.938 1 84.38 324 SER B N 1
ATOM 7045 C CA . SER B 1 324 ? 12.414 -0.711 8.906 1 84.38 324 SER B CA 1
ATOM 7046 C C . SER B 1 324 ? 12.555 -1.514 7.617 1 84.38 324 SER B C 1
ATOM 7048 O O . SER B 1 324 ? 12.219 -2.699 7.578 1 84.38 324 SER B O 1
ATOM 7050 N N . GLY B 1 325 ? 13.039 -0.884 6.57 1 88.25 325 GLY B N 1
ATOM 7051 C CA . GLY B 1 325 ? 13.25 -1.579 5.309 1 88.25 325 GLY B CA 1
ATOM 7052 C C . GLY B 1 325 ? 14.141 -2.795 5.441 1 88.25 325 GLY B C 1
ATOM 7053 O O . GLY B 1 325 ? 13.789 -3.887 4.988 1 88.25 325 GLY B O 1
ATOM 7054 N N . SER B 1 326 ? 15.242 -2.611 6.148 1 90.5 326 SER B N 1
ATOM 7055 C CA . SER B 1 326 ? 16.219 -3.688 6.258 1 90.5 326 SER B CA 1
ATOM 7056 C C . SER B 1 326 ? 15.711 -4.809 7.16 1 90.5 326 SER B C 1
ATOM 7058 O O . SER B 1 326 ? 15.844 -5.988 6.824 1 90.5 326 SER B O 1
ATOM 7060 N N . THR B 1 327 ? 15.016 -4.41 8.258 1 91 327 THR B N 1
ATOM 7061 C CA . THR B 1 327 ? 14.531 -5.438 9.18 1 91 327 THR B CA 1
ATOM 7062 C C . THR B 1 327 ? 13.344 -6.184 8.586 1 91 327 THR B C 1
ATOM 7064 O O . THR B 1 327 ? 13.195 -7.391 8.781 1 91 327 THR B O 1
ATOM 7067 N N . SER B 1 328 ? 12.531 -5.488 7.855 1 94.25 328 SER B N 1
ATOM 7068 C CA . SER B 1 328 ? 11.383 -6.141 7.23 1 94.25 328 SER B CA 1
ATOM 7069 C C . SER B 1 328 ? 11.828 -7.148 6.172 1 94.25 328 SER B C 1
ATOM 7071 O O . SER B 1 328 ? 11.258 -8.234 6.07 1 94.25 328 SER B O 1
ATOM 7073 N N . GLN B 1 329 ? 12.805 -6.758 5.422 1 95.5 329 GLN B N 1
ATOM 7074 C CA . GLN B 1 329 ? 13.281 -7.656 4.379 1 95.5 329 GLN B CA 1
ATOM 7075 C C . GLN B 1 329 ? 14.016 -8.852 4.977 1 95.5 329 GLN B C 1
ATOM 7077 O O . GLN B 1 329 ? 13.875 -9.977 4.5 1 95.5 329 GLN B O 1
ATOM 7082 N N . ALA B 1 330 ? 14.812 -8.578 6.016 1 96.12 330 ALA B N 1
ATOM 7083 C CA . ALA B 1 330 ? 15.453 -9.68 6.727 1 96.12 330 ALA B CA 1
ATOM 7084 C C . ALA B 1 330 ? 14.43 -10.68 7.238 1 96.12 330 ALA B C 1
ATOM 7086 O O . ALA B 1 330 ? 14.586 -11.891 7.059 1 96.12 330 ALA B O 1
ATOM 7087 N N . ALA B 1 331 ? 13.391 -10.109 7.852 1 97.06 331 ALA B N 1
ATOM 7088 C CA . ALA B 1 331 ? 12.328 -10.969 8.367 1 97.06 331 ALA B CA 1
ATOM 7089 C C . ALA B 1 331 ? 11.641 -11.727 7.23 1 97.06 331 ALA B C 1
ATOM 7091 O O . ALA B 1 331 ? 11.305 -12.898 7.375 1 97.06 331 ALA B O 1
ATOM 7092 N N . ASN B 1 332 ? 11.445 -11.086 6.121 1 97.94 332 ASN B N 1
ATOM 7093 C CA . ASN B 1 332 ? 10.805 -11.711 4.969 1 97.94 332 ASN B CA 1
ATOM 7094 C C . ASN B 1 332 ? 11.602 -12.906 4.461 1 97.94 332 ASN B C 1
ATOM 7096 O O . ASN B 1 332 ? 11.023 -13.938 4.113 1 97.94 332 ASN B O 1
ATOM 7100 N N . VAL B 1 333 ? 12.891 -12.742 4.41 1 98.12 333 VAL B N 1
ATOM 7101 C CA . VAL B 1 333 ? 13.742 -13.844 3.977 1 98.12 333 VAL B CA 1
ATOM 7102 C C . VAL B 1 333 ? 13.617 -15.016 4.949 1 98.12 333 VAL B C 1
ATOM 7104 O O . VAL B 1 333 ? 13.375 -16.156 4.531 1 98.12 333 VAL B O 1
ATOM 7107 N N . MET B 1 334 ? 13.688 -14.727 6.23 1 98.19 334 MET B N 1
ATOM 7108 C CA . MET B 1 334 ? 13.656 -15.781 7.238 1 98.19 334 MET B CA 1
ATOM 7109 C C . MET B 1 334 ? 12.297 -16.469 7.258 1 98.19 334 MET B C 1
ATOM 7111 O O . MET B 1 334 ? 12.211 -17.688 7.402 1 98.19 334 MET B O 1
ATOM 7115 N N . GLU B 1 335 ? 11.273 -15.672 7.113 1 98.19 335 GLU B N 1
ATOM 7116 C CA . GLU B 1 335 ? 9.93 -16.219 7.066 1 98.19 335 GLU B CA 1
ATOM 7117 C C . GLU B 1 335 ? 9.719 -17.078 5.82 1 98.19 335 GLU B C 1
ATOM 7119 O O . GLU B 1 335 ? 9.023 -18.094 5.867 1 98.19 335 GLU B O 1
ATOM 7124 N N . ALA B 1 336 ? 10.266 -16.688 4.684 1 98.25 336 ALA B N 1
ATOM 7125 C CA . ALA B 1 336 ? 10.203 -17.469 3.459 1 98.25 336 ALA B CA 1
ATOM 7126 C C . ALA B 1 336 ? 10.914 -18.812 3.633 1 98.25 336 ALA B C 1
ATOM 7128 O O . ALA B 1 336 ? 10.422 -19.844 3.178 1 98.25 336 ALA B O 1
ATOM 7129 N N . LEU B 1 337 ? 12.047 -18.75 4.32 1 98.12 337 LEU B N 1
ATOM 7130 C CA . LEU B 1 337 ? 12.781 -19.969 4.59 1 98.12 337 LEU B CA 1
ATOM 7131 C C . LEU B 1 337 ? 11.992 -20.875 5.531 1 98.12 337 LEU B C 1
ATOM 7133 O O . LEU B 1 337 ? 11.945 -22.094 5.328 1 98.12 337 LEU B O 1
ATOM 7137 N N . GLU B 1 338 ? 11.391 -20.234 6.527 1 97.38 338 GLU B N 1
ATOM 7138 C CA . GLU B 1 338 ? 10.531 -20.984 7.441 1 97.38 338 GLU B CA 1
ATOM 7139 C C . GLU B 1 338 ? 9.383 -21.656 6.695 1 97.38 338 GLU B C 1
ATOM 7141 O O . GLU B 1 338 ? 8.945 -22.75 7.066 1 97.38 338 GLU B O 1
ATOM 7146 N N . SER B 1 339 ? 8.93 -21.062 5.621 1 97.44 339 SER B N 1
ATOM 7147 C CA . SER B 1 339 ? 7.848 -21.594 4.805 1 97.44 339 SER B CA 1
ATOM 7148 C C . SER B 1 339 ? 8.367 -22.609 3.795 1 97.44 339 SER B C 1
ATOM 7150 O O . SER B 1 339 ? 7.609 -23.094 2.941 1 97.44 339 SER B O 1
ATOM 7152 N N . GLN B 1 340 ? 9.703 -22.891 3.818 1 96.75 340 GLN B N 1
ATOM 7153 C CA . GLN B 1 340 ? 10.359 -23.938 3.047 1 96.75 340 GLN B CA 1
ATOM 7154 C C . GLN B 1 340 ? 10.477 -23.547 1.576 1 96.75 340 GLN B C 1
ATOM 7156 O O . GLN B 1 340 ? 10.328 -24.391 0.692 1 96.75 340 GLN B O 1
ATOM 7161 N N . ALA B 1 341 ? 10.625 -22.266 1.329 1 97.75 341 ALA B N 1
ATOM 7162 C CA . ALA B 1 341 ? 10.93 -21.828 -0.027 1 97.75 341 ALA B CA 1
ATOM 7163 C C . ALA B 1 341 ? 12.305 -22.328 -0.472 1 97.75 341 ALA B C 1
ATOM 7165 O O . ALA B 1 341 ? 13.258 -22.312 0.309 1 97.75 341 ALA B O 1
ATOM 7166 N N . SER B 1 342 ? 12.406 -22.797 -1.712 1 97.75 342 SER B N 1
ATOM 7167 C CA . SER B 1 342 ? 13.68 -23.297 -2.229 1 97.75 342 SER B CA 1
ATOM 7168 C C . SER B 1 342 ? 14.312 -22.312 -3.201 1 97.75 342 SER B C 1
ATOM 7170 O O . SER B 1 342 ? 15.445 -22.5 -3.637 1 97.75 342 SER B O 1
ATOM 7172 N N . LEU B 1 343 ? 13.562 -21.297 -3.549 1 98.75 343 LEU B N 1
ATOM 7173 C CA . LEU B 1 343 ? 14.023 -20.266 -4.473 1 98.75 343 LEU B CA 1
ATOM 7174 C C . LEU B 1 343 ? 13.523 -18.891 -4.043 1 98.75 343 LEU B C 1
ATOM 7176 O O . LEU B 1 343 ? 12.328 -18.719 -3.789 1 98.75 343 LEU B O 1
ATOM 7180 N N . LEU B 1 344 ? 14.469 -17.953 -3.859 1 98.69 344 LEU B N 1
ATOM 7181 C CA . LEU B 1 344 ? 14.117 -16.562 -3.561 1 98.69 344 LEU B CA 1
ATOM 7182 C C . LEU B 1 344 ? 14.297 -15.688 -4.793 1 98.69 344 LEU B C 1
ATOM 7184 O O . LEU B 1 344 ? 15.305 -15.789 -5.488 1 98.69 344 LEU B O 1
ATOM 7188 N N . LEU B 1 345 ? 13.266 -14.961 -5.168 1 98.62 345 LEU B N 1
ATOM 7189 C CA . LEU B 1 345 ? 13.305 -13.961 -6.227 1 98.62 345 LEU B CA 1
ATOM 7190 C C . LEU B 1 345 ? 13.406 -12.555 -5.645 1 98.62 345 LEU B C 1
ATOM 7192 O O . LEU B 1 345 ? 12.531 -12.133 -4.883 1 98.62 345 LEU B O 1
ATOM 7196 N N . ILE B 1 346 ? 14.469 -11.805 -5.965 1 97.25 346 ILE B N 1
ATOM 7197 C CA . ILE B 1 346 ? 14.719 -10.516 -5.332 1 97.25 346 ILE B CA 1
ATOM 7198 C C . ILE B 1 346 ? 14.984 -9.461 -6.406 1 97.25 346 ILE B C 1
ATOM 7200 O O . ILE B 1 346 ? 15.758 -9.695 -7.336 1 97.25 346 ILE B O 1
ATOM 7204 N N . ASP B 1 347 ? 14.32 -8.398 -6.336 1 94.25 347 ASP B N 1
ATOM 7205 C CA . ASP B 1 347 ? 14.539 -7.223 -7.172 1 94.25 347 ASP B CA 1
ATOM 7206 C C . ASP B 1 347 ? 15.164 -6.09 -6.367 1 94.25 347 ASP B C 1
ATOM 7208 O O . ASP B 1 347 ? 14.586 -5.625 -5.383 1 94.25 347 ASP B O 1
ATOM 7212 N N . GLU B 1 348 ? 16.297 -5.676 -6.793 1 90.88 348 GLU B N 1
ATOM 7213 C CA . GLU B 1 348 ? 17.031 -4.633 -6.094 1 90.88 348 GLU B CA 1
ATOM 7214 C C . GLU B 1 348 ? 16.188 -3.387 -5.887 1 90.88 348 GLU B C 1
ATOM 7216 O O . GLU B 1 348 ? 16.266 -2.734 -4.844 1 90.88 348 GLU B O 1
ATOM 7221 N N . ASP B 1 349 ? 15.367 -3.066 -6.812 1 88.69 349 ASP B N 1
ATOM 7222 C CA . ASP B 1 349 ? 14.625 -1.811 -6.801 1 88.69 349 ASP B CA 1
ATOM 7223 C C . ASP B 1 349 ? 13.5 -1.851 -5.773 1 88.69 349 ASP B C 1
ATOM 7225 O O . ASP B 1 349 ? 12.953 -0.809 -5.402 1 88.69 349 ASP B O 1
ATOM 7229 N N . THR B 1 350 ? 13.102 -3.01 -5.34 1 90.69 350 THR B N 1
ATOM 7230 C CA . THR B 1 350 ? 12.062 -3.107 -4.32 1 90.69 350 THR B CA 1
ATOM 7231 C C . THR B 1 350 ? 12.648 -3.588 -2.996 1 90.69 350 THR B C 1
ATOM 7233 O O . THR B 1 350 ? 11.914 -4.012 -2.104 1 90.69 350 THR B O 1
ATOM 7236 N N . SER B 1 351 ? 13.945 -3.576 -2.914 1 93.38 351 SER B N 1
ATOM 7237 C CA . SER B 1 351 ? 14.656 -4.008 -1.718 1 93.38 351 SER B CA 1
ATOM 7238 C C . SER B 1 351 ? 15.25 -2.822 -0.968 1 93.38 351 SER B C 1
ATOM 7240 O O . SER B 1 351 ? 15.398 -1.736 -1.532 1 93.38 351 SER B O 1
ATOM 7242 N N . ALA B 1 352 ? 15.516 -3.02 0.277 1 90.94 352 ALA B N 1
ATOM 7243 C CA . ALA B 1 352 ? 16.266 -2.025 1.043 1 90.94 352 ALA B CA 1
ATOM 7244 C C . ALA B 1 352 ? 17.75 -2.068 0.694 1 90.94 352 ALA B C 1
ATOM 7246 O O . ALA B 1 352 ? 18.391 -3.121 0.786 1 90.94 352 ALA B O 1
ATOM 7247 N N . THR B 1 353 ? 18.266 -0.97 0.361 1 88.75 353 THR B N 1
ATOM 7248 C CA . THR B 1 353 ? 19.641 -0.9 -0.113 1 88.75 353 THR B CA 1
ATOM 7249 C C . THR B 1 353 ? 20.609 -1.395 0.96 1 88.75 353 THR B C 1
ATOM 7251 O O . THR B 1 353 ? 21.516 -2.18 0.672 1 88.75 353 THR B O 1
ATOM 7254 N N . ASN B 1 354 ? 20.359 -0.973 2.215 1 87.19 354 ASN B N 1
ATOM 7255 C CA . ASN B 1 354 ? 21.266 -1.325 3.305 1 87.19 354 ASN B CA 1
ATOM 7256 C C . ASN B 1 354 ? 21.234 -2.822 3.602 1 87.19 354 ASN B C 1
ATOM 7258 O O . ASN B 1 354 ? 22.156 -3.359 4.215 1 87.19 354 ASN B O 1
ATOM 7262 N N . PHE B 1 355 ? 20.266 -3.486 3.213 1 91.44 355 PHE B N 1
ATOM 7263 C CA . PHE B 1 355 ? 20.156 -4.934 3.355 1 91.44 355 PHE B CA 1
ATOM 7264 C C . PHE B 1 355 ? 20.891 -5.645 2.223 1 91.44 355 PHE B C 1
ATOM 7266 O O . PHE B 1 355 ? 21.422 -6.738 2.414 1 91.44 355 PHE B O 1
ATOM 7273 N N . MET B 1 356 ? 20.859 -4.965 1.082 1 91.94 356 MET B N 1
ATOM 7274 C CA . MET B 1 356 ? 21.375 -5.621 -0.116 1 91.94 356 MET B CA 1
ATOM 7275 C C . MET B 1 356 ? 22.891 -5.461 -0.217 1 91.94 356 MET B C 1
ATOM 7277 O O . MET B 1 356 ? 23.594 -6.391 -0.623 1 91.94 356 MET B O 1
ATOM 7281 N N . ILE B 1 357 ? 23.344 -4.254 0.133 1 87.56 357 ILE B N 1
ATOM 7282 C CA . ILE B 1 357 ? 24.766 -4.016 -0.11 1 87.56 357 ILE B CA 1
ATOM 7283 C C . ILE B 1 357 ? 25.328 -3.107 0.98 1 87.56 357 ILE B C 1
ATOM 7285 O O . ILE B 1 357 ? 24.578 -2.438 1.691 1 87.56 357 ILE B O 1
ATOM 7289 N N . ARG B 1 358 ? 26.656 -3.154 1.083 1 84.25 358 ARG B N 1
ATOM 7290 C CA . ARG B 1 358 ? 27.469 -2.195 1.835 1 84.25 358 ARG B CA 1
ATOM 7291 C C . ARG B 1 358 ? 28.812 -1.969 1.162 1 84.25 358 ARG B C 1
ATOM 7293 O O . ARG B 1 358 ? 29.672 -2.859 1.155 1 84.25 358 ARG B O 1
ATOM 7300 N N . ASP B 1 359 ? 28.984 -0.77 0.694 1 79.12 359 ASP B N 1
ATOM 7301 C CA . ASP B 1 359 ? 30.188 -0.556 -0.107 1 79.12 359 ASP B CA 1
ATOM 7302 C C . ASP B 1 359 ? 31.391 -0.259 0.78 1 79.12 359 ASP B C 1
ATOM 7304 O O . ASP B 1 359 ? 31.25 -0.074 1.99 1 79.12 359 ASP B O 1
ATOM 7308 N N . GLY B 1 360 ? 32.5 -0.202 0.205 1 77.75 360 GLY B N 1
ATOM 7309 C CA . GLY B 1 360 ? 33.781 -0.047 0.922 1 77.75 360 GLY B CA 1
ATOM 7310 C C . GLY B 1 360 ? 33.906 1.304 1.6 1 77.75 360 GLY B C 1
ATOM 7311 O O . GLY B 1 360 ? 34.438 1.398 2.703 1 77.75 360 GLY B O 1
ATOM 7312 N N . ARG B 1 361 ? 33.406 2.305 0.992 1 82.38 361 ARG B N 1
ATOM 7313 C CA . ARG B 1 361 ? 33.5 3.645 1.559 1 82.38 361 ARG B CA 1
ATOM 7314 C C . ARG B 1 361 ? 32.656 3.771 2.826 1 82.38 361 ARG B C 1
ATOM 7316 O O . ARG B 1 361 ? 33.125 4.352 3.816 1 82.38 361 ARG B O 1
ATOM 7323 N N . MET B 1 362 ? 31.547 3.201 2.717 1 85.5 362 MET B N 1
ATOM 7324 C CA . MET B 1 362 ? 30.672 3.229 3.889 1 85.5 362 MET B CA 1
ATOM 7325 C C . MET B 1 362 ? 31.281 2.426 5.035 1 85.5 362 MET B C 1
ATOM 7327 O O . MET B 1 362 ? 31.172 2.822 6.199 1 85.5 362 MET B O 1
ATOM 7331 N N . GLN B 1 363 ? 31.891 1.385 4.668 1 83.5 363 GLN B N 1
ATOM 7332 C CA . GLN B 1 363 ? 32.531 0.537 5.676 1 83.5 363 GLN B CA 1
ATOM 7333 C C . GLN B 1 363 ? 33.656 1.27 6.383 1 83.5 363 GLN B C 1
ATOM 7335 O O . GLN B 1 363 ? 33.938 1.024 7.559 1 83.5 363 GLN B O 1
ATOM 7340 N N . ARG B 1 364 ? 34.25 2.113 5.688 1 85 364 ARG B N 1
ATOM 7341 C CA . ARG B 1 364 ? 35.344 2.887 6.266 1 85 364 ARG B CA 1
ATOM 7342 C C . ARG B 1 364 ? 34.812 3.975 7.191 1 85 364 ARG B C 1
ATOM 7344 O O . ARG B 1 364 ? 35.438 4.32 8.188 1 85 364 ARG B O 1
ATOM 7351 N N . LEU B 1 365 ? 33.688 4.477 6.844 1 88.19 365 LEU B N 1
ATOM 7352 C CA . LEU B 1 365 ? 33.125 5.574 7.621 1 88.19 365 LEU B CA 1
ATOM 7353 C C . LEU B 1 365 ? 32.469 5.055 8.906 1 88.19 365 LEU B C 1
ATOM 7355 O O . LEU B 1 365 ? 32.625 5.672 9.961 1 88.19 365 LEU B O 1
ATOM 7359 N N . ILE B 1 366 ? 31.75 4.004 8.789 1 85.5 366 ILE B N 1
ATOM 7360 C CA . ILE B 1 366 ? 31.047 3.402 9.922 1 85.5 366 ILE B CA 1
ATOM 7361 C C . ILE B 1 366 ? 31.797 2.152 10.383 1 85.5 366 ILE B C 1
ATOM 7363 O O . ILE B 1 366 ? 31.922 1.179 9.633 1 85.5 366 ILE B O 1
ATOM 7367 N N . ALA B 1 367 ? 32.188 2.162 11.57 1 81.31 367 ALA B N 1
ATOM 7368 C CA . ALA B 1 367 ? 32.906 1.021 12.125 1 81.31 367 ALA B CA 1
ATOM 7369 C C . ALA B 1 367 ? 32.031 -0.243 12.078 1 81.31 367 ALA B C 1
ATOM 7371 O O . ALA B 1 367 ? 30.828 -0.195 12.32 1 81.31 367 ALA B O 1
ATOM 7372 N N . PRO B 1 368 ? 32.688 -1.355 11.727 1 76.75 368 PRO B N 1
ATOM 7373 C CA . PRO B 1 368 ? 31.953 -2.619 11.609 1 76.75 368 PRO B CA 1
ATOM 7374 C C . PRO B 1 368 ? 31.156 -2.961 12.875 1 76.75 368 PRO B C 1
ATOM 7376 O O . PRO B 1 368 ? 30.062 -3.52 12.789 1 76.75 368 PRO B O 1
ATOM 7379 N N . GLU B 1 369 ? 31.703 -2.574 13.977 1 78.44 369 GLU B N 1
ATOM 7380 C CA . GLU B 1 369 ? 31.047 -2.904 15.234 1 78.44 369 GLU B CA 1
ATOM 7381 C C . GLU B 1 369 ? 29.766 -2.098 15.43 1 78.44 369 GLU B C 1
ATOM 7383 O O . GLU B 1 369 ? 28.906 -2.465 16.234 1 78.44 369 GLU B O 1
ATOM 7388 N N . LYS B 1 370 ? 29.703 -1.122 14.625 1 79.75 370 LYS B N 1
ATOM 7389 C CA . LYS B 1 370 ? 28.547 -0.238 14.773 1 79.75 370 LYS B CA 1
ATOM 7390 C C . LYS B 1 370 ? 27.5 -0.532 13.719 1 79.75 370 LYS B C 1
ATOM 7392 O O . LYS B 1 370 ? 26.438 0.102 13.695 1 79.75 370 LYS B O 1
ATOM 7397 N N . GLU B 1 371 ? 27.797 -1.5 12.922 1 80.69 371 GLU B N 1
ATOM 7398 C CA . GLU B 1 371 ? 26.844 -1.876 11.883 1 80.69 371 GLU B CA 1
ATOM 7399 C C . GLU B 1 371 ? 26.234 -3.246 12.164 1 80.69 371 GLU B C 1
ATOM 7401 O O . GLU B 1 371 ? 26.844 -4.277 11.883 1 80.69 371 GLU B O 1
ATOM 7406 N N . PRO B 1 372 ? 25.016 -3.131 12.531 1 84.56 372 PRO B N 1
ATOM 7407 C CA . PRO B 1 372 ? 24.406 -4.406 12.906 1 84.56 372 PRO B CA 1
ATOM 7408 C C . PRO B 1 372 ? 23.984 -5.234 11.695 1 84.56 372 PRO B C 1
ATOM 7410 O O . PRO B 1 372 ? 23.734 -6.434 11.82 1 84.56 372 PRO B O 1
ATOM 7413 N N . ILE B 1 373 ? 23.906 -4.711 10.461 1 87.69 373 ILE B N 1
ATOM 7414 C CA . ILE B 1 373 ? 23.328 -5.398 9.312 1 87.69 373 ILE B CA 1
ATOM 7415 C C . ILE B 1 373 ? 24.422 -6.086 8.508 1 87.69 373 ILE B C 1
ATOM 7417 O O . ILE B 1 373 ? 25.422 -5.453 8.141 1 87.69 373 ILE B O 1
ATOM 7421 N N . THR B 1 374 ? 24.375 -7.305 8.414 1 90.44 374 THR B N 1
ATOM 7422 C CA . THR B 1 374 ? 25.141 -8.047 7.426 1 90.44 374 THR B CA 1
ATOM 7423 C C . THR B 1 374 ? 24.422 -8.07 6.082 1 90.44 374 THR B C 1
ATOM 7425 O O . THR B 1 374 ? 23.359 -8.664 5.957 1 90.44 374 THR B O 1
ATOM 7428 N N . PRO B 1 375 ? 25.031 -7.445 5.133 1 90.81 375 PRO B N 1
ATOM 7429 C CA . PRO B 1 375 ? 24.328 -7.352 3.852 1 90.81 375 PRO B CA 1
ATOM 7430 C C . PRO B 1 375 ? 24.031 -8.719 3.23 1 90.81 375 PRO B C 1
ATOM 7432 O O . PRO B 1 375 ? 24.781 -9.672 3.473 1 90.81 375 PRO B O 1
ATOM 7435 N N . PHE B 1 376 ? 23.031 -8.797 2.436 1 94.19 376 PHE B N 1
ATOM 7436 C CA . PHE B 1 376 ? 22.609 -10.039 1.792 1 94.19 376 PHE B CA 1
ATOM 7437 C C . PHE B 1 376 ? 23.703 -10.578 0.887 1 94.19 376 PHE B C 1
ATOM 7439 O O . PHE B 1 376 ? 23.859 -11.797 0.744 1 94.19 376 PHE B O 1
ATOM 7446 N N . SER B 1 377 ? 24.5 -9.711 0.284 1 91.12 377 SER B N 1
ATOM 7447 C CA . SER B 1 377 ? 25.594 -10.109 -0.591 1 91.12 377 SER B CA 1
ATOM 7448 C C . SER B 1 377 ? 26.609 -10.984 0.147 1 91.12 377 SER B C 1
ATOM 7450 O O . SER B 1 377 ? 27.281 -11.812 -0.466 1 91.12 377 SER B O 1
ATOM 7452 N N . ASN B 1 378 ? 26.625 -10.828 1.46 1 90.81 378 ASN B N 1
ATOM 7453 C CA . ASN B 1 378 ? 27.562 -11.602 2.266 1 90.81 378 ASN B CA 1
ATOM 7454 C C . ASN B 1 378 ? 26.953 -12.914 2.732 1 90.81 378 ASN B C 1
ATOM 7456 O O . ASN B 1 378 ? 27.672 -13.805 3.213 1 90.81 378 ASN B O 1
ATOM 7460 N N . LYS B 1 379 ? 25.688 -13.078 2.551 1 94.38 379 LYS B N 1
ATOM 7461 C CA . LYS B 1 379 ? 25 -14.227 3.146 1 94.38 379 LYS B CA 1
ATOM 7462 C C . LYS B 1 379 ? 24.406 -15.133 2.074 1 94.38 379 LYS B C 1
ATOM 7464 O O . LYS B 1 379 ? 24.094 -16.297 2.34 1 94.38 379 LYS B O 1
ATOM 7469 N N . VAL B 1 380 ? 24.297 -14.641 0.872 1 95.38 380 VAL B N 1
ATOM 7470 C CA . VAL B 1 380 ? 23.562 -15.336 -0.173 1 95.38 380 VAL B CA 1
ATOM 7471 C C . VAL B 1 380 ? 24.266 -16.641 -0.522 1 95.38 380 VAL B C 1
ATOM 7473 O O . VAL B 1 380 ? 23.609 -17.656 -0.781 1 95.38 380 VAL B O 1
ATOM 7476 N N . LYS B 1 381 ? 25.578 -16.703 -0.533 1 95.12 381 LYS B N 1
ATOM 7477 C CA . LYS B 1 381 ? 26.312 -17.922 -0.815 1 95.12 381 LYS B CA 1
ATOM 7478 C C . LYS B 1 381 ? 26.109 -18.953 0.292 1 95.12 381 LYS B C 1
ATOM 7480 O O . LYS B 1 381 ? 25.859 -20.125 0.016 1 95.12 381 LYS B O 1
ATOM 7485 N N . ALA B 1 382 ? 26.172 -18.469 1.511 1 95.69 382 ALA B N 1
ATOM 7486 C CA . ALA B 1 382 ? 25.938 -19.344 2.648 1 95.69 382 ALA B CA 1
ATOM 7487 C C . ALA B 1 382 ? 24.516 -19.906 2.627 1 95.69 382 ALA B C 1
ATOM 7489 O O . ALA B 1 382 ? 24.281 -21.047 3.027 1 95.69 382 ALA B O 1
ATOM 7490 N N . LEU B 1 383 ? 23.609 -19.094 2.215 1 96.88 383 LEU B N 1
ATOM 7491 C CA . LEU B 1 383 ? 22.219 -19.516 2.111 1 96.88 383 LEU B CA 1
ATOM 7492 C C . LEU B 1 383 ? 22.094 -20.719 1.182 1 96.88 383 LEU B C 1
ATOM 7494 O O . LEU B 1 383 ? 21.422 -21.703 1.515 1 96.88 383 LEU B O 1
ATOM 7498 N N . TYR B 1 384 ? 22.734 -20.656 0.037 1 96.94 384 TYR B N 1
ATOM 7499 C CA . TYR B 1 384 ? 22.703 -21.766 -0.915 1 96.94 384 TYR B CA 1
ATOM 7500 C C . TYR B 1 384 ? 23.469 -22.969 -0.387 1 96.94 384 TYR B C 1
ATOM 7502 O O . TYR B 1 384 ? 22.969 -24.094 -0.413 1 96.94 384 TYR B O 1
ATOM 7510 N N . ASP B 1 385 ? 24.641 -22.75 0.171 1 95.56 385 ASP B N 1
ATOM 7511 C CA . ASP B 1 385 ? 25.531 -23.828 0.594 1 95.56 385 ASP B CA 1
ATOM 7512 C C . ASP B 1 385 ? 24.953 -24.578 1.79 1 95.56 385 ASP B C 1
ATOM 7514 O O . ASP B 1 385 ? 25.031 -25.812 1.853 1 95.56 385 ASP B O 1
ATOM 7518 N N . ASP B 1 386 ? 24.328 -23.828 2.684 1 96 386 ASP B N 1
ATOM 7519 C CA . ASP B 1 386 ? 23.875 -24.438 3.934 1 96 386 ASP B CA 1
ATOM 7520 C C . ASP B 1 386 ? 22.453 -24.953 3.811 1 96 386 ASP B C 1
ATOM 7522 O O . ASP B 1 386 ? 22.094 -25.938 4.445 1 96 386 ASP B O 1
ATOM 7526 N N . HIS B 1 387 ? 21.641 -24.297 3.025 1 96.25 387 HIS B N 1
ATOM 7527 C CA . HIS B 1 387 ? 20.219 -24.609 3.066 1 96.25 387 HIS B CA 1
ATOM 7528 C C . HIS B 1 387 ? 19.703 -24.984 1.683 1 96.25 387 HIS B C 1
ATOM 7530 O O . HIS B 1 387 ? 18.531 -25.312 1.524 1 96.25 387 HIS B O 1
ATOM 7536 N N . ASN B 1 388 ? 20.562 -24.969 0.657 1 96.44 388 ASN B N 1
ATOM 7537 C CA . ASN B 1 388 ? 20.203 -25.344 -0.708 1 96.44 388 ASN B CA 1
ATOM 7538 C C . ASN B 1 388 ? 19.078 -24.484 -1.252 1 96.44 388 ASN B C 1
ATOM 7540 O O . ASN B 1 388 ? 18.141 -24.984 -1.874 1 96.44 388 ASN B O 1
ATOM 7544 N N . VAL B 1 389 ? 19.094 -23.188 -0.862 1 98 389 VAL B N 1
ATOM 7545 C CA . VAL B 1 389 ? 18.109 -22.234 -1.361 1 98 389 VAL B CA 1
ATOM 7546 C C . VAL B 1 389 ? 18.734 -21.375 -2.455 1 98 389 VAL B C 1
ATOM 7548 O O . VAL B 1 389 ? 19.734 -20.688 -2.219 1 98 389 VAL B O 1
ATOM 7551 N N . SER B 1 390 ? 18.156 -21.5 -3.674 1 98.62 390 SER B N 1
ATOM 7552 C CA . SER B 1 390 ? 18.641 -20.719 -4.809 1 98.62 390 SER B CA 1
ATOM 7553 C C . SER B 1 390 ? 18.094 -19.297 -4.773 1 98.62 390 SER B C 1
ATOM 7555 O O . SER B 1 390 ? 17.125 -19.016 -4.066 1 98.62 390 SER B O 1
ATOM 7557 N N . THR B 1 391 ? 18.828 -18.391 -5.43 1 98.38 391 THR B N 1
ATOM 7558 C CA . THR B 1 391 ? 18.391 -17 -5.504 1 98.38 391 THR B CA 1
ATOM 7559 C C . THR B 1 391 ? 18.516 -16.469 -6.926 1 98.38 391 THR B C 1
ATOM 7561 O O . THR B 1 391 ? 19.5 -16.75 -7.613 1 98.38 391 THR B O 1
ATOM 7564 N N . ILE B 1 392 ? 17.5 -15.906 -7.465 1 98.44 392 ILE B N 1
ATOM 7565 C CA . ILE B 1 392 ? 17.562 -15.086 -8.672 1 98.44 392 ILE B CA 1
ATOM 7566 C C . ILE B 1 392 ? 17.422 -13.609 -8.305 1 98.44 392 ILE B C 1
ATOM 7568 O O . ILE B 1 392 ? 16.406 -13.203 -7.727 1 98.44 392 ILE B O 1
ATOM 7572 N N . LEU B 1 393 ? 18.453 -12.812 -8.641 1 96.62 393 LEU B N 1
ATOM 7573 C CA . LEU B 1 393 ? 18.531 -11.422 -8.219 1 96.62 393 LEU B CA 1
ATOM 7574 C C . LEU B 1 393 ? 18.625 -10.484 -9.422 1 96.62 393 LEU B C 1
ATOM 7576 O O . LEU B 1 393 ? 19.406 -10.727 -10.344 1 96.62 393 LEU B O 1
ATOM 7580 N N . ILE B 1 394 ? 17.734 -9.523 -9.398 1 94.69 394 ILE B N 1
ATOM 7581 C CA . ILE B 1 394 ? 17.953 -8.391 -10.297 1 94.69 394 ILE B CA 1
ATOM 7582 C C . ILE B 1 394 ? 18.812 -7.336 -9.609 1 94.69 394 ILE B C 1
ATOM 7584 O O . ILE B 1 394 ? 18.469 -6.879 -8.508 1 94.69 394 ILE B O 1
ATOM 7588 N N . VAL B 1 395 ? 19.891 -7.012 -10.242 1 91.44 395 VAL B N 1
ATOM 7589 C CA . VAL B 1 395 ? 20.75 -5.969 -9.703 1 91.44 395 VAL B CA 1
ATOM 7590 C C . VAL B 1 395 ? 21.109 -4.965 -10.805 1 91.44 395 VAL B C 1
ATOM 7592 O O . VAL B 1 395 ? 21.422 -5.359 -11.922 1 91.44 395 VAL B O 1
ATOM 7595 N N . GLY B 1 396 ? 21.031 -3.707 -10.562 1 83.31 396 GLY B N 1
ATOM 7596 C CA . GLY B 1 396 ? 21.344 -2.67 -11.531 1 83.31 396 GLY B CA 1
ATOM 7597 C C . GLY B 1 396 ? 22.406 -1.704 -11.039 1 83.31 396 GLY B C 1
ATOM 7598 O O . GLY B 1 396 ? 23.062 -1.041 -11.836 1 83.31 396 GLY B O 1
ATOM 7599 N N . GLY B 1 397 ? 22.578 -1.601 -9.797 1 80.62 397 GLY B N 1
ATOM 7600 C CA . GLY B 1 397 ? 23.422 -0.535 -9.273 1 80.62 397 GLY B CA 1
ATOM 7601 C C . GLY B 1 397 ? 24.703 -1.043 -8.633 1 80.62 397 GLY B C 1
ATOM 7602 O O . GLY B 1 397 ? 25.688 -0.314 -8.539 1 80.62 397 GLY B O 1
ATOM 7603 N N . SER B 1 398 ? 24.672 -2.26 -8.219 1 82.12 398 SER B N 1
ATOM 7604 C CA . SER B 1 398 ? 25.797 -2.732 -7.438 1 82.12 398 SER B CA 1
ATOM 7605 C C . SER B 1 398 ? 26.406 -3.986 -8.055 1 82.12 398 SER B C 1
ATOM 7607 O O . SER B 1 398 ? 25.703 -4.949 -8.352 1 82.12 398 SER B O 1
ATOM 7609 N N . GLY B 1 399 ? 27.688 -3.957 -8.18 1 84.88 399 GLY B N 1
ATOM 7610 C CA . GLY B 1 399 ? 28.406 -5.121 -8.688 1 84.88 399 GLY B CA 1
ATOM 7611 C C . GLY B 1 399 ? 28.891 -6.047 -7.586 1 84.88 399 GLY B C 1
ATOM 7612 O O . GLY B 1 399 ? 29.625 -6.992 -7.848 1 84.88 399 GLY B O 1
ATOM 7613 N N . ASP B 1 400 ? 28.469 -5.875 -6.344 1 83.75 400 ASP B N 1
ATOM 7614 C CA . ASP B 1 400 ? 28.891 -6.664 -5.188 1 83.75 400 ASP B CA 1
ATOM 7615 C C . ASP B 1 400 ? 28.531 -8.133 -5.363 1 83.75 400 ASP B C 1
ATOM 7617 O O . ASP B 1 400 ? 29.234 -9.016 -4.859 1 83.75 400 ASP B O 1
ATOM 7621 N N . TYR B 1 401 ? 27.609 -8.406 -6.109 1 91.38 401 TYR B N 1
ATOM 7622 C CA . TYR B 1 401 ? 27.094 -9.773 -6.23 1 91.38 401 TYR B CA 1
ATOM 7623 C C . TYR B 1 401 ? 27.891 -10.555 -7.277 1 91.38 401 TYR B C 1
ATOM 7625 O O . TYR B 1 401 ? 27.703 -11.766 -7.426 1 91.38 401 TYR B O 1
ATOM 7633 N N . PHE B 1 402 ? 28.766 -9.875 -8.039 1 92.38 402 PHE B N 1
ATOM 7634 C CA . PHE B 1 402 ? 29.578 -10.57 -9.023 1 92.38 402 PHE B CA 1
ATOM 7635 C C . PHE B 1 402 ? 30.453 -11.633 -8.359 1 92.38 402 PHE B C 1
ATOM 7637 O O . PHE B 1 402 ? 30.734 -12.672 -8.961 1 92.38 402 PHE B O 1
ATOM 7644 N N . ASP B 1 403 ? 30.797 -11.391 -7.125 1 88.81 403 ASP B N 1
ATOM 7645 C CA . ASP B 1 403 ? 31.703 -12.266 -6.395 1 88.81 403 ASP B CA 1
ATOM 7646 C C . ASP B 1 403 ? 31.031 -13.594 -6.051 1 88.81 403 ASP B C 1
ATOM 7648 O O . ASP B 1 403 ? 31.688 -14.625 -5.941 1 88.81 403 ASP B O 1
ATOM 7652 N N . VAL B 1 404 ? 29.781 -13.555 -5.891 1 92.38 404 VAL B N 1
ATOM 7653 C CA . VAL B 1 404 ? 29.109 -14.719 -5.324 1 92.38 404 VAL B CA 1
ATOM 7654 C C . VAL B 1 404 ? 28.203 -15.344 -6.371 1 92.38 404 VAL B C 1
ATOM 7656 O O . VAL B 1 404 ? 27.75 -16.484 -6.211 1 92.38 404 VAL B O 1
ATOM 7659 N N . ALA B 1 405 ? 27.969 -14.688 -7.469 1 95.94 405 ALA B N 1
ATOM 7660 C CA . ALA B 1 405 ? 27.016 -15.164 -8.469 1 95.94 405 ALA B CA 1
ATOM 7661 C C . ALA B 1 405 ? 27.578 -16.359 -9.227 1 95.94 405 ALA B C 1
ATOM 7663 O O . ALA B 1 405 ? 28.766 -16.391 -9.586 1 95.94 405 ALA B O 1
ATOM 7664 N N . ASP B 1 406 ? 26.766 -17.359 -9.391 1 96.62 406 ASP B N 1
ATOM 7665 C CA . ASP B 1 406 ? 27.141 -18.5 -10.234 1 96.62 406 ASP B CA 1
ATOM 7666 C C . ASP B 1 406 ? 26.953 -18.172 -11.711 1 96.62 406 ASP B C 1
ATOM 7668 O O . ASP B 1 406 ? 27.766 -18.562 -12.547 1 96.62 406 ASP B O 1
ATOM 7672 N N . GLN B 1 407 ? 25.859 -17.516 -12.039 1 96.56 407 GLN B N 1
ATOM 7673 C CA . GLN B 1 407 ? 25.547 -17.062 -13.391 1 96.56 407 GLN B CA 1
ATOM 7674 C C . GLN B 1 407 ? 25.141 -15.586 -13.391 1 96.56 407 GLN B C 1
ATOM 7676 O O . GLN B 1 407 ? 24.469 -15.117 -12.469 1 96.56 407 GLN B O 1
ATOM 7681 N N . VAL B 1 408 ? 25.625 -14.914 -14.383 1 97.12 408 VAL B N 1
ATOM 7682 C CA . VAL B 1 408 ? 25.266 -13.516 -14.578 1 97.12 408 VAL B CA 1
ATOM 7683 C C . VAL B 1 408 ? 24.703 -13.32 -15.977 1 97.12 408 VAL B C 1
ATOM 7685 O O . VAL B 1 408 ? 25.406 -13.508 -16.969 1 97.12 408 VAL B O 1
ATOM 7688 N N . LEU B 1 409 ? 23.453 -12.992 -16.062 1 97.25 409 LEU B N 1
ATOM 7689 C CA . LEU B 1 409 ? 22.734 -12.781 -17.312 1 97.25 409 LEU B CA 1
ATOM 7690 C C . LEU B 1 409 ? 22.391 -11.305 -17.5 1 97.25 409 LEU B C 1
ATOM 7692 O O . LEU B 1 409 ? 21.828 -10.68 -16.609 1 97.25 409 LEU B O 1
ATOM 7696 N N . MET B 1 410 ? 22.703 -10.742 -18.625 1 95.88 410 MET B N 1
ATOM 7697 C CA . MET B 1 410 ? 22.484 -9.32 -18.891 1 95.88 410 MET B CA 1
ATOM 7698 C C . MET B 1 410 ? 21.344 -9.125 -19.891 1 95.88 410 MET B C 1
ATOM 7700 O O . MET B 1 410 ? 21.359 -9.703 -20.984 1 95.88 410 MET B O 1
ATOM 7704 N N . MET B 1 411 ? 20.375 -8.406 -19.453 1 93.25 411 MET B N 1
ATOM 7705 C CA . MET B 1 411 ? 19.312 -7.984 -20.359 1 93.25 411 MET B CA 1
ATOM 7706 C C . MET B 1 411 ? 19.766 -6.789 -21.188 1 93.25 411 MET B C 1
ATOM 7708 O O . MET B 1 411 ? 20.062 -5.723 -20.656 1 93.25 411 MET B O 1
ATOM 7712 N N . ASP B 1 412 ? 19.844 -6.941 -22.453 1 90.75 412 ASP B N 1
ATOM 7713 C CA . ASP B 1 412 ? 20.234 -5.898 -23.406 1 90.75 412 ASP B CA 1
ATOM 7714 C C . ASP B 1 412 ? 19.172 -5.719 -24.484 1 90.75 412 ASP B C 1
ATOM 7716 O O . ASP B 1 412 ? 19.109 -6.496 -25.438 1 90.75 412 ASP B O 1
ATOM 7720 N N . GLU B 1 413 ? 18.375 -4.602 -24.391 1 87.81 413 GLU B N 1
ATOM 7721 C CA . GLU B 1 413 ? 17.25 -4.328 -25.297 1 87.81 413 GLU B CA 1
ATOM 7722 C C . GLU B 1 413 ? 16.328 -5.531 -25.406 1 87.81 413 GLU B C 1
ATOM 7724 O O . GLU B 1 413 ? 16.047 -6.004 -26.5 1 87.81 413 GLU B O 1
ATOM 7729 N N . TYR B 1 414 ? 16.031 -6.102 -24.344 1 88.81 414 TYR B N 1
ATOM 7730 C CA . TYR B 1 414 ? 15.031 -7.152 -24.156 1 88.81 414 TYR B CA 1
ATOM 7731 C C . TYR B 1 414 ? 15.578 -8.5 -24.594 1 88.81 414 TYR B C 1
ATOM 7733 O O . TYR B 1 414 ? 14.82 -9.469 -24.734 1 88.81 414 TYR B O 1
ATOM 7741 N N . VAL B 1 415 ? 16.891 -8.531 -24.844 1 93.44 415 VAL B N 1
ATOM 7742 C CA . VAL B 1 415 ? 17.547 -9.789 -25.172 1 93.44 415 VAL B CA 1
ATOM 7743 C C . VAL B 1 415 ? 18.516 -10.188 -24.062 1 93.44 415 VAL B C 1
ATOM 7745 O O . VAL B 1 415 ? 19.297 -9.359 -23.594 1 93.44 415 VAL B O 1
ATOM 7748 N N . LEU B 1 416 ? 18.484 -11.43 -23.703 1 95.69 416 LEU B N 1
ATOM 7749 C CA . LEU B 1 416 ? 19.297 -11.922 -22.594 1 95.69 416 LEU B CA 1
ATOM 7750 C C . LEU B 1 416 ? 20.625 -12.469 -23.109 1 95.69 416 LEU B C 1
ATOM 7752 O O . LEU B 1 416 ? 20.656 -13.266 -24.047 1 95.69 416 LEU B O 1
ATOM 7756 N N . LYS B 1 417 ? 21.703 -12.039 -22.453 1 95.81 417 LYS B N 1
ATOM 7757 C CA . LYS B 1 417 ? 23.047 -12.492 -22.812 1 95.81 417 LYS B CA 1
ATOM 7758 C C . LYS B 1 417 ? 23.781 -13.023 -21.594 1 95.81 417 LYS B C 1
ATOM 7760 O O . LYS B 1 417 ? 23.609 -12.516 -20.484 1 95.81 417 LYS B O 1
ATOM 7765 N N . ASP B 1 418 ? 24.594 -14.039 -21.828 1 96.5 418 ASP B N 1
ATOM 7766 C CA . ASP B 1 418 ? 25.453 -14.547 -20.766 1 96.5 418 ASP B CA 1
ATOM 7767 C C . ASP B 1 418 ? 26.719 -13.719 -20.641 1 96.5 418 ASP B C 1
ATOM 7769 O O . ASP B 1 418 ? 27.531 -13.656 -21.578 1 96.5 418 ASP B O 1
ATOM 7773 N N . VAL B 1 419 ? 26.891 -13.109 -19.484 1 96.31 419 VAL B N 1
ATOM 7774 C CA . VAL B 1 419 ? 28.078 -12.305 -19.266 1 96.31 419 VAL B CA 1
ATOM 7775 C C . VAL B 1 419 ? 28.812 -12.797 -18.016 1 96.31 419 VAL B C 1
ATOM 7777 O O . VAL B 1 419 ? 29.422 -12.008 -17.297 1 96.31 419 VAL B O 1
ATOM 7780 N N . THR B 1 420 ? 28.625 -14.07 -17.641 1 96.25 420 THR B N 1
ATOM 7781 C CA . THR B 1 420 ? 29.156 -14.664 -16.422 1 96.25 420 THR B CA 1
ATOM 7782 C C . THR B 1 420 ? 30.672 -14.484 -16.359 1 96.25 420 THR B C 1
ATOM 7784 O O . THR B 1 420 ? 31.203 -14.016 -15.352 1 96.25 420 THR B O 1
ATOM 7787 N N . GLN B 1 421 ? 31.328 -14.812 -17.453 1 95.19 421 GLN B N 1
ATOM 7788 C CA . GLN B 1 421 ? 32.781 -14.734 -17.453 1 95.19 421 GLN B CA 1
ATOM 7789 C C . GLN B 1 421 ? 33.25 -13.281 -17.328 1 95.19 421 GLN B C 1
ATOM 7791 O O . GLN B 1 421 ? 34.188 -13 -16.578 1 95.19 421 GLN B O 1
ATOM 7796 N N . HIS B 1 422 ? 32.594 -12.445 -18.016 1 94.5 422 HIS B N 1
ATOM 7797 C CA . HIS B 1 422 ? 32.938 -11.031 -17.938 1 94.5 422 HIS B CA 1
ATOM 7798 C C . HIS B 1 422 ? 32.781 -10.508 -16.516 1 94.5 422 HIS B C 1
ATOM 7800 O O . HIS B 1 422 ? 33.625 -9.766 -16.031 1 94.5 422 HIS B O 1
ATOM 7806 N N . ALA B 1 423 ? 31.703 -10.82 -15.891 1 94.25 423 ALA B N 1
ATOM 7807 C CA . ALA B 1 423 ? 31.453 -10.391 -14.516 1 94.25 423 ALA B CA 1
ATOM 7808 C C . ALA B 1 423 ? 32.5 -10.945 -13.562 1 94.25 423 ALA B C 1
ATOM 7810 O O . ALA B 1 423 ? 32.969 -10.242 -12.664 1 94.25 423 ALA B O 1
ATOM 7811 N N . LYS B 1 424 ? 32.875 -12.164 -13.75 1 93.38 424 LYS B N 1
ATOM 7812 C CA . LYS B 1 424 ? 33.906 -12.773 -12.906 1 93.38 424 LYS B CA 1
ATOM 7813 C C . LYS B 1 424 ? 35.25 -12.078 -13.094 1 93.38 424 LYS B C 1
ATOM 7815 O O . LYS B 1 424 ? 35.969 -11.883 -12.133 1 93.38 424 LYS B O 1
ATOM 7820 N N . ASP B 1 425 ? 35.5 -11.711 -14.312 1 92.81 425 ASP B N 1
ATOM 7821 C CA . ASP B 1 425 ? 36.75 -10.992 -14.609 1 92.81 425 ASP B CA 1
ATOM 7822 C C . ASP B 1 425 ? 36.781 -9.641 -13.883 1 92.81 425 ASP B C 1
ATOM 7824 O O . ASP B 1 425 ? 37.812 -9.242 -13.352 1 92.81 425 ASP B O 1
ATOM 7828 N N . ILE B 1 426 ? 35.656 -9.047 -13.898 1 89.69 426 ILE B N 1
ATOM 7829 C CA . ILE B 1 426 ? 35.562 -7.754 -13.234 1 89.69 426 ILE B CA 1
ATOM 7830 C C . ILE B 1 426 ? 35.75 -7.938 -11.727 1 89.69 426 ILE B C 1
ATOM 7832 O O . ILE B 1 426 ? 36.438 -7.148 -11.078 1 89.69 426 ILE B O 1
ATOM 7836 N N . ALA B 1 427 ? 35.125 -8.906 -11.219 1 87.06 427 ALA B N 1
ATOM 7837 C CA . ALA B 1 427 ? 35.219 -9.18 -9.789 1 87.06 427 ALA B CA 1
ATOM 7838 C C . ALA B 1 427 ? 36.656 -9.453 -9.352 1 87.06 427 ALA B C 1
ATOM 7840 O O . ALA B 1 427 ? 37.031 -9.141 -8.219 1 87.06 427 ALA B O 1
ATOM 7841 N N . GLN B 1 428 ? 37.438 -10.023 -10.156 1 84.06 428 GLN B N 1
ATOM 7842 C CA . GLN B 1 428 ? 38.812 -10.398 -9.836 1 84.06 428 GLN B CA 1
ATOM 7843 C C . GLN B 1 428 ? 39.781 -9.25 -10.102 1 84.06 428 GLN B C 1
ATOM 7845 O O . GLN B 1 428 ? 40.938 -9.289 -9.672 1 84.06 428 GLN B O 1
ATOM 7850 N N . SER B 1 429 ? 39.406 -8.391 -10.883 1 74.38 429 SER B N 1
ATOM 7851 C CA . SER B 1 429 ? 40.312 -7.297 -11.234 1 74.38 429 SER B CA 1
ATOM 7852 C C . SER B 1 429 ? 40.625 -6.418 -10.023 1 74.38 429 SER B C 1
ATOM 7854 O O . SER B 1 429 ? 39.844 -6.359 -9.078 1 74.38 429 SER B O 1
ATOM 7856 N N . ASP B 1 430 ? 41.938 -5.977 -9.859 1 54.38 430 ASP B N 1
ATOM 7857 C CA . ASP B 1 430 ? 42.688 -5.227 -8.844 1 54.38 430 ASP B CA 1
ATOM 7858 C C . ASP B 1 430 ? 42 -3.887 -8.555 1 54.38 430 ASP B C 1
ATOM 7860 O O . ASP B 1 430 ? 41.438 -3.268 -9.453 1 54.38 430 ASP B O 1
ATOM 7864 N N . GLY B 1 431 ? 41.156 -3.635 -7.316 1 51.75 431 GLY B N 1
ATOM 7865 C CA . GLY B 1 431 ? 40.781 -2.367 -6.719 1 51.75 431 GLY B CA 1
ATOM 7866 C C . GLY B 1 431 ? 39.531 -2.477 -5.844 1 51.75 431 GLY B C 1
ATOM 7867 O O . GLY B 1 431 ? 39.219 -1.562 -5.074 1 51.75 431 GLY B O 1
ATOM 7868 N N . TYR B 1 432 ? 38.719 -3.441 -6.18 1 53.28 432 TYR B N 1
ATOM 7869 C CA . TYR B 1 432 ? 37.531 -3.449 -5.336 1 53.28 432 TYR B CA 1
ATOM 7870 C C . TYR B 1 432 ? 37.656 -4.523 -4.262 1 53.28 432 TYR B C 1
ATOM 7872 O O . TYR B 1 432 ? 37.375 -5.699 -4.523 1 53.28 432 TYR B O 1
ATOM 7880 N N . GLN B 1 433 ? 38.656 -4.375 -3.357 1 49.91 433 GLN B N 1
ATOM 7881 C CA . GLN B 1 433 ? 38.781 -5.395 -2.324 1 49.91 433 GLN B CA 1
ATOM 7882 C C . GLN B 1 433 ? 37.656 -5.281 -1.308 1 49.91 433 GLN B C 1
ATOM 7884 O O . GLN B 1 433 ? 37.562 -4.285 -0.587 1 49.91 433 GLN B O 1
ATOM 7889 N N . ARG B 1 434 ? 36.531 -5.824 -1.626 1 55.44 434 ARG B N 1
ATOM 7890 C CA . ARG B 1 434 ? 35.594 -6 -0.536 1 55.44 434 ARG B CA 1
ATOM 7891 C C . ARG B 1 434 ? 36.094 -7.027 0.472 1 55.44 434 ARG B C 1
ATOM 7893 O O . ARG B 1 434 ? 36.625 -8.07 0.089 1 55.44 434 ARG B O 1
ATOM 7900 N N . ARG B 1 435 ? 36.344 -6.504 1.739 1 47.59 435 ARG B N 1
ATOM 7901 C CA . ARG B 1 435 ? 36.625 -7.512 2.748 1 47.59 435 ARG B CA 1
ATOM 7902 C C . ARG B 1 435 ? 35.531 -8.57 2.812 1 47.59 435 ARG B C 1
ATOM 7904 O O . ARG B 1 435 ? 34.406 -8.273 3.174 1 47.59 435 ARG B O 1
ATOM 7911 N N . LEU B 1 436 ? 35.469 -9.469 1.831 1 52.69 436 LEU B N 1
ATOM 7912 C CA . LEU B 1 436 ? 34.5 -10.562 1.909 1 52.69 436 LEU B CA 1
ATOM 7913 C C . LEU B 1 436 ? 34.531 -11.242 3.275 1 52.69 436 LEU B C 1
ATOM 7915 O O . LEU B 1 436 ? 35.562 -11.82 3.646 1 52.69 436 LEU B O 1
ATOM 7919 N N . SER B 1 437 ? 34 -10.703 4.332 1 50.72 437 SER B N 1
ATOM 7920 C CA . SER B 1 437 ? 33.812 -11.539 5.516 1 50.72 437 SER B CA 1
ATOM 7921 C C . SER B 1 437 ? 32.844 -12.68 5.246 1 50.72 437 SER B C 1
ATOM 7923 O O . SER B 1 437 ? 31.641 -12.461 5.141 1 50.72 437 SER B O 1
ATOM 7925 N N . SER B 1 438 ? 33.156 -13.453 4.238 1 50.91 438 SER B N 1
ATOM 7926 C CA . SER B 1 438 ? 32.312 -14.609 4.016 1 50.91 438 SER B CA 1
ATOM 7927 C C . SER B 1 438 ? 31.875 -15.242 5.336 1 50.91 438 SER B C 1
ATOM 7929 O O . SER B 1 438 ? 32.719 -15.703 6.113 1 50.91 438 SER B O 1
ATOM 7931 N N . HIS B 1 439 ? 30.859 -14.703 5.891 1 60.62 439 HIS B N 1
ATOM 7932 C CA . HIS B 1 439 ? 30.281 -15.438 7.008 1 60.62 439 HIS B CA 1
ATOM 7933 C C . HIS B 1 439 ? 30 -16.891 6.621 1 60.62 439 HIS B C 1
ATOM 7935 O O . HIS B 1 439 ? 29.203 -17.141 5.715 1 60.62 439 HIS B O 1
ATOM 7941 N N . TYR B 1 440 ? 30.812 -17.766 6.969 1 70.25 440 TYR B N 1
ATOM 7942 C CA . TYR B 1 440 ? 30.859 -19.156 6.543 1 70.25 440 TYR B CA 1
ATOM 7943 C C . TYR B 1 440 ? 29.562 -19.875 6.863 1 70.25 440 TYR B C 1
ATOM 7945 O O . TYR B 1 440 ? 29.109 -20.734 6.098 1 70.25 440 TYR B O 1
ATOM 7953 N N . GLN B 1 441 ? 28.812 -19.391 7.844 1 89.88 441 GLN B N 1
ATOM 7954 C CA . GLN B 1 441 ? 27.578 -20.078 8.172 1 89.88 441 GLN B CA 1
ATOM 7955 C C . GLN B 1 441 ? 26.375 -19.125 8.102 1 89.88 441 GLN B C 1
ATOM 7957 O O . GLN B 1 441 ? 26.484 -17.969 8.5 1 89.88 441 GLN B O 1
ATOM 7962 N N . PHE B 1 442 ? 25.359 -19.531 7.48 1 93.94 442 PHE B N 1
ATOM 7963 C CA . PHE B 1 442 ? 24.156 -18.703 7.328 1 93.94 442 PHE B CA 1
ATOM 7964 C C . PHE B 1 442 ? 23.484 -18.453 8.672 1 93.94 442 PHE B C 1
ATOM 7966 O O . PHE B 1 442 ? 23.172 -17.312 9.016 1 93.94 442 PHE B O 1
ATOM 7973 N N . GLY B 1 443 ? 23.312 -19.469 9.461 1 91.88 443 GLY B N 1
ATOM 7974 C CA . GLY B 1 443 ? 22.594 -19.391 10.719 1 91.88 443 GLY B CA 1
ATOM 7975 C C . GLY B 1 443 ? 21.344 -20.25 10.75 1 91.88 443 GLY B C 1
ATOM 7976 O O . GLY B 1 443 ? 21.172 -21.141 9.906 1 91.88 443 GLY B O 1
ATOM 7977 N N . HIS B 1 444 ? 20.469 -19.984 11.75 1 91.44 444 HIS B N 1
ATOM 7978 C CA . HIS B 1 444 ? 19.344 -20.875 12.008 1 91.44 444 HIS B CA 1
ATOM 7979 C C . HIS B 1 444 ? 18.047 -20.281 11.461 1 91.44 444 HIS B C 1
ATOM 7981 O O . HIS B 1 444 ? 17.812 -19.078 11.57 1 91.44 444 HIS B O 1
ATOM 7987 N N . ILE B 1 445 ? 17.266 -21.172 10.859 1 93.75 445 ILE B N 1
ATOM 7988 C CA . ILE B 1 445 ? 15.93 -20.828 10.414 1 93.75 445 ILE B CA 1
ATOM 7989 C C . ILE B 1 445 ? 14.945 -20.953 11.57 1 93.75 445 ILE B C 1
ATOM 7991 O O . ILE B 1 445 ? 14.969 -21.938 12.312 1 93.75 445 ILE B O 1
ATOM 7995 N N . PRO B 1 446 ? 14.117 -19.984 11.742 1 91.81 446 PRO B N 1
ATOM 7996 C CA . PRO B 1 446 ? 13.172 -20.031 12.859 1 91.81 446 PRO B CA 1
ATOM 7997 C C . PRO B 1 446 ? 12.156 -21.156 12.734 1 91.81 446 PRO B C 1
ATOM 7999 O O . PRO B 1 446 ? 11.844 -21.594 11.625 1 91.81 446 PRO B O 1
ATOM 8002 N N . SER B 1 447 ? 11.734 -21.688 13.836 1 95.19 447 SER B N 1
ATOM 8003 C CA . SER B 1 447 ? 10.602 -22.594 13.992 1 95.19 447 SER B CA 1
ATOM 8004 C C . SER B 1 447 ? 9.602 -22.062 15.023 1 95.19 447 SER B C 1
ATOM 8006 O O . SER B 1 447 ? 9.75 -22.312 16.219 1 95.19 447 SER B O 1
ATOM 8008 N N . ARG B 1 448 ? 8.586 -21.484 14.523 1 97.06 448 ARG B N 1
ATOM 8009 C CA . ARG B 1 448 ? 7.754 -20.688 15.406 1 97.06 448 ARG B CA 1
ATOM 8010 C C . ARG B 1 448 ? 6.383 -21.312 15.602 1 97.06 448 ARG B C 1
ATOM 8012 O O . ARG B 1 448 ? 5.891 -22.016 14.719 1 97.06 448 ARG B O 1
ATOM 8019 N N . ILE B 1 449 ? 5.805 -21.078 16.75 1 97.94 449 ILE B N 1
ATOM 8020 C CA . ILE B 1 449 ? 4.512 -21.641 17.141 1 97.94 449 ILE B CA 1
ATOM 8021 C C . ILE B 1 449 ? 3.506 -20.5 17.344 1 97.94 449 ILE B C 1
ATOM 8023 O O . ILE B 1 449 ? 3.645 -19.703 18.266 1 97.94 449 ILE B O 1
ATOM 8027 N N . PRO B 1 450 ? 2.514 -20.422 16.438 1 97.38 450 PRO B N 1
ATOM 8028 C CA . PRO B 1 450 ? 1.468 -19.422 16.656 1 97.38 450 PRO B CA 1
ATOM 8029 C C . PRO B 1 450 ? 0.552 -19.766 17.828 1 97.38 450 PRO B C 1
ATOM 8031 O O . PRO B 1 450 ? 0.22 -20.938 18.031 1 97.38 450 PRO B O 1
ATOM 8034 N N . LEU B 1 451 ? 0.154 -18.766 18.516 1 97.25 451 LEU B N 1
ATOM 8035 C CA . LEU B 1 451 ? -0.63 -18.984 19.719 1 97.25 451 LEU B CA 1
ATOM 8036 C C . LEU B 1 451 ? -2.098 -18.641 19.484 1 97.25 451 LEU B C 1
ATOM 8038 O O . LEU B 1 451 ? -2.412 -17.719 18.75 1 97.25 451 LEU B O 1
ATOM 8042 N N . ARG B 1 452 ? -2.941 -19.328 20.203 1 95.69 452 ARG B N 1
ATOM 8043 C CA . ARG B 1 452 ? -4.379 -19.109 20.125 1 95.69 452 ARG B CA 1
ATOM 8044 C C . ARG B 1 452 ? -4.738 -17.688 20.594 1 95.69 452 ARG B C 1
ATOM 8046 O O . ARG B 1 452 ? -5.691 -17.094 20.094 1 95.69 452 ARG B O 1
ATOM 8053 N N . ALA B 1 453 ? -3.957 -17.188 21.438 1 94.75 453 ALA B N 1
ATOM 8054 C CA . ALA B 1 453 ? -4.199 -15.867 22.031 1 94.75 453 ALA B CA 1
ATOM 8055 C C . ALA B 1 453 ? -4.137 -14.773 20.969 1 94.75 453 ALA B C 1
ATOM 8057 O O . ALA B 1 453 ? -4.59 -13.648 21.203 1 94.75 453 ALA B O 1
ATOM 8058 N N . SER B 1 454 ? -3.557 -15.102 19.766 1 94.94 454 SER B N 1
ATOM 8059 C CA . SER B 1 454 ? -3.482 -14.148 18.672 1 94.94 454 SER B CA 1
ATOM 8060 C C . SER B 1 454 ? -4.875 -13.734 18.203 1 94.94 454 SER B C 1
ATOM 8062 O O . SER B 1 454 ? -5.055 -12.633 17.672 1 94.94 454 SER B O 1
ATOM 8064 N N . PHE B 1 455 ? -5.801 -14.617 18.312 1 95.25 455 PHE B N 1
ATOM 8065 C CA . PHE B 1 455 ? -7.141 -14.422 17.781 1 95.25 455 PHE B CA 1
ATOM 8066 C C . PHE B 1 455 ? -8.164 -14.312 18.906 1 95.25 455 PHE B C 1
ATOM 8068 O O . PHE B 1 455 ? -8.906 -15.258 19.172 1 95.25 455 PHE B O 1
ATOM 8075 N N . ASN B 1 456 ? -8.297 -13.109 19.484 1 89.06 456 ASN B N 1
ATOM 8076 C CA . ASN B 1 456 ? -9.086 -12.938 20.703 1 89.06 456 ASN B CA 1
ATOM 8077 C C . ASN B 1 456 ? -10.32 -12.078 20.453 1 89.06 456 ASN B C 1
ATOM 8079 O O . ASN B 1 456 ? -10.93 -11.57 21.406 1 89.06 456 ASN B O 1
ATOM 8083 N N . GLN B 1 457 ? -10.625 -11.906 19.219 1 88.06 457 GLN B N 1
ATOM 8084 C CA . GLN B 1 457 ? -11.844 -11.148 18.953 1 88.06 457 GLN B CA 1
ATOM 8085 C C . GLN B 1 457 ? -13.078 -11.969 19.312 1 88.06 457 GLN B C 1
ATOM 8087 O O . GLN B 1 457 ? -13.031 -13.195 19.359 1 88.06 457 GLN B O 1
ATOM 8092 N N . LYS B 1 458 ? -14.148 -11.258 19.672 1 86.75 458 LYS B N 1
ATOM 8093 C CA . LYS B 1 458 ? -15.375 -11.93 20.078 1 86.75 458 LYS B CA 1
ATOM 8094 C C . LYS B 1 458 ? -16.578 -11.422 19.281 1 86.75 458 LYS B C 1
ATOM 8096 O O . LYS B 1 458 ? -16.516 -10.352 18.672 1 86.75 458 LYS B O 1
ATOM 8101 N N . GLY B 1 459 ? -17.516 -12.234 19.219 1 85.12 459 GLY B N 1
ATOM 8102 C CA . GLY B 1 459 ? -18.781 -11.859 18.594 1 85.12 459 GLY B CA 1
ATOM 8103 C C . GLY B 1 459 ? -18.641 -11.617 17.094 1 85.12 459 GLY B C 1
ATOM 8104 O O . GLY B 1 459 ? -18.062 -12.43 16.375 1 85.12 459 GLY B O 1
ATOM 8105 N N . LYS B 1 460 ? -19.234 -10.492 16.672 1 81 460 LYS B N 1
ATOM 8106 C CA . LYS B 1 460 ? -19.312 -10.156 15.25 1 81 460 LYS B CA 1
ATOM 8107 C C . LYS B 1 460 ? -17.922 -9.797 14.703 1 81 460 LYS B C 1
ATOM 8109 O O . LYS B 1 460 ? -17.703 -9.859 13.492 1 81 460 LYS B O 1
ATOM 8114 N N . ARG B 1 461 ? -17.078 -9.57 15.594 1 85.06 461 ARG B N 1
ATOM 8115 C CA . ARG B 1 461 ? -15.742 -9.172 15.18 1 85.06 461 ARG B CA 1
ATOM 8116 C C . ARG B 1 461 ? -14.844 -10.391 14.977 1 85.06 461 ARG B C 1
ATOM 8118 O O . ARG B 1 461 ? -13.766 -10.289 14.383 1 85.06 461 ARG B O 1
ATOM 8125 N N . ASP B 1 462 ? -15.305 -11.539 15.43 1 91.88 462 ASP B N 1
ATOM 8126 C CA . ASP B 1 462 ? -14.516 -12.766 15.305 1 91.88 462 ASP B CA 1
ATOM 8127 C C . ASP B 1 462 ? -14.703 -13.398 13.93 1 91.88 462 ASP B C 1
ATOM 8129 O O . ASP B 1 462 ? -15.148 -14.547 13.82 1 91.88 462 ASP B O 1
ATOM 8133 N N . ARG B 1 463 ? -14.391 -12.68 12.898 1 93.12 463 ARG B N 1
ATOM 8134 C CA . ARG B 1 463 ? -14.539 -13.156 11.531 1 93.12 463 ARG B CA 1
ATOM 8135 C C . ARG B 1 463 ? -13.469 -12.562 10.617 1 93.12 463 ARG B C 1
ATOM 8137 O O . ARG B 1 463 ? -13.086 -11.406 10.781 1 93.12 463 ARG B O 1
ATOM 8144 N N . PHE B 1 464 ? -13.039 -13.453 9.758 1 94.88 464 PH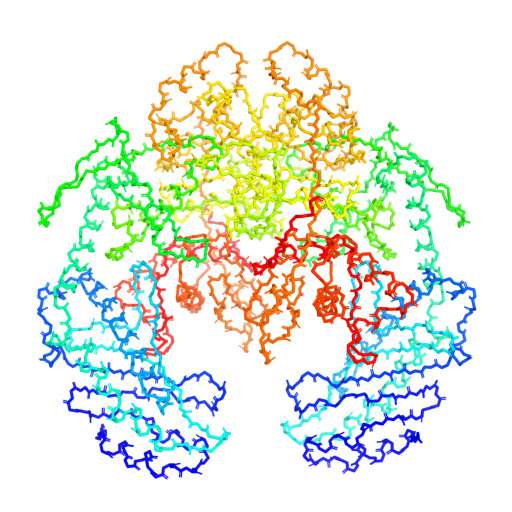E B N 1
ATOM 8145 C CA . PHE B 1 464 ? -12.133 -13 8.711 1 94.88 464 PHE B CA 1
ATOM 8146 C C . PHE B 1 464 ? -12.898 -12.633 7.445 1 94.88 464 PHE B C 1
ATOM 8148 O O . PHE B 1 464 ? -13.867 -13.305 7.086 1 94.88 464 PHE B O 1
ATOM 8155 N N . LYS B 1 465 ? -12.516 -11.586 6.824 1 94.06 465 LYS B N 1
ATOM 8156 C CA . LYS B 1 465 ? -13.102 -11.172 5.551 1 94.06 465 LYS B CA 1
ATOM 8157 C C . LYS B 1 465 ? -12.016 -10.75 4.559 1 94.06 465 LYS B C 1
ATOM 8159 O O . LYS B 1 465 ? -10.977 -10.227 4.953 1 94.06 465 LYS B O 1
ATOM 8164 N N . ALA B 1 466 ? -12.234 -11.109 3.312 1 94.75 466 ALA B N 1
ATOM 8165 C CA . ALA B 1 466 ? -11.328 -10.68 2.248 1 94.75 466 ALA B CA 1
ATOM 8166 C C . ALA B 1 466 ? -11.859 -9.43 1.553 1 94.75 466 ALA B C 1
ATOM 8168 O O . ALA B 1 466 ? -13.062 -9.281 1.346 1 94.75 466 ALA B O 1
ATOM 8169 N N . LYS B 1 467 ? -11 -8.523 1.311 1 90.44 467 LYS B N 1
ATOM 8170 C CA . LYS B 1 467 ? -11.312 -7.328 0.538 1 90.44 467 LYS B CA 1
ATOM 8171 C C . LYS B 1 467 ? -10.375 -7.176 -0.651 1 90.44 467 LYS B C 1
ATOM 8173 O O . LYS B 1 467 ? -9.281 -6.617 -0.517 1 90.44 467 LYS B O 1
ATOM 8178 N N . GLY B 1 468 ? -10.844 -7.598 -1.789 1 90.12 468 GLY B N 1
ATOM 8179 C CA . GLY B 1 468 ? -10.008 -7.52 -2.977 1 90.12 468 GLY B CA 1
ATOM 8180 C C . GLY B 1 468 ? -8.828 -8.469 -2.941 1 90.12 468 GLY B C 1
ATOM 8181 O O . GLY B 1 468 ? -8.883 -9.516 -2.285 1 90.12 468 GLY B O 1
ATOM 8182 N N . LEU B 1 469 ? -7.82 -8.102 -3.664 1 92.5 469 LEU B N 1
ATOM 8183 C CA . LEU B 1 469 ? -6.664 -8.969 -3.861 1 92.5 469 LEU B CA 1
ATOM 8184 C C . LEU B 1 469 ? -5.695 -8.859 -2.688 1 92.5 469 LEU B C 1
ATOM 8186 O O . LEU B 1 469 ? -5.02 -9.836 -2.344 1 92.5 469 LEU B O 1
ATOM 8190 N N . ASN B 1 470 ? -5.734 -7.742 -1.943 1 93.19 470 ASN B N 1
ATOM 8191 C CA . ASN B 1 470 ? -4.547 -7.465 -1.142 1 93.19 470 ASN B CA 1
ATOM 8192 C C . ASN B 1 470 ? -4.902 -7.234 0.324 1 93.19 470 ASN B C 1
ATOM 8194 O O . ASN B 1 470 ? -4.07 -6.77 1.104 1 93.19 470 ASN B O 1
ATOM 8198 N N . VAL B 1 471 ? -6.125 -7.523 0.758 1 94.38 471 VAL B N 1
ATOM 8199 C CA . VAL B 1 471 ? -6.496 -7.184 2.127 1 94.38 471 VAL B CA 1
ATOM 8200 C C . VAL B 1 471 ? -7.348 -8.305 2.727 1 94.38 471 VAL B C 1
ATOM 8202 O O . VAL B 1 471 ? -8.273 -8.797 2.086 1 94.38 471 VAL B O 1
ATOM 8205 N N . VAL B 1 472 ? -6.984 -8.688 3.877 1 96.62 472 VAL B N 1
ATOM 8206 C CA . VAL B 1 472 ? -7.809 -9.523 4.75 1 96.62 472 VAL B CA 1
ATOM 8207 C C . VAL B 1 472 ? -8.094 -8.781 6.051 1 96.62 472 VAL B C 1
ATOM 8209 O O . VAL B 1 472 ? -7.25 -8.031 6.547 1 96.62 472 VAL B O 1
ATOM 8212 N N . THR B 1 473 ? -9.266 -8.883 6.539 1 95.5 473 THR B N 1
ATOM 8213 C CA . THR B 1 473 ? -9.578 -8.25 7.812 1 95.5 473 THR B CA 1
ATOM 8214 C C . THR B 1 473 ? -9.977 -9.289 8.852 1 95.5 473 THR B C 1
ATOM 8216 O O . THR B 1 473 ? -10.57 -10.32 8.516 1 95.5 473 THR B O 1
ATOM 8219 N N . TYR B 1 474 ? -9.602 -9.141 9.992 1 96.25 474 TYR B N 1
ATOM 8220 C CA . TYR B 1 474 ? -10.047 -9.867 11.172 1 96.25 474 TYR B CA 1
ATOM 8221 C C . TYR B 1 474 ? -10.648 -8.914 12.203 1 96.25 474 TYR B C 1
ATOM 8223 O O . TYR B 1 474 ? -9.914 -8.242 12.93 1 96.25 474 TYR B O 1
ATOM 8231 N N . GLY B 1 475 ? -11.938 -8.898 12.227 1 92.19 475 GLY B N 1
ATOM 8232 C CA . GLY B 1 475 ? -12.578 -7.832 12.984 1 92.19 475 GLY B CA 1
ATOM 8233 C C . GLY B 1 475 ? -12.266 -6.445 12.438 1 92.19 475 GLY B C 1
ATOM 8234 O O . GLY B 1 475 ? -12.531 -6.156 11.273 1 92.19 475 GLY B O 1
ATOM 8235 N N . LYS B 1 476 ? -11.711 -5.656 13.258 1 86.12 476 LYS B N 1
ATOM 8236 C CA . LYS B 1 476 ? -11.344 -4.305 12.836 1 86.12 476 LYS B CA 1
ATOM 8237 C C . LYS B 1 476 ? -9.891 -4.238 12.391 1 86.12 476 LYS B C 1
ATOM 8239 O O . LYS B 1 476 ? -9.461 -3.244 11.805 1 86.12 476 LYS B O 1
ATOM 8244 N N . GLU B 1 477 ? -9.227 -5.324 12.539 1 90.62 477 GLU B N 1
ATOM 8245 C CA . GLU B 1 477 ? -7.809 -5.344 12.195 1 90.62 477 GLU B CA 1
ATOM 8246 C C . GLU B 1 477 ? -7.602 -5.688 10.727 1 90.62 477 GLU B C 1
ATOM 8248 O O . GLU B 1 477 ? -8.188 -6.641 10.219 1 90.62 477 GLU B O 1
ATOM 8253 N N . THR B 1 478 ? -6.836 -4.887 10.086 1 91.06 478 THR B N 1
ATOM 8254 C CA . THR B 1 478 ? -6.559 -5.105 8.672 1 91.06 478 THR B CA 1
ATOM 8255 C C . THR B 1 478 ? -5.215 -5.801 8.484 1 91.06 478 THR B C 1
ATOM 8257 O O . THR B 1 478 ? -4.219 -5.41 9.102 1 91.06 478 THR B O 1
ATOM 8260 N N . ILE B 1 479 ? -5.176 -6.816 7.754 1 95.44 479 ILE B N 1
ATOM 8261 C CA . ILE B 1 479 ? -3.969 -7.52 7.332 1 95.44 479 ILE B CA 1
ATOM 8262 C C . ILE B 1 479 ? -3.645 -7.164 5.883 1 95.44 479 ILE B C 1
ATOM 8264 O O . ILE B 1 479 ? -4.227 -7.723 4.953 1 95.44 479 ILE B O 1
ATOM 8268 N N . HIS B 1 480 ? -2.67 -6.301 5.75 1 92.12 480 HIS B N 1
ATOM 8269 C CA . HIS B 1 480 ? -2.266 -5.883 4.414 1 92.12 480 HIS B CA 1
ATOM 8270 C C . HIS B 1 480 ? -1.306 -6.887 3.787 1 92.12 480 HIS B C 1
ATOM 8272 O O . HIS B 1 480 ? -0.239 -7.16 4.34 1 92.12 480 HIS B O 1
ATOM 8278 N N . ILE B 1 481 ? -1.696 -7.387 2.645 1 96.44 481 ILE B N 1
ATOM 8279 C CA . ILE B 1 481 ? -0.834 -8.398 2.037 1 96.44 481 ILE B CA 1
ATOM 8280 C C . ILE B 1 481 ? -0.449 -7.961 0.625 1 96.44 481 ILE B C 1
ATOM 8282 O O . ILE B 1 481 ? -0.277 -8.805 -0.263 1 96.44 481 ILE B O 1
ATOM 8286 N N . SER B 1 482 ? -0.379 -6.695 0.348 1 91.5 482 SER B N 1
ATOM 8287 C CA . SER B 1 482 ? -0 -6.156 -0.955 1 91.5 482 SER B CA 1
ATOM 8288 C C . SER B 1 482 ? 1.444 -6.504 -1.298 1 91.5 482 SER B C 1
ATOM 8290 O O . SER B 1 482 ? 1.83 -6.492 -2.469 1 91.5 482 SER B O 1
ATOM 8292 N N . GLY B 1 483 ? 2.234 -6.812 -0.29 1 93.06 483 GLY B N 1
ATOM 8293 C CA . GLY B 1 483 ? 3.619 -7.195 -0.522 1 93.06 483 GLY B CA 1
ATOM 8294 C C . GLY B 1 483 ? 3.762 -8.578 -1.131 1 93.06 483 GLY B C 1
ATOM 8295 O O . GLY B 1 483 ? 4.832 -8.938 -1.625 1 93.06 483 GLY B O 1
ATOM 8296 N N . LEU B 1 484 ? 2.719 -9.336 -1.061 1 96.31 484 LEU B N 1
ATOM 8297 C CA . LEU B 1 484 ? 2.725 -10.656 -1.679 1 96.31 484 LEU B CA 1
ATOM 8298 C C . LEU B 1 484 ? 2.393 -10.562 -3.164 1 96.31 484 LEU B C 1
ATOM 8300 O O . LEU B 1 484 ? 1.272 -10.875 -3.574 1 96.31 484 LEU B O 1
ATOM 8304 N N . GLU B 1 485 ? 3.377 -10.352 -3.898 1 93.94 485 GLU B N 1
ATOM 8305 C CA . GLU B 1 485 ? 3.221 -10 -5.309 1 93.94 485 GLU B CA 1
ATOM 8306 C C . GLU B 1 485 ? 2.791 -11.203 -6.133 1 93.94 485 GLU B C 1
ATOM 8308 O O . GLU B 1 485 ? 2.34 -11.055 -7.273 1 93.94 485 GLU B O 1
ATOM 8313 N N . GLN B 1 486 ? 2.857 -12.336 -5.562 1 97.38 486 GLN B N 1
ATOM 8314 C CA . GLN B 1 486 ? 2.559 -13.539 -6.336 1 97.38 486 GLN B CA 1
ATOM 8315 C C . GLN B 1 486 ? 1.088 -13.922 -6.215 1 97.38 486 GLN B C 1
ATOM 8317 O O . GLN B 1 486 ? 0.628 -14.859 -6.867 1 97.38 486 GLN B O 1
ATOM 8322 N N . LEU B 1 487 ? 0.31 -13.211 -5.379 1 97 487 LEU B N 1
ATOM 8323 C CA . LEU B 1 487 ? -1.142 -13.359 -5.426 1 97 487 LEU B CA 1
ATOM 8324 C C . LEU B 1 487 ? -1.71 -12.75 -6.703 1 97 487 LEU B C 1
ATOM 8326 O O . LEU B 1 487 ? -1.416 -11.594 -7.027 1 97 487 LEU B O 1
ATOM 8330 N N . VAL B 1 488 ? -2.594 -13.523 -7.398 1 96.19 488 VAL B N 1
ATOM 8331 C CA . VAL B 1 488 ? -2.961 -13.062 -8.734 1 96.19 488 VAL B CA 1
ATOM 8332 C C . VAL B 1 488 ? -4.48 -12.945 -8.844 1 96.19 488 VAL B C 1
ATOM 8334 O O . VAL B 1 488 ? -5.004 -12.477 -9.852 1 96.19 488 VAL B O 1
ATOM 8337 N N . ASP B 1 489 ? -5.195 -13.383 -7.75 1 96.88 489 ASP B N 1
ATOM 8338 C CA . ASP B 1 489 ? -6.648 -13.453 -7.863 1 96.88 489 ASP B CA 1
ATOM 8339 C C . ASP B 1 489 ? -7.32 -13.133 -6.535 1 96.88 489 ASP B C 1
ATOM 8341 O O . ASP B 1 489 ? -6.859 -13.562 -5.477 1 96.88 489 ASP B O 1
ATOM 8345 N N . ASP B 1 490 ? -8.406 -12.43 -6.617 1 95.88 490 ASP B N 1
ATOM 8346 C CA . ASP B 1 490 ? -9.164 -12.086 -5.422 1 95.88 490 ASP B CA 1
ATOM 8347 C C . ASP B 1 490 ? -9.648 -13.336 -4.695 1 95.88 490 ASP B C 1
ATOM 8349 O O . ASP B 1 490 ? -9.75 -13.352 -3.465 1 95.88 490 ASP B O 1
ATOM 8353 N N . SER B 1 491 ? -9.984 -14.32 -5.465 1 97.31 491 SER B N 1
ATOM 8354 C CA . SER B 1 491 ? -10.508 -15.555 -4.879 1 97.31 491 SER B CA 1
ATOM 8355 C C . SER B 1 491 ? -9.445 -16.266 -4.055 1 97.31 491 SER B C 1
ATOM 8357 O O . SER B 1 491 ? -9.773 -17.078 -3.188 1 97.31 4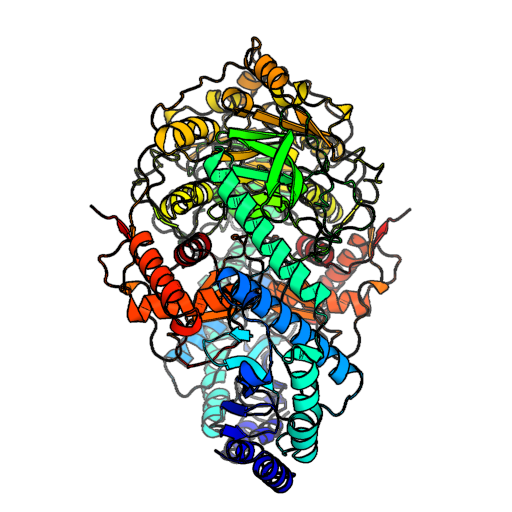91 SER B O 1
ATOM 8359 N N . GLN B 1 492 ? -8.164 -16.016 -4.34 1 98.06 492 GLN B N 1
ATOM 8360 C CA . GLN B 1 492 ? -7.105 -16.516 -3.465 1 98.06 492 GLN B CA 1
ATOM 8361 C C . GLN B 1 492 ? -7.168 -15.859 -2.092 1 98.06 492 GLN B C 1
ATOM 8363 O O . GLN B 1 492 ? -6.984 -16.516 -1.068 1 98.06 492 GLN B O 1
ATOM 8368 N N . THR B 1 493 ? -7.406 -14.555 -2.135 1 97.94 493 THR B N 1
ATOM 8369 C CA . THR B 1 493 ? -7.512 -13.82 -0.879 1 97.94 493 THR B CA 1
ATOM 8370 C C . THR B 1 493 ? -8.711 -14.305 -0.071 1 97.94 493 THR B C 1
ATOM 8372 O O . THR B 1 493 ? -8.641 -14.406 1.155 1 97.94 493 THR B O 1
ATOM 8375 N N . GLN B 1 494 ? -9.797 -14.594 -0.777 1 96.62 494 GLN B N 1
ATOM 8376 C CA . GLN B 1 494 ? -10.938 -15.211 -0.102 1 96.62 494 GLN B CA 1
ATOM 8377 C C . GLN B 1 494 ? -10.547 -16.547 0.52 1 96.62 494 GLN B C 1
ATOM 8379 O O . GLN B 1 494 ? -10.961 -16.859 1.636 1 96.62 494 GLN B O 1
ATOM 8384 N N . GLY B 1 495 ? -9.766 -17.266 -0.24 1 97.12 495 GLY B N 1
ATOM 8385 C CA . GLY B 1 495 ? -9.258 -18.516 0.287 1 97.12 495 GLY B CA 1
ATOM 8386 C C . GLY B 1 495 ? -8.406 -18.344 1.532 1 97.12 495 GLY B C 1
ATOM 8387 O O . GLY B 1 495 ? -8.555 -19.094 2.498 1 97.12 495 GLY B O 1
ATOM 8388 N N . LEU B 1 496 ? -7.562 -17.328 1.536 1 98.19 496 LEU B N 1
ATOM 8389 C CA . LEU B 1 496 ? -6.699 -17.047 2.68 1 98.19 496 LEU B CA 1
ATOM 8390 C C . LEU B 1 496 ? -7.523 -16.734 3.922 1 98.19 496 LEU B C 1
ATOM 8392 O O . LEU B 1 496 ? -7.215 -17.203 5.016 1 98.19 496 LEU B O 1
ATOM 8396 N N . ALA B 1 497 ? -8.531 -15.922 3.758 1 97.25 497 ALA B N 1
ATOM 8397 C CA . ALA B 1 497 ? -9.398 -15.57 4.883 1 97.25 497 ALA B CA 1
ATOM 8398 C C . ALA B 1 497 ? -10.047 -16.812 5.48 1 97.25 497 ALA B C 1
ATOM 8400 O O . ALA B 1 497 ? -10.07 -16.984 6.703 1 97.25 497 ALA B O 1
ATOM 8401 N N . MET B 1 498 ? -10.547 -17.672 4.633 1 96.31 498 MET B N 1
ATOM 8402 C CA . MET B 1 498 ? -11.211 -18.891 5.102 1 96.31 498 MET B CA 1
ATOM 8403 C C . MET B 1 498 ? -10.211 -19.844 5.746 1 96.31 498 MET B C 1
ATOM 8405 O O . MET B 1 498 ? -10.531 -20.516 6.73 1 96.31 498 MET B O 1
ATOM 8409 N N . MET B 1 499 ? -9.086 -19.891 5.16 1 97.56 499 MET B N 1
ATOM 8410 C CA . MET B 1 499 ? -8.031 -20.75 5.695 1 97.56 499 MET B CA 1
ATOM 8411 C C . MET B 1 499 ? -7.617 -20.297 7.09 1 97.56 499 MET B C 1
ATOM 8413 O O . MET B 1 499 ? -7.426 -21.125 7.984 1 97.56 499 MET B O 1
ATOM 8417 N N . LEU B 1 500 ? -7.465 -18.984 7.254 1 97.44 500 LEU B N 1
ATOM 8418 C CA . LEU B 1 500 ? -7.137 -18.453 8.57 1 97.44 500 LEU B CA 1
ATOM 8419 C C . LEU B 1 500 ? -8.211 -18.812 9.586 1 97.44 500 LEU B C 1
ATOM 8421 O O . LEU B 1 500 ? -7.898 -19.188 10.719 1 97.44 500 LEU B O 1
ATOM 8425 N N . SER B 1 501 ? -9.461 -18.688 9.164 1 95.75 501 SER B N 1
ATOM 8426 C CA . SER B 1 501 ? -10.578 -19.062 10.031 1 95.75 501 SER B CA 1
ATOM 8427 C C . SER B 1 501 ? -10.516 -20.531 10.414 1 95.75 501 SER B C 1
ATOM 8429 O O . SER B 1 501 ? -10.727 -20.891 11.578 1 95.75 501 SER B O 1
ATOM 8431 N N . TYR B 1 502 ? -10.273 -21.359 9.445 1 95.69 502 TYR B N 1
ATOM 8432 C CA . TYR B 1 502 ? -10.203 -22.797 9.672 1 95.69 502 TYR B CA 1
ATOM 8433 C C . TYR B 1 502 ? -9.078 -23.141 10.641 1 95.69 502 TYR B C 1
ATOM 8435 O O . TYR B 1 502 ? -9.266 -23.922 11.578 1 95.69 502 TYR B O 1
ATOM 8443 N N . VAL B 1 503 ? -7.922 -22.578 10.422 1 96.44 503 VAL B N 1
ATOM 8444 C CA . VAL B 1 503 ? -6.762 -22.859 11.266 1 96.44 503 VAL B CA 1
ATOM 8445 C C . VAL B 1 503 ? -7.039 -22.391 12.695 1 96.44 503 VAL B C 1
ATOM 8447 O O . VAL B 1 503 ? -6.754 -23.109 13.656 1 96.44 503 VAL B O 1
ATOM 8450 N N . LYS B 1 504 ? -7.547 -21.203 12.797 1 95.69 504 LYS B N 1
ATOM 8451 C CA . LYS B 1 504 ? -7.883 -20.641 14.102 1 95.69 504 LYS B CA 1
ATOM 8452 C C . LYS B 1 504 ? -8.82 -21.562 14.875 1 95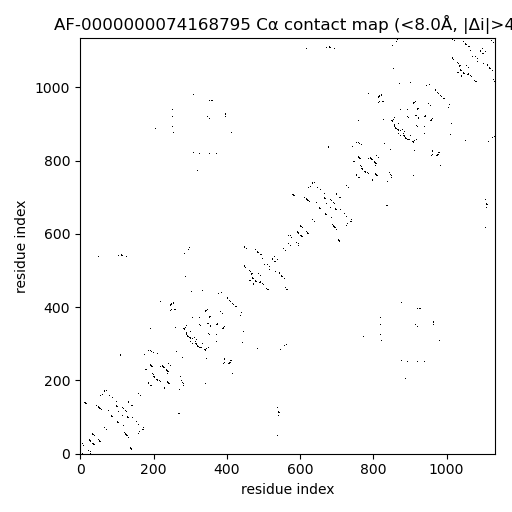.69 504 LYS B C 1
ATOM 8454 O O . LYS B 1 504 ? -8.594 -21.844 16.062 1 95.69 504 LYS B O 1
ATOM 8459 N N . ASN B 1 505 ? -9.766 -22.125 14.211 1 94 505 ASN B N 1
ATOM 8460 C CA . ASN B 1 505 ? -10.844 -22.844 14.883 1 94 505 ASN B CA 1
ATOM 8461 C C . ASN B 1 505 ? -10.508 -24.328 15.055 1 94 505 ASN B C 1
ATOM 8463 O O . ASN B 1 505 ? -10.93 -24.953 16.031 1 94 505 ASN B O 1
ATOM 8467 N N . GLU B 1 506 ? -9.703 -24.859 14.086 1 94.38 506 GLU B N 1
ATOM 8468 C CA . GLU B 1 506 ? -9.633 -26.312 14.039 1 94.38 506 GLU B CA 1
ATOM 8469 C C . GLU B 1 506 ? -8.211 -26.797 14.305 1 94.38 506 GLU B C 1
ATOM 8471 O O . GLU B 1 506 ? -8 -27.938 14.727 1 94.38 506 GLU B O 1
ATOM 8476 N N . LEU B 1 507 ? -7.254 -25.984 14.023 1 95.56 507 LEU B N 1
ATOM 8477 C CA . LEU B 1 507 ? -5.922 -26.578 13.969 1 95.56 507 LEU B CA 1
ATOM 8478 C C . LEU B 1 507 ? -5.012 -25.953 15.031 1 95.56 507 LEU B C 1
ATOM 8480 O O . LEU B 1 507 ? -4.062 -26.609 15.484 1 95.56 507 LEU B O 1
ATOM 8484 N N . LEU B 1 508 ? -5.25 -24.734 15.406 1 95.88 508 LEU B N 1
ATOM 8485 C CA . LEU B 1 508 ? -4.391 -24.062 16.375 1 95.88 508 LEU B CA 1
ATOM 8486 C C . LEU B 1 508 ? -4.402 -24.781 17.719 1 95.88 508 LEU B C 1
ATOM 8488 O O . LEU B 1 508 ? -5.469 -25.047 18.281 1 95.88 508 LEU B O 1
ATOM 8492 N N . ASP B 1 509 ? -3.141 -25.125 18.297 1 95.69 509 ASP B N 1
ATOM 8493 C CA . ASP B 1 509 ? -3.064 -25.906 19.531 1 95.69 509 ASP B CA 1
ATOM 8494 C C . ASP B 1 509 ? -1.953 -25.375 20.438 1 95.69 509 ASP B C 1
ATOM 8496 O O . ASP B 1 509 ? -1.622 -26.016 21.438 1 95.69 509 ASP B O 1
ATOM 8500 N N . ASP B 1 510 ? -1.261 -24.406 20.094 1 96.06 510 ASP B N 1
ATOM 8501 C CA . ASP B 1 510 ? -0.195 -23.766 20.859 1 96.06 510 ASP B CA 1
ATOM 8502 C C . ASP B 1 510 ? 1.021 -24.688 20.984 1 96.06 510 ASP B C 1
ATOM 8504 O O . ASP B 1 510 ? 1.824 -24.547 21.906 1 96.06 510 ASP B O 1
ATOM 8508 N N . LYS B 1 511 ? 1.16 -25.656 20.078 1 96.31 511 LYS B N 1
ATOM 8509 C CA . LYS B 1 511 ? 2.271 -26.609 20.109 1 96.31 511 LYS B CA 1
ATOM 8510 C C . LYS B 1 511 ? 2.887 -26.766 18.719 1 96.31 511 LYS B C 1
ATOM 8512 O O . LYS B 1 511 ? 4.109 -26.797 18.578 1 96.31 511 LYS B O 1
ATOM 8517 N N . SER B 1 512 ? 2.012 -26.859 17.734 1 97.19 512 SER B N 1
ATOM 8518 C CA . SER B 1 512 ? 2.475 -27.078 16.359 1 97.19 512 SER B CA 1
ATOM 8519 C C . SER B 1 512 ? 3.092 -25.812 15.781 1 97.19 512 SER B C 1
ATOM 8521 O O . SER B 1 512 ? 2.607 -24.703 16.031 1 97.19 512 SER B O 1
ATOM 8523 N N . THR B 1 513 ? 4.164 -26 15.047 1 97.69 513 THR B N 1
ATOM 8524 C CA . THR B 1 513 ? 4.789 -24.875 14.367 1 97.69 513 THR B CA 1
ATOM 8525 C C . THR B 1 513 ? 3.92 -24.391 13.211 1 97.69 513 THR B C 1
ATOM 8527 O O . THR B 1 513 ? 2.977 -25.078 12.812 1 97.69 513 THR B O 1
ATOM 8530 N N . ILE B 1 514 ? 4.281 -23.234 12.719 1 97.62 514 ILE B N 1
ATOM 8531 C CA . ILE B 1 514 ? 3.564 -22.641 11.594 1 97.62 514 ILE B CA 1
ATOM 8532 C C . ILE B 1 514 ? 3.588 -23.609 10.406 1 97.62 514 ILE B C 1
ATOM 8534 O O . ILE B 1 514 ? 2.561 -23.828 9.766 1 97.62 514 ILE B O 1
ATOM 8538 N N . VAL B 1 515 ? 4.711 -24.25 10.109 1 96.94 515 VAL B N 1
ATOM 8539 C CA . VAL B 1 515 ? 4.867 -25.141 8.961 1 96.94 515 VAL B CA 1
ATOM 8540 C C . VAL B 1 515 ? 4.059 -26.422 9.18 1 96.94 515 VAL B C 1
ATOM 8542 O O . VAL B 1 515 ? 3.398 -26.906 8.258 1 96.94 515 VAL B O 1
ATOM 8545 N N . GLU B 1 516 ? 4.105 -26.922 10.406 1 97 516 GLU B N 1
ATOM 8546 C CA . GLU B 1 516 ? 3.355 -28.141 10.711 1 97 516 GLU B CA 1
ATOM 8547 C C . GLU B 1 516 ? 1.854 -27.906 10.57 1 97 516 GLU B C 1
ATOM 8549 O O . GLU B 1 516 ? 1.147 -28.734 9.977 1 97 516 GLU B O 1
ATOM 8554 N N . LEU B 1 517 ? 1.45 -26.828 11.094 1 96.94 517 LEU B N 1
ATOM 8555 C CA . LEU B 1 517 ? 0.039 -26.484 10.992 1 96.94 517 LEU B CA 1
ATOM 8556 C C . LEU B 1 517 ? -0.371 -26.297 9.531 1 96.94 517 LEU B C 1
ATOM 8558 O O . LEU B 1 517 ? -1.429 -26.781 9.117 1 96.94 517 LEU B O 1
ATOM 8562 N N . THR B 1 518 ? 0.4 -25.609 8.789 1 97.81 518 THR B N 1
ATOM 8563 C CA . THR B 1 518 ? 0.106 -25.328 7.383 1 97.81 518 THR B CA 1
ATOM 8564 C C . THR B 1 518 ? 0.11 -26.625 6.57 1 97.81 518 THR B C 1
ATOM 8566 O O . THR B 1 518 ? -0.755 -26.828 5.719 1 97.81 518 THR B O 1
ATOM 8569 N N . ASN B 1 519 ? 1.086 -27.484 6.836 1 97.31 519 ASN B N 1
ATOM 8570 C CA . ASN B 1 519 ? 1.124 -28.781 6.16 1 97.31 519 ASN B CA 1
ATOM 8571 C C . ASN B 1 519 ? -0.129 -29.609 6.453 1 97.31 519 ASN B C 1
ATOM 8573 O O . ASN B 1 519 ? -0.679 -30.25 5.555 1 97.31 519 ASN B O 1
ATOM 8577 N N . SER B 1 520 ? -0.55 -29.531 7.652 1 97.44 520 SER B N 1
ATOM 8578 C CA . SER B 1 520 ? -1.771 -30.234 8.023 1 97.44 520 SER B CA 1
ATOM 8579 C C . SER B 1 520 ? -2.979 -29.688 7.27 1 97.44 520 SER B C 1
ATOM 8581 O O . SER B 1 520 ? -3.816 -30.453 6.789 1 97.44 520 SER B O 1
ATOM 8583 N N . LEU B 1 521 ? -3.051 -28.453 7.188 1 97.75 521 LEU B N 1
ATOM 8584 C CA . LEU B 1 521 ? -4.133 -27.781 6.461 1 97.75 521 LEU B CA 1
ATOM 8585 C C . LEU B 1 521 ? -4.145 -28.219 5 1 97.75 521 LEU B C 1
ATOM 8587 O O . LEU B 1 521 ? -5.188 -28.609 4.473 1 97.75 521 LEU B O 1
ATOM 8591 N N . TYR B 1 522 ? -3.061 -28.203 4.34 1 97.56 522 TYR B N 1
ATOM 8592 C CA . TYR B 1 522 ? -2.986 -28.5 2.914 1 97.56 522 TYR B CA 1
ATOM 8593 C C . TYR B 1 522 ? -3.178 -29.984 2.652 1 97.56 522 TYR B C 1
ATOM 8595 O O . TYR B 1 522 ? -3.703 -30.375 1.605 1 97.56 522 TYR B O 1
ATOM 8603 N N . GLN B 1 523 ? -2.762 -30.781 3.592 1 97.06 523 GLN B N 1
ATOM 8604 C CA . GLN B 1 523 ? -3.059 -32.219 3.479 1 97.06 523 GLN B CA 1
ATOM 8605 C C . GLN B 1 523 ? -4.562 -32.469 3.51 1 97.06 523 GLN B C 1
ATOM 8607 O O . GLN B 1 523 ? -5.074 -33.281 2.754 1 97.06 523 GLN B O 1
ATOM 8612 N N . ARG B 1 524 ? -5.234 -31.766 4.324 1 95.94 524 ARG B N 1
ATOM 8613 C CA . ARG B 1 524 ? -6.684 -31.891 4.41 1 95.94 524 ARG B CA 1
ATOM 8614 C C . ARG B 1 524 ? -7.352 -31.422 3.125 1 95.94 524 ARG B C 1
ATOM 8616 O O . ARG B 1 524 ? -8.312 -32.031 2.652 1 95.94 524 ARG B O 1
ATOM 8623 N N . ILE B 1 525 ? -6.852 -30.359 2.623 1 95.5 525 ILE B N 1
ATOM 8624 C CA . ILE B 1 525 ? -7.398 -29.812 1.382 1 95.5 525 ILE B CA 1
ATOM 8625 C C . ILE B 1 525 ? -7.164 -30.812 0.245 1 95.5 525 ILE B C 1
ATOM 8627 O O . ILE B 1 525 ? -8.039 -31.016 -0.601 1 95.5 525 ILE B O 1
ATOM 8631 N N . GLU B 1 526 ? -5.977 -31.391 0.245 1 93.75 526 GLU B N 1
ATOM 8632 C CA . GLU B 1 526 ? -5.652 -32.375 -0.782 1 93.75 526 GLU B CA 1
ATOM 8633 C C . GLU B 1 526 ? -6.574 -33.594 -0.689 1 93.75 526 GLU B C 1
ATOM 8635 O O . GLU B 1 526 ? -7.008 -34.125 -1.711 1 93.75 526 GLU B O 1
ATOM 8640 N N . LYS B 1 527 ? -6.887 -33.875 0.476 1 92.5 527 LYS B N 1
ATOM 8641 C CA . LYS B 1 527 ? -7.668 -35.094 0.707 1 92.5 527 LYS B CA 1
ATOM 8642 C C . LYS B 1 527 ? -9.156 -34.844 0.494 1 92.5 527 LYS B C 1
ATOM 8644 O O . LYS B 1 527 ? -9.867 -35.688 -0.059 1 92.5 527 LYS B O 1
ATOM 8649 N N . HIS B 1 528 ? -9.648 -33.688 0.894 1 90.69 528 HIS B N 1
ATOM 8650 C CA . HIS B 1 528 ? -11.094 -33.5 0.957 1 90.69 528 HIS B CA 1
ATOM 8651 C C . HIS B 1 528 ? -11.547 -32.406 -0.012 1 90.69 528 HIS B C 1
ATOM 8653 O O . HIS B 1 528 ? -12.742 -32.188 -0.164 1 90.69 528 HIS B O 1
ATOM 8659 N N . GLY B 1 529 ? -10.617 -31.828 -0.616 1 89.94 529 GLY B N 1
ATOM 8660 C CA . GLY B 1 529 ? -10.953 -30.719 -1.502 1 89.94 529 GLY B CA 1
ATOM 8661 C C . GLY B 1 529 ? -10.945 -29.375 -0.806 1 89.94 529 GLY B C 1
ATOM 8662 O O . GLY B 1 529 ? -10.961 -29.312 0.425 1 89.94 529 GLY B O 1
ATOM 8663 N N . LEU B 1 530 ? -10.977 -28.344 -1.564 1 92.75 530 LEU B N 1
ATOM 8664 C CA . LEU B 1 530 ? -10.875 -26.984 -1.057 1 92.75 530 LEU B CA 1
ATOM 8665 C C . LEU B 1 530 ? -12.094 -26.625 -0.213 1 92.75 530 LEU B C 1
ATOM 8667 O O . LEU B 1 530 ? -12.039 -25.719 0.62 1 92.75 530 LEU B O 1
ATOM 8671 N N . ASP B 1 531 ? -13.125 -27.375 -0.296 1 91.12 531 ASP B N 1
ATOM 8672 C CA . ASP B 1 531 ? -14.375 -27.125 0.42 1 91.12 531 ASP B CA 1
ATOM 8673 C C . ASP B 1 531 ? -14.203 -27.375 1.919 1 91.12 531 ASP B C 1
ATOM 8675 O O . ASP B 1 531 ? -15.016 -26.906 2.723 1 91.12 531 ASP B O 1
ATOM 8679 N N . VAL B 1 532 ? -13.203 -28.047 2.188 1 91.38 532 VAL B N 1
ATOM 8680 C CA . VAL B 1 532 ? -13.023 -28.469 3.574 1 91.38 532 VAL B CA 1
ATOM 8681 C C . VAL B 1 532 ? -12.852 -27.234 4.465 1 91.38 532 VAL B C 1
ATOM 8683 O O . VAL B 1 532 ? -13.188 -27.266 5.652 1 91.38 532 VAL B O 1
ATOM 8686 N N . ILE B 1 533 ? -12.391 -26.125 3.902 1 92.06 533 ILE B N 1
ATOM 8687 C CA . ILE B 1 533 ? -12.07 -24.953 4.723 1 92.06 533 ILE B CA 1
ATOM 8688 C C . ILE B 1 533 ? -13.32 -24.094 4.895 1 92.06 533 ILE B C 1
ATOM 8690 O O . ILE B 1 533 ? -13.32 -23.141 5.684 1 92.06 533 ILE B O 1
ATOM 8694 N N . SER B 1 534 ? -14.312 -24.375 4.195 1 87.31 534 SER B N 1
ATOM 8695 C CA . SER B 1 534 ? -15.547 -23.594 4.289 1 87.31 534 SER B CA 1
ATOM 8696 C C . SER B 1 534 ? -16.5 -24.188 5.324 1 87.31 534 SER B C 1
ATOM 8698 O O . SER B 1 534 ? -16.531 -25.406 5.527 1 87.31 534 SER B O 1
ATOM 8700 N N . ASN B 1 535 ? -17.172 -23.266 5.957 1 76.69 535 ASN B N 1
ATOM 8701 C CA . ASN B 1 535 ? -18.156 -23.688 6.945 1 76.69 535 ASN B CA 1
ATOM 8702 C C . ASN B 1 535 ? -19.438 -24.156 6.281 1 76.69 535 ASN B C 1
ATOM 8704 O O . ASN B 1 535 ? -20.266 -24.828 6.91 1 76.69 535 ASN B O 1
ATOM 8708 N N . HIS B 1 536 ? -19.641 -23.781 5.098 1 75.31 536 HIS B N 1
ATOM 8709 C CA . HIS B 1 536 ? -20.859 -24.141 4.383 1 75.31 536 HIS B CA 1
ATOM 8710 C C . HIS B 1 536 ? -20.562 -25.031 3.186 1 75.31 536 HIS B C 1
ATOM 8712 O O . HIS B 1 536 ? -19.688 -24.719 2.371 1 75.31 536 HIS B O 1
ATOM 8718 N N . GLN B 1 537 ? -21.234 -26.047 3.332 1 71.31 537 GLN B N 1
ATOM 8719 C CA . GLN B 1 537 ? -21 -26.984 2.246 1 71.31 537 GLN B CA 1
ATOM 8720 C C . GLN B 1 537 ? -21.344 -26.375 0.894 1 71.31 537 GLN B C 1
ATOM 8722 O O . GLN B 1 537 ? -22.438 -25.844 0.705 1 71.31 537 GLN B O 1
ATOM 8727 N N . GLY B 1 538 ? -20.359 -26.391 0.094 1 73.19 538 GLY B N 1
ATOM 8728 C CA . GLY B 1 538 ? -20.578 -25.984 -1.288 1 73.19 538 GLY B CA 1
ATOM 8729 C C . GLY B 1 538 ? -20.359 -24.5 -1.525 1 73.19 538 GLY B C 1
ATOM 8730 O O . GLY B 1 538 ? -20.297 -24.062 -2.672 1 73.19 538 GLY B O 1
ATOM 8731 N N . HIS B 1 539 ? -20.406 -23.797 -0.555 1 82.5 539 HIS B N 1
ATOM 8732 C CA . HIS B 1 539 ? -20.234 -22.359 -0.703 1 82.5 539 HIS B CA 1
ATOM 8733 C C . HIS B 1 539 ? -19.125 -21.859 0.215 1 82.5 539 HIS B C 1
ATOM 8735 O O . HIS B 1 539 ? -18.875 -22.422 1.279 1 82.5 539 HIS B O 1
ATOM 8741 N N . PRO B 1 540 ? -18.469 -20.766 -0.222 1 86.5 540 PRO B N 1
ATOM 8742 C CA . PRO B 1 540 ? -18.719 -20 -1.437 1 86.5 540 PRO B CA 1
ATOM 8743 C C . PRO B 1 540 ? -18.078 -20.609 -2.68 1 86.5 540 PRO B C 1
ATOM 8745 O O . PRO B 1 540 ? -17.156 -21.422 -2.568 1 86.5 540 PRO B O 1
ATOM 8748 N N . GLY B 1 541 ? -18.562 -20.266 -3.793 1 92.44 541 GLY B N 1
ATOM 8749 C CA . GLY B 1 541 ? -18.062 -20.766 -5.062 1 92.44 541 GLY B CA 1
ATOM 8750 C C . GLY B 1 541 ? -16.922 -19.938 -5.613 1 92.44 541 GLY B C 1
ATOM 8751 O O . GLY B 1 541 ? -16.391 -20.234 -6.684 1 92.44 541 GLY B O 1
ATOM 8752 N N . HIS B 1 542 ? -16.5 -19 -4.898 1 93.62 542 HIS B N 1
ATOM 8753 C CA . HIS B 1 542 ? -15.469 -18.109 -5.422 1 93.62 542 HIS B CA 1
ATOM 8754 C C . HIS B 1 542 ? -14.211 -18.172 -4.562 1 93.62 542 HIS B C 1
ATOM 8756 O O . HIS B 1 542 ? -13.672 -17.125 -4.168 1 93.62 542 HIS B O 1
ATOM 8762 N N . LEU B 1 543 ? -13.773 -19.422 -4.258 1 96 543 LEU B N 1
ATOM 8763 C CA . LEU B 1 543 ? -12.484 -19.656 -3.605 1 96 543 LEU B CA 1
ATOM 8764 C C . LEU B 1 543 ? -11.453 -20.141 -4.605 1 96 543 LEU B C 1
ATOM 8766 O O . LEU B 1 543 ? -11.781 -20.891 -5.539 1 96 543 LEU B O 1
ATOM 8770 N N . ALA B 1 544 ? -10.281 -19.703 -4.441 1 97.44 544 ALA B N 1
ATOM 8771 C CA . ALA B 1 544 ? -9.117 -20.25 -5.129 1 97.44 544 ALA B CA 1
ATOM 8772 C C . ALA B 1 544 ? -8.008 -20.609 -4.137 1 97.44 544 ALA B C 1
ATOM 8774 O O . ALA B 1 544 ? -7.836 -19.922 -3.123 1 97.44 544 ALA B O 1
ATOM 8775 N N . LEU B 1 545 ? -7.352 -21.656 -4.379 1 97.69 545 LEU B N 1
ATOM 8776 C CA . LEU B 1 545 ? -6.344 -22.156 -3.451 1 97.69 545 LEU B CA 1
ATOM 8777 C C . LEU B 1 545 ? -5.051 -21.359 -3.564 1 97.69 545 LEU B C 1
ATOM 8779 O O . LEU B 1 545 ? -4.422 -21.328 -4.625 1 97.69 545 LEU B O 1
ATOM 8783 N N . PRO B 1 546 ? -4.648 -20.641 -2.463 1 98.06 546 PRO B N 1
ATOM 8784 C CA . PRO B 1 546 ? -3.324 -20.031 -2.453 1 98.06 546 PRO B CA 1
ATOM 8785 C C . PRO B 1 546 ? -2.205 -21.031 -2.174 1 98.06 546 PRO B C 1
ATOM 8787 O O . PRO B 1 546 ? -2.475 -22.172 -1.796 1 98.06 546 PRO B O 1
ATOM 8790 N N . ARG B 1 547 ? -1 -20.641 -2.387 1 97.69 547 ARG B N 1
ATOM 8791 C CA . ARG B 1 547 ? 0.146 -21.469 -2.059 1 97.69 547 ARG B CA 1
ATOM 8792 C C . ARG B 1 547 ? 0.433 -21.453 -0.562 1 97.69 547 ARG B C 1
ATOM 8794 O O . ARG B 1 547 ? 0.007 -20.531 0.143 1 97.69 547 ARG B O 1
ATOM 8801 N N . LYS B 1 548 ? 1.172 -22.484 -0.105 1 97.56 548 LYS B N 1
ATOM 8802 C CA . LYS B 1 548 ? 1.552 -22.578 1.302 1 97.56 548 LYS B CA 1
ATOM 8803 C C . LYS B 1 548 ? 2.316 -21.344 1.747 1 97.56 548 LYS B C 1
ATOM 8805 O O . LYS B 1 548 ? 2.094 -20.828 2.846 1 97.56 548 LYS B O 1
ATOM 8810 N N . GLN B 1 549 ? 3.193 -20.875 0.908 1 98.12 549 GLN B N 1
ATOM 8811 C CA . GLN B 1 549 ? 4.035 -19.719 1.2 1 98.12 549 GLN B CA 1
ATOM 8812 C C . GLN B 1 549 ? 3.191 -18.469 1.4 1 98.12 549 GLN B C 1
ATOM 8814 O O . GLN B 1 549 ? 3.486 -17.641 2.273 1 98.12 549 GLN B O 1
ATOM 8819 N N . GLU B 1 550 ? 2.119 -18.359 0.629 1 98.19 550 GLU B N 1
ATOM 8820 C CA . GLU B 1 550 ? 1.252 -17.188 0.711 1 98.19 550 GLU B CA 1
ATOM 8821 C C . GLU B 1 550 ? 0.405 -17.219 1.98 1 98.19 550 GLU B C 1
ATOM 8823 O O . GLU B 1 550 ? 0.141 -16.172 2.58 1 98.19 550 GLU B O 1
ATOM 8828 N N . PHE B 1 551 ? 0.012 -18.406 2.354 1 98.31 551 PHE B N 1
ATOM 8829 C CA . PHE B 1 551 ? -0.739 -18.531 3.596 1 98.31 551 PHE B CA 1
ATOM 8830 C C . PHE B 1 551 ? 0.117 -18.141 4.793 1 98.31 551 PHE B C 1
ATOM 8832 O O . PHE B 1 551 ? -0.299 -17.312 5.613 1 98.31 551 PHE B O 1
ATOM 8839 N N . ILE B 1 552 ? 1.307 -18.688 4.879 1 98.5 552 ILE B N 1
ATOM 8840 C CA . ILE B 1 552 ? 2.209 -18.406 5.988 1 98.5 552 ILE B CA 1
ATOM 8841 C C . ILE B 1 552 ? 2.559 -16.922 6.004 1 98.5 552 ILE B C 1
ATOM 8843 O O . ILE B 1 552 ? 2.572 -16.297 7.062 1 98.5 552 ILE B O 1
ATOM 8847 N N . ALA B 1 553 ? 2.822 -16.391 4.832 1 98.44 553 ALA B N 1
ATOM 8848 C CA . ALA B 1 553 ? 3.158 -14.969 4.73 1 98.44 553 ALA B CA 1
ATOM 8849 C C . ALA B 1 553 ? 2.006 -14.094 5.223 1 98.44 553 ALA B C 1
ATOM 8851 O O . ALA B 1 553 ? 2.229 -13.062 5.859 1 98.44 553 ALA B O 1
ATOM 8852 N N . THR B 1 554 ? 0.763 -14.477 4.875 1 98.38 554 THR B N 1
ATOM 8853 C CA . THR B 1 554 ? -0.41 -13.734 5.324 1 98.38 554 THR B CA 1
ATOM 8854 C C . THR B 1 554 ? -0.521 -13.773 6.848 1 98.38 554 THR B C 1
ATOM 8856 O O . THR B 1 554 ? -0.768 -12.742 7.484 1 98.38 554 THR B O 1
ATOM 8859 N N . LEU B 1 555 ? -0.294 -14.914 7.387 1 98.06 555 LEU B N 1
ATOM 8860 C CA . LEU B 1 555 ? -0.316 -15.07 8.836 1 98.06 555 LEU B CA 1
ATOM 8861 C C . LEU B 1 555 ? 0.726 -14.172 9.5 1 98.06 555 LEU B C 1
ATOM 8863 O O . LEU B 1 555 ? 0.441 -13.516 10.5 1 98.06 555 LEU B O 1
ATOM 8867 N N . ASN B 1 556 ? 1.855 -14.102 8.922 1 97.88 556 ASN B N 1
ATOM 8868 C CA . ASN B 1 556 ? 2.973 -13.336 9.461 1 97.88 556 ASN B CA 1
ATOM 8869 C C . ASN B 1 556 ? 2.701 -11.836 9.406 1 97.88 556 ASN B C 1
ATOM 8871 O O . ASN B 1 556 ? 3.361 -11.055 10.094 1 97.88 556 ASN B O 1
ATOM 8875 N N . ARG B 1 557 ? 1.789 -11.398 8.625 1 97.06 557 ARG B N 1
ATOM 8876 C CA . ARG B 1 557 ? 1.523 -9.977 8.453 1 97.06 557 ARG B CA 1
ATOM 8877 C C . ARG B 1 557 ? 0.395 -9.516 9.367 1 97.06 557 ARG B C 1
ATOM 8879 O O . ARG B 1 557 ? 0.049 -8.328 9.383 1 97.06 557 ARG B O 1
ATOM 8886 N N . TYR B 1 558 ? -0.141 -10.484 10.133 1 96.5 558 TYR B N 1
ATOM 8887 C CA . TYR B 1 558 ? -1.154 -10.141 11.125 1 96.5 558 TYR B CA 1
ATOM 8888 C C . TYR B 1 558 ? -0.528 -9.445 12.328 1 96.5 558 TYR B C 1
ATOM 8890 O O . TYR B 1 558 ? 0.269 -10.039 13.055 1 96.5 558 TYR B O 1
ATOM 8898 N N . ARG B 1 559 ? -0.938 -8.242 12.602 1 93.88 559 ARG B N 1
ATOM 8899 C CA . ARG B 1 559 ? -0.27 -7.387 13.578 1 93.88 559 ARG B CA 1
ATOM 8900 C C . ARG B 1 559 ? -0.453 -7.918 14.992 1 93.88 559 ARG B C 1
ATOM 8902 O O . ARG B 1 559 ? 0.393 -7.688 15.859 1 93.88 559 ARG B O 1
ATOM 8909 N N . ARG B 1 560 ? -1.493 -8.617 15.297 1 94.06 560 ARG B N 1
ATOM 8910 C CA . ARG B 1 560 ? -1.764 -9.078 16.656 1 94.06 560 ARG B CA 1
ATOM 8911 C C . ARG B 1 560 ? -1.306 -10.516 16.844 1 94.06 560 ARG B C 1
ATOM 8913 O O . ARG B 1 560 ? -1.677 -11.164 17.828 1 94.06 560 ARG B O 1
ATOM 8920 N N . LEU B 1 561 ? -0.537 -10.977 15.883 1 96.31 561 LEU B N 1
ATOM 8921 C CA . LEU B 1 561 ? -0.024 -12.344 15.945 1 96.31 561 LEU B CA 1
ATOM 8922 C C . LEU B 1 561 ? 0.889 -12.516 17.156 1 96.31 561 LEU B C 1
ATOM 8924 O O . LEU B 1 561 ? 1.765 -11.688 17.406 1 96.31 561 LEU B O 1
ATOM 8928 N N . LYS B 1 562 ? 0.626 -13.469 17.969 1 96.06 562 LYS B N 1
ATOM 8929 C CA . LYS B 1 562 ? 1.488 -13.883 19.062 1 96.06 562 LYS B CA 1
ATOM 8930 C C . LYS B 1 562 ? 2.139 -15.234 18.781 1 96.06 562 LYS B C 1
ATOM 8932 O O . LYS B 1 562 ? 1.453 -16.203 18.422 1 96.06 562 LYS B O 1
ATOM 8937 N N . ILE B 1 563 ? 3.459 -15.25 18.859 1 96.25 563 ILE B N 1
ATOM 8938 C CA . ILE B 1 563 ? 4.211 -16.438 18.453 1 96.25 563 ILE B CA 1
ATOM 8939 C C . ILE B 1 563 ? 5.312 -16.719 19.469 1 96.25 563 ILE B C 1
ATOM 8941 O O . ILE B 1 563 ? 5.914 -15.805 20.031 1 96.25 563 ILE B O 1
ATOM 8945 N N . LYS B 1 564 ? 5.504 -17.922 19.797 1 94.88 564 LYS B N 1
ATOM 8946 C CA . LYS B 1 564 ? 6.668 -18.344 20.562 1 94.88 564 LYS B CA 1
ATOM 8947 C C . LYS B 1 564 ? 7.594 -19.234 19.719 1 94.88 564 LYS B C 1
ATOM 8949 O O . LYS B 1 564 ? 7.16 -19.828 18.75 1 94.88 564 LYS B O 1
ATOM 8954 N N . GLN B 1 565 ? 8.859 -19.188 19.969 1 92.06 565 GLN B N 1
ATOM 8955 C CA . GLN B 1 565 ? 9.82 -20.031 19.25 1 92.06 565 GLN B CA 1
ATOM 8956 C C . GLN B 1 565 ? 9.906 -21.422 19.891 1 92.06 565 GLN B C 1
ATOM 8958 O O . GLN B 1 565 ? 9.828 -21.562 21.109 1 92.06 565 GLN B O 1
ATOM 8963 N N . ARG B 1 566 ? 10 -22.359 18.984 1 88 566 ARG B N 1
ATOM 8964 C CA . ARG B 1 566 ? 10.18 -23.719 19.469 1 88 566 ARG B CA 1
ATOM 8965 C C . ARG B 1 566 ? 11.562 -23.891 20.094 1 88 566 ARG B C 1
ATOM 8967 O O . ARG B 1 566 ? 12.555 -23.391 19.562 1 88 566 ARG B O 1
ATOM 8974 N N . GLU B 1 567 ? 11.672 -24.328 21.359 1 67.56 567 GLU B N 1
ATOM 8975 C CA . GLU B 1 567 ? 12.914 -24.609 22.078 1 67.56 567 GLU B CA 1
ATOM 8976 C C . GLU B 1 567 ? 13.672 -25.75 21.422 1 67.56 567 GLU B C 1
ATOM 8978 O O . GLU B 1 567 ? 13.07 -26.656 20.844 1 67.56 567 GLU B O 1
#

pLDDT: mean 93.13, std 7.63, range [47.59, 98.81]

Nearest PDB structures (foldseek):
  5d6a-assembly1_A  TM=9.474E-01  e=2.041E-61  Vibrio vulnificus YJ016
  4yj1-assembly1_A-2  TM=9.010E-01  e=7.932E-61  Trypanosoma brucei brucei TREU927
  4yix-assembly1_A-2  TM=8.891E-01  e=8.393E-59  Trypanosoma brucei brucei TREU927
  4yiy-assembly1_B  TM=8.977E-01  e=1.700E-56  Trypanosoma brucei brucei TREU927
  4yiy-assembly1_A  TM=9.076E-01  e=1.507E-54  Trypanosoma brucei brucei TREU927

Sequence (1134 aa):
MKSAQALEQTLTSLDGQKYGAYKQIKDLYEFNLFKLRIDHIQADPFAPPSKMSVVIDRQQAKFPDSLLNSELKQRAVSDYLTRVFHKQIQSIVAQDKKVSKIQIDSCGQEILERTAVVIKNRQIEARIEVGLPARGRTILGRIARHTLINVLPQIVEHALCYRNINVSQLEQQVELMIDQEEIRQQLVKRDLVAFVANGAILPRKSGVSDLPMNNAIEFKSPKQYEIVMKLSSGKVIKGMGIPKGITLIVGGGYHGKSTLLEALERGVYNHIAGDGREYVITNQDAMKIRAEDGRSIQNVNIQPFIDHLPGERDTTHFSTENASGSTSQAANVMEALESQASLLLIDEDTSATNFMIRDGRMQRLIAPEKEPITPFSNKVKALYDDHNVSTILIVGGSGDYFDVADQVLMMDEYVLKDVTQHAKDIAQSDGYQRRLSSHYQFGHIPSRIPLRASFNQKGKRDRFKAKGLNVVTYGKETIHISGLEQLVDDSQTQGLAMMLSYVKNELLDDKSTIVELTNSLYQRIEKHGLDVISNHQGHPGHLALPRKQEFIATLNRYRRLKIKQREMKSAQALEQTLTSLDGQKYGAYKQIKDLYEFNLFKLRIDHIQADPFAPPSKMSVVIDRQQAKFPDSLLNSELKQRAVSDYLTRVFHKQIQSIVAQDKKVSKIQIDSCGQEILERTAVVIKNRQIEARIEVGLPARGRTILGRIARHTLINVLPQIVEHALCYRNINVSQLEQQVELMIDQEEIRQQLVKRDLVAFVANGAILPRKSGVSDLPMNNAIEFKSPKQYEIVMKLSSGKVIKGMGIPKGITLIVGGGYHGKSTLLEALERGVYNHIAGDGREYVITNQDAMKIRAEDGRSIQNVNIQPFIDHLPGERDTTHFSTENASGSTSQAANVMEALESQASLLLIDEDTSATNFMIRDGRMQRLIAPEKEPITPFSNKVKALYDDHNVSTILIVGGSGDYFDVADQVLMMDEYVLKDVTQHAKDIAQSDGYQRRLSSHYQFGHIPSRIPLRASFNQKGKRDRFKAKGLNVVTYGKETIHISGLEQLVDDSQTQGLAMMLSYVKNELLDDKSTIVELTNSLYQRIEKHGLDVISNHQGHPGHLALPRKQEFIATLNRYRRLKIKQRE

Solvent-accessible surface area (backbone atoms only — not comparable to full-atom values): 57851 Å² total; per-residue (Å²): 125,41,44,47,64,56,52,45,49,49,28,53,69,41,40,67,34,56,48,67,61,59,59,74,65,60,44,45,27,41,50,96,74,35,33,42,35,38,76,41,71,46,78,44,73,84,42,67,55,14,36,33,34,40,37,28,41,41,82,72,23,55,61,59,59,88,55,53,75,42,73,66,33,37,46,40,47,26,46,49,36,33,51,43,38,39,50,43,47,52,54,47,47,73,74,35,81,71,49,46,53,66,44,53,46,79,76,70,66,53,64,57,57,52,42,22,31,42,77,52,96,62,32,35,35,38,20,35,34,38,37,67,48,49,61,77,58,29,23,35,14,63,40,44,32,43,30,61,67,60,46,43,53,52,41,45,49,46,32,59,21,46,88,57,40,64,58,67,61,53,53,47,46,36,51,50,52,51,49,44,51,50,50,52,53,45,25,62,76,67,50,28,46,33,37,41,32,49,62,27,32,59,54,44,59,41,73,88,36,87,48,44,32,82,90,56,77,52,36,56,49,32,77,92,36,48,42,78,46,80,42,94,87,67,51,74,47,48,18,23,50,40,61,64,42,34,36,34,40,32,43,32,61,83,16,44,61,66,43,54,51,50,38,48,57,53,8,45,42,51,44,43,88,83,41,33,42,48,55,28,39,23,46,68,53,49,38,75,51,47,38,43,62,51,41,34,40,60,47,40,32,30,43,65,33,34,41,75,37,69,92,71,48,61,32,63,54,26,62,40,63,44,24,48,26,44,56,26,28,43,43,45,51,36,51,39,48,45,55,61,33,46,31,40,38,37,43,44,46,50,23,15,42,48,34,48,38,68,36,68,58,31,51,69,72,45,54,69,89,55,38,23,54,47,24,42,61,44,35,52,57,19,37,28,74,76,67,62,29,23,37,43,34,38,42,61,19,60,42,72,48,38,74,62,40,73,37,33,34,32,27,56,77,60,38,49,37,77,40,38,69,60,40,42,51,58,52,67,44,92,68,68,77,66,84,75,66,63,47,82,65,43,73,74,71,52,52,39,20,49,35,64,76,34,69,72,60,60,74,90,33,55,43,57,40,49,54,56,63,36,31,35,28,50,43,89,46,71,28,68,40,66,81,50,74,75,67,84,45,42,29,26,27,38,29,47,23,35,44,52,49,37,37,65,76,73,61,62,74,61,68,53,31,55,54,56,49,50,51,51,51,52,50,48,30,71,72,64,32,77,60,66,48,39,91,39,88,76,38,71,20,50,31,19,65,63,55,72,54,56,48,54,52,50,55,52,37,35,72,62,52,38,54,47,69,65,129,127,42,44,46,65,54,52,46,50,49,28,54,68,40,40,68,33,56,48,69,60,58,59,74,65,60,44,45,26,42,50,95,73,34,32,43,36,37,76,42,72,46,79,44,75,84,44,65,54,15,38,33,34,41,37,28,41,41,80,72,24,55,62,57,59,88,54,54,77,40,73,68,31,37,46,40,46,25,46,50,35,32,50,43,38,40,50,43,46,52,53,48,48,72,73,35,81,68,48,47,56,67,46,53,47,81,77,71,66,53,64,58,56,51,42,22,30,42,78,54,97,61,34,37,35,38,21,35,33,37,37,70,48,49,62,77,58,28,24,36,14,64,40,44,32,44,31,61,68,58,44,43,53,54,41,45,50,46,31,59,21,46,90,56,41,64,58,68,60,52,51,49,46,34,51,50,52,51,48,43,52,50,50,52,54,47,26,64,76,66,51,28,44,32,36,40,31,48,63,27,33,60,53,43,59,42,72,88,35,88,47,44,33,81,92,56,75,52,35,55,46,33,77,92,37,48,43,76,47,79,41,93,88,66,50,74,47,49,18,24,50,41,61,63,40,35,37,34,40,31,44,32,62,81,16,45,60,68,41,51,51,50,40,48,57,54,8,44,45,50,43,40,90,84,42,33,44,47,55,28,40,25,46,68,52,49,37,74,50,46,38,44,62,52,40,33,41,60,45,40,31,30,44,66,33,34,40,75,39,69,92,72,48,60,32,62,56,27,62,40,63,44,24,47,25,44,57,25,28,44,42,43,52,36,52,40,49,46,54,61,34,46,30,41,38,37,42,44,47,52,25,15,41,48,32,48,36,68,36,68,58,30,50,68,74,44,54,69,89,57,38,23,54,47,25,41,62,46,35,52,56,19,36,28,75,74,66,63,30,23,35,44,33,38,40,63,19,60,44,72,48,38,74,62,41,72,38,33,34,31,27,56,79,59,38,48,38,78,41,36,67,61,40,44,51,57,51,66,44,93,68,70,77,65,83,74,64,65,47,80,63,41,72,73,73,51,54,39,21,49,36,64,78,34,68,73,59,59,74,91,33,55,41,58,40,49,54,57,64,36,30,34,27,52,43,90,45,70,28,68,39,68,81,50,73,73,68,86,43,42,30,25,28,38,28,46,25,36,43,52,48,37,37,64,74,73,60,61,74,61,68,52,31,55,54,56,48,50,51,52,52,52,51,46,29,70,72,64,33,76,57,66,47,40,92,39,89,75,38,71,21,51,31,20,65,62,53,72,52,54,47,54,51,50,56,54,36,34,70,62,52,38,54,46,69,66,129

Foldseek 3Di:
DAELVVLLVLLVVQAFPFLQSCVVNQAWYDDPFWIKHFHACARFLPGFFTKIKTKGWCVSLVDDCVQVVDPLSQLLLQQQLQALLQVLQVVVCVVDVLAFDKAFADDDFFRFAFLQWDDDPTIIMGMMGTRFDADHRGGHSVSVSCHVPPRVVVSCCQRRHPVNDDVVQSVVSSVLSQQLVVVLVVCVVVQFFKWFFWQFQQDACDPVGLAGNPPGDTADAAPVQWDWDQDPVRDITITGTHHQAEEEEEEDPPLCSVSVLVLLLLLLTAGGPRSSSRRTHGNVLEAEFFFDFQFWFFQFQLQLFFADDPVRDHNNGDTDRTDHQQRRRSRRVLLSVLLVRQEYEYEPVRGDPLQADDADVNCVVDPPVRGGGDHCLLQRQQCCVVPVRGYYYYDYPDLSNLCRHPWYWYRDNNYIYTCNVVSVVVVPDPDRPDVSPNPNHSDDRFWKAWALVLQPDDDPQQAWDFDAQFWIHRRPFIQGRVVRVNRDGSLQSVLLRLLVVQCSVPPRDRPHTLNRSLVVSVVCCVVPNSQVSDPDRSDDRSHTHDDSSSSSSSQRRGSSIHMDTDD/DAELVVLLVLLVVQAFPFLQSCVVNQAWYDDPFWIKHFHACARFLPGFFTKIKTKGWCVSLVDDCVQVVDPLSQLLLQQQLQALLQVLQVVVCVVDVLAFDKAFADDDFFRFAFLQWDDDPTIIMGMMGTRFDDDHRTGHSVSVSCHVPPRVVVSCCQRRHPVNDDVVQSVVSSVLSQQLVVVLVVCVVVQFFKWFFWQFQQDACDPVGLAGNPPGDTADAAPVQWDWDQDPVRDITITGTHHQAEEEEEEDPPLCSVSVLLLLLLLLTAGGPRRSSRRTHGNVLEAEFFFDFQFWFFQFQLQLFFADDPVRDHNNGDTDRTDHQQRRRSRRVLLSVLLVRQEYEYEPVRGDPLQADDAPVNCVVDPPVRGGGDHCLLQRQQCCVVPVRGYYYYDYPDLSNLCRHPWYWYRDNNYIYTCNVVSVVVVPDPDRPDVSPNPNHSDDRFWKAWALVLQPDDDPQQAWDFDAQFWIHRRPFIQGRVVRVNGDGSLQSVLLRLLVVQCSVPPRDRPHTLNRSLVVSVVCCVVPNSQVSDPDRSDDRSHTHDDSSSSSSSQRRGSSIHMDTDD

InterPro domains:
  IPR019195 ABC transporter, ATPase, putative [PTHR38149] (3-565)
  IPR027417 P-loop containing nucleoside triphosphate hydrolase [SSF52540] (239-417)
  IPR046833 ATPase of the ABC class, N-terminal [PF20446] (5-162)
  IPR046834 ATPase of the ABC class, C-terminal [PF09818] (168-445)
  IPR049069 MRB1590-like, C-terminal domain [PF21117] (464-564)

Secondary structure (DSSP, 8-state):
-EEHHHHHHHHHHHTTSBGGGGGGG-SEEE-SS-EEEEEE--SSTTSPPEEEEEEEEHHHHT--GGGTSSHHHHHHHHHHHHHHHHHHHHHHHHH-TTSPPEE-PPP-SEE-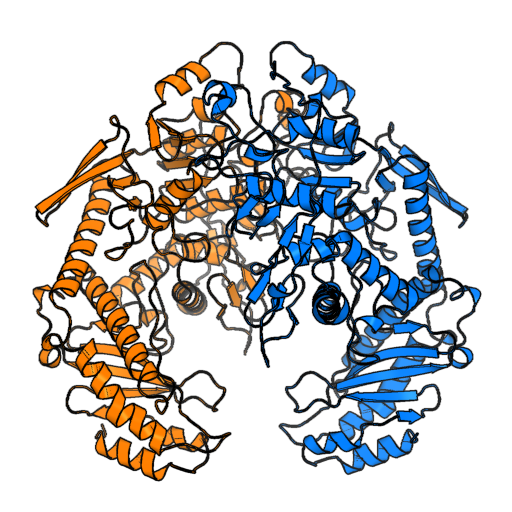-BSSEEE-SSEEEEEEEEPPPEETTEE-HHHHHIIIIIIHHHHHHHHH-GGGS-HHHHHHHHHHHHHHHHHHHHHHHTTEEEEEETT---SEEETTEEEEPTTPPPP---GGGEEEEE-TTS-EEEEEEEESSEEEEEESTTSSHHHHHHHHHHTTSEE-TTSS-TTEEE-TT-EEE---TT--EEEE--TTTB-SBTTTB-STTEEESS--HHHHHHHHHHHHHHTT-SEEEEEGGGS-HHHH---HHHHHHS-GGG--B--GGGTHHHHHHHH--EEEEE-SS--GGGGT-SEEEEEETTEEEE-HHHHHHHHHSTT--------S---PPP-EEE-GGG----GGGS-EEEETTTEEEETTEEEE-TT-TT---HHHHHHHHHHHHHIIIII--SSS-HHHHHHHHHHHHHHH-GGGG-SBTTB-S--BPPPHHHHHHHHHT-TT--EEE--/-EEHHHHHHHHHHHTTSBGGGGGGG-SEEE-SS-EEEEEE--SSTTSPPEEEEEEEEHHHHT--GGGTSSHHHHHHHHHHHHHHHHHHHHHHHHH-TTSPPEE-PPP-SEE--BSSEEE-SSEEEEEEEEPPPEETTEE-HHHHHIIIIIIHHHHHHHHH-GGGS-HHHHHHHHHHHHHHHHHHHHHHHTTEEEEEETT---SEEETTEEEEPTTPPPP---GGGEEEEE-TTS-EEEEEEEESSEEEEEESTTSSHHHHHHHHHHTTSEE-TTSS-TTEEE-TT-EEE---TT--EEEE--TTTB-SBTTTB-STTEEESS--HHHHHHHHHHHHHHTT-SEEEEEGGGS-HHHH---HHHHHHS-GGG--B--GGGTHHHHHHHH--EEEEE-SS--GGGGT-SEEEEEETTEEEE-HHHHHHHHHSTT--------S---PPP-EEE-GGG----GGGS-EEEETTTEEEETTEEEE-TT-TT---HHHHHHHHHHHHHIIIII--SSS-HHHHHHHHHHHHHHH-GGGG-SBTTB-S--BPPPHHHHHHHHHT-TT--EEE--